Protein 5M1E (pdb70)

Structure (mmCIF, N/CA/C/O backbone):
data_5M1E
#
_entry.id   5M1E
#
_cell.length_a   194.520
_cell.length_b   194.520
_cell.length_c   107.410
_cell.angle_alpha   90.00
_cell.angle_beta   90.00
_cell.angle_gamma   90.00
#
_symmetry.space_group_name_H-M   'P 43 21 2'
#
loop_
_entity.id
_entity.type
_entity.pdbx_description
1 polymer '3-octaprenyl-4-hydroxybenzoate carboxy-lyase'
2 non-polymer 'MANGANESE (II) ION'
3 non-polymer '(16~{R})-11,12,14,14-tetramethyl-3,5-bis(oxidanylidene)-8-[(2~{S},3~{S},4~{R})-2,3,4-tris(oxidanyl)-5-phosphonooxy-pentyl]-1,4,6,8-tetrazatetracyclo[7.7.1.0^{2,7}.0^{13,17}]heptadeca-2(7),9(17),10,12-tetraene-16-sulfonic acid'
4 non-polymer 'SODIUM ION'
5 water water
#
loop_
_atom_site.group_PDB
_atom_site.id
_atom_site.type_symbol
_atom_site.label_atom_id
_atom_site.label_alt_id
_atom_site.label_comp_id
_atom_site.label_asym_id
_atom_site.label_entity_id
_atom_site.label_seq_id
_atom_site.pdbx_PDB_ins_code
_atom_site.Cartn_x
_atom_site.Cartn_y
_atom_site.Cartn_z
_atom_site.occupancy
_atom_site.B_iso_or_equiv
_atom_site.auth_seq_id
_atom_site.auth_comp_id
_atom_site.auth_asym_id
_atom_site.auth_atom_id
_atom_site.pdbx_PDB_model_num
ATOM 1 N N . TYR A 1 26 ? 78.579 -7.749 11.525 1.00 96.87 6 TYR A N 1
ATOM 2 C CA . TYR A 1 26 ? 78.298 -7.816 10.044 1.00 106.08 6 TYR A CA 1
ATOM 3 C C . TYR A 1 26 ? 79.238 -8.801 9.287 1.00 100.78 6 TYR A C 1
ATOM 4 O O . TYR A 1 26 ? 80.426 -8.514 9.043 1.00 91.11 6 TYR A O 1
ATOM 13 N N . ASN A 1 27 ? 78.654 -9.929 8.873 1.00 94.27 7 ASN A N 1
ATOM 14 C CA . ASN A 1 27 ? 79.401 -11.040 8.309 1.00 84.66 7 ASN A CA 1
ATOM 15 C C . ASN A 1 27 ? 79.574 -10.849 6.830 1.00 80.36 7 ASN A C 1
ATOM 16 O O . ASN A 1 27 ? 78.596 -10.822 6.082 1.00 87.37 7 ASN A O 1
ATOM 21 N N . ASP A 1 28 ? 80.826 -10.694 6.421 1.00 78.73 8 ASP A N 1
ATOM 22 C CA . ASP A 1 28 ? 81.201 -10.784 5.003 1.00 73.80 8 ASP A CA 1
ATOM 23 C C . ASP A 1 28 ? 81.352 -12.243 4.583 1.00 67.36 8 ASP A C 1
ATOM 24 O O . ASP A 1 28 ? 81.052 -13.169 5.375 1.00 66.04 8 ASP A O 1
ATOM 29 N N . LEU A 1 29 ? 81.783 -12.467 3.344 1.00 61.23 9 LEU A N 1
ATOM 30 C CA . LEU A 1 29 ? 81.916 -13.841 2.822 1.00 59.07 9 LEU A CA 1
ATOM 31 C C . LEU A 1 29 ? 82.964 -14.672 3.582 1.00 65.65 9 LEU A C 1
ATOM 32 O O . LEU A 1 29 ? 82.752 -15.857 3.878 1.00 59.54 9 LEU A O 1
ATOM 37 N N . ARG A 1 30 ? 84.095 -14.043 3.911 1.00 70.60 10 ARG A N 1
ATOM 38 C CA . ARG A 1 30 ? 85.159 -14.759 4.627 1.00 69.71 10 ARG A CA 1
ATOM 39 C C . ARG A 1 30 ? 84.652 -15.272 5.967 1.00 68.61 10 ARG A C 1
ATOM 40 O O . ARG A 1 30 ? 85.000 -16.371 6.364 1.00 65.51 10 ARG A O 1
ATOM 48 N N . ASP A 1 31 ? 83.824 -14.484 6.656 1.00 66.98 11 ASP A N 1
ATOM 49 C CA . ASP A 1 31 ? 83.276 -14.921 7.949 1.00 71.02 11 ASP A CA 1
ATOM 50 C C . ASP A 1 31 ? 82.413 -16.153 7.753 1.00 70.04 11 ASP A C 1
ATOM 51 O O . ASP A 1 31 ? 82.404 -17.044 8.581 1.00 68.13 11 ASP A O 1
ATOM 56 N N . PHE A 1 32 ? 81.702 -16.194 6.638 1.00 68.17 12 PHE A N 1
ATOM 57 C CA . PHE A 1 32 ? 80.879 -17.336 6.302 1.00 65.73 12 PHE A CA 1
ATOM 58 C C . PHE A 1 32 ? 81.755 -18.566 6.030 1.00 70.08 12 PHE A C 1
ATOM 59 O O . PHE A 1 32 ? 81.450 -19.669 6.504 1.00 68.64 12 PHE A O 1
ATOM 67 N N . LEU A 1 33 ? 82.836 -18.393 5.269 1.00 67.71 13 LEU A N 1
ATOM 68 C CA . LEU A 1 33 ? 83.719 -19.521 4.977 1.00 64.10 13 LEU A CA 1
ATOM 69 C C . LEU A 1 33 ? 84.333 -20.092 6.261 1.00 65.76 13 LEU A C 1
ATOM 70 O O . LEU A 1 33 ? 84.475 -21.312 6.393 1.00 67.92 13 LEU A O 1
ATOM 75 N N . THR A 1 34 ? 84.662 -19.220 7.212 1.00 63.96 14 THR A N 1
ATOM 76 C CA . THR A 1 34 ? 85.156 -19.646 8.522 1.00 66.58 14 THR A CA 1
ATOM 77 C C . THR A 1 34 ? 84.105 -20.431 9.305 1.00 64.97 14 THR A C 1
ATOM 78 O O . THR A 1 34 ? 84.408 -21.469 9.885 1.00 65.76 14 THR A O 1
ATOM 82 N N . LEU A 1 35 ? 82.866 -19.958 9.295 1.00 66.44 15 LEU A N 1
ATOM 83 C CA . LEU A 1 35 ? 81.756 -20.692 9.917 1.00 70.48 15 LEU A CA 1
ATOM 84 C C . LEU A 1 35 ? 81.602 -22.085 9.298 1.00 70.36 15 LEU A C 1
ATOM 85 O O . LEU A 1 35 ? 81.494 -23.085 10.005 1.00 74.47 15 LEU A O 1
ATOM 90 N N . LEU A 1 36 ? 81.608 -22.147 7.979 1.00 66.25 16 LEU A N 1
ATOM 91 C CA . LEU A 1 36 ? 81.508 -23.418 7.308 1.00 68.05 16 LEU A CA 1
ATOM 92 C C . LEU A 1 36 ? 82.661 -24.333 7.668 1.00 72.47 16 LEU A C 1
ATOM 93 O O . LEU A 1 36 ? 82.457 -25.517 7.908 1.00 73.60 16 LEU A O 1
ATOM 98 N N . GLU A 1 37 ? 83.878 -23.806 7.702 1.00 77.93 17 GLU A N 1
ATOM 99 C CA . GLU A 1 37 ? 85.007 -24.663 7.985 1.00 77.91 17 GLU A CA 1
ATOM 100 C C . GLU A 1 37 ? 84.901 -25.266 9.389 1.00 83.87 17 GLU A C 1
ATOM 101 O O . GLU A 1 37 ? 85.135 -26.464 9.575 1.00 86.44 17 GLU A O 1
ATOM 107 N N . GLN A 1 38 ? 84.506 -24.446 10.363 1.00 85.19 18 GLN A N 1
ATOM 108 C CA . GLN A 1 38 ? 84.262 -24.923 11.731 1.00 89.49 18 GLN A CA 1
ATOM 109 C C . GLN A 1 38 ? 83.263 -26.086 11.768 1.00 85.60 18 GLN A C 1
ATOM 110 O O . GLN A 1 38 ? 83.392 -26.964 12.597 1.00 86.13 18 GLN A O 1
ATOM 116 N N . GLN A 1 39 ? 82.260 -26.068 10.889 1.00 81.87 19 GLN A N 1
ATOM 117 C CA . GLN A 1 39 ? 81.200 -27.068 10.896 1.00 80.23 19 GLN A CA 1
ATOM 118 C C . GLN A 1 39 ? 81.439 -28.235 9.919 1.00 75.35 19 GLN A C 1
ATOM 119 O O . GLN A 1 39 ? 80.531 -29.026 9.688 1.00 67.95 19 GLN A O 1
ATOM 125 N N . GLY A 1 40 ? 82.655 -28.383 9.381 1.00 79.07 20 GLY A N 1
ATOM 126 C CA . GLY A 1 40 ? 82.978 -29.487 8.455 1.00 76.80 20 GLY A CA 1
ATOM 127 C C . GLY A 1 40 ? 82.243 -29.379 7.141 1.00 74.18 20 GLY A C 1
ATOM 128 O O . GLY A 1 40 ? 81.999 -30.378 6.483 1.00 72.45 20 GLY A O 1
ATOM 129 N N . GLU A 1 41 ? 81.923 -28.152 6.750 1.00 73.11 21 GLU A N 1
ATOM 130 C CA . GLU A 1 41 ? 81.194 -27.867 5.509 1.00 73.26 21 GLU A CA 1
ATOM 131 C C . GLU A 1 41 ? 82.048 -27.177 4.422 1.00 70.00 21 GLU A C 1
ATOM 132 O O . GLU A 1 41 ? 81.530 -26.670 3.424 1.00 71.94 21 GLU A O 1
ATOM 138 N N . LEU A 1 42 ? 83.349 -27.118 4.633 1.00 67.94 22 LEU A N 1
ATOM 139 C CA . LEU A 1 42 ? 84.231 -26.481 3.694 1.00 69.13 22 LEU A CA 1
ATOM 140 C C . LEU A 1 42 ? 85.540 -27.225 3.707 1.00 78.31 22 LEU A C 1
ATOM 141 O O . LEU A 1 42 ? 86.165 -27.377 4.766 1.00 82.93 22 LEU A O 1
ATOM 146 N N . LYS A 1 43 ? 85.953 -27.658 2.523 1.00 74.24 23 LYS A N 1
ATOM 147 C CA . LYS A 1 43 ? 87.199 -28.344 2.345 1.00 72.00 23 LYS A CA 1
ATOM 148 C C . LYS A 1 43 ? 88.148 -27.467 1.542 1.00 68.01 23 LYS A C 1
ATOM 149 O O . LYS A 1 43 ? 87.790 -26.990 0.486 1.00 60.58 23 LYS A O 1
ATOM 155 N N . ARG A 1 44 ? 89.370 -27.282 2.058 1.00 73.38 24 ARG A N 1
ATOM 156 C CA . ARG A 1 44 ? 90.443 -26.625 1.329 1.00 70.50 24 ARG A CA 1
ATOM 157 C C . ARG A 1 44 ? 91.232 -27.641 0.545 1.00 73.09 24 ARG A C 1
ATOM 158 O O . ARG A 1 44 ? 91.753 -28.585 1.123 1.00 74.64 24 ARG A O 1
ATOM 166 N N . ILE A 1 45 ? 91.304 -27.476 -0.774 1.00 70.33 25 ILE A N 1
ATOM 167 C CA . ILE A 1 45 ? 92.097 -28.370 -1.627 1.00 66.81 25 ILE A CA 1
ATOM 168 C C . ILE A 1 45 ? 93.437 -27.739 -1.930 1.00 65.90 25 ILE A C 1
ATOM 169 O O . ILE A 1 45 ? 93.500 -26.677 -2.564 1.00 61.94 25 ILE A O 1
ATOM 174 N N . THR A 1 46 ? 94.511 -28.408 -1.496 1.00 64.99 26 THR A N 1
ATOM 175 C CA . THR A 1 46 ? 95.858 -27.918 -1.752 1.00 67.27 26 THR A CA 1
ATOM 176 C C . THR A 1 46 ? 96.507 -28.477 -3.010 1.00 66.50 26 THR A C 1
ATOM 177 O O . THR A 1 46 ? 97.457 -27.885 -3.533 1.00 70.67 26 THR A O 1
ATOM 181 N N . LEU A 1 47 ? 95.996 -29.582 -3.532 1.00 69.32 27 LEU A N 1
ATOM 182 C CA . LEU A 1 47 ? 96.505 -30.109 -4.801 1.00 71.69 27 LEU A CA 1
ATOM 183 C C . LEU A 1 47 ? 96.299 -29.125 -5.964 1.00 72.36 27 LEU A C 1
ATOM 184 O O . LEU A 1 47 ? 95.352 -28.328 -5.962 1.00 66.77 27 LEU A O 1
ATOM 189 N N . PRO A 1 48 ? 97.200 -29.150 -6.954 1.00 74.58 28 PRO A N 1
ATOM 190 C CA . PRO A 1 48 ? 96.988 -28.282 -8.120 1.00 70.92 28 PRO A CA 1
ATOM 191 C C . PRO A 1 48 ? 95.804 -28.736 -8.947 1.00 65.86 28 PRO A C 1
ATOM 192 O O . PRO A 1 48 ? 95.706 -29.907 -9.276 1.00 69.69 28 PRO A O 1
ATOM 196 N N . VAL A 1 49 ? 94.910 -27.822 -9.296 1.00 67.91 29 VAL A N 1
ATOM 197 C CA . VAL A 1 49 ? 93.739 -28.174 -10.097 1.00 67.00 29 VAL A CA 1
ATOM 198 C C . VAL A 1 49 ? 93.486 -27.112 -11.127 1.00 67.87 29 VAL A C 1
ATOM 199 O O . VAL A 1 49 ? 93.455 -25.921 -10.790 1.00 61.92 29 VAL A O 1
ATOM 203 N N . ASP A 1 50 ? 93.239 -27.547 -12.371 1.00 67.79 30 ASP A N 1
ATOM 204 C CA . ASP A 1 50 ? 93.026 -26.609 -13.465 1.00 64.55 30 ASP A CA 1
ATOM 205 C C . ASP A 1 50 ? 91.608 -26.002 -13.395 1.00 58.17 30 ASP A C 1
ATOM 206 O O . ASP A 1 50 ? 90.643 -26.719 -13.308 1.00 59.64 30 ASP A O 1
ATOM 211 N N . PRO A 1 51 ? 91.479 -24.681 -13.489 1.00 55.35 31 PRO A N 1
ATOM 212 C CA . PRO A 1 51 ? 90.139 -24.100 -13.723 1.00 56.24 31 PRO A CA 1
ATOM 213 C C . PRO A 1 51 ? 89.505 -24.467 -15.065 1.00 53.51 31 PRO A C 1
ATOM 214 O O . PRO A 1 51 ? 88.290 -24.365 -15.222 1.00 48.41 31 PRO A O 1
ATOM 218 N N . HIS A 1 52 ? 90.339 -24.856 -16.026 1.00 55.17 32 HIS A N 1
ATOM 219 C CA . HIS A 1 52 ? 89.868 -25.394 -17.275 1.00 55.87 32 HIS A CA 1
ATOM 220 C C . HIS A 1 52 ? 89.420 -26.837 -17.008 1.00 52.84 32 HIS A C 1
ATOM 221 O O . HIS A 1 52 ? 90.243 -27.755 -16.936 1.00 57.63 32 HIS A O 1
ATOM 228 N N . LEU A 1 53 ? 88.109 -27.026 -16.900 1.00 49.34 33 LEU A N 1
ATOM 229 C CA . LEU A 1 53 ? 87.452 -28.374 -16.774 1.00 52.02 33 LEU A CA 1
ATOM 230 C C . LEU A 1 53 ? 87.603 -29.162 -15.472 1.00 51.76 33 LEU A C 1
ATOM 231 O O . LEU A 1 53 ? 86.668 -29.842 -15.109 1.00 60.14 33 LEU A O 1
ATOM 236 N N . GLU A 1 54 ? 88.728 -29.056 -14.765 1.00 54.04 34 GLU A N 1
ATOM 237 C CA . GLU A 1 54 ? 89.003 -29.978 -13.687 1.00 53.48 34 GLU A CA 1
ATOM 238 C C . GLU A 1 54 ? 88.216 -29.634 -12.469 1.00 51.37 34 GLU A C 1
ATOM 239 O O . GLU A 1 54 ? 87.651 -30.527 -11.821 1.00 53.44 34 GLU A O 1
ATOM 245 N N . ILE A 1 55 ? 88.125 -28.349 -12.167 1.00 51.12 35 ILE A N 1
ATOM 246 C CA . ILE A 1 55 ? 87.365 -27.903 -10.994 1.00 53.79 35 ILE A CA 1
ATOM 247 C C . ILE A 1 55 ? 85.902 -28.331 -11.095 1.00 56.14 35 ILE A C 1
ATOM 248 O O . ILE A 1 55 ? 85.353 -28.886 -10.146 1.00 55.11 35 ILE A O 1
ATOM 253 N N . THR A 1 56 ? 85.310 -28.135 -12.271 1.00 54.25 36 THR A N 1
ATOM 254 C CA . THR A 1 56 ? 83.972 -28.540 -12.498 1.00 51.11 36 THR A CA 1
ATOM 255 C C . THR A 1 56 ? 83.776 -30.020 -12.235 1.00 49.44 36 THR A C 1
ATOM 256 O O . THR A 1 56 ? 82.791 -30.408 -11.600 1.00 46.42 36 THR A O 1
ATOM 260 N N . GLU A 1 57 ? 84.675 -30.854 -12.725 1.00 49.36 37 GLU A N 1
ATOM 261 C CA . GLU A 1 57 ? 84.531 -32.295 -12.468 1.00 54.51 37 GLU A CA 1
ATOM 262 C C . GLU A 1 57 ? 84.503 -32.619 -10.964 1.00 55.90 37 GLU A C 1
ATOM 263 O O . GLU A 1 57 ? 83.666 -33.402 -10.476 1.00 58.54 37 GLU A O 1
ATOM 269 N N . ILE A 1 58 ? 85.424 -32.018 -10.230 1.00 54.04 38 ILE A N 1
ATOM 270 C CA . ILE A 1 58 ? 85.509 -32.252 -8.802 1.00 55.20 38 ILE A CA 1
ATOM 271 C C . ILE A 1 58 ? 84.252 -31.749 -8.098 1.00 54.61 38 ILE A C 1
ATOM 272 O O . ILE A 1 58 ? 83.693 -32.441 -7.221 1.00 59.19 38 ILE A O 1
ATOM 277 N N . ALA A 1 59 ? 83.798 -30.561 -8.484 1.00 51.50 39 ALA A N 1
ATOM 278 C CA . ALA A 1 59 ? 82.626 -29.961 -7.837 1.00 50.35 39 ALA A CA 1
ATOM 279 C C . ALA A 1 59 ? 81.370 -30.793 -8.109 1.00 53.48 39 ALA A C 1
ATOM 280 O O . ALA A 1 59 ? 80.554 -30.986 -7.221 1.00 52.24 39 ALA A O 1
ATOM 282 N N . ASP A 1 60 ? 81.253 -31.279 -9.346 1.00 50.06 40 ASP A N 1
ATOM 283 C CA . ASP A 1 60 ? 80.172 -32.089 -9.736 1.00 50.30 40 ASP A CA 1
ATOM 284 C C . ASP A 1 60 ? 80.123 -33.373 -8.903 1.00 52.90 40 ASP A C 1
ATOM 285 O O . ASP A 1 60 ? 79.092 -33.708 -8.331 1.00 55.66 40 ASP A O 1
ATOM 290 N N . ARG A 1 61 ? 81.212 -34.089 -8.776 1.00 53.76 41 ARG A N 1
ATOM 291 C CA . ARG A 1 61 ? 81.144 -35.280 -7.934 1.00 55.15 41 ARG A CA 1
ATOM 292 C C . ARG A 1 61 ? 80.755 -34.940 -6.505 1.00 53.59 41 ARG A C 1
ATOM 293 O O . ARG A 1 61 ? 80.024 -35.689 -5.845 1.00 54.00 41 ARG A O 1
ATOM 301 N N . THR A 1 62 ? 81.267 -33.814 -6.031 1.00 54.09 42 THR A N 1
ATOM 302 C CA . THR A 1 62 ? 81.090 -33.428 -4.638 1.00 56.34 42 THR A CA 1
ATOM 303 C C . THR A 1 62 ? 79.649 -33.082 -4.376 1.00 54.34 42 THR A C 1
ATOM 304 O O . THR A 1 62 ? 79.062 -33.541 -3.388 1.00 54.02 42 THR A O 1
ATOM 308 N N . LEU A 1 63 ? 79.062 -32.316 -5.289 1.00 54.67 43 LEU A N 1
ATOM 309 C CA . LEU A 1 63 ? 77.671 -31.908 -5.141 1.00 54.97 43 LEU A CA 1
ATOM 310 C C . LEU A 1 63 ? 76.767 -33.130 -5.208 1.00 57.02 43 LEU A C 1
ATOM 311 O O . LEU A 1 63 ? 75.842 -33.249 -4.444 1.00 54.22 43 LEU A O 1
ATOM 316 N N . ARG A 1 64 ? 77.073 -34.054 -6.104 1.00 61.85 44 ARG A N 1
ATOM 317 C CA . ARG A 1 64 ? 76.250 -35.226 -6.299 1.00 62.21 44 ARG A CA 1
ATOM 318 C C . ARG A 1 64 ? 76.290 -36.165 -5.118 1.00 65.30 44 ARG A C 1
ATOM 319 O O . ARG A 1 64 ? 75.392 -36.997 -4.964 1.00 70.95 44 ARG A O 1
ATOM 327 N N . ALA A 1 65 ? 77.326 -36.046 -4.296 1.00 66.01 45 ALA A N 1
ATOM 328 C CA . ALA A 1 65 ? 77.435 -36.822 -3.061 1.00 63.78 45 ALA A CA 1
ATOM 329 C C . ALA A 1 65 ? 77.076 -35.998 -1.813 1.00 61.27 45 ALA A C 1
ATOM 330 O O . ALA A 1 65 ? 77.342 -36.425 -0.695 1.00 68.22 45 ALA A O 1
ATOM 332 N N . GLY A 1 66 ? 76.483 -34.824 -1.985 1.00 58.66 46 GLY A N 1
ATOM 333 C CA . GLY A 1 66 ? 76.099 -34.012 -0.849 1.00 60.61 46 GLY A CA 1
ATOM 334 C C . GLY A 1 66 ? 77.282 -33.550 0.013 1.00 61.05 46 GLY A C 1
ATOM 335 O O . GLY A 1 66 ? 77.135 -33.335 1.205 1.00 64.84 46 GLY A O 1
ATOM 336 N N . GLY A 1 67 ? 78.428 -33.309 -0.610 1.00 61.48 47 GLY A N 1
ATOM 337 C CA . GLY A 1 67 ? 79.637 -32.932 0.115 1.00 63.58 47 GLY A CA 1
ATOM 338 C C . GLY A 1 67 ? 79.757 -31.442 0.399 1.00 59.80 47 GLY A C 1
ATOM 339 O O . GLY A 1 67 ? 78.829 -30.706 0.206 1.00 54.12 47 GLY A O 1
ATOM 340 N N . PRO A 1 68 ? 80.908 -31.017 0.920 1.00 59.15 48 PRO A N 1
ATOM 341 C CA . PRO A 1 68 ? 81.087 -29.660 1.371 1.00 56.79 48 PRO A CA 1
ATOM 342 C C . PRO A 1 68 ? 81.288 -28.684 0.239 1.00 55.93 48 PRO A C 1
ATOM 343 O O . PRO A 1 68 ? 81.411 -29.086 -0.916 1.00 54.10 48 PRO A O 1
ATOM 347 N N . ALA A 1 69 ? 81.359 -27.406 0.591 1.00 52.97 49 ALA A N 1
ATOM 348 C CA . ALA A 1 69 ? 81.830 -26.393 -0.323 1.00 53.77 49 ALA A CA 1
ATOM 349 C C . ALA A 1 69 ? 83.353 -26.564 -0.499 1.00 61.08 49 ALA A C 1
ATOM 350 O O . ALA A 1 69 ? 84.038 -27.212 0.324 1.00 57.86 49 ALA A O 1
ATOM 352 N N . LEU A 1 70 ? 83.893 -25.962 -1.548 1.00 57.93 50 LEU A N 1
ATOM 353 C CA . LEU A 1 70 ? 85.256 -26.261 -1.937 1.00 57.72 50 LEU A CA 1
ATOM 354 C C . LEU A 1 70 ? 86.049 -24.990 -2.161 1.00 56.85 50 LEU A C 1
ATOM 355 O O . LEU A 1 70 ? 85.587 -24.110 -2.891 1.00 52.01 50 LEU A O 1
ATOM 360 N N . LEU A 1 71 ? 87.243 -24.915 -1.559 1.00 53.96 51 LEU A N 1
ATOM 361 C CA . LEU A 1 71 ? 88.156 -23.806 -1.773 1.00 55.07 51 LEU A CA 1
ATOM 362 C C . LEU A 1 71 ? 89.459 -24.360 -2.321 1.00 56.68 51 LEU A C 1
ATOM 363 O O . LEU A 1 71 ? 90.218 -25.043 -1.624 1.00 57.52 51 LEU A O 1
ATOM 368 N N . PHE A 1 72 ? 89.715 -24.055 -3.585 1.00 59.79 52 PHE A N 1
ATOM 369 C CA . PHE A 1 72 ? 90.893 -24.536 -4.288 1.00 58.08 52 PHE A CA 1
ATOM 370 C C . PHE A 1 72 ? 91.980 -23.501 -4.089 1.00 61.47 52 PHE A C 1
ATOM 371 O O . PHE A 1 72 ? 91.994 -22.461 -4.754 1.00 56.83 52 PHE A O 1
ATOM 379 N N . GLU A 1 73 ? 92.900 -23.802 -3.181 1.00 66.40 53 GLU A N 1
ATOM 380 C CA . GLU A 1 73 ? 93.981 -22.881 -2.845 1.00 65.29 53 GLU A CA 1
ATOM 381 C C . GLU A 1 73 ? 95.115 -22.877 -3.887 1.00 65.86 53 GLU A C 1
ATOM 382 O O . GLU A 1 73 ? 95.977 -22.018 -3.858 1.00 67.60 53 GLU A O 1
ATOM 388 N N . ASN A 1 74 ? 95.128 -23.836 -4.806 1.00 65.87 54 ASN A N 1
ATOM 389 C CA . ASN A 1 74 ? 96.242 -23.963 -5.723 1.00 69.51 54 ASN A CA 1
ATOM 390 C C . ASN A 1 74 ? 95.746 -24.209 -7.123 1.00 64.56 54 ASN A C 1
ATOM 391 O O . ASN A 1 74 ? 95.921 -25.271 -7.710 1.00 63.04 54 ASN A O 1
ATOM 396 N N . PRO A 1 75 ? 95.075 -23.220 -7.690 1.00 63.24 55 PRO A N 1
ATOM 397 C CA . PRO A 1 75 ? 94.628 -23.375 -9.085 1.00 64.75 55 PRO A CA 1
ATOM 398 C C . PRO A 1 75 ? 95.805 -23.304 -10.057 1.00 62.13 55 PRO A C 1
ATOM 399 O O . PRO A 1 75 ? 96.584 -22.378 -9.990 1.00 62.72 55 PRO A O 1
ATOM 403 N N . LYS A 1 76 ? 95.913 -24.250 -10.973 1.00 63.64 56 LYS A N 1
ATOM 404 C CA . LYS A 1 76 ? 97.059 -24.263 -11.892 1.00 67.52 56 LYS A CA 1
ATOM 405 C C . LYS A 1 76 ? 97.122 -23.019 -12.739 1.00 66.68 56 LYS A C 1
ATOM 406 O O . LYS A 1 76 ? 96.189 -22.735 -13.498 1.00 64.74 56 LYS A O 1
ATOM 412 N N . GLY A 1 77 ? 98.210 -22.262 -12.599 1.00 68.34 57 GLY A N 1
ATOM 413 C CA . GLY A 1 77 ? 98.418 -21.067 -13.419 1.00 71.02 57 GLY A CA 1
ATOM 414 C C . GLY A 1 77 ? 97.931 -19.741 -12.845 1.00 72.72 57 GLY A C 1
ATOM 415 O O . GLY A 1 77 ? 98.009 -18.713 -13.521 1.00 71.18 57 GLY A O 1
ATOM 416 N N . TYR A 1 78 ? 97.459 -19.749 -11.597 1.00 71.91 58 TYR A N 1
ATOM 417 C CA . TYR A 1 78 ? 96.926 -18.547 -10.963 1.00 71.36 58 TYR A CA 1
ATOM 418 C C . TYR A 1 78 ? 97.311 -18.544 -9.492 1.00 73.02 58 TYR A C 1
ATOM 419 O O . TYR A 1 78 ? 97.659 -19.573 -8.924 1.00 65.39 58 TYR A O 1
ATOM 428 N N . SER A 1 79 ? 97.196 -17.380 -8.868 1.00 78.06 59 SER A N 1
ATOM 429 C CA . SER A 1 79 ? 97.532 -17.236 -7.455 1.00 83.07 59 SER A CA 1
ATOM 430 C C . SER A 1 79 ? 96.285 -17.051 -6.575 1.00 80.27 59 SER A C 1
ATOM 431 O O . SER A 1 79 ? 96.334 -17.212 -5.355 1.00 83.14 59 SER A O 1
ATOM 434 N N . MET A 1 80 ? 95.168 -16.729 -7.211 1.00 73.63 60 MET A N 1
ATOM 435 C CA . MET A 1 80 ? 93.934 -16.397 -6.534 1.00 66.39 60 MET A CA 1
ATOM 436 C C . MET A 1 80 ? 93.125 -17.678 -6.335 1.00 62.01 60 MET A C 1
ATOM 437 O O . MET A 1 80 ? 92.707 -18.302 -7.301 1.00 61.77 60 MET A O 1
ATOM 442 N N . PRO A 1 81 ? 92.880 -18.087 -5.086 1.00 57.04 61 PRO A N 1
ATOM 443 C CA . PRO A 1 81 ? 92.048 -19.293 -4.825 1.00 54.79 61 PRO A CA 1
ATOM 444 C C . PRO A 1 81 ? 90.678 -19.234 -5.424 1.00 54.77 61 PRO A C 1
ATOM 445 O O . PRO A 1 81 ? 90.105 -18.141 -5.550 1.00 54.58 61 PRO A O 1
ATOM 449 N N . VAL A 1 82 ? 90.111 -20.407 -5.716 1.00 56.39 62 VAL A N 1
ATOM 450 C CA . VAL A 1 82 ? 88.811 -20.494 -6.372 1.00 48.85 62 VAL A CA 1
ATOM 451 C C . VAL A 1 82 ? 87.827 -21.175 -5.467 1.00 48.03 62 VAL A C 1
ATOM 452 O O . VAL A 1 82 ? 88.044 -22.294 -5.010 1.00 48.53 62 VAL A O 1
ATOM 456 N N . LEU A 1 83 ? 86.708 -20.518 -5.233 1.00 47.67 63 LEU A N 1
ATOM 457 C CA . LEU A 1 83 ? 85.696 -21.056 -4.337 1.00 48.61 63 LEU A CA 1
ATOM 458 C C . LEU A 1 83 ? 84.532 -21.503 -5.158 1.00 51.40 63 LEU A C 1
ATOM 459 O O . LEU A 1 83 ? 83.970 -20.706 -5.932 1.00 46.77 63 LEU A O 1
ATOM 464 N N . CYS A 1 84 ? 84.096 -22.746 -4.963 1.00 51.49 64 CYS A N 1
ATOM 465 C CA . CYS A 1 84 ? 82.836 -23.116 -5.560 1.00 53.45 64 CYS A CA 1
ATOM 466 C C . CYS A 1 84 ? 82.059 -24.119 -4.722 1.00 52.07 64 CYS A C 1
ATOM 467 O O . CYS A 1 84 ? 82.455 -24.469 -3.627 1.00 53.77 64 CYS A O 1
ATOM 470 N N . ASN A 1 85 ? 80.964 -24.595 -5.273 1.00 48.22 65 ASN A N 1
ATOM 471 C CA . ASN A 1 85 ? 80.016 -25.418 -4.572 1.00 51.37 65 ASN A CA 1
ATOM 472 C C . ASN A 1 85 ? 79.573 -24.761 -3.292 1.00 49.30 65 ASN A C 1
ATOM 473 O O . ASN A 1 85 ? 79.324 -25.423 -2.313 1.00 50.62 65 ASN A O 1
ATOM 478 N N . LEU A 1 86 ? 79.486 -23.443 -3.278 1.00 51.31 66 LEU A N 1
ATOM 479 C CA . LEU A 1 86 ? 79.220 -22.761 -1.998 1.00 56.41 66 LEU A CA 1
ATOM 480 C C . LEU A 1 86 ? 77.874 -23.195 -1.465 1.00 55.98 66 LEU A C 1
ATOM 481 O O . LEU A 1 86 ? 77.767 -23.537 -0.312 1.00 61.75 66 LEU A O 1
ATOM 486 N N . PHE A 1 87 ? 76.866 -23.152 -2.328 1.00 55.49 67 PHE A N 1
ATOM 487 C CA . PHE A 1 87 ? 75.498 -23.459 -1.983 1.00 60.12 67 PHE A CA 1
ATOM 488 C C . PHE A 1 87 ? 75.050 -24.807 -2.550 1.00 60.33 67 PHE A C 1
ATOM 489 O O . PHE A 1 87 ? 73.951 -24.947 -3.042 1.00 59.96 67 PHE A O 1
ATOM 497 N N . GLY A 1 88 ? 75.911 -25.809 -2.463 1.00 66.11 68 GLY A N 1
ATOM 498 C CA . GLY A 1 88 ? 75.631 -27.132 -3.047 1.00 63.91 68 GLY A CA 1
ATOM 499 C C . GLY A 1 88 ? 74.708 -27.993 -2.233 1.00 57.36 68 GLY A C 1
ATOM 500 O O . GLY A 1 88 ? 74.364 -29.072 -2.637 1.00 59.87 68 GLY A O 1
ATOM 501 N N . THR A 1 89 ? 74.303 -27.501 -1.081 1.00 57.64 69 THR A N 1
ATOM 502 C CA . THR A 1 89 ? 73.486 -28.255 -0.165 1.00 58.87 69 THR A CA 1
ATOM 503 C C . THR A 1 89 ? 72.424 -27.280 0.408 1.00 63.40 69 THR A C 1
ATOM 504 O O . THR A 1 89 ? 72.710 -26.108 0.593 1.00 59.56 69 THR A O 1
ATOM 508 N N . PRO A 1 90 ? 71.194 -27.756 0.642 1.00 62.72 70 PRO A N 1
ATOM 509 C CA . PRO A 1 90 ? 70.172 -26.923 1.275 1.00 63.07 70 PRO A CA 1
ATOM 510 C C . PRO A 1 90 ? 70.600 -26.273 2.606 1.00 64.24 70 PRO A C 1
ATOM 511 O O . PRO A 1 90 ? 70.276 -25.126 2.876 1.00 62.62 70 PRO A O 1
ATOM 515 N N . LYS A 1 91 ? 71.280 -27.051 3.432 1.00 68.22 71 LYS A N 1
ATOM 516 C CA . LYS A 1 91 ? 71.794 -26.608 4.716 1.00 67.55 71 LYS A CA 1
ATOM 517 C C . LYS A 1 91 ? 72.623 -25.338 4.592 1.00 64.59 71 LYS A C 1
ATOM 518 O O . LYS A 1 91 ? 72.402 -24.360 5.299 1.00 66.71 71 LYS A O 1
ATOM 524 N N . ARG A 1 92 ? 73.532 -25.344 3.635 1.00 62.51 72 ARG A N 1
ATOM 525 C CA . ARG A 1 92 ? 74.409 -24.213 3.411 1.00 61.63 72 ARG A CA 1
ATOM 526 C C . ARG A 1 92 ? 73.652 -23.021 2.848 1.00 57.53 72 ARG A C 1
ATOM 527 O O . ARG A 1 92 ? 74.035 -21.877 3.104 1.00 61.91 72 ARG A O 1
ATOM 535 N N . VAL A 1 93 ? 72.588 -23.261 2.092 1.00 54.54 73 VAL A N 1
ATOM 536 C CA . VAL A 1 93 ? 71.740 -22.155 1.715 1.00 58.49 73 VAL A CA 1
ATOM 537 C C . VAL A 1 93 ? 71.130 -21.513 2.971 1.00 60.07 73 VAL A C 1
ATOM 538 O O . VAL A 1 93 ? 71.115 -20.292 3.112 1.00 61.81 73 VAL A O 1
ATOM 542 N N . ALA A 1 94 ? 70.611 -22.338 3.854 1.00 60.53 74 ALA A N 1
ATOM 543 C CA . ALA A 1 94 ? 70.009 -21.858 5.090 1.00 71.11 74 ALA A CA 1
ATOM 544 C C . ALA A 1 94 ? 71.019 -21.132 5.962 1.00 72.83 74 ALA A C 1
ATOM 545 O O . ALA A 1 94 ? 70.781 -20.002 6.389 1.00 75.50 74 ALA A O 1
ATOM 547 N N . MET A 1 95 ? 72.147 -21.776 6.215 1.00 71.04 75 MET A N 1
ATOM 548 C CA . MET A 1 95 ? 73.229 -21.130 6.939 1.00 73.30 75 MET A CA 1
ATOM 549 C C . MET A 1 95 ? 73.575 -19.765 6.345 1.00 74.95 75 MET A C 1
ATOM 550 O O . MET A 1 95 ? 73.795 -18.827 7.075 1.00 74.54 75 MET A O 1
ATOM 555 N N . GLY A 1 96 ? 73.537 -19.648 5.020 1.00 73.54 76 GLY A N 1
ATOM 556 C CA . GLY A 1 96 ? 73.779 -18.386 4.346 1.00 71.26 76 GLY A CA 1
ATOM 557 C C . GLY A 1 96 ? 72.807 -17.260 4.664 1.00 75.71 76 GLY A C 1
ATOM 558 O O . GLY A 1 96 ? 73.080 -16.108 4.325 1.00 71.98 76 GLY A O 1
ATOM 559 N N . MET A 1 97 ? 71.656 -17.587 5.253 1.00 80.59 77 MET A N 1
ATOM 560 C CA . MET A 1 97 ? 70.695 -16.586 5.728 1.00 85.44 77 MET A CA 1
ATOM 561 C C . MET A 1 97 ? 70.598 -16.595 7.257 1.00 83.10 77 MET A C 1
ATOM 562 O O . MET A 1 97 ? 69.567 -16.251 7.817 1.00 85.52 77 MET A O 1
ATOM 567 N N . GLY A 1 98 ? 71.659 -17.020 7.927 1.00 83.23 78 GLY A N 1
ATOM 568 C CA . GLY A 1 98 ? 71.684 -17.079 9.405 1.00 86.23 78 GLY A CA 1
ATOM 569 C C . GLY A 1 98 ? 70.729 -18.065 10.104 1.00 89.24 78 GLY A C 1
ATOM 570 O O . GLY A 1 98 ? 70.502 -17.952 11.305 1.00 94.93 78 GLY A O 1
ATOM 571 N N . GLN A 1 99 ? 70.171 -19.020 9.358 1.00 93.11 79 GLN A N 1
ATOM 572 C CA . GLN A 1 99 ? 69.200 -20.002 9.894 1.00 96.93 79 GLN A CA 1
ATOM 573 C C . GLN A 1 99 ? 69.702 -21.442 9.997 1.00 101.38 79 GLN A C 1
ATOM 574 O O . GLN A 1 99 ? 70.718 -21.807 9.405 1.00 90.09 79 GLN A O 1
ATOM 580 N N . GLU A 1 100 ? 68.947 -22.248 10.745 1.00 115.02 80 GLU A N 1
ATOM 581 C CA . GLU A 1 100 ? 69.172 -23.707 10.868 1.00 122.37 80 GLU A CA 1
ATOM 582 C C . GLU A 1 100 ? 68.705 -24.440 9.592 1.00 119.47 80 GLU A C 1
ATOM 583 O O . GLU A 1 100 ? 69.442 -25.257 8.990 1.00 108.94 80 GLU A O 1
ATOM 589 N N . ASP A 1 101 ? 67.501 -24.060 9.161 1.00 117.30 81 ASP A N 1
ATOM 590 C CA . ASP A 1 101 ? 66.757 -24.705 8.079 1.00 116.79 81 ASP A CA 1
ATOM 591 C C . ASP A 1 101 ? 66.237 -23.634 7.086 1.00 118.02 81 ASP A C 1
ATOM 592 O O . ASP A 1 101 ? 66.505 -22.440 7.248 1.00 108.50 81 ASP A O 1
ATOM 597 N N . VAL A 1 102 ? 65.446 -24.076 6.110 1.00 128.19 82 VAL A N 1
ATOM 598 C CA . VAL A 1 102 ? 65.107 -23.317 4.888 1.00 127.54 82 VAL A CA 1
ATOM 599 C C . VAL A 1 102 ? 63.808 -22.450 4.942 1.00 122.26 82 VAL A C 1
ATOM 600 O O . VAL A 1 102 ? 63.575 -21.563 4.091 1.00 104.46 82 VAL A O 1
ATOM 604 N N . SER A 1 103 ? 62.999 -22.681 5.973 1.00 124.98 83 SER A N 1
ATOM 605 C CA . SER A 1 103 ? 61.606 -22.206 6.043 1.00 117.39 83 SER A CA 1
ATOM 606 C C . SER A 1 103 ? 61.423 -20.724 6.382 1.00 103.20 83 SER A C 1
ATOM 607 O O . SER A 1 103 ? 60.294 -20.233 6.443 1.00 111.39 83 SER A O 1
ATOM 610 N N . ALA A 1 104 ? 62.504 -19.994 6.611 1.00 99.13 84 ALA A N 1
ATOM 611 C CA . ALA A 1 104 ? 62.376 -18.530 6.672 1.00 100.48 84 ALA A CA 1
ATOM 612 C C . ALA A 1 104 ? 61.994 -17.970 5.289 1.00 94.35 84 ALA A C 1
ATOM 613 O O . ALA A 1 104 ? 61.429 -16.903 5.171 1.00 91.67 84 ALA A O 1
ATOM 615 N N . LEU A 1 105 ? 62.297 -18.715 4.236 1.00 99.20 85 LEU A N 1
ATOM 616 C CA . LEU A 1 105 ? 61.909 -18.320 2.886 1.00 90.26 85 LEU A CA 1
ATOM 617 C C . LEU A 1 105 ? 60.405 -18.337 2.697 1.00 87.57 85 LEU A C 1
ATOM 618 O O . LEU A 1 105 ? 59.871 -17.566 1.910 1.00 83.03 85 LEU A O 1
ATOM 623 N N . ARG A 1 106 ? 59.706 -19.176 3.456 1.00 88.72 86 ARG A N 1
ATOM 624 C CA . ARG A 1 106 ? 58.248 -19.146 3.441 1.00 89.13 86 ARG A CA 1
ATOM 625 C C . ARG A 1 106 ? 57.743 -17.748 3.833 1.00 90.22 86 ARG A C 1
ATOM 626 O O . ARG A 1 106 ? 56.890 -17.183 3.151 1.00 81.90 86 ARG A O 1
ATOM 634 N N . GLU A 1 107 ? 58.317 -17.169 4.887 1.00 93.87 87 GLU A N 1
ATOM 635 C CA . GLU A 1 107 ? 57.916 -15.842 5.337 1.00 100.41 87 GLU A CA 1
ATOM 636 C C . GLU A 1 107 ? 58.112 -14.766 4.239 1.00 94.22 87 GLU A C 1
ATOM 637 O O . GLU A 1 107 ? 57.298 -13.855 4.080 1.00 87.84 87 GLU A O 1
ATOM 643 N N . VAL A 1 108 ? 59.198 -14.867 3.487 1.00 85.42 88 VAL A N 1
ATOM 644 C CA . VAL A 1 108 ? 59.402 -13.989 2.339 1.00 86.80 88 VAL A CA 1
ATOM 645 C C . VAL A 1 108 ? 58.285 -14.129 1.315 1.00 91.90 88 VAL A C 1
ATOM 646 O O . VAL A 1 108 ? 57.872 -13.147 0.679 1.00 88.17 88 VAL A O 1
ATOM 650 N N . GLY A 1 109 ? 57.864 -15.375 1.100 1.00 94.48 89 GLY A N 1
ATOM 651 C CA . GLY A 1 109 ? 56.781 -15.664 0.192 1.00 87.21 89 GLY A CA 1
ATOM 652 C C . GLY A 1 109 ? 55.547 -14.940 0.614 1.00 85.49 89 GLY A C 1
ATOM 653 O O . GLY A 1 109 ? 54.883 -14.319 -0.219 1.00 81.53 89 GLY A O 1
ATOM 654 N N . LYS A 1 110 ? 55.234 -15.015 1.909 1.00 85.65 90 LYS A N 1
ATOM 655 C CA . LYS A 1 110 ? 54.053 -14.335 2.422 1.00 89.46 90 LYS A CA 1
ATOM 656 C C . LYS A 1 110 ? 54.147 -12.816 2.202 1.00 88.33 90 LYS A C 1
ATOM 657 O O . LYS A 1 110 ? 53.146 -12.153 1.865 1.00 83.09 90 LYS A O 1
ATOM 663 N N . LEU A 1 111 ? 55.359 -12.289 2.336 1.00 87.46 91 LEU A N 1
ATOM 664 C CA . LEU A 1 111 ? 55.606 -10.870 2.187 1.00 93.51 91 LEU A CA 1
ATOM 665 C C . LEU A 1 111 ? 55.351 -10.387 0.762 1.00 96.98 91 LEU A C 1
ATOM 666 O O . LEU A 1 111 ? 54.503 -9.492 0.536 1.00 103.02 91 LEU A O 1
ATOM 671 N N . LEU A 1 112 ? 56.077 -11.000 -0.177 1.00 89.57 92 LEU A N 1
ATOM 672 C CA . LEU A 1 112 ? 55.948 -10.713 -1.582 1.00 93.80 92 LEU A CA 1
ATOM 673 C C . LEU A 1 112 ? 54.509 -10.865 -2.122 1.00 101.33 92 LEU A C 1
ATOM 674 O O . LEU A 1 112 ? 54.125 -10.197 -3.101 1.00 98.74 92 LEU A O 1
ATOM 679 N N . ALA A 1 113 ? 53.722 -11.740 -1.480 1.00 110.67 93 ALA A N 1
ATOM 680 C CA . ALA A 1 113 ? 52.293 -11.896 -1.768 1.00 110.75 93 ALA A CA 1
ATOM 681 C C . ALA A 1 113 ? 51.501 -10.621 -1.468 1.00 114.26 93 ALA A C 1
ATOM 682 O O . ALA A 1 113 ? 50.815 -10.131 -2.361 1.00 108.11 93 ALA A O 1
ATOM 684 N N . PHE A 1 114 ? 51.630 -10.072 -0.247 1.00 119.39 94 PHE A N 1
ATOM 685 C CA . PHE A 1 114 ? 50.774 -8.949 0.227 1.00 129.84 94 PHE A CA 1
ATOM 686 C C . PHE A 1 114 ? 50.724 -7.749 -0.746 1.00 131.82 94 PHE A C 1
ATOM 687 O O . PHE A 1 114 ? 49.705 -7.027 -0.821 1.00 125.43 94 PHE A O 1
ATOM 689 N N . LEU A 1 115 ? 51.819 -7.556 -1.491 1.00 125.66 95 LEU A N 1
ATOM 690 C CA . LEU A 1 115 ? 51.982 -6.396 -2.387 1.00 123.74 95 LEU A CA 1
ATOM 691 C C . LEU A 1 115 ? 51.171 -6.326 -3.732 1.00 128.67 95 LEU A C 1
ATOM 692 O O . LEU A 1 115 ? 51.226 -5.305 -4.413 1.00 134.96 95 LEU A O 1
ATOM 697 N N . LYS A 1 116 ? 50.423 -7.375 -4.094 1.00 131.30 96 LYS A N 1
ATOM 698 C CA . LYS A 1 116 ? 49.702 -7.471 -5.393 1.00 125.87 96 LYS A CA 1
ATOM 699 C C . LYS A 1 116 ? 48.221 -7.877 -5.251 1.00 114.48 96 LYS A C 1
ATOM 700 O O . LYS A 1 116 ? 47.390 -7.124 -4.756 1.00 107.87 96 LYS A O 1
ATOM 706 N N . LYS A 1 135 ? 53.869 -2.126 4.755 1.00 103.65 115 LYS A N 1
ATOM 707 C CA . LYS A 1 135 ? 55.236 -2.567 5.046 1.00 108.95 115 LYS A CA 1
ATOM 708 C C . LYS A 1 135 ? 56.262 -1.580 4.408 1.00 117.41 115 LYS A C 1
ATOM 709 O O . LYS A 1 135 ? 57.190 -1.957 3.657 1.00 102.32 115 LYS A O 1
ATOM 711 N N . GLN A 1 136 ? 56.058 -0.303 4.767 1.00 134.61 116 GLN A N 1
ATOM 712 C CA . GLN A 1 136 ? 56.894 0.862 4.362 1.00 137.62 116 GLN A CA 1
ATOM 713 C C . GLN A 1 136 ? 58.422 0.760 4.649 1.00 139.27 116 GLN A C 1
ATOM 714 O O . GLN A 1 136 ? 59.224 1.400 3.954 1.00 135.38 116 GLN A O 1
ATOM 720 N N . VAL A 1 137 ? 58.811 -0.041 5.652 1.00 142.46 117 VAL A N 1
ATOM 721 C CA . VAL A 1 137 ? 60.229 -0.189 6.061 1.00 142.83 117 VAL A CA 1
ATOM 722 C C . VAL A 1 137 ? 60.900 -1.417 5.387 1.00 137.55 117 VAL A C 1
ATOM 723 O O . VAL A 1 137 ? 61.913 -1.934 5.877 1.00 119.48 117 VAL A O 1
ATOM 727 N N . LEU A 1 138 ? 60.290 -1.865 4.273 1.00 138.99 118 LEU A N 1
ATOM 728 C CA . LEU A 1 138 ? 60.927 -2.676 3.210 1.00 129.24 118 LEU A CA 1
ATOM 729 C C . LEU A 1 138 ? 61.524 -1.781 2.105 1.00 125.11 118 LEU A C 1
ATOM 730 O O . LEU A 1 138 ? 62.097 -2.295 1.157 1.00 108.08 118 LEU A O 1
ATOM 732 N N . ASN A 1 139 ? 61.359 -0.454 2.228 1.00 140.93 119 ASN A N 1
ATOM 733 C CA . ASN A 1 139 ? 62.168 0.551 1.512 1.00 139.98 119 ASN A CA 1
ATOM 734 C C . ASN A 1 139 ? 63.501 0.816 2.254 1.00 141.84 119 ASN A C 1
ATOM 735 O O . ASN A 1 139 ? 64.085 1.890 2.111 1.00 137.26 119 ASN A O 1
ATOM 737 N N . MET A 1 140 ? 63.921 -0.158 3.075 1.00 135.61 120 MET A N 1
ATOM 738 C CA . MET A 1 140 ? 65.222 -0.231 3.752 1.00 128.48 120 MET A CA 1
ATOM 739 C C . MET A 1 140 ? 66.434 -0.119 2.802 1.00 116.50 120 MET A C 1
ATOM 740 O O . MET A 1 140 ? 66.735 -1.067 2.047 1.00 103.27 120 MET A O 1
ATOM 745 N N . PRO A 1 141 ? 67.148 1.029 2.861 1.00 105.62 121 PRO A N 1
ATOM 746 C CA . PRO A 1 141 ? 68.208 1.301 1.892 1.00 97.90 121 PRO A CA 1
ATOM 747 C C . PRO A 1 141 ? 69.528 0.577 2.186 1.00 95.25 121 PRO A C 1
ATOM 748 O O . PRO A 1 141 ? 69.619 -0.263 3.094 1.00 94.37 121 PRO A O 1
ATOM 752 N N . THR A 1 142 ? 70.537 0.892 1.378 1.00 85.91 122 THR A N 1
ATOM 753 C CA . THR A 1 142 ? 71.894 0.432 1.620 1.00 79.23 122 THR A CA 1
ATOM 754 C C . THR A 1 142 ? 72.581 1.362 2.607 1.00 73.09 122 THR A C 1
ATOM 755 O O . THR A 1 142 ? 72.237 2.520 2.709 1.00 76.39 122 THR A O 1
ATOM 759 N N . LYS A 1 143 ? 73.555 0.837 3.322 1.00 71.98 123 LYS A N 1
ATOM 760 C CA . LYS A 1 143 ? 74.431 1.648 4.134 1.00 71.96 123 LYS A CA 1
ATOM 761 C C . LYS A 1 143 ? 75.752 1.803 3.409 1.00 66.45 123 LYS A C 1
ATOM 762 O O . LYS A 1 143 ? 76.520 0.852 3.276 1.00 61.18 123 LYS A O 1
ATOM 768 N N . ARG A 1 144 ? 76.022 3.021 2.973 1.00 64.57 124 ARG A N 1
ATOM 769 C CA . ARG A 1 144 ? 77.195 3.321 2.175 1.00 65.52 124 ARG A CA 1
ATOM 770 C C . ARG A 1 144 ? 78.444 3.741 2.990 1.00 66.06 124 ARG A C 1
ATOM 771 O O . ARG A 1 144 ? 78.457 4.802 3.657 1.00 69.11 124 ARG A O 1
ATOM 779 N N . LEU A 1 145 ? 79.490 2.933 2.899 1.00 64.26 125 LEU A N 1
ATOM 780 C CA . LEU A 1 145 ? 80.769 3.266 3.499 1.00 68.27 125 LEU A CA 1
ATOM 781 C C . LEU A 1 145 ? 81.546 4.136 2.492 1.00 68.82 125 LEU A C 1
ATOM 782 O O . LEU A 1 145 ? 81.311 4.051 1.281 1.00 64.02 125 LEU A O 1
ATOM 787 N N . ARG A 1 146 ? 82.437 5.002 2.969 1.00 68.46 126 ARG A N 1
ATOM 788 C CA . ARG A 1 146 ? 83.411 5.613 2.043 1.00 71.68 126 ARG A CA 1
ATOM 789 C C . ARG A 1 146 ? 84.769 4.917 2.234 1.00 71.80 126 ARG A C 1
ATOM 790 O O . ARG A 1 146 ? 85.463 5.103 3.240 1.00 67.54 126 ARG A O 1
ATOM 798 N N . GLY A 1 147 ? 85.117 4.081 1.259 1.00 75.76 127 GLY A N 1
ATOM 799 C CA . GLY A 1 147 ? 86.271 3.186 1.367 1.00 75.75 127 GLY A CA 1
ATOM 800 C C . GLY A 1 147 ? 85.895 1.836 1.943 1.00 74.75 127 GLY A C 1
ATOM 801 O O . GLY A 1 147 ? 85.110 1.713 2.889 1.00 81.19 127 GLY A O 1
ATOM 802 N N . ALA A 1 148 ? 86.438 0.807 1.321 1.00 73.02 128 ALA A N 1
ATOM 803 C CA . ALA A 1 148 ? 86.010 -0.570 1.555 1.00 73.22 128 ALA A CA 1
ATOM 804 C C . ALA A 1 148 ? 87.079 -1.575 1.153 1.00 72.56 128 ALA A C 1
ATOM 805 O O . ALA A 1 148 ? 87.853 -1.307 0.245 1.00 70.05 128 ALA A O 1
ATOM 807 N N . PRO A 1 149 ? 87.090 -2.767 1.787 1.00 73.43 129 PRO A N 1
ATOM 808 C CA . PRO A 1 149 ? 88.125 -3.760 1.436 1.00 72.60 129 PRO A CA 1
ATOM 809 C C . PRO A 1 149 ? 88.209 -4.110 -0.060 1.00 71.48 129 PRO A C 1
ATOM 810 O O . PRO A 1 149 ? 89.317 -4.335 -0.585 1.00 65.03 129 PRO A O 1
ATOM 814 N N . CYS A 1 150 ? 87.056 -4.116 -0.740 1.00 70.08 130 CYS A N 1
ATOM 815 C CA . CYS A 1 150 ? 87.007 -4.439 -2.168 1.00 71.35 130 CYS A CA 1
ATOM 816 C C . CYS A 1 150 ? 87.720 -3.419 -3.071 1.00 73.07 130 CYS A C 1
ATOM 817 O O . CYS A 1 150 ? 87.838 -3.678 -4.281 1.00 68.08 130 CYS A O 1
ATOM 820 N N . GLN A 1 151 ? 88.144 -2.266 -2.510 1.00 72.60 131 GLN A N 1
ATOM 821 C CA . GLN A 1 151 ? 88.938 -1.272 -3.249 1.00 70.50 131 GLN A CA 1
ATOM 822 C C . GLN A 1 151 ? 90.368 -1.135 -2.705 1.00 74.86 131 GLN A C 1
ATOM 823 O O . GLN A 1 151 ? 91.035 -0.131 -2.970 1.00 71.22 131 GLN A O 1
ATOM 829 N N . GLN A 1 152 ? 90.854 -2.172 -2.013 1.00 73.90 132 GLN A N 1
ATOM 830 C CA . GLN A 1 152 ? 92.265 -2.221 -1.560 1.00 75.44 132 GLN A CA 1
ATOM 831 C C . GLN A 1 152 ? 93.277 -2.160 -2.724 1.00 77.66 132 GLN A C 1
ATOM 832 O O . GLN A 1 152 ? 94.306 -1.478 -2.608 1.00 77.20 132 GLN A O 1
ATOM 838 N N . LYS A 1 153 ? 92.999 -2.886 -3.814 1.00 74.36 133 LYS A N 1
ATOM 839 C CA . LYS A 1 153 ? 93.860 -2.942 -5.001 1.00 75.34 133 LYS A CA 1
ATOM 840 C C . LYS A 1 153 ? 93.034 -2.618 -6.227 1.00 74.03 133 LYS A C 1
ATOM 841 O O . LYS A 1 153 ? 91.979 -3.229 -6.459 1.00 84.57 133 LYS A O 1
ATOM 847 N N . ILE A 1 154 ? 93.549 -1.703 -7.037 1.00 70.12 134 ILE A N 1
ATOM 848 C CA . ILE A 1 154 ? 92.849 -1.139 -8.171 1.00 72.18 134 ILE A CA 1
ATOM 849 C C . ILE A 1 154 ? 93.732 -1.116 -9.394 1.00 72.29 134 ILE A C 1
ATOM 850 O O . ILE A 1 154 ? 94.898 -0.784 -9.330 1.00 78.98 134 ILE A O 1
ATOM 855 N N . VAL A 1 155 ? 93.165 -1.519 -10.511 1.00 74.13 135 VAL A N 1
ATOM 856 C CA . VAL A 1 155 ? 93.872 -1.567 -11.786 1.00 76.53 135 VAL A CA 1
ATOM 857 C C . VAL A 1 155 ? 92.909 -0.941 -12.771 1.00 73.01 135 VAL A C 1
ATOM 858 O O . VAL A 1 155 ? 91.712 -1.221 -12.666 1.00 81.88 135 VAL A O 1
ATOM 862 N N . SER A 1 156 ? 93.380 -0.126 -13.717 1.00 68.56 136 SER A N 1
ATOM 863 C CA . SER A 1 156 ? 92.456 0.476 -14.679 1.00 67.99 136 SER A CA 1
ATOM 864 C C . SER A 1 156 ? 93.050 0.704 -16.059 1.00 71.22 136 SER A C 1
ATOM 865 O O . SER A 1 156 ? 94.234 0.571 -16.238 1.00 74.24 136 SER A O 1
ATOM 868 N N . GLY A 1 157 ? 92.202 1.068 -17.025 1.00 78.48 137 GLY A N 1
ATOM 869 C CA . GLY A 1 157 ? 92.569 1.175 -18.441 1.00 77.59 137 GLY A CA 1
ATOM 870 C C . GLY A 1 157 ? 93.266 -0.012 -19.082 1.00 78.89 137 GLY A C 1
ATOM 871 O O . GLY A 1 157 ? 92.687 -1.071 -19.199 1.00 79.19 137 GLY A O 1
ATOM 872 N N . ASP A 1 158 ? 94.532 0.155 -19.431 1.00 80.05 138 ASP A N 1
ATOM 873 C CA . ASP A 1 158 ? 95.239 -0.841 -20.194 1.00 82.66 138 ASP A CA 1
ATOM 874 C C . ASP A 1 158 ? 95.803 -1.873 -19.273 1.00 79.98 138 ASP A C 1
ATOM 875 O O . ASP A 1 158 ? 96.177 -2.943 -19.730 1.00 82.23 138 ASP A O 1
ATOM 880 N N . ASP A 1 159 ? 95.883 -1.581 -17.980 1.00 77.51 139 ASP A N 1
ATOM 881 C CA . ASP A 1 159 ? 96.377 -2.605 -17.034 1.00 82.22 139 ASP A CA 1
ATOM 882 C C . ASP A 1 159 ? 95.327 -3.700 -16.709 1.00 78.91 139 ASP A C 1
ATOM 883 O O . ASP A 1 159 ? 95.683 -4.739 -16.147 1.00 70.63 139 ASP A O 1
ATOM 888 N N . VAL A 1 160 ? 94.059 -3.457 -17.075 1.00 75.58 140 VAL A N 1
ATOM 889 C CA . VAL A 1 160 ? 92.978 -4.399 -16.865 1.00 71.44 140 VAL A CA 1
ATOM 890 C C . VAL A 1 160 ? 93.286 -5.634 -17.686 1.00 74.48 140 VAL A C 1
ATOM 891 O O . VAL A 1 160 ? 93.448 -5.547 -18.908 1.00 80.22 140 VAL A O 1
ATOM 895 N N . ASP A 1 161 ? 93.371 -6.770 -17.008 1.00 70.35 141 ASP A N 1
ATOM 896 C CA . ASP A 1 161 ? 93.607 -8.043 -17.663 1.00 74.15 141 ASP A CA 1
ATOM 897 C C . ASP A 1 161 ? 92.846 -9.167 -16.943 1.00 70.06 141 ASP A C 1
ATOM 898 O O . ASP A 1 161 ? 93.334 -9.748 -15.965 1.00 63.77 141 ASP A O 1
ATOM 903 N N . LEU A 1 162 ? 91.657 -9.466 -17.456 1.00 59.80 142 LEU A N 1
ATOM 904 C CA . LEU A 1 162 ? 90.826 -10.519 -16.923 1.00 59.55 142 LEU A CA 1
ATOM 905 C C . LEU A 1 162 ? 91.483 -11.905 -16.954 1.00 60.27 142 LEU A C 1
ATOM 906 O O . LEU A 1 162 ? 91.168 -12.740 -16.132 1.00 58.11 142 LEU A O 1
ATOM 911 N N . ASN A 1 163 ? 92.437 -12.117 -17.861 1.00 60.97 143 ASN A N 1
ATOM 912 C CA . ASN A 1 163 ? 93.199 -13.361 -17.914 1.00 62.73 143 ASN A CA 1
ATOM 913 C C . ASN A 1 163 ? 94.003 -13.716 -16.652 1.00 64.72 143 ASN A C 1
ATOM 914 O O . ASN A 1 163 ? 94.446 -14.863 -16.486 1.00 68.50 143 ASN A O 1
ATOM 919 N N . ARG A 1 164 ? 94.222 -12.757 -15.778 1.00 69.63 144 ARG A N 1
ATOM 920 C CA . ARG A 1 164 ? 94.903 -13.013 -14.506 1.00 73.36 144 ARG A CA 1
ATOM 921 C C . ARG A 1 164 ? 93.944 -13.707 -13.515 1.00 68.40 144 ARG A C 1
ATOM 922 O O . ARG A 1 164 ? 94.367 -14.212 -12.503 1.00 68.28 144 ARG A O 1
ATOM 930 N N . ILE A 1 165 ? 92.642 -13.666 -13.778 1.00 66.73 145 ILE A N 1
ATOM 931 C CA . ILE A 1 165 ? 91.646 -14.243 -12.876 1.00 60.84 145 ILE A CA 1
ATOM 932 C C . ILE A 1 165 ? 91.345 -15.671 -13.315 1.00 58.37 145 ILE A C 1
ATOM 933 O O . ILE A 1 165 ? 91.235 -15.924 -14.533 1.00 54.54 145 ILE A O 1
ATOM 938 N N . PRO A 1 166 ? 91.215 -16.602 -12.337 1.00 53.81 146 PRO A N 1
ATOM 939 C CA . PRO A 1 166 ? 91.023 -18.027 -12.630 1.00 53.64 146 PRO A CA 1
ATOM 940 C C . PRO A 1 166 ? 89.617 -18.364 -13.060 1.00 52.71 146 PRO A C 1
ATOM 941 O O . PRO A 1 166 ? 88.985 -19.249 -12.466 1.00 55.08 146 PRO A O 1
ATOM 945 N N . ILE A 1 167 ? 89.143 -17.679 -14.095 1.00 51.92 147 ILE A N 1
ATOM 946 C CA . ILE A 1 167 ? 87.799 -17.892 -14.625 1.00 51.72 147 ILE A CA 1
ATOM 947 C C . ILE A 1 167 ? 87.715 -19.343 -15.115 1.00 52.49 147 ILE A C 1
ATOM 948 O O . ILE A 1 167 ? 88.651 -19.867 -15.713 1.00 48.30 147 ILE A O 1
ATOM 953 N N . MET A 1 168 ? 86.618 -20.013 -14.782 1.00 50.21 148 MET A N 1
ATOM 954 C CA . MET A 1 168 ? 86.495 -21.433 -15.076 1.00 49.76 148 MET A CA 1
ATOM 955 C C . MET A 1 168 ? 85.931 -21.660 -16.487 1.00 48.35 148 MET A C 1
ATOM 956 O O . MET A 1 168 ? 85.132 -20.862 -16.997 1.00 46.90 148 MET A O 1
ATOM 961 N N . THR A 1 169 ? 86.386 -22.735 -17.116 1.00 48.12 149 THR A N 1
ATOM 962 C CA . THR A 1 169 ? 85.764 -23.271 -18.295 1.00 48.83 149 THR A CA 1
ATOM 963 C C . THR A 1 169 ? 85.125 -24.547 -17.792 1.00 49.98 149 THR A C 1
ATOM 964 O O . THR A 1 169 ? 85.811 -25.417 -17.221 1.00 56.44 149 THR A O 1
ATOM 968 N N . CYS A 1 170 ? 83.827 -24.668 -18.011 1.00 52.23 150 CYS A N 1
ATOM 969 C CA . CYS A 1 170 ? 83.064 -25.699 -17.328 1.00 53.77 150 CYS A CA 1
ATOM 970 C C . CYS A 1 170 ? 82.982 -26.993 -18.136 1.00 55.68 150 CYS A C 1
ATOM 971 O O . CYS A 1 170 ? 83.209 -28.071 -17.578 1.00 53.07 150 CYS A O 1
ATOM 974 N N . TRP A 1 171 ? 82.702 -26.899 -19.438 1.00 52.74 151 TRP A N 1
ATOM 975 C CA . TRP A 1 171 ? 82.471 -28.087 -20.235 1.00 52.45 151 TRP A CA 1
ATOM 976 C C . TRP A 1 171 ? 83.289 -28.090 -21.511 1.00 54.49 151 TRP A C 1
ATOM 977 O O . TRP A 1 171 ? 83.604 -27.056 -22.059 1.00 56.63 151 TRP A O 1
ATOM 988 N N . PRO A 1 172 ? 83.647 -29.278 -21.999 1.00 56.84 152 PRO A N 1
ATOM 989 C CA . PRO A 1 172 ? 84.598 -29.354 -23.125 1.00 55.12 152 PRO A CA 1
ATOM 990 C C . PRO A 1 172 ? 84.281 -28.539 -24.387 1.00 56.63 152 PRO A C 1
ATOM 991 O O . PRO A 1 172 ? 85.198 -28.122 -25.070 1.00 53.48 152 PRO A O 1
ATOM 995 N N . GLU A 1 173 ? 83.014 -28.356 -24.741 1.00 59.35 153 GLU A N 1
ATOM 996 C CA . GLU A 1 173 ? 82.716 -27.584 -25.963 1.00 59.29 153 GLU A CA 1
ATOM 997 C C . GLU A 1 173 ? 82.211 -26.162 -25.665 1.00 54.31 153 GLU A C 1
ATOM 998 O O . GLU A 1 173 ? 81.657 -25.513 -26.538 1.00 59.20 153 GLU A O 1
ATOM 1004 N N . ASP A 1 174 ? 82.392 -25.704 -24.423 1.00 46.42 154 ASP A N 1
ATOM 1005 C CA . ASP A 1 174 ? 82.074 -24.356 -24.080 1.00 49.34 154 ASP A CA 1
ATOM 1006 C C . ASP A 1 174 ? 83.010 -23.442 -24.884 1.00 52.02 154 ASP A C 1
ATOM 1007 O O . ASP A 1 174 ? 84.162 -23.788 -25.142 1.00 52.30 154 ASP A O 1
ATOM 1012 N N . ALA A 1 175 ? 82.516 -22.284 -25.282 1.00 51.60 155 ALA A N 1
ATOM 1013 C CA . ALA A 1 175 ? 83.271 -21.442 -26.179 1.00 55.62 155 ALA A CA 1
ATOM 1014 C C . ALA A 1 175 ? 84.505 -20.781 -25.530 1.00 57.90 155 ALA A C 1
ATOM 1015 O O . ALA A 1 175 ? 85.501 -20.554 -26.200 1.00 62.74 155 ALA A O 1
ATOM 1017 N N . ALA A 1 176 ? 84.454 -20.512 -24.237 1.00 60.31 156 ALA A N 1
ATOM 1018 C CA . ALA A 1 176 ? 85.495 -19.731 -23.559 1.00 58.80 156 ALA A CA 1
ATOM 1019 C C . ALA A 1 176 ? 85.260 -19.732 -22.055 1.00 56.38 156 ALA A C 1
ATOM 1020 O O . ALA A 1 176 ? 84.200 -20.149 -21.595 1.00 53.78 156 ALA A O 1
ATOM 1022 N N . PRO A 1 177 ? 86.229 -19.248 -21.285 1.00 55.60 157 PRO A N 1
ATOM 1023 C CA . PRO A 1 177 ? 85.962 -19.186 -19.853 1.00 57.81 157 PRO A CA 1
ATOM 1024 C C . PRO A 1 177 ? 84.756 -18.301 -19.556 1.00 55.61 157 PRO A C 1
ATOM 1025 O O . PRO A 1 177 ? 84.470 -17.350 -20.299 1.00 52.79 157 PRO A O 1
ATOM 1029 N N . LEU A 1 178 ? 84.079 -18.614 -18.467 1.00 52.57 158 LEU A N 1
ATOM 1030 C CA . LEU A 1 178 ? 82.793 -18.017 -18.189 1.00 55.08 158 LEU A CA 1
ATOM 1031 C C . LEU A 1 178 ? 82.684 -17.594 -16.739 1.00 53.18 158 LEU A C 1
ATOM 1032 O O . LEU A 1 178 ? 82.947 -18.382 -15.832 1.00 50.27 158 LEU A O 1
ATOM 1037 N N . ILE A 1 179 ? 82.308 -16.339 -16.533 1.00 52.94 159 ILE A N 1
ATOM 1038 C CA . ILE A 1 179 ? 82.059 -15.839 -15.188 1.00 51.07 159 ILE A CA 1
ATOM 1039 C C . ILE A 1 179 ? 80.601 -16.125 -14.816 1.00 49.26 159 ILE A C 1
ATOM 1040 O O . ILE A 1 179 ? 79.700 -15.701 -15.495 1.00 48.26 159 ILE A O 1
ATOM 1045 N N . THR A 1 180 ? 80.406 -16.825 -13.713 1.00 48.98 160 THR A N 1
ATOM 1046 C CA . THR A 1 180 ? 79.135 -17.427 -13.366 1.00 45.43 160 THR A CA 1
ATOM 1047 C C . THR A 1 180 ? 78.551 -16.974 -12.055 1.00 48.46 160 THR A C 1
ATOM 1048 O O . THR A 1 180 ? 77.385 -17.282 -11.807 1.00 48.16 160 THR A O 1
ATOM 1052 N N . TRP A 1 181 ? 79.316 -16.295 -11.188 1.00 46.04 161 TRP A N 1
ATOM 1053 C CA . TRP A 1 181 ? 78.740 -15.822 -9.927 1.00 51.29 161 TRP A CA 1
ATOM 1054 C C . TRP A 1 181 ? 78.903 -14.321 -9.750 1.00 55.73 161 TRP A C 1
ATOM 1055 O O . TRP A 1 181 ? 78.966 -13.828 -8.624 1.00 60.52 161 TRP A O 1
ATOM 1066 N N . GLY A 1 182 ? 78.910 -13.590 -10.857 1.00 58.23 162 GLY A N 1
ATOM 1067 C CA . GLY A 1 182 ? 78.903 -12.134 -10.822 1.00 54.69 162 GLY A CA 1
ATOM 1068 C C . GLY A 1 182 ? 77.521 -11.585 -10.501 1.00 54.60 162 GLY A C 1
ATOM 1069 O O . GLY A 1 182 ? 76.530 -11.931 -11.177 1.00 52.14 162 GLY A O 1
ATOM 1070 N N . LEU A 1 183 ? 77.454 -10.751 -9.457 1.00 54.00 163 LEU A N 1
ATOM 1071 C CA . LEU A 1 183 ? 76.287 -9.896 -9.207 1.00 58.29 163 LEU A CA 1
ATOM 1072 C C . LEU A 1 183 ? 76.369 -8.670 -10.096 1.00 52.47 163 LEU A C 1
ATOM 1073 O O . LEU A 1 183 ? 77.116 -7.771 -9.795 1.00 60.90 163 LEU A O 1
ATOM 1078 N N . THR A 1 184 ? 75.591 -8.623 -11.163 1.00 50.24 164 THR A N 1
ATOM 1079 C CA . THR A 1 184 ? 75.562 -7.451 -12.017 1.00 52.90 164 THR A CA 1
ATOM 1080 C C . THR A 1 184 ? 74.663 -6.380 -11.427 1.00 55.65 164 THR A C 1
ATOM 1081 O O . THR A 1 184 ? 73.511 -6.636 -11.093 1.00 55.75 164 THR A O 1
ATOM 1085 N N . VAL A 1 185 ? 75.187 -5.170 -11.329 1.00 57.98 165 VAL A N 1
ATOM 1086 C CA . VAL A 1 185 ? 74.453 -4.059 -10.753 1.00 61.54 165 VAL A CA 1
ATOM 1087 C C . VAL A 1 185 ? 74.145 -3.030 -11.818 1.00 62.98 165 VAL A C 1
ATOM 1088 O O . VAL A 1 185 ? 75.042 -2.614 -12.529 1.00 59.72 165 VAL A O 1
ATOM 1092 N N . THR A 1 186 ? 72.872 -2.610 -11.902 1.00 68.06 166 THR A N 1
ATOM 1093 C CA . THR A 1 186 ? 72.429 -1.614 -12.889 1.00 63.21 166 THR A CA 1
ATOM 1094 C C . THR A 1 186 ? 71.385 -0.692 -12.328 1.00 67.06 166 THR A C 1
ATOM 1095 O O . THR A 1 186 ? 70.639 -1.055 -11.405 1.00 65.15 166 THR A O 1
ATOM 1099 N N . ARG A 1 187 ? 71.361 0.515 -12.894 1.00 73.19 167 ARG A N 1
ATOM 1100 C CA . ARG A 1 187 ? 70.273 1.480 -12.727 1.00 76.51 167 ARG A CA 1
ATOM 1101 C C . ARG A 1 187 ? 69.655 1.776 -14.085 1.00 79.60 167 ARG A C 1
ATOM 1102 O O . ARG A 1 187 ? 70.347 1.795 -15.092 1.00 87.17 167 ARG A O 1
ATOM 1110 N N . GLY A 1 188 ? 68.347 1.997 -14.099 1.00 86.36 168 GLY A N 1
ATOM 1111 C CA . GLY A 1 188 ? 67.663 2.476 -15.285 1.00 86.81 168 GLY A CA 1
ATOM 1112 C C . GLY A 1 188 ? 67.585 3.989 -15.224 1.00 88.77 168 GLY A C 1
ATOM 1113 O O . GLY A 1 188 ? 67.892 4.576 -14.191 1.00 87.18 168 GLY A O 1
ATOM 1114 N N . PRO A 1 189 ? 67.144 4.631 -16.319 1.00 93.38 169 PRO A N 1
ATOM 1115 C CA . PRO A 1 189 ? 67.039 6.096 -16.341 1.00 95.12 169 PRO A CA 1
ATOM 1116 C C . PRO A 1 189 ? 65.840 6.679 -15.552 1.00 95.10 169 PRO A C 1
ATOM 1117 O O . PRO A 1 189 ? 65.889 7.839 -15.144 1.00 92.31 169 PRO A O 1
ATOM 1121 N N . HIS A 1 190 ? 64.801 5.875 -15.312 1.00 97.28 170 HIS A N 1
ATOM 1122 C CA . HIS A 1 190 ? 63.535 6.391 -14.762 1.00 106.81 170 HIS A CA 1
ATOM 1123 C C . HIS A 1 190 ? 63.370 6.247 -13.244 1.00 107.70 170 HIS A C 1
ATOM 1124 O O . HIS A 1 190 ? 62.752 7.096 -12.623 1.00 116.40 170 HIS A O 1
ATOM 1131 N N . LYS A 1 191 ? 63.925 5.200 -12.647 1.00 107.49 171 LYS A N 1
ATOM 1132 C CA . LYS A 1 191 ? 63.896 5.077 -11.187 1.00 103.49 171 LYS A CA 1
ATOM 1133 C C . LYS A 1 191 ? 65.300 4.952 -10.630 1.00 93.57 171 LYS A C 1
ATOM 1134 O O . LYS A 1 191 ? 66.253 4.778 -11.373 1.00 98.13 171 LYS A O 1
ATOM 1140 N N . GLU A 1 192 ? 65.399 5.048 -9.313 1.00 92.59 172 GLU A N 1
ATOM 1141 C CA . GLU A 1 192 ? 66.670 5.060 -8.601 1.00 94.50 172 GLU A CA 1
ATOM 1142 C C . GLU A 1 192 ? 67.098 3.629 -8.221 1.00 86.75 172 GLU A C 1
ATOM 1143 O O . GLU A 1 192 ? 68.285 3.334 -8.116 1.00 89.39 172 GLU A O 1
ATOM 1149 N N . ARG A 1 193 ? 66.117 2.750 -8.039 1.00 80.89 173 ARG A N 1
ATOM 1150 C CA . ARG A 1 193 ? 66.313 1.340 -7.706 1.00 74.95 173 ARG A CA 1
ATOM 1151 C C . ARG A 1 193 ? 67.550 0.743 -8.416 1.00 75.02 173 ARG A C 1
ATOM 1152 O O . ARG A 1 193 ? 67.696 0.883 -9.651 1.00 75.11 173 ARG A O 1
ATOM 1160 N N . GLN A 1 194 ? 68.420 0.079 -7.636 1.00 68.01 174 GLN A N 1
ATOM 1161 C CA . GLN A 1 194 ? 69.517 -0.711 -8.193 1.00 66.32 174 GLN A CA 1
ATOM 1162 C C . GLN A 1 194 ? 69.152 -2.183 -8.282 1.00 66.78 174 GLN A C 1
ATOM 1163 O O . GLN A 1 194 ? 68.953 -2.794 -7.233 1.00 70.69 174 GLN A O 1
ATOM 1169 N N . ASN A 1 195 ? 69.137 -2.768 -9.497 1.00 65.11 175 ASN A N 1
ATOM 1170 C CA . ASN A 1 195 ? 68.876 -4.215 -9.665 1.00 66.43 175 ASN A CA 1
ATOM 1171 C C . ASN A 1 195 ? 70.188 -4.995 -9.536 1.00 64.84 175 ASN A C 1
ATOM 1172 O O . ASN A 1 195 ? 71.249 -4.534 -9.951 1.00 62.51 175 ASN A O 1
ATOM 1177 N N . LEU A 1 196 ? 70.086 -6.184 -8.949 1.00 64.42 176 LEU A N 1
ATOM 1178 C CA . LEU A 1 196 ? 71.150 -7.159 -8.945 1.00 63.64 176 LEU A CA 1
ATOM 1179 C C . LEU A 1 196 ? 70.633 -8.413 -9.629 1.00 60.18 176 LEU A C 1
ATOM 1180 O O . LEU A 1 196 ? 69.597 -8.970 -9.240 1.00 61.33 176 LEU A O 1
ATOM 1185 N N . GLY A 1 197 ? 71.392 -8.903 -10.597 1.00 58.84 177 GLY A N 1
ATOM 1186 C CA . GLY A 1 197 ? 71.089 -10.165 -11.229 1.00 54.57 177 GLY A CA 1
ATOM 1187 C C . GLY A 1 197 ? 72.372 -10.921 -11.508 1.00 54.41 177 GLY A C 1
ATOM 1188 O O . GLY A 1 197 ? 73.469 -10.353 -11.555 1.00 56.68 177 GLY A O 1
ATOM 1189 N N . ILE A 1 198 ? 72.235 -12.228 -11.668 1.00 51.72 178 ILE A N 1
ATOM 1190 C CA . ILE A 1 198 ? 73.339 -13.065 -12.046 1.00 51.01 178 ILE A CA 1
ATOM 1191 C C . ILE A 1 198 ? 73.139 -13.345 -13.528 1.00 54.11 178 ILE A C 1
ATOM 1192 O O . ILE A 1 198 ? 72.209 -14.050 -13.941 1.00 57.51 178 ILE A O 1
ATOM 1197 N N . TYR A 1 199 ? 74.034 -12.796 -14.330 1.00 56.10 179 TYR A N 1
ATOM 1198 C CA . TYR A 1 199 ? 74.036 -13.026 -15.757 1.00 55.79 179 TYR A CA 1
ATOM 1199 C C . TYR A 1 199 ? 75.425 -13.551 -16.127 1.00 52.35 179 TYR A C 1
ATOM 1200 O O . TYR A 1 199 ? 76.455 -12.969 -15.861 1.00 56.98 179 TYR A O 1
ATOM 1209 N N . ARG A 1 200 ? 75.418 -14.668 -16.776 1.00 52.53 180 ARG A N 1
ATOM 1210 C CA . ARG A 1 200 ? 76.602 -15.294 -17.257 1.00 54.57 180 ARG A CA 1
ATOM 1211 C C . ARG A 1 200 ? 77.394 -14.408 -18.212 1.00 55.98 180 ARG A C 1
ATOM 1212 O O . ARG A 1 200 ? 76.817 -13.697 -19.020 1.00 64.08 180 ARG A O 1
ATOM 1220 N N . GLN A 1 201 ? 78.722 -14.458 -18.113 1.00 56.43 181 GLN A N 1
ATOM 1221 C CA . GLN A 1 201 ? 79.603 -13.505 -18.780 1.00 53.95 181 GLN A CA 1
ATOM 1222 C C . GLN A 1 201 ? 80.822 -14.191 -19.400 1.00 52.58 181 GLN A C 1
ATOM 1223 O O . GLN A 1 201 ? 81.741 -14.661 -18.717 1.00 54.53 181 GLN A O 1
ATOM 1229 N N . GLN A 1 202 ? 80.812 -14.260 -20.717 1.00 49.98 182 GLN A N 1
ATOM 1230 C CA . GLN A 1 202 ? 81.854 -14.932 -21.481 1.00 50.17 182 GLN A CA 1
ATOM 1231 C C . GLN A 1 202 ? 83.061 -14.058 -21.643 1.00 49.52 182 GLN A C 1
ATOM 1232 O O . GLN A 1 202 ? 82.931 -12.888 -21.909 1.00 55.99 182 GLN A O 1
ATOM 1238 N N . LEU A 1 203 ? 84.240 -14.621 -21.507 1.00 48.63 183 LEU A N 1
ATOM 1239 C CA . LEU A 1 203 ? 85.457 -13.865 -21.728 1.00 49.68 183 LEU A CA 1
ATOM 1240 C C . LEU A 1 203 ? 85.758 -13.740 -23.212 1.00 53.86 183 LEU A C 1
ATOM 1241 O O . LEU A 1 203 ? 85.919 -14.752 -23.911 1.00 58.18 183 LEU A O 1
ATOM 1246 N N . ILE A 1 204 ? 85.910 -12.508 -23.701 1.00 55.73 184 ILE A N 1
ATOM 1247 C CA . ILE A 1 204 ? 86.284 -12.303 -25.095 1.00 56.98 184 ILE A CA 1
ATOM 1248 C C . ILE A 1 204 ? 87.491 -11.399 -25.310 1.00 59.85 184 ILE A C 1
ATOM 1249 O O . ILE A 1 204 ? 87.886 -11.195 -26.448 1.00 67.58 184 ILE A O 1
ATOM 1254 N N . GLY A 1 205 ? 88.100 -10.896 -24.240 1.00 61.24 185 GLY A N 1
ATOM 1255 C CA . GLY A 1 205 ? 89.301 -10.076 -24.357 1.00 59.49 185 GLY A CA 1
ATOM 1256 C C . GLY A 1 205 ? 89.877 -9.676 -23.008 1.00 63.44 185 GLY A C 1
ATOM 1257 O O . GLY A 1 205 ? 89.252 -9.900 -21.975 1.00 63.51 185 GLY A O 1
ATOM 1258 N N . LYS A 1 206 ? 91.094 -9.123 -23.009 1.00 66.88 186 LYS A N 1
ATOM 1259 C CA . LYS A 1 206 ? 91.717 -8.604 -21.786 1.00 68.16 186 LYS A CA 1
ATOM 1260 C C . LYS A 1 206 ? 90.722 -7.828 -20.920 1.00 64.54 186 LYS A C 1
ATOM 1261 O O . LYS A 1 206 ? 90.771 -7.870 -19.691 1.00 55.33 186 LYS A O 1
ATOM 1267 N N . ASN A 1 207 ? 89.847 -7.082 -21.580 1.00 62.47 187 ASN A N 1
ATOM 1268 C CA . ASN A 1 207 ? 88.941 -6.206 -20.872 1.00 61.29 187 ASN A CA 1
ATOM 1269 C C . ASN A 1 207 ? 87.507 -6.240 -21.359 1.00 58.89 187 ASN A C 1
ATOM 1270 O O . ASN A 1 207 ? 86.788 -5.257 -21.246 1.00 57.91 187 ASN A O 1
ATOM 1275 N N . LYS A 1 208 ? 87.095 -7.357 -21.939 1.00 57.27 188 LYS A N 1
ATOM 1276 C CA . LYS A 1 208 ? 85.775 -7.422 -22.547 1.00 59.89 188 LYS A CA 1
ATOM 1277 C C . LYS A 1 208 ? 85.076 -8.711 -22.147 1.00 56.97 188 LYS A C 1
ATOM 1278 O O . LYS A 1 208 ? 85.624 -9.790 -22.282 1.00 53.71 188 LYS A O 1
ATOM 1284 N N . LEU A 1 209 ? 83.843 -8.568 -21.677 1.00 55.67 189 LEU A N 1
ATOM 1285 C CA . LEU A 1 209 ? 82.985 -9.680 -21.376 1.00 51.90 189 LEU A CA 1
ATOM 1286 C C . LEU A 1 209 ? 81.717 -9.523 -22.200 1.00 54.50 189 LEU A C 1
ATOM 1287 O O . LEU A 1 209 ? 81.331 -8.422 -22.501 1.00 63.22 189 LEU A O 1
ATOM 1292 N N . ILE A 1 210 ? 81.023 -10.609 -22.506 1.00 58.86 190 ILE A N 1
ATOM 1293 C CA . ILE A 1 210 ? 79.666 -10.538 -23.047 1.00 53.82 190 ILE A CA 1
ATOM 1294 C C . ILE A 1 210 ? 78.704 -10.587 -21.871 1.00 53.15 190 ILE A C 1
ATOM 1295 O O . ILE A 1 210 ? 78.896 -11.358 -20.953 1.00 52.24 190 ILE A O 1
ATOM 1300 N N . MET A 1 211 ? 77.670 -9.764 -21.910 1.00 56.63 191 MET A N 1
ATOM 1301 C CA . MET A 1 211 ? 76.691 -9.682 -20.834 1.00 60.40 191 MET A CA 1
ATOM 1302 C C . MET A 1 211 ? 75.424 -10.424 -21.267 1.00 57.03 191 MET A C 1
ATOM 1303 O O . MET A 1 211 ? 74.579 -9.871 -21.982 1.00 59.76 191 MET A O 1
ATOM 1308 N N . ARG A 1 212 ? 75.265 -11.659 -20.816 1.00 58.98 192 ARG A N 1
ATOM 1309 C CA . ARG A 1 212 ? 74.103 -12.461 -21.250 1.00 58.51 192 ARG A CA 1
ATOM 1310 C C . ARG A 1 212 ? 72.903 -12.385 -20.308 1.00 57.38 192 ARG A C 1
ATOM 1311 O O . ARG A 1 212 ? 72.573 -13.334 -19.610 1.00 60.70 192 ARG A O 1
ATOM 1319 N N . TRP A 1 213 ? 72.278 -11.214 -20.264 1.00 58.84 193 TRP A N 1
ATOM 1320 C CA . TRP A 1 213 ? 70.992 -11.093 -19.619 1.00 61.01 193 TRP A CA 1
ATOM 1321 C C . TRP A 1 213 ? 69.869 -11.453 -20.629 1.00 67.39 193 TRP A C 1
ATOM 1322 O O . TRP A 1 213 ? 69.828 -10.957 -21.766 1.00 65.13 193 TRP A O 1
ATOM 1333 N N . LEU A 1 214 ? 68.968 -12.337 -20.221 1.00 67.29 194 LEU A N 1
ATOM 1334 C CA . LEU A 1 214 ? 67.790 -12.603 -21.035 1.00 75.16 194 LEU A CA 1
ATOM 1335 C C . LEU A 1 214 ? 66.873 -11.360 -20.936 1.00 77.10 194 LEU A C 1
ATOM 1336 O O . LEU A 1 214 ? 67.054 -10.528 -20.038 1.00 73.98 194 LEU A O 1
ATOM 1341 N N . SER A 1 215 ? 65.919 -11.222 -21.858 1.00 77.22 195 SER A N 1
ATOM 1342 C CA . SER A 1 215 ? 65.300 -9.901 -22.143 1.00 81.67 195 SER A CA 1
ATOM 1343 C C . SER A 1 215 ? 64.296 -9.379 -21.097 1.00 83.77 195 SER A C 1
ATOM 1344 O O . SER A 1 215 ? 63.924 -8.197 -21.122 1.00 84.84 195 SER A O 1
ATOM 1347 N N . HIS A 1 216 ? 63.892 -10.247 -20.168 1.00 82.58 196 HIS A N 1
ATOM 1348 C CA . HIS A 1 216 ? 62.926 -9.888 -19.121 1.00 84.59 196 HIS A CA 1
ATOM 1349 C C . HIS A 1 216 ? 63.621 -9.508 -17.794 1.00 74.63 196 HIS A C 1
ATOM 1350 O O . HIS A 1 216 ? 62.981 -9.046 -16.853 1.00 71.34 196 HIS A O 1
ATOM 1357 N N . ARG A 1 217 ? 64.947 -9.621 -17.774 1.00 71.29 197 ARG A N 1
ATOM 1358 C CA . ARG A 1 217 ? 65.756 -9.280 -16.614 1.00 68.98 197 ARG A CA 1
ATOM 1359 C C . ARG A 1 217 ? 65.843 -7.784 -16.345 1.00 66.40 197 ARG A C 1
ATOM 1360 O O . ARG A 1 217 ? 65.741 -6.969 -17.251 1.00 64.13 197 ARG A O 1
ATOM 1368 N N . GLY A 1 218 ? 66.057 -7.445 -15.078 1.00 65.42 198 GLY A N 1
ATOM 1369 C CA . GLY A 1 218 ? 66.199 -6.067 -14.655 1.00 64.07 198 GLY A CA 1
ATOM 1370 C C . GLY A 1 218 ? 67.300 -5.381 -15.436 1.00 64.36 198 GLY A C 1
ATOM 1371 O O . GLY A 1 218 ? 67.086 -4.316 -15.994 1.00 68.05 198 GLY A O 1
ATOM 1372 N N . GLY A 1 219 ? 68.477 -5.996 -15.479 1.00 60.47 199 GLY A N 1
ATOM 1373 C CA . GLY A 1 219 ? 69.590 -5.406 -16.189 1.00 61.53 199 GLY A CA 1
ATOM 1374 C C . GLY A 1 219 ? 69.247 -5.098 -17.637 1.00 64.98 199 GLY A C 1
ATOM 1375 O O . GLY A 1 219 ? 69.535 -4.033 -18.141 1.00 62.58 199 GLY A O 1
ATOM 1376 N N . ALA A 1 220 ? 68.643 -6.064 -18.314 1.00 70.52 200 ALA A N 1
ATOM 1377 C CA . ALA A 1 220 ? 68.337 -5.922 -19.738 1.00 71.89 200 ALA A CA 1
ATOM 1378 C C . ALA A 1 220 ? 67.344 -4.791 -20.009 1.00 73.42 200 ALA A C 1
ATOM 1379 O O . ALA A 1 220 ? 67.460 -4.094 -21.025 1.00 70.82 200 ALA A O 1
ATOM 1381 N N . LEU A 1 221 ? 66.346 -4.669 -19.125 1.00 75.02 201 LEU A N 1
ATOM 1382 C CA . LEU A 1 221 ? 65.303 -3.664 -19.236 1.00 77.87 201 LEU A CA 1
ATOM 1383 C C . LEU A 1 221 ? 65.884 -2.296 -18.941 1.00 78.11 201 LEU A C 1
ATOM 1384 O O . LEU A 1 221 ? 65.546 -1.315 -19.605 1.00 75.49 201 LEU A O 1
ATOM 1389 N N . ASP A 1 222 ? 66.800 -2.234 -17.979 1.00 75.38 202 ASP A N 1
ATOM 1390 C CA . ASP A 1 222 ? 67.499 -0.983 -17.707 1.00 74.77 202 ASP A CA 1
ATOM 1391 C C . ASP A 1 222 ? 68.289 -0.526 -18.935 1.00 72.09 202 ASP A C 1
ATOM 1392 O O . ASP A 1 222 ? 68.196 0.623 -19.344 1.00 68.61 202 ASP A O 1
ATOM 1397 N N . TYR A 1 223 ? 69.068 -1.427 -19.522 1.00 71.12 203 TYR A N 1
ATOM 1398 C CA . TYR A 1 223 ? 69.860 -1.081 -20.708 1.00 74.67 203 TYR A CA 1
ATOM 1399 C C . TYR A 1 223 ? 68.977 -0.624 -21.851 1.00 76.16 203 TYR A C 1
ATOM 1400 O O . TYR A 1 223 ? 69.298 0.345 -22.531 1.00 76.50 203 TYR A O 1
ATOM 1409 N N . GLN A 1 224 ? 67.882 -1.346 -22.061 1.00 78.08 204 GLN A N 1
ATOM 1410 C CA . GLN A 1 224 ? 66.966 -1.059 -23.155 1.00 84.43 204 GLN A CA 1
ATOM 1411 C C . GLN A 1 224 ? 66.372 0.345 -23.019 1.00 83.10 204 GLN A C 1
ATOM 1412 O O . GLN A 1 224 ? 66.271 1.092 -24.008 1.00 78.32 204 GLN A O 1
ATOM 1418 N N . GLU A 1 225 ? 66.005 0.689 -21.785 1.00 79.83 205 GLU A N 1
ATOM 1419 C CA . GLU A 1 225 ? 65.480 2.005 -21.474 1.00 84.94 205 GLU A CA 1
ATOM 1420 C C . GLU A 1 225 ? 66.542 3.093 -21.573 1.00 83.08 205 GLU A C 1
ATOM 1421 O O . GLU A 1 225 ? 66.257 4.187 -22.054 1.00 86.82 205 GLU A O 1
ATOM 1427 N N . TRP A 1 226 ? 67.748 2.797 -21.114 1.00 76.28 206 TRP A N 1
ATOM 1428 C CA . TRP A 1 226 ? 68.849 3.726 -21.242 1.00 78.70 206 TRP A CA 1
ATOM 1429 C C . TRP A 1 226 ? 69.061 4.092 -22.704 1.00 82.97 206 TRP A C 1
ATOM 1430 O O . TRP A 1 226 ? 69.224 5.258 -23.031 1.00 82.81 206 TRP A O 1
ATOM 1441 N N . CYS A 1 227 ? 69.123 3.087 -23.566 1.00 84.26 207 CYS A N 1
ATOM 1442 C CA . CYS A 1 227 ? 69.248 3.303 -25.015 1.00 86.10 207 CYS A CA 1
ATOM 1443 C C . CYS A 1 227 ? 68.192 4.252 -25.591 1.00 90.59 207 CYS A C 1
ATOM 1444 O O . CYS A 1 227 ? 68.511 5.174 -26.358 1.00 101.36 207 CYS A O 1
ATOM 1447 N N . ALA A 1 228 ? 66.936 4.037 -25.244 1.00 90.90 208 ALA A N 1
ATOM 1448 C CA . ALA A 1 228 ? 65.855 4.901 -25.766 1.00 93.73 208 ALA A CA 1
ATOM 1449 C C . ALA A 1 228 ? 66.005 6.335 -25.254 1.00 95.99 208 ALA A C 1
ATOM 1450 O O . ALA A 1 228 ? 65.833 7.304 -26.003 1.00 98.26 208 ALA A O 1
ATOM 1452 N N . ALA A 1 229 ? 66.360 6.455 -23.979 1.00 92.04 209 ALA A N 1
ATOM 1453 C CA . ALA A 1 229 ? 66.382 7.743 -23.300 1.00 90.47 209 ALA A CA 1
ATOM 1454 C C . ALA A 1 229 ? 67.672 8.560 -23.518 1.00 93.98 209 ALA A C 1
ATOM 1455 O O . ALA A 1 229 ? 67.665 9.765 -23.307 1.00 99.01 209 ALA A O 1
ATOM 1457 N N . HIS A 1 230 ? 68.767 7.920 -23.928 1.00 101.11 210 HIS A N 1
ATOM 1458 C CA . HIS A 1 230 ? 70.070 8.599 -24.123 1.00 102.94 210 HIS A CA 1
ATOM 1459 C C . HIS A 1 230 ? 70.827 8.007 -25.318 1.00 101.18 210 HIS A C 1
ATOM 1460 O O . HIS A 1 230 ? 71.853 7.360 -25.125 1.00 91.25 210 HIS A O 1
ATOM 1467 N N . PRO A 1 231 ? 70.327 8.215 -26.554 1.00 105.73 211 PRO A N 1
ATOM 1468 C CA . PRO A 1 231 ? 70.960 7.535 -27.704 1.00 103.69 211 PRO A CA 1
ATOM 1469 C C . PRO A 1 231 ? 72.484 7.725 -27.755 1.00 101.51 211 PRO A C 1
ATOM 1470 O O . PRO A 1 231 ? 72.978 8.829 -27.537 1.00 95.53 211 PRO A O 1
ATOM 1474 N N . GLY A 1 232 ? 73.211 6.629 -27.965 1.00 101.34 212 GLY A N 1
ATOM 1475 C CA . GLY A 1 232 ? 74.667 6.673 -28.126 1.00 101.30 212 GLY A CA 1
ATOM 1476 C C . GLY A 1 232 ? 75.544 6.887 -26.891 1.00 95.68 212 GLY A C 1
ATOM 1477 O O . GLY A 1 232 ? 76.768 6.942 -27.017 1.00 92.88 212 GLY A O 1
ATOM 1478 N N . GLU A 1 233 ? 74.948 7.025 -25.713 1.00 94.60 213 GLU A N 1
ATOM 1479 C CA . GLU A 1 233 ? 75.732 7.202 -24.499 1.00 97.42 213 GLU A CA 1
ATOM 1480 C C . GLU A 1 233 ? 75.995 5.851 -23.868 1.00 93.48 213 GLU A C 1
ATOM 1481 O O . GLU A 1 233 ? 75.144 4.947 -23.870 1.00 87.94 213 GLU A O 1
ATOM 1487 N N . ARG A 1 234 ? 77.183 5.735 -23.303 1.00 83.95 214 ARG A N 1
ATOM 1488 C CA . ARG A 1 234 ? 77.599 4.529 -22.624 1.00 76.20 214 ARG A CA 1
ATOM 1489 C C . ARG A 1 234 ? 76.789 4.231 -21.383 1.00 76.81 214 ARG A C 1
ATOM 1490 O O . ARG A 1 234 ? 76.469 5.141 -20.609 1.00 77.55 214 ARG A O 1
ATOM 1498 N N . PHE A 1 235 ? 76.470 2.949 -21.201 1.00 73.65 215 PHE A N 1
ATOM 1499 C CA . PHE A 1 235 ? 75.646 2.492 -20.081 1.00 72.11 215 PHE A CA 1
ATOM 1500 C C . PHE A 1 235 ? 76.558 1.977 -18.973 1.00 69.69 215 PHE A C 1
ATOM 1501 O O . PHE A 1 235 ? 77.171 0.932 -19.133 1.00 65.72 215 PHE A O 1
ATOM 1509 N N . PRO A 1 236 ? 76.651 2.703 -17.845 1.00 72.94 216 PRO A N 1
ATOM 1510 C CA . PRO A 1 236 ? 77.539 2.195 -16.801 1.00 72.91 216 PRO A CA 1
ATOM 1511 C C . PRO A 1 236 ? 76.973 0.943 -16.175 1.00 66.42 216 PRO A C 1
ATOM 1512 O O . PRO A 1 236 ? 75.747 0.836 -15.990 1.00 58.47 216 PRO A O 1
ATOM 1516 N N . VAL A 1 237 ? 77.878 0.011 -15.861 1.00 61.61 217 VAL A N 1
ATOM 1517 C CA . VAL A 1 237 ? 77.505 -1.228 -15.199 1.00 60.39 217 VAL A CA 1
ATOM 1518 C C . VAL A 1 237 ? 78.673 -1.661 -14.298 1.00 58.21 217 VAL A C 1
ATOM 1519 O O . VAL A 1 237 ? 79.845 -1.340 -14.568 1.00 61.97 217 VAL A O 1
ATOM 1523 N N . SER A 1 238 ? 78.346 -2.403 -13.238 1.00 55.73 218 SER A N 1
ATOM 1524 C CA . SER A 1 238 ? 79.341 -2.983 -12.325 1.00 53.30 218 SER A CA 1
ATOM 1525 C C . SER A 1 238 ? 78.962 -4.409 -11.897 1.00 52.57 218 SER A C 1
ATOM 1526 O O . SER A 1 238 ? 77.795 -4.736 -11.773 1.00 53.23 218 SER A O 1
ATOM 1529 N N . VAL A 1 239 ? 79.977 -5.239 -11.692 1.00 55.71 219 VAL A N 1
ATOM 1530 C CA . VAL A 1 239 ? 79.800 -6.613 -11.338 1.00 52.09 219 VAL A CA 1
ATOM 1531 C C . VAL A 1 239 ? 80.632 -6.972 -10.124 1.00 55.35 219 VAL A C 1
ATOM 1532 O O . VAL A 1 239 ? 81.857 -6.788 -10.114 1.00 54.99 219 VAL A O 1
ATOM 1536 N N . ALA A 1 240 ? 79.960 -7.460 -9.084 1.00 54.68 220 ALA A N 1
ATOM 1537 C CA . ALA A 1 240 ? 80.639 -7.824 -7.851 1.00 57.37 220 ALA A CA 1
ATOM 1538 C C . ALA A 1 240 ? 80.764 -9.332 -7.724 1.00 59.66 220 ALA A C 1
ATOM 1539 O O . ALA A 1 240 ? 79.761 -10.057 -7.850 1.00 57.99 220 ALA A O 1
ATOM 1541 N N . LEU A 1 241 ? 81.978 -9.788 -7.436 1.00 61.78 221 LEU A N 1
ATOM 1542 C CA . LEU A 1 241 ? 82.234 -11.195 -7.179 1.00 64.74 221 LEU A CA 1
ATOM 1543 C C . LEU A 1 241 ? 82.591 -11.456 -5.704 1.00 67.03 221 LEU A C 1
ATOM 1544 O O . LEU A 1 241 ? 83.489 -10.821 -5.149 1.00 63.40 221 LEU A O 1
ATOM 1549 N N . GLY A 1 242 ? 81.892 -12.411 -5.090 1.00 64.41 222 GLY A N 1
ATOM 1550 C CA . GLY A 1 242 ? 82.174 -12.807 -3.721 1.00 62.69 222 GLY A CA 1
ATOM 1551 C C . GLY A 1 242 ? 81.656 -11.844 -2.677 1.00 62.36 222 GLY A C 1
ATOM 1552 O O . GLY A 1 242 ? 82.332 -11.561 -1.669 1.00 61.63 222 GLY A O 1
ATOM 1553 N N . ALA A 1 243 ? 80.442 -11.354 -2.880 1.00 59.39 223 ALA A N 1
ATOM 1554 C CA . ALA A 1 243 ? 79.779 -10.583 -1.833 1.00 59.59 223 ALA A CA 1
ATOM 1555 C C . ALA A 1 243 ? 79.355 -11.502 -0.665 1.00 64.92 223 ALA A C 1
ATOM 1556 O O . ALA A 1 243 ? 79.531 -12.728 -0.721 1.00 66.99 223 ALA A O 1
ATOM 1558 N N . ASP A 1 244 ? 78.799 -10.921 0.389 1.00 70.94 224 ASP A N 1
ATOM 1559 C CA . ASP A 1 244 ? 78.257 -11.714 1.507 1.00 74.36 224 ASP A CA 1
ATOM 1560 C C . ASP A 1 244 ? 77.062 -12.576 1.062 1.00 75.31 224 ASP A C 1
ATOM 1561 O O . ASP A 1 244 ? 76.298 -12.183 0.176 1.00 79.53 224 ASP A O 1
ATOM 1566 N N . PRO A 1 245 ? 76.878 -13.746 1.691 1.00 77.99 225 PRO A N 1
ATOM 1567 C CA . PRO A 1 245 ? 75.831 -14.662 1.236 1.00 74.17 225 PRO A CA 1
ATOM 1568 C C . PRO A 1 245 ? 74.410 -14.052 1.137 1.00 67.92 225 PRO A C 1
ATOM 1569 O O . PRO A 1 245 ? 73.680 -14.366 0.200 1.00 63.38 225 PRO A O 1
ATOM 1573 N N . ALA A 1 246 ? 74.001 -13.200 2.080 1.00 67.56 226 ALA A N 1
ATOM 1574 C CA . ALA A 1 246 ? 72.638 -12.611 2.008 1.00 60.11 226 ALA A CA 1
ATOM 1575 C C . ALA A 1 246 ? 72.443 -11.788 0.738 1.00 58.58 226 ALA A C 1
ATOM 1576 O O . ALA A 1 246 ? 71.425 -11.887 0.078 1.00 58.67 226 ALA A O 1
ATOM 1578 N N . THR A 1 247 ? 73.455 -11.037 0.342 1.00 57.39 227 THR A N 1
ATOM 1579 C CA . THR A 1 247 ? 73.384 -10.283 -0.907 1.00 59.72 227 THR A CA 1
ATOM 1580 C C . THR A 1 247 ? 73.271 -11.205 -2.111 1.00 56.01 227 THR A C 1
ATOM 1581 O O . THR A 1 247 ? 72.482 -10.991 -3.011 1.00 57.99 227 THR A O 1
ATOM 1585 N N . ILE A 1 248 ? 74.073 -12.246 -2.119 1.00 60.95 228 ILE A N 1
ATOM 1586 C CA . ILE A 1 248 ? 74.026 -13.207 -3.209 1.00 60.68 228 ILE A CA 1
ATOM 1587 C C . ILE A 1 248 ? 72.644 -13.836 -3.314 1.00 61.21 228 ILE A C 1
ATOM 1588 O O . ILE A 1 248 ? 72.095 -13.923 -4.386 1.00 63.55 228 ILE A O 1
ATOM 1593 N N . LEU A 1 249 ? 72.100 -14.262 -2.188 1.00 62.90 229 LEU A N 1
ATOM 1594 C CA . LEU A 1 249 ? 70.818 -14.919 -2.149 1.00 64.66 229 LEU A CA 1
ATOM 1595 C C . LEU A 1 249 ? 69.730 -13.935 -2.479 1.00 71.47 229 LEU A C 1
ATOM 1596 O O . LEU A 1 249 ? 68.833 -14.236 -3.262 1.00 78.00 229 LEU A O 1
ATOM 1601 N N . GLY A 1 250 ? 69.841 -12.730 -1.946 1.00 68.69 230 GLY A N 1
ATOM 1602 C CA . GLY A 1 250 ? 68.937 -11.660 -2.352 1.00 62.70 230 GLY A CA 1
ATOM 1603 C C . GLY A 1 250 ? 68.913 -11.339 -3.843 1.00 61.71 230 GLY A C 1
ATOM 1604 O O . GLY A 1 250 ? 67.855 -11.041 -4.415 1.00 65.69 230 GLY A O 1
ATOM 1605 N N . ALA A 1 251 ? 70.067 -11.443 -4.499 1.00 61.78 231 ALA A N 1
ATOM 1606 C CA . ALA A 1 251 ? 70.120 -11.191 -5.935 1.00 63.81 231 ALA A CA 1
ATOM 1607 C C . ALA A 1 251 ? 69.255 -12.165 -6.722 1.00 66.74 231 ALA A C 1
ATOM 1608 O O . ALA A 1 251 ? 68.685 -11.820 -7.747 1.00 67.86 231 ALA A O 1
ATOM 1610 N N . VAL A 1 252 ? 69.190 -13.404 -6.259 1.00 68.51 232 VAL A N 1
ATOM 1611 C CA . VAL A 1 252 ? 68.505 -14.427 -6.996 1.00 66.69 232 VAL A CA 1
ATOM 1612 C C . VAL A 1 252 ? 67.072 -14.629 -6.456 1.00 70.01 232 VAL A C 1
ATOM 1613 O O . VAL A 1 252 ? 66.304 -15.366 -7.063 1.00 65.49 232 VAL A O 1
ATOM 1617 N N . THR A 1 253 ? 66.685 -13.961 -5.360 1.00 67.35 233 THR A N 1
ATOM 1618 C CA . THR A 1 253 ? 65.271 -13.959 -4.995 1.00 75.34 233 THR A CA 1
ATOM 1619 C C . THR A 1 253 ? 64.477 -13.196 -6.051 1.00 78.68 233 THR A C 1
ATOM 1620 O O . THR A 1 253 ? 64.879 -12.106 -6.430 1.00 76.46 233 THR A O 1
ATOM 1624 N N . PRO A 1 254 ? 63.327 -13.734 -6.492 1.00 85.83 234 PRO A N 1
ATOM 1625 C CA . PRO A 1 254 ? 62.533 -13.033 -7.510 1.00 90.86 234 PRO A CA 1
ATOM 1626 C C . PRO A 1 254 ? 61.665 -11.941 -6.925 1.00 84.22 234 PRO A C 1
ATOM 1627 O O . PRO A 1 254 ? 60.482 -12.123 -6.687 1.00 81.00 234 PRO A O 1
ATOM 1631 N N . VAL A 1 255 ? 62.285 -10.803 -6.680 1.00 86.54 235 VAL A N 1
ATOM 1632 C CA . VAL A 1 255 ? 61.573 -9.667 -6.149 1.00 84.07 235 VAL A CA 1
ATOM 1633 C C . VAL A 1 255 ? 61.071 -8.849 -7.339 1.00 81.89 235 VAL A C 1
ATOM 1634 O O . VAL A 1 255 ? 61.609 -8.945 -8.419 1.00 82.46 235 VAL A O 1
ATOM 1638 N N . PRO A 1 256 ? 60.040 -8.028 -7.142 1.00 86.28 236 PRO A N 1
ATOM 1639 C CA . PRO A 1 256 ? 59.592 -7.267 -8.306 1.00 85.69 236 PRO A CA 1
ATOM 1640 C C . PRO A 1 256 ? 60.645 -6.249 -8.806 1.00 88.50 236 PRO A C 1
ATOM 1641 O O . PRO A 1 256 ? 61.422 -5.717 -7.993 1.00 84.52 236 PRO A O 1
ATOM 1645 N N . ASP A 1 257 ? 60.656 -5.979 -10.124 1.00 86.72 237 ASP A N 1
ATOM 1646 C CA . ASP A 1 257 ? 61.535 -4.954 -10.744 1.00 80.97 237 ASP A CA 1
ATOM 1647 C C . ASP A 1 257 ? 61.561 -3.600 -9.997 1.00 85.66 237 ASP A C 1
ATOM 1648 O O . ASP A 1 257 ? 62.571 -2.901 -10.025 1.00 85.53 237 ASP A O 1
ATOM 1653 N N . THR A 1 258 ? 60.439 -3.244 -9.358 1.00 87.20 238 THR A N 1
ATOM 1654 C CA . THR A 1 258 ? 60.274 -1.992 -8.583 1.00 88.33 238 THR A CA 1
ATOM 1655 C C . THR A 1 258 ? 61.234 -1.909 -7.342 1.00 85.97 238 THR A C 1
ATOM 1656 O O . THR A 1 258 ? 61.570 -0.817 -6.870 1.00 80.90 238 THR A O 1
ATOM 1660 N N . LEU A 1 259 ? 61.726 -3.051 -6.857 1.00 89.08 239 LEU A N 1
ATOM 1661 C CA . LEU A 1 259 ? 62.519 -3.095 -5.614 1.00 86.74 239 LEU A CA 1
ATOM 1662 C C . LEU A 1 259 ? 63.950 -3.518 -5.842 1.00 80.17 239 LEU A C 1
ATOM 1663 O O . LEU A 1 259 ? 64.230 -4.451 -6.611 1.00 73.25 239 LEU A O 1
ATOM 1668 N N . SER A 1 260 ? 64.853 -2.846 -5.132 1.00 76.86 240 SER A N 1
ATOM 1669 C CA . SER A 1 260 ? 66.257 -3.259 -5.101 1.00 72.91 240 SER A CA 1
ATOM 1670 C C . SER A 1 260 ? 66.442 -4.553 -4.335 1.00 66.27 240 SER A C 1
ATOM 1671 O O . SER A 1 260 ? 65.971 -4.724 -3.227 1.00 66.86 240 SER A O 1
ATOM 1674 N N . GLU A 1 261 ? 67.166 -5.449 -4.963 1.00 66.39 241 GLU A N 1
ATOM 1675 C CA . GLU A 1 261 ? 67.512 -6.713 -4.366 1.00 66.48 241 GLU A CA 1
ATOM 1676 C C . GLU A 1 261 ? 68.365 -6.452 -3.060 1.00 65.72 241 GLU A C 1
ATOM 1677 O O . GLU A 1 261 ? 68.458 -7.302 -2.161 1.00 64.59 241 GLU A O 1
ATOM 1683 N N . TYR A 1 262 ? 68.978 -5.270 -2.949 1.00 61.96 242 TYR A N 1
ATOM 1684 C CA . TYR A 1 262 ? 69.751 -4.916 -1.746 1.00 64.66 242 TYR A CA 1
ATOM 1685 C C . TYR A 1 262 ? 68.844 -4.811 -0.519 1.00 69.92 242 TYR A C 1
ATOM 1686 O O . TYR A 1 262 ? 69.283 -5.039 0.604 1.00 69.05 242 TYR A O 1
ATOM 1695 N N . ALA A 1 263 ? 67.599 -4.393 -0.748 1.00 70.71 243 ALA A N 1
ATOM 1696 C CA . ALA A 1 263 ? 66.634 -4.232 0.315 1.00 74.42 243 ALA A CA 1
ATOM 1697 C C . ALA A 1 263 ? 66.230 -5.611 0.856 1.00 74.43 243 ALA A C 1
ATOM 1698 O O . ALA A 1 263 ? 66.110 -5.810 2.074 1.00 75.12 243 ALA A O 1
ATOM 1700 N N . PHE A 1 264 ? 66.047 -6.555 -0.056 1.00 70.99 244 PHE A N 1
ATOM 1701 C CA . PHE A 1 264 ? 65.715 -7.937 0.314 1.00 75.52 244 PHE A CA 1
ATOM 1702 C C . PHE A 1 264 ? 66.822 -8.662 1.075 1.00 74.30 244 PHE A C 1
ATOM 1703 O O . PHE A 1 264 ? 66.557 -9.366 2.064 1.00 75.36 244 PHE A O 1
ATOM 1711 N N . ALA A 1 265 ? 68.061 -8.440 0.657 1.00 72.15 245 ALA A N 1
ATOM 1712 C CA . ALA A 1 265 ? 69.208 -8.983 1.377 1.00 68.53 245 ALA A CA 1
ATOM 1713 C C . ALA A 1 265 ? 69.226 -8.446 2.804 1.00 67.19 245 ALA A C 1
ATOM 1714 O O . ALA A 1 265 ? 69.547 -9.165 3.743 1.00 67.73 245 ALA A O 1
ATOM 1716 N N . GLY A 1 266 ? 68.858 -7.181 2.964 1.00 69.37 246 GLY A N 1
ATOM 1717 C CA . GLY A 1 266 ? 68.742 -6.580 4.279 1.00 72.46 246 GLY A CA 1
ATOM 1718 C C . GLY A 1 266 ? 67.774 -7.315 5.201 1.00 76.66 246 GLY A C 1
ATOM 1719 O O . GLY A 1 266 ? 68.048 -7.451 6.391 1.00 76.71 246 GLY A O 1
ATOM 1720 N N . LEU A 1 267 ? 66.645 -7.773 4.657 1.00 81.36 247 LEU A N 1
ATOM 1721 C CA . LEU A 1 267 ? 65.632 -8.477 5.450 1.00 84.94 247 LEU A CA 1
ATOM 1722 C C . LEU A 1 267 ? 66.117 -9.847 5.861 1.00 81.72 247 LEU A C 1
ATOM 1723 O O . LEU A 1 267 ? 65.957 -10.243 7.005 1.00 79.55 247 LEU A O 1
ATOM 1728 N N . LEU A 1 268 ? 66.759 -10.542 4.942 1.00 78.94 248 LEU A N 1
ATOM 1729 C CA . LEU A 1 268 ? 67.387 -11.807 5.272 1.00 82.37 248 LEU A CA 1
ATOM 1730 C C . LEU A 1 268 ? 68.480 -11.673 6.330 1.00 84.97 248 LEU A C 1
ATOM 1731 O O . LEU A 1 268 ? 68.616 -12.526 7.203 1.00 91.33 248 LEU A O 1
ATOM 1736 N N . ARG A 1 269 ? 69.268 -10.609 6.246 1.00 83.20 249 ARG A N 1
ATOM 1737 C CA . ARG A 1 269 ? 70.401 -10.444 7.139 1.00 79.08 249 ARG A CA 1
ATOM 1738 C C . ARG A 1 269 ? 69.962 -9.990 8.528 1.00 74.91 249 ARG A C 1
ATOM 1739 O O . ARG A 1 269 ? 70.533 -10.429 9.515 1.00 75.37 249 ARG A O 1
ATOM 1747 N N . GLY A 1 270 ? 68.959 -9.117 8.591 1.00 73.88 250 GLY A N 1
ATOM 1748 C CA . GLY A 1 270 ? 68.563 -8.435 9.833 1.00 71.74 250 GLY A CA 1
ATOM 1749 C C . GLY A 1 270 ? 69.132 -7.023 9.915 1.00 71.16 250 GLY A C 1
ATOM 1750 O O . GLY A 1 270 ? 68.820 -6.281 10.832 1.00 79.37 250 GLY A O 1
ATOM 1751 N N . THR A 1 271 ? 69.954 -6.641 8.943 1.00 71.32 251 THR A N 1
ATOM 1752 C CA . THR A 1 271 ? 70.623 -5.340 8.908 1.00 75.08 251 THR A CA 1
ATOM 1753 C C . THR A 1 271 ? 70.840 -4.862 7.481 1.00 74.80 251 THR A C 1
ATOM 1754 O O . THR A 1 271 ? 70.982 -5.664 6.572 1.00 74.56 251 THR A O 1
ATOM 1758 N N . LYS A 1 272 ? 70.917 -3.546 7.314 1.00 77.04 252 LYS A N 1
ATOM 1759 C CA . LYS A 1 272 ? 71.193 -2.930 6.027 1.00 76.03 252 LYS A CA 1
ATOM 1760 C C . LYS A 1 272 ? 72.434 -3.492 5.369 1.00 72.40 252 LYS A C 1
ATOM 1761 O O . LYS A 1 272 ? 73.469 -3.753 6.018 1.00 72.65 252 LYS A O 1
ATOM 1767 N N . THR A 1 273 ? 72.349 -3.593 4.055 1.00 70.48 253 THR A N 1
ATOM 1768 C CA . THR A 1 273 ? 73.461 -4.073 3.262 1.00 66.88 253 THR A CA 1
ATOM 1769 C C . THR A 1 273 ? 74.575 -3.037 3.126 1.00 65.62 253 THR A C 1
ATOM 1770 O O . THR A 1 273 ? 74.329 -1.881 2.731 1.00 68.17 253 THR A O 1
ATOM 1774 N N . GLU A 1 274 ? 75.791 -3.443 3.463 1.00 62.71 254 GLU A N 1
ATOM 1775 C CA . GLU A 1 274 ? 76.938 -2.543 3.426 1.00 66.94 254 GLU A CA 1
ATOM 1776 C C . GLU A 1 274 ? 77.484 -2.477 2.008 1.00 62.73 254 GLU A C 1
ATOM 1777 O O . GLU A 1 274 ? 77.857 -3.479 1.449 1.00 69.18 254 GLU A O 1
ATOM 1783 N N . VAL A 1 275 ? 77.560 -1.266 1.473 1.00 64.69 255 VAL A N 1
ATOM 1784 C CA . VAL A 1 275 ? 78.008 -1.039 0.115 1.00 60.47 255 VAL A CA 1
ATOM 1785 C C . VAL A 1 275 ? 79.025 0.071 0.035 1.00 60.97 255 VAL A C 1
ATOM 1786 O O . VAL A 1 275 ? 79.280 0.767 1.022 1.00 64.43 255 VAL A O 1
ATOM 1790 N N . VAL A 1 276 ? 79.566 0.265 -1.164 1.00 59.80 256 VAL A N 1
ATOM 1791 C CA . VAL A 1 276 ? 80.526 1.335 -1.439 1.00 60.22 256 VAL A CA 1
ATOM 1792 C C . VAL A 1 276 ? 80.237 1.871 -2.840 1.00 57.82 256 VAL A C 1
ATOM 1793 O O . VAL A 1 276 ? 79.844 1.137 -3.700 1.00 55.31 256 VAL A O 1
ATOM 1797 N N . LYS A 1 277 ? 80.427 3.158 -3.071 1.00 64.51 257 LYS A N 1
ATOM 1798 C CA . LYS A 1 277 ? 80.286 3.705 -4.406 1.00 66.32 257 LYS A CA 1
ATOM 1799 C C . LYS A 1 277 ? 81.410 3.182 -5.273 1.00 68.81 257 LYS A C 1
ATOM 1800 O O . LYS A 1 277 ? 82.524 3.028 -4.814 1.00 67.48 257 LYS A O 1
ATOM 1806 N N . CYS A 1 278 ? 81.103 2.869 -6.526 1.00 75.72 258 CYS A N 1
ATOM 1807 C CA . CYS A 1 278 ? 82.141 2.458 -7.476 1.00 75.04 258 CYS A CA 1
ATOM 1808 C C . CYS A 1 278 ? 83.010 3.662 -7.808 1.00 75.37 258 CYS A C 1
ATOM 1809 O O . CYS A 1 278 ? 82.589 4.811 -7.659 1.00 72.74 258 CYS A O 1
ATOM 1812 N N . ILE A 1 279 ? 84.209 3.382 -8.284 1.00 72.35 259 ILE A N 1
ATOM 1813 C CA . ILE A 1 279 ? 85.152 4.414 -8.621 1.00 76.33 259 ILE A CA 1
ATOM 1814 C C . ILE A 1 279 ? 84.762 5.207 -9.870 1.00 70.65 259 ILE A C 1
ATOM 1815 O O . ILE A 1 279 ? 84.917 6.393 -9.892 1.00 68.47 259 ILE A O 1
ATOM 1820 N N . SER A 1 280 ? 84.235 4.548 -10.892 1.00 73.01 260 SER A N 1
ATOM 1821 C CA . SER A 1 280 ? 84.006 5.181 -12.195 1.00 72.35 260 SER A CA 1
ATOM 1822 C C . SER A 1 280 ? 82.539 5.394 -12.498 1.00 73.76 260 SER A C 1
ATOM 1823 O O . SER A 1 280 ? 82.197 5.742 -13.623 1.00 80.93 260 SER A O 1
ATOM 1826 N N . ASN A 1 281 ? 81.660 5.146 -11.540 1.00 70.79 261 ASN A N 1
ATOM 1827 C CA . ASN A 1 281 ? 80.246 5.436 -11.758 1.00 68.95 261 ASN A CA 1
ATOM 1828 C C . ASN A 1 281 ? 79.525 5.599 -10.425 1.00 68.58 261 ASN A C 1
ATOM 1829 O O . ASN A 1 281 ? 80.152 5.490 -9.351 1.00 68.50 261 ASN A O 1
ATOM 1834 N N . ASP A 1 282 ? 78.219 5.839 -10.488 1.00 67.81 262 ASP A N 1
ATOM 1835 C CA . ASP A 1 282 ? 77.423 6.088 -9.278 1.00 74.94 262 ASP A CA 1
ATOM 1836 C C . ASP A 1 282 ? 76.706 4.853 -8.714 1.00 72.79 262 ASP A C 1
ATOM 1837 O O . ASP A 1 282 ? 75.899 4.974 -7.777 1.00 76.59 262 ASP A O 1
ATOM 1842 N N . LEU A 1 283 ? 77.019 3.673 -9.256 1.00 64.40 263 LEU A N 1
ATOM 1843 C CA . LEU A 1 283 ? 76.474 2.426 -8.723 1.00 64.43 263 LEU A CA 1
ATOM 1844 C C . LEU A 1 283 ? 77.166 2.019 -7.433 1.00 63.37 263 LEU A C 1
ATOM 1845 O O . LEU A 1 283 ? 78.337 2.366 -7.214 1.00 62.81 263 LEU A O 1
ATOM 1850 N N . GLU A 1 284 ? 76.449 1.310 -6.566 1.00 62.91 264 GLU A N 1
ATOM 1851 C CA . GLU A 1 284 ? 77.038 0.819 -5.320 1.00 67.68 264 GLU A CA 1
ATOM 1852 C C . GLU A 1 284 ? 77.187 -0.698 -5.382 1.00 63.62 264 GLU A C 1
ATOM 1853 O O . GLU A 1 284 ? 76.307 -1.400 -5.830 1.00 63.02 264 GLU A O 1
ATOM 1859 N N . VAL A 1 285 ? 78.333 -1.169 -4.942 1.00 59.70 265 VAL A N 1
ATOM 1860 C CA . VAL A 1 285 ? 78.587 -2.569 -4.836 1.00 58.85 265 VAL A CA 1
ATOM 1861 C C . VAL A 1 285 ? 78.842 -2.933 -3.366 1.00 59.56 265 VAL A C 1
ATOM 1862 O O . VAL A 1 285 ? 79.241 -2.067 -2.565 1.00 63.54 265 VAL A O 1
ATOM 1866 N N . PRO A 1 286 ? 78.676 -4.212 -3.004 1.00 59.47 266 PRO A N 1
ATOM 1867 C CA . PRO A 1 286 ? 78.922 -4.639 -1.622 1.00 65.08 266 PRO A CA 1
ATOM 1868 C C . PRO A 1 286 ? 80.348 -4.388 -1.169 1.00 69.69 266 PRO A C 1
ATOM 1869 O O . PRO A 1 286 ? 81.281 -4.625 -1.934 1.00 67.07 266 PRO A O 1
ATOM 1873 N N . ALA A 1 287 ? 80.501 -3.886 0.055 1.00 72.30 267 ALA A N 1
ATOM 1874 C CA . ALA A 1 287 ? 81.789 -3.397 0.536 1.00 76.42 267 ALA A CA 1
ATOM 1875 C C . ALA A 1 287 ? 82.781 -4.529 0.735 1.00 76.03 267 ALA A C 1
ATOM 1876 O O . ALA A 1 287 ? 83.992 -4.370 0.551 1.00 75.00 267 ALA A O 1
ATOM 1878 N N . SER A 1 288 ? 82.250 -5.668 1.151 1.00 80.87 268 SER A N 1
ATOM 1879 C CA . SER A 1 288 ? 83.063 -6.839 1.440 1.00 81.92 268 SER A CA 1
ATOM 1880 C C . SER A 1 288 ? 83.403 -7.689 0.186 1.00 76.84 268 SER A C 1
ATOM 1881 O O . SER A 1 288 ? 84.096 -8.697 0.324 1.00 83.09 268 SER A O 1
ATOM 1884 N N . ALA A 1 289 ? 82.901 -7.314 -0.999 1.00 65.64 269 ALA A N 1
ATOM 1885 C CA . ALA A 1 289 ? 83.176 -8.062 -2.228 1.00 61.18 269 ALA A CA 1
ATOM 1886 C C . ALA A 1 289 ? 84.673 -8.346 -2.402 1.00 61.90 269 ALA A C 1
ATOM 1887 O O . ALA A 1 289 ? 85.523 -7.558 -2.012 1.00 58.07 269 ALA A O 1
ATOM 1889 N N . GLU A 1 290 ? 84.983 -9.496 -2.975 1.00 59.88 270 GLU A N 1
ATOM 1890 C CA . GLU A 1 290 ? 86.366 -9.886 -3.166 1.00 59.81 270 GLU A CA 1
ATOM 1891 C C . GLU A 1 290 ? 86.922 -9.189 -4.400 1.00 58.65 270 GLU A C 1
ATOM 1892 O O . GLU A 1 290 ? 88.046 -8.723 -4.404 1.00 57.04 270 GLU A O 1
ATOM 1898 N N . ILE A 1 291 ? 86.120 -9.133 -5.452 1.00 55.99 271 ILE A N 1
ATOM 1899 C CA . ILE A 1 291 ? 86.543 -8.505 -6.689 1.00 55.03 271 ILE A CA 1
ATOM 1900 C C . ILE A 1 291 ? 85.346 -7.722 -7.248 1.00 57.85 271 ILE A C 1
ATOM 1901 O O . ILE A 1 291 ? 84.198 -8.183 -7.164 1.00 56.57 271 ILE A O 1
ATOM 1906 N N . VAL A 1 292 ? 85.625 -6.547 -7.813 1.00 55.43 272 VAL A N 1
ATOM 1907 C CA . VAL A 1 292 ? 84.624 -5.792 -8.518 1.00 55.89 272 VAL A CA 1
ATOM 1908 C C . VAL A 1 292 ? 85.127 -5.414 -9.891 1.00 57.83 272 VAL A C 1
ATOM 1909 O O . VAL A 1 292 ? 86.224 -4.939 -10.030 1.00 56.32 272 VAL A O 1
ATOM 1913 N N . LEU A 1 293 ? 84.300 -5.657 -10.904 1.00 59.86 273 LEU A N 1
ATOM 1914 C CA . LEU A 1 293 ? 84.556 -5.196 -12.255 1.00 56.51 273 LEU A CA 1
ATOM 1915 C C . LEU A 1 293 ? 83.650 -3.994 -12.528 1.00 58.02 273 LEU A C 1
ATOM 1916 O O . LEU A 1 293 ? 82.455 -4.108 -12.328 1.00 61.13 273 LEU A O 1
ATOM 1921 N N . GLU A 1 294 ? 84.225 -2.860 -12.947 1.00 53.51 274 GLU A N 1
ATOM 1922 C CA . GLU A 1 294 ? 83.482 -1.677 -13.332 1.00 57.06 274 GLU A CA 1
ATOM 1923 C C . GLU A 1 294 ? 83.723 -1.367 -14.803 1.00 62.86 274 GLU A C 1
ATOM 1924 O O . GLU A 1 294 ? 84.817 -1.631 -15.351 1.00 63.31 274 GLU A O 1
ATOM 1930 N N . GLY A 1 295 ? 82.714 -0.775 -15.441 1.00 61.04 275 GLY A N 1
ATOM 1931 C CA . GLY A 1 295 ? 82.813 -0.473 -16.848 1.00 60.30 275 GLY A CA 1
ATOM 1932 C C . GLY A 1 295 ? 81.484 -0.036 -17.413 1.00 58.37 275 GLY A C 1
ATOM 1933 O O . GLY A 1 295 ? 80.677 0.583 -16.750 1.00 65.72 275 GLY A O 1
ATOM 1934 N N . TYR A 1 296 ? 81.265 -0.368 -18.668 1.00 58.36 276 TYR A N 1
ATOM 1935 C CA . TYR A 1 296 ? 80.132 0.152 -19.388 1.00 59.91 276 TYR A CA 1
ATOM 1936 C C . TYR A 1 296 ? 79.849 -0.728 -20.594 1.00 58.07 276 TYR A C 1
ATOM 1937 O O . TYR A 1 296 ? 80.694 -1.513 -21.008 1.00 60.06 276 TYR A O 1
ATOM 1946 N N . ILE A 1 297 ? 78.663 -0.540 -21.156 1.00 59.78 277 ILE A N 1
ATOM 1947 C CA . ILE A 1 297 ? 78.278 -1.113 -22.424 1.00 59.14 277 ILE A CA 1
ATOM 1948 C C . ILE A 1 297 ? 78.228 -0.022 -23.483 1.00 65.90 277 ILE A C 1
ATOM 1949 O O . ILE A 1 297 ? 77.497 0.978 -23.339 1.00 62.35 277 ILE A O 1
ATOM 1954 N N . GLU A 1 298 ? 79.053 -0.190 -24.519 1.00 71.21 278 GLU A N 1
ATOM 1955 C CA . GLU A 1 298 ? 79.010 0.680 -25.684 1.00 72.77 278 GLU A CA 1
ATOM 1956 C C . GLU A 1 298 ? 77.752 0.320 -26.463 1.00 75.81 278 GLU A C 1
ATOM 1957 O O . GLU A 1 298 ? 77.514 -0.854 -26.759 1.00 77.00 278 GLU A O 1
ATOM 1963 N N . GLN A 1 299 ? 76.908 1.302 -26.756 1.00 78.52 279 GLN A N 1
ATOM 1964 C CA . GLN A 1 299 ? 75.662 1.010 -27.479 1.00 80.16 279 GLN A CA 1
ATOM 1965 C C . GLN A 1 299 ? 75.946 0.439 -28.861 1.00 77.88 279 GLN A C 1
ATOM 1966 O O . GLN A 1 299 ? 76.810 0.946 -29.592 1.00 73.51 279 GLN A O 1
ATOM 1972 N N . GLY A 1 300 ? 75.192 -0.601 -29.213 1.00 74.86 280 GLY A N 1
ATOM 1973 C CA . GLY A 1 300 ? 75.365 -1.285 -30.484 1.00 76.56 280 GLY A CA 1
ATOM 1974 C C . GLY A 1 300 ? 76.496 -2.305 -30.526 1.00 77.81 280 GLY A C 1
ATOM 1975 O O . GLY A 1 300 ? 76.525 -3.111 -31.456 1.00 82.84 280 GLY A O 1
ATOM 1976 N N . GLU A 1 301 ? 77.416 -2.304 -29.549 1.00 72.08 281 GLU A N 1
ATOM 1977 C CA . GLU A 1 301 ? 78.462 -3.331 -29.505 1.00 73.71 281 GLU A CA 1
ATOM 1978 C C . GLU A 1 301 ? 77.888 -4.650 -28.959 1.00 73.81 281 GLU A C 1
ATOM 1979 O O . GLU A 1 301 ? 77.330 -4.713 -27.855 1.00 65.81 281 GLU A O 1
ATOM 1985 N N . THR A 1 302 ? 77.983 -5.683 -29.792 1.00 74.50 282 THR A N 1
ATOM 1986 C CA . THR A 1 302 ? 77.481 -7.010 -29.474 1.00 73.27 282 THR A CA 1
ATOM 1987 C C . THR A 1 302 ? 78.481 -8.047 -29.916 1.00 68.09 282 THR A C 1
ATOM 1988 O O . THR A 1 302 ? 79.343 -7.787 -30.763 1.00 65.39 282 THR A O 1
ATOM 1992 N N . ALA A 1 303 ? 78.369 -9.234 -29.344 1.00 67.53 283 ALA A N 1
ATOM 1993 C CA . ALA A 1 303 ? 79.226 -10.346 -29.777 1.00 66.88 283 ALA A CA 1
ATOM 1994 C C . ALA A 1 303 ? 78.477 -11.669 -29.748 1.00 60.35 283 ALA A C 1
ATOM 1995 O O . ALA A 1 303 ? 77.522 -11.817 -28.983 1.00 62.71 283 ALA A O 1
ATOM 1997 N N . PRO A 1 304 ? 78.888 -12.620 -30.608 1.00 63.41 284 PRO A N 1
ATOM 1998 C CA . PRO A 1 304 ? 78.357 -13.987 -30.536 1.00 63.00 284 PRO A CA 1
ATOM 1999 C C . PRO A 1 304 ? 78.711 -14.620 -29.202 1.00 59.94 284 PRO A C 1
ATOM 2000 O O . PRO A 1 304 ? 79.874 -14.673 -28.847 1.00 65.76 284 PRO A O 1
ATOM 2004 N N . GLU A 1 305 ? 77.700 -15.082 -28.476 1.00 61.81 285 GLU A N 1
ATOM 2005 C CA . GLU A 1 305 ? 77.873 -15.676 -27.156 1.00 59.01 285 GLU A CA 1
ATOM 2006 C C . GLU A 1 305 ? 77.651 -17.180 -27.212 1.00 60.09 285 GLU A C 1
ATOM 2007 O O . GLU A 1 305 ? 76.675 -17.645 -27.790 1.00 56.63 285 GLU A O 1
ATOM 2013 N N . GLY A 1 306 ? 78.572 -17.938 -26.632 1.00 63.68 286 GLY A N 1
ATOM 2014 C CA . GLY A 1 306 ? 78.441 -19.392 -26.603 1.00 60.78 286 GLY A CA 1
ATOM 2015 C C . GLY A 1 306 ? 78.995 -20.074 -27.832 1.00 61.81 286 GLY A C 1
ATOM 2016 O O . GLY A 1 306 ? 79.770 -19.499 -28.601 1.00 64.32 286 GLY A O 1
ATOM 2017 N N . PRO A 1 307 ? 78.632 -21.338 -28.015 1.00 63.64 287 PRO A N 1
ATOM 2018 C CA . PRO A 1 307 ? 77.732 -22.095 -27.175 1.00 60.01 287 PRO A CA 1
ATOM 2019 C C . PRO A 1 307 ? 78.258 -22.361 -25.736 1.00 58.27 287 PRO A C 1
ATOM 2020 O O . PRO A 1 307 ? 79.472 -22.366 -25.474 1.00 60.58 287 PRO A O 1
ATOM 2024 N N . TYR A 1 308 ? 77.320 -22.629 -24.829 1.00 53.77 288 TYR A N 1
ATOM 2025 C CA . TYR A 1 308 ? 77.634 -22.987 -23.447 1.00 52.54 288 TYR A CA 1
ATOM 2026 C C . TYR A 1 308 ? 76.661 -24.049 -23.015 1.00 50.54 288 TYR A C 1
ATOM 2027 O O . TYR A 1 308 ? 75.494 -24.021 -23.417 1.00 57.56 288 TYR A O 1
ATOM 2036 N N . GLY A 1 309 ? 77.147 -24.979 -22.216 1.00 45.84 289 GLY A N 1
ATOM 2037 C CA . GLY A 1 309 ? 76.302 -25.940 -21.532 1.00 47.77 289 GLY A CA 1
ATOM 2038 C C . GLY A 1 309 ? 75.496 -25.198 -20.508 1.00 49.94 289 GLY A C 1
ATOM 2039 O O . GLY A 1 309 ? 76.025 -24.309 -19.868 1.00 57.41 289 GLY A O 1
ATOM 2040 N N . ASP A 1 310 ? 74.203 -25.531 -20.393 1.00 53.93 290 ASP A N 1
ATOM 2041 C CA . ASP A 1 310 ? 73.247 -24.854 -19.450 1.00 52.38 290 ASP A CA 1
ATOM 2042 C C . ASP A 1 310 ? 72.610 -25.849 -18.448 1.00 53.01 290 ASP A C 1
ATOM 2043 O O . ASP A 1 310 ? 72.913 -27.048 -18.443 1.00 44.18 290 ASP A O 1
ATOM 2048 N N . HIS A 1 311 ? 71.700 -25.340 -17.623 1.00 60.84 291 HIS A N 1
ATOM 2049 C CA . HIS A 1 311 ? 71.081 -26.126 -16.550 1.00 57.47 291 HIS A CA 1
ATOM 2050 C C . HIS A 1 311 ? 70.226 -27.281 -17.094 1.00 49.68 291 HIS A C 1
ATOM 2051 O O . HIS A 1 311 ? 69.930 -28.185 -16.345 1.00 53.01 291 HIS A O 1
ATOM 2058 N N . THR A 1 312 ? 69.865 -27.263 -18.381 1.00 42.72 292 THR A N 1
ATOM 2059 C CA . THR A 1 312 ? 69.136 -28.350 -18.985 1.00 42.83 292 THR A CA 1
ATOM 2060 C C . THR A 1 312 ? 70.012 -29.516 -19.337 1.00 43.56 292 THR A C 1
ATOM 2061 O O . THR A 1 312 ? 69.479 -30.548 -19.765 1.00 37.19 292 THR A O 1
ATOM 2065 N N . GLY A 1 313 ? 71.342 -29.355 -19.240 1.00 41.53 293 GLY A N 1
ATOM 2066 C CA . GLY A 1 313 ? 72.257 -30.428 -19.695 1.00 45.28 293 GLY A CA 1
ATOM 2067 C C . GLY A 1 313 ? 72.592 -30.466 -21.184 1.00 43.04 293 GLY A C 1
ATOM 2068 O O . GLY A 1 313 ? 73.204 -31.397 -21.659 1.00 45.31 293 GLY A O 1
ATOM 2069 N N . TYR A 1 314 ? 72.207 -29.440 -21.918 1.00 42.93 294 TYR A N 1
ATOM 2070 C CA . TYR A 1 314 ? 72.525 -29.383 -23.338 1.00 44.06 294 TYR A CA 1
ATOM 2071 C C . TYR A 1 314 ? 73.285 -28.138 -23.604 1.00 45.87 294 TYR A C 1
ATOM 2072 O O . TYR A 1 314 ? 73.287 -27.241 -22.749 1.00 44.01 294 TYR A O 1
ATOM 2081 N N . TYR A 1 315 ? 73.947 -28.081 -24.770 1.00 46.03 295 TYR A N 1
ATOM 2082 C CA . TYR A 1 315 ? 74.622 -26.857 -25.179 1.00 47.18 295 TYR A CA 1
ATOM 2083 C C . TYR A 1 315 ? 73.586 -25.934 -25.806 1.00 48.04 295 TYR A C 1
ATOM 2084 O O . TYR A 1 315 ? 72.807 -26.353 -26.622 1.00 47.35 295 TYR A O 1
ATOM 2093 N N . ASN A 1 316 ? 73.521 -24.674 -25.426 1.00 60.54 296 ASN A N 1
ATOM 2094 C CA . ASN A 1 316 ? 72.673 -23.849 -26.289 1.00 70.84 296 ASN A CA 1
ATOM 2095 C C . ASN A 1 316 ? 73.478 -23.141 -27.350 1.00 75.29 296 ASN A C 1
ATOM 2096 O O . ASN A 1 316 ? 74.665 -22.853 -27.182 1.00 82.01 296 ASN A O 1
ATOM 2101 N N . GLU A 1 317 ? 72.806 -22.882 -28.463 1.00 82.70 297 GLU A N 1
ATOM 2102 C CA . GLU A 1 317 ? 73.471 -22.408 -29.664 1.00 86.41 297 GLU A CA 1
ATOM 2103 C C . GLU A 1 317 ? 73.853 -20.914 -29.566 1.00 87.21 297 GLU A C 1
ATOM 2104 O O . GLU A 1 317 ? 73.321 -20.155 -28.725 1.00 82.19 297 GLU A O 1
ATOM 2110 N N . VAL A 1 318 ? 74.805 -20.529 -30.413 1.00 77.82 298 VAL A N 1
ATOM 2111 C CA . VAL A 1 318 ? 75.340 -19.190 -30.434 1.00 75.86 298 VAL A CA 1
ATOM 2112 C C . VAL A 1 318 ? 74.242 -18.155 -30.646 1.00 75.40 298 VAL A C 1
ATOM 2113 O O . VAL A 1 318 ? 73.280 -18.391 -31.366 1.00 71.38 298 VAL A O 1
ATOM 2117 N N . ASP A 1 319 ? 74.410 -17.003 -30.011 1.00 76.32 299 ASP A N 1
ATOM 2118 C CA . ASP A 1 319 ? 73.449 -15.930 -30.096 1.00 79.73 299 ASP A CA 1
ATOM 2119 C C . ASP A 1 319 ? 74.154 -14.645 -29.691 1.00 78.25 299 ASP A C 1
ATOM 2120 O O . ASP A 1 319 ? 75.157 -14.694 -28.979 1.00 71.31 299 ASP A O 1
ATOM 2125 N N . SER A 1 320 ? 73.619 -13.503 -30.120 1.00 75.84 300 SER A N 1
ATOM 2126 C CA . SER A 1 320 ? 74.253 -12.189 -29.852 1.00 75.17 300 SER A CA 1
ATOM 2127 C C . SER A 1 320 ? 73.798 -11.479 -28.567 1.00 67.21 300 SER A C 1
ATOM 2128 O O . SER A 1 320 ? 72.609 -11.380 -28.273 1.00 62.90 300 SER A O 1
ATOM 2131 N N . PHE A 1 321 ? 74.768 -10.997 -27.800 1.00 64.01 301 PHE A N 1
ATOM 2132 C CA . PHE A 1 321 ? 74.485 -10.211 -26.602 1.00 60.43 301 PHE A CA 1
ATOM 2133 C C . PHE A 1 321 ? 75.447 -9.032 -26.483 1.00 59.14 301 PHE A C 1
ATOM 2134 O O . PHE A 1 321 ? 76.506 -9.007 -27.107 1.00 66.15 301 PHE A O 1
ATOM 2142 N N . PRO A 1 322 ? 75.062 -8.029 -25.712 1.00 57.66 302 PRO A N 1
ATOM 2143 C CA . PRO A 1 322 ? 75.921 -6.865 -25.549 1.00 59.14 302 PRO A CA 1
ATOM 2144 C C . PRO A 1 322 ? 77.319 -7.170 -24.963 1.00 58.24 302 PRO A C 1
ATOM 2145 O O . PRO A 1 322 ? 77.486 -8.110 -24.195 1.00 57.80 302 PRO A O 1
ATOM 2149 N N . VAL A 1 323 ? 78.290 -6.339 -25.317 1.00 60.40 303 VAL A N 1
ATOM 2150 C CA . VAL A 1 323 ? 79.625 -6.418 -24.791 1.00 57.16 303 VAL A CA 1
ATOM 2151 C C . VAL A 1 323 ? 79.816 -5.450 -23.647 1.00 58.73 303 VAL A C 1
ATOM 2152 O O . VAL A 1 323 ? 79.529 -4.271 -23.766 1.00 62.23 303 VAL A O 1
ATOM 2156 N N . PHE A 1 324 ? 80.310 -5.983 -22.541 1.00 58.98 304 PHE A N 1
ATOM 2157 C CA . PHE A 1 324 ? 80.620 -5.234 -21.345 1.00 61.19 304 PHE A CA 1
ATOM 2158 C C . PHE A 1 324 ? 82.101 -4.938 -21.406 1.00 61.05 304 PHE A C 1
ATOM 2159 O O . PHE A 1 324 ? 82.914 -5.872 -21.332 1.00 60.68 304 PHE A O 1
ATOM 2167 N N . THR A 1 325 ? 82.449 -3.653 -21.500 1.00 61.40 305 THR A N 1
ATOM 2168 C CA . THR A 1 325 ? 83.860 -3.209 -21.491 1.00 61.74 305 THR A CA 1
ATOM 2169 C C . THR A 1 325 ? 84.324 -2.858 -20.054 1.00 57.53 305 THR A C 1
ATOM 2170 O O . THR A 1 325 ? 83.738 -2.025 -19.404 1.00 60.29 305 THR A O 1
ATOM 2174 N N . VAL A 1 326 ? 85.363 -3.522 -19.577 1.00 57.76 306 VAL A N 1
ATOM 2175 C CA . VAL A 1 326 ? 85.836 -3.383 -18.196 1.00 55.89 306 VAL A CA 1
ATOM 2176 C C . VAL A 1 326 ? 86.962 -2.360 -18.077 1.00 58.46 306 VAL A C 1
ATOM 2177 O O . VAL A 1 326 ? 88.038 -2.542 -18.618 1.00 58.03 306 VAL A O 1
ATOM 2181 N N . THR A 1 327 ? 86.686 -1.258 -17.379 1.00 65.73 307 THR A N 1
ATOM 2182 C CA . THR A 1 327 ? 87.637 -0.150 -17.267 1.00 65.20 307 THR A CA 1
ATOM 2183 C C . THR A 1 327 ? 88.405 -0.230 -15.967 1.00 65.78 307 THR A C 1
ATOM 2184 O O . THR A 1 327 ? 89.511 0.317 -15.880 1.00 67.06 307 THR A O 1
ATOM 2188 N N . HIS A 1 328 ? 87.821 -0.891 -14.966 1.00 63.24 308 HIS A N 1
ATOM 2189 C CA . HIS A 1 328 ? 88.445 -1.036 -13.658 1.00 64.54 308 HIS A CA 1
ATOM 2190 C C . HIS A 1 328 ? 88.215 -2.413 -13.075 1.00 64.50 308 HIS A C 1
ATOM 2191 O O . HIS A 1 328 ? 87.159 -3.016 -13.278 1.00 67.19 308 HIS A O 1
ATOM 2198 N N . ILE A 1 329 ? 89.210 -2.899 -12.349 1.00 60.42 309 ILE A N 1
ATOM 2199 C CA . ILE A 1 329 ? 89.048 -4.096 -11.544 1.00 57.09 309 ILE A CA 1
ATOM 2200 C C . ILE A 1 329 ? 89.584 -3.709 -10.194 1.00 57.26 309 ILE A C 1
ATOM 2201 O O . ILE A 1 329 ? 90.748 -3.319 -10.073 1.00 66.19 309 ILE A O 1
ATOM 2206 N N . THR A 1 330 ? 88.765 -3.884 -9.175 1.00 56.80 310 THR A N 1
ATOM 2207 C CA . THR A 1 330 ? 89.161 -3.559 -7.810 1.00 60.67 310 THR A CA 1
ATOM 2208 C C . THR A 1 330 ? 89.062 -4.859 -7.054 1.00 58.80 310 THR A C 1
ATOM 2209 O O . THR A 1 330 ? 88.185 -5.665 -7.342 1.00 61.61 310 THR A O 1
ATOM 2213 N N . GLN A 1 331 ? 89.977 -5.092 -6.130 1.00 58.99 311 GLN A N 1
ATOM 2214 C CA . GLN A 1 331 ? 89.914 -6.293 -5.317 1.00 59.68 311 GLN A CA 1
ATOM 2215 C C . GLN A 1 331 ? 90.526 -6.160 -3.932 1.00 61.04 311 GLN A C 1
ATOM 2216 O O . GLN A 1 331 ? 91.305 -5.269 -3.651 1.00 57.41 311 GLN A O 1
ATOM 2222 N N . ARG A 1 332 ? 90.170 -7.102 -3.072 1.00 64.02 312 ARG A N 1
ATOM 2223 C CA . ARG A 1 332 ? 90.837 -7.254 -1.792 1.00 66.77 312 ARG A CA 1
ATOM 2224 C C . ARG A 1 332 ? 92.262 -7.770 -1.913 1.00 66.23 312 ARG A C 1
ATOM 2225 O O . ARG A 1 332 ? 92.645 -8.396 -2.902 1.00 65.23 312 ARG A O 1
ATOM 2233 N N . GLU A 1 333 ? 93.007 -7.546 -0.842 1.00 75.39 313 GLU A N 1
ATOM 2234 C CA . GLU A 1 333 ? 94.257 -8.232 -0.598 1.00 83.35 313 GLU A CA 1
ATOM 2235 C C . GLU A 1 333 ? 93.819 -9.680 -0.474 1.00 80.78 313 GLU A C 1
ATOM 2236 O O . GLU A 1 333 ? 92.839 -9.970 0.227 1.00 77.26 313 GLU A O 1
ATOM 2242 N N . ASP A 1 334 ? 94.525 -10.586 -1.148 1.00 78.90 314 ASP A N 1
ATOM 2243 C CA . ASP A 1 334 ? 94.363 -12.020 -0.902 1.00 73.46 314 ASP A CA 1
ATOM 2244 C C . ASP A 1 334 ? 92.986 -12.485 -1.392 1.00 69.65 314 ASP A C 1
ATOM 2245 O O . ASP A 1 334 ? 92.388 -13.422 -0.849 1.00 64.08 314 ASP A O 1
ATOM 2250 N N . ALA A 1 335 ? 92.487 -11.775 -2.408 1.00 66.00 315 ALA A N 1
ATOM 2251 C CA . ALA A 1 335 ? 91.196 -12.018 -3.011 1.00 62.84 315 ALA A CA 1
ATOM 2252 C C . ALA A 1 335 ? 90.961 -13.487 -3.380 1.00 62.52 315 ALA A C 1
ATOM 2253 O O . ALA A 1 335 ? 91.865 -14.208 -3.762 1.00 69.68 315 ALA A O 1
ATOM 2255 N N . ILE A 1 336 ? 89.708 -13.883 -3.274 1.00 61.52 316 ILE A N 1
ATOM 2256 C CA . ILE A 1 336 ? 89.222 -15.226 -3.524 1.00 67.78 316 ILE A CA 1
ATOM 2257 C C . ILE A 1 336 ? 88.249 -15.092 -4.697 1.00 62.88 316 ILE A C 1
ATOM 2258 O O . ILE A 1 336 ? 87.426 -14.187 -4.717 1.00 61.94 316 ILE A O 1
ATOM 2263 N N . TYR A 1 337 ? 88.291 -16.016 -5.646 1.00 60.39 317 TYR A N 1
ATOM 2264 C CA . TYR A 1 337 ? 87.379 -15.950 -6.782 1.00 54.83 317 TYR A CA 1
ATOM 2265 C C . TYR A 1 337 ? 86.239 -16.959 -6.627 1.00 55.33 317 TYR A C 1
ATOM 2266 O O . TYR A 1 337 ? 86.478 -18.133 -6.504 1.00 52.76 317 TYR A O 1
ATOM 2275 N N . HIS A 1 338 ? 85.006 -16.452 -6.644 1.00 57.28 318 HIS A N 1
ATOM 2276 C CA . HIS A 1 338 ? 83.812 -17.247 -6.460 1.00 55.29 318 HIS A CA 1
ATOM 2277 C C . HIS A 1 338 ? 83.220 -17.617 -7.807 1.00 53.20 318 HIS A C 1
ATOM 2278 O O . HIS A 1 338 ? 82.921 -16.752 -8.641 1.00 55.78 318 HIS A O 1
ATOM 2285 N N . SER A 1 339 ? 83.081 -18.922 -8.018 1.00 50.80 319 SER A N 1
ATOM 2286 C CA . SER A 1 339 ? 82.589 -19.446 -9.271 1.00 50.92 319 SER A CA 1
ATOM 2287 C C . SER A 1 339 ? 81.637 -20.592 -9.056 1.00 53.77 319 SER A C 1
ATOM 2288 O O . SER A 1 339 ? 81.485 -21.129 -7.951 1.00 53.80 319 SER A O 1
ATOM 2291 N N . THR A 1 340 ? 80.971 -20.933 -10.144 1.00 54.40 320 THR A N 1
ATOM 2292 C CA . THR A 1 340 ? 80.183 -22.123 -10.206 1.00 53.80 320 THR A CA 1
ATOM 2293 C C . THR A 1 340 ? 80.018 -22.591 -11.651 1.00 52.45 320 THR A C 1
ATOM 2294 O O . THR A 1 340 ? 80.753 -22.202 -12.546 1.00 56.31 320 THR A O 1
ATOM 2298 N N . TYR A 1 341 ? 79.135 -23.541 -11.843 1.00 52.25 321 TYR A N 1
ATOM 2299 C CA . TYR A 1 341 ? 78.955 -24.112 -13.141 1.00 52.58 321 TYR A CA 1
ATOM 2300 C C . TYR A 1 341 ? 77.519 -24.489 -13.138 1.00 54.55 321 TYR A C 1
ATOM 2301 O O . TYR A 1 341 ? 76.924 -24.688 -12.076 1.00 57.58 321 TYR A O 1
ATOM 2310 N N . THR A 1 342 ? 76.965 -24.557 -14.329 1.00 62.15 322 THR A N 1
ATOM 2311 C CA . THR A 1 342 ? 75.661 -25.102 -14.538 1.00 61.52 322 THR A CA 1
ATOM 2312 C C . THR A 1 342 ? 75.800 -26.227 -15.557 1.00 55.90 322 THR A C 1
ATOM 2313 O O . THR A 1 342 ? 76.621 -26.157 -16.440 1.00 47.65 322 THR A O 1
ATOM 2317 N N . GLY A 1 343 ? 74.973 -27.266 -15.445 1.00 57.72 323 GLY A N 1
ATOM 2318 C CA . GLY A 1 343 ? 75.012 -28.360 -16.405 1.00 51.59 323 GLY A CA 1
ATOM 2319 C C . GLY A 1 343 ? 73.879 -29.319 -16.197 1.00 49.03 323 GLY A C 1
ATOM 2320 O O . GLY A 1 343 ? 72.862 -28.969 -15.611 1.00 55.09 323 GLY A O 1
ATOM 2321 N N . ARG A 1 344 ? 74.089 -30.559 -16.617 1.00 46.05 324 ARG A N 1
ATOM 2322 C CA . ARG A 1 344 ? 73.172 -31.619 -16.290 1.00 48.18 324 ARG A CA 1
ATOM 2323 C C . ARG A 1 344 ? 72.856 -31.621 -14.808 1.00 48.97 324 ARG A C 1
ATOM 2324 O O . ARG A 1 344 ? 73.738 -31.574 -14.019 1.00 51.45 324 ARG A O 1
ATOM 2332 N N . PRO A 1 345 ? 71.581 -31.545 -14.434 1.00 56.34 325 PRO A N 1
ATOM 2333 C CA . PRO A 1 345 ? 71.311 -31.413 -13.012 1.00 58.99 325 PRO A CA 1
ATOM 2334 C C . PRO A 1 345 ? 71.451 -32.726 -12.286 1.00 53.08 325 PRO A C 1
ATOM 2335 O O . PRO A 1 345 ? 71.289 -33.774 -12.871 1.00 62.79 325 PRO A O 1
ATOM 2339 N N . PRO A 1 346 ? 71.647 -32.662 -10.981 1.00 56.72 326 PRO A N 1
ATOM 2340 C CA . PRO A 1 346 ? 71.613 -31.428 -10.172 1.00 57.56 326 PRO A CA 1
ATOM 2341 C C . PRO A 1 346 ? 72.940 -30.679 -10.232 1.00 51.49 326 PRO A C 1
ATOM 2342 O O . PRO A 1 346 ? 73.966 -31.298 -10.405 1.00 47.86 326 PRO A O 1
ATOM 2346 N N . ASP A 1 347 ? 72.866 -29.360 -10.120 1.00 54.58 327 ASP A N 1
ATOM 2347 C CA . ASP A 1 347 ? 74.020 -28.493 -9.942 1.00 52.77 327 ASP A CA 1
ATOM 2348 C C . ASP A 1 347 ? 73.689 -27.452 -8.877 1.00 54.71 327 ASP A C 1
ATOM 2349 O O . ASP A 1 347 ? 72.573 -27.413 -8.368 1.00 58.78 327 ASP A O 1
ATOM 2354 N N . GLU A 1 348 ? 74.646 -26.604 -8.528 1.00 61.06 328 GLU A N 1
ATOM 2355 C CA . GLU A 1 348 ? 74.436 -25.654 -7.445 1.00 59.47 328 GLU A CA 1
ATOM 2356 C C . GLU A 1 348 ? 73.239 -24.695 -7.690 1.00 62.80 328 GLU A C 1
ATOM 2357 O O . GLU A 1 348 ? 72.426 -24.476 -6.808 1.00 65.56 328 GLU A O 1
ATOM 2363 N N . PRO A 1 349 ? 73.122 -24.112 -8.873 1.00 61.55 329 PRO A N 1
ATOM 2364 C CA . PRO A 1 349 ? 71.916 -23.327 -9.158 1.00 59.45 329 PRO A CA 1
ATOM 2365 C C . PRO A 1 349 ? 70.597 -24.031 -8.926 1.00 55.16 329 PRO A C 1
ATOM 2366 O O . PRO A 1 349 ? 69.630 -23.427 -8.483 1.00 62.70 329 PRO A O 1
ATOM 2370 N N . ALA A 1 350 ? 70.553 -25.315 -9.216 1.00 54.53 330 ALA A N 1
ATOM 2371 C CA . ALA A 1 350 ? 69.350 -26.088 -9.030 1.00 51.92 330 ALA A CA 1
ATOM 2372 C C . ALA A 1 350 ? 69.092 -26.316 -7.518 1.00 52.25 330 ALA A C 1
ATOM 2373 O O . ALA A 1 350 ? 67.951 -26.332 -7.102 1.00 57.40 330 ALA A O 1
ATOM 2375 N N . VAL A 1 351 ? 70.140 -26.525 -6.716 1.00 54.69 331 VAL A N 1
ATOM 2376 C CA . VAL A 1 351 ? 69.939 -26.639 -5.288 1.00 58.08 331 VAL A CA 1
ATOM 2377 C C . VAL A 1 351 ? 69.452 -25.302 -4.694 1.00 61.09 331 VAL A C 1
ATOM 2378 O O . VAL A 1 351 ? 68.532 -25.268 -3.866 1.00 61.02 331 VAL A O 1
ATOM 2382 N N . LEU A 1 352 ? 70.064 -24.202 -5.126 1.00 61.83 332 LEU A N 1
ATOM 2383 C CA . LEU A 1 352 ? 69.541 -22.864 -4.840 1.00 59.74 332 LEU A CA 1
ATOM 2384 C C . LEU A 1 352 ? 68.093 -22.751 -5.225 1.00 56.49 332 LEU A C 1
ATOM 2385 O O . LEU A 1 352 ? 67.285 -22.379 -4.420 1.00 51.33 332 LEU A O 1
ATOM 2390 N N . GLY A 1 353 ? 67.762 -23.103 -6.464 1.00 55.03 333 GLY A N 1
ATOM 2391 C CA . GLY A 1 353 ? 66.379 -23.006 -6.924 1.00 58.06 333 GLY A CA 1
ATOM 2392 C C . GLY A 1 353 ? 65.381 -23.827 -6.128 1.00 57.71 333 GLY A C 1
ATOM 2393 O O . GLY A 1 353 ? 64.210 -23.513 -6.130 1.00 63.61 333 GLY A O 1
ATOM 2394 N N . VAL A 1 354 ? 65.819 -24.913 -5.492 1.00 55.08 334 VAL A N 1
ATOM 2395 C CA . VAL A 1 354 ? 64.920 -25.690 -4.723 1.00 52.08 334 VAL A CA 1
ATOM 2396 C C . VAL A 1 354 ? 64.631 -24.921 -3.443 1.00 51.32 334 VAL A C 1
ATOM 2397 O O . VAL A 1 354 ? 63.492 -24.813 -3.037 1.00 52.35 334 VAL A O 1
ATOM 2401 N N . ALA A 1 355 ? 65.669 -24.468 -2.773 1.00 49.27 335 ALA A N 1
ATOM 2402 C CA . ALA A 1 355 ? 65.494 -23.720 -1.555 1.00 52.45 335 ALA A CA 1
ATOM 2403 C C . ALA A 1 355 ? 64.610 -22.491 -1.805 1.00 57.51 335 ALA A C 1
ATOM 2404 O O . ALA A 1 355 ? 63.748 -22.217 -1.041 1.00 57.96 335 ALA A O 1
ATOM 2406 N N . LEU A 1 356 ? 64.785 -21.790 -2.912 1.00 64.35 336 LEU A N 1
ATOM 2407 C CA . LEU A 1 356 ? 63.956 -20.623 -3.203 1.00 65.17 336 LEU A CA 1
ATOM 2408 C C . LEU A 1 356 ? 62.557 -20.944 -3.644 1.00 66.46 336 LEU A C 1
ATOM 2409 O O . LEU A 1 356 ? 61.734 -20.071 -3.638 1.00 65.87 336 LEU A O 1
ATOM 2414 N N . ASN A 1 357 ? 62.248 -22.182 -4.024 1.00 69.02 337 ASN A N 1
ATOM 2415 C CA . ASN A 1 357 ? 60.853 -22.514 -4.287 1.00 68.40 337 ASN A CA 1
ATOM 2416 C C . ASN A 1 357 ? 60.026 -22.463 -3.012 1.00 66.97 337 ASN A C 1
ATOM 2417 O O . ASN A 1 357 ? 58.830 -22.252 -3.084 1.00 68.88 337 ASN A O 1
ATOM 2422 N N . GLU A 1 358 ? 60.647 -22.634 -1.854 1.00 62.65 338 GLU A N 1
ATOM 2423 C CA . GLU A 1 358 ? 59.912 -22.506 -0.595 1.00 69.39 338 GLU A CA 1
ATOM 2424 C C . GLU A 1 358 ? 59.118 -21.193 -0.520 1.00 68.65 338 GLU A C 1
ATOM 2425 O O . GLU A 1 358 ? 58.071 -21.135 0.060 1.00 73.20 338 GLU A O 1
ATOM 2431 N N . VAL A 1 359 ? 59.584 -20.178 -1.213 1.00 69.49 339 VAL A N 1
ATOM 2432 C CA . VAL A 1 359 ? 58.863 -18.923 -1.399 1.00 67.41 339 VAL A CA 1
ATOM 2433 C C . VAL A 1 359 ? 57.438 -19.044 -1.944 1.00 74.15 339 VAL A C 1
ATOM 2434 O O . VAL A 1 359 ? 56.600 -18.226 -1.633 1.00 73.55 339 VAL A O 1
ATOM 2438 N N . PHE A 1 360 ? 57.155 -20.065 -2.751 1.00 81.78 340 PHE A N 1
ATOM 2439 C CA . PHE A 1 360 ? 55.799 -20.307 -3.306 1.00 72.00 340 PHE A CA 1
ATOM 2440 C C . PHE A 1 360 ? 54.927 -21.387 -2.618 1.00 73.30 340 PHE A C 1
ATOM 2441 O O . PHE A 1 360 ? 53.698 -21.365 -2.740 1.00 78.93 340 PHE A O 1
ATOM 2449 N N . VAL A 1 361 ? 55.516 -22.341 -1.920 1.00 72.10 341 VAL A N 1
ATOM 2450 C CA . VAL A 1 361 ? 54.720 -23.348 -1.199 1.00 76.78 341 VAL A CA 1
ATOM 2451 C C . VAL A 1 361 ? 53.536 -22.751 -0.375 1.00 77.15 341 VAL A C 1
ATOM 2452 O O . VAL A 1 361 ? 52.431 -23.255 -0.465 1.00 85.74 341 VAL A O 1
ATOM 2456 N N . PRO A 1 362 ? 53.767 -21.706 0.457 1.00 73.35 342 PRO A N 1
ATOM 2457 C CA . PRO A 1 362 ? 52.676 -21.148 1.258 1.00 68.40 342 PRO A CA 1
ATOM 2458 C C . PRO A 1 362 ? 51.591 -20.555 0.422 1.00 65.22 342 PRO A C 1
ATOM 2459 O O . PRO A 1 362 ? 50.455 -20.563 0.858 1.00 65.58 342 PRO A O 1
ATOM 2463 N N . ILE A 1 363 ? 51.927 -20.032 -0.756 1.00 64.27 343 ILE A N 1
ATOM 2464 C CA . ILE A 1 363 ? 50.905 -19.465 -1.646 1.00 61.79 343 ILE A CA 1
ATOM 2465 C C . ILE A 1 363 ? 50.065 -20.576 -2.285 1.00 60.84 343 ILE A C 1
ATOM 2466 O O . ILE A 1 363 ? 48.866 -20.422 -2.445 1.00 66.35 343 ILE A O 1
ATOM 2471 N N . LEU A 1 364 ? 50.685 -21.708 -2.587 1.00 63.31 344 LEU A N 1
ATOM 2472 C CA . LEU A 1 364 ? 49.953 -22.890 -2.993 1.00 64.09 344 LEU A CA 1
ATOM 2473 C C . LEU A 1 364 ? 49.107 -23.446 -1.858 1.00 63.07 344 LEU A C 1
ATOM 2474 O O . LEU A 1 364 ? 47.969 -23.867 -2.079 1.00 67.77 344 LEU A O 1
ATOM 2479 N N . GLN A 1 365 ? 49.654 -23.475 -0.652 1.00 57.76 345 GLN A N 1
ATOM 2480 C CA . GLN A 1 365 ? 48.906 -24.017 0.487 1.00 60.83 345 GLN A CA 1
ATOM 2481 C C . GLN A 1 365 ? 47.744 -23.137 0.934 1.00 58.16 345 GLN A C 1
ATOM 2482 O O . GLN A 1 365 ? 46.765 -23.674 1.417 1.00 62.68 345 GLN A O 1
ATOM 2488 N N . LYS A 1 366 ? 47.818 -21.817 0.739 1.00 59.42 346 LYS A N 1
ATOM 2489 C CA . LYS A 1 366 ? 46.662 -20.934 1.026 1.00 56.50 346 LYS A CA 1
ATOM 2490 C C . LYS A 1 366 ? 45.536 -21.381 0.119 1.00 54.97 346 LYS A C 1
ATOM 2491 O O . LYS A 1 366 ? 44.411 -21.482 0.541 1.00 53.27 346 LYS A O 1
ATOM 2493 N N . GLN A 1 367 ? 45.862 -21.709 -1.124 1.00 49.64 347 GLN A N 1
ATOM 2494 C CA . GLN A 1 367 ? 44.828 -22.031 -2.080 1.00 48.51 347 GLN A CA 1
ATOM 2495 C C . GLN A 1 367 ? 44.404 -23.490 -1.992 1.00 49.58 347 GLN A C 1
ATOM 2496 O O . GLN A 1 367 ? 43.258 -23.797 -2.163 1.00 47.42 347 GLN A O 1
ATOM 2502 N N . PHE A 1 368 ? 45.365 -24.387 -1.792 1.00 51.70 348 PHE A N 1
ATOM 2503 C CA . PHE A 1 368 ? 45.091 -25.798 -1.665 1.00 50.58 348 PHE A CA 1
ATOM 2504 C C . PHE A 1 368 ? 45.630 -26.300 -0.308 1.00 50.69 348 PHE A C 1
ATOM 2505 O O . PHE A 1 368 ? 46.724 -26.830 -0.208 1.00 47.51 348 PHE A O 1
ATOM 2513 N N . PRO A 1 369 ? 44.852 -26.112 0.763 1.00 48.25 349 PRO A N 1
ATOM 2514 C CA . PRO A 1 369 ? 45.397 -26.475 2.062 1.00 46.21 349 PRO A CA 1
ATOM 2515 C C . PRO A 1 369 ? 45.593 -27.978 2.237 1.00 49.33 349 PRO A C 1
ATOM 2516 O O . PRO A 1 369 ? 46.159 -28.405 3.248 1.00 51.01 349 PRO A O 1
ATOM 2520 N N . GLU A 1 370 ? 45.112 -28.771 1.283 1.00 48.27 350 GLU A N 1
ATOM 2521 C CA . GLU A 1 370 ? 45.306 -30.207 1.298 1.00 45.99 350 GLU A CA 1
ATOM 2522 C C . GLU A 1 370 ? 46.736 -30.567 0.998 1.00 48.81 350 GLU A C 1
ATOM 2523 O O . GLU A 1 370 ? 47.111 -31.688 1.188 1.00 52.30 350 GLU A O 1
ATOM 2529 N N . ILE A 1 371 ? 47.521 -29.632 0.452 1.00 50.09 351 ILE A N 1
ATOM 2530 C CA . ILE A 1 371 ? 48.888 -29.892 0.008 1.00 44.50 351 ILE A CA 1
ATOM 2531 C C . ILE A 1 371 ? 49.834 -29.824 1.176 1.00 48.83 351 ILE A C 1
ATOM 2532 O O . ILE A 1 371 ? 50.051 -28.755 1.777 1.00 54.36 351 ILE A O 1
ATOM 2537 N N . VAL A 1 372 ? 50.455 -30.948 1.455 1.00 50.12 352 VAL A N 1
ATOM 2538 C CA . VAL A 1 372 ? 51.420 -31.041 2.518 1.00 49.21 352 VAL A CA 1
ATOM 2539 C C . VAL A 1 372 ? 52.809 -30.632 2.081 1.00 47.48 352 VAL A C 1
ATOM 2540 O O . VAL A 1 372 ? 53.509 -29.937 2.799 1.00 53.70 352 VAL A O 1
ATOM 2544 N N . ASP A 1 373 ? 53.231 -31.075 0.915 1.00 49.85 353 ASP A N 1
ATOM 2545 C CA . ASP A 1 373 ? 54.504 -30.656 0.335 1.00 46.67 353 ASP A CA 1
ATOM 2546 C C . ASP A 1 373 ? 54.416 -30.529 -1.179 1.00 47.03 353 ASP A C 1
ATOM 2547 O O . ASP A 1 373 ? 53.619 -31.192 -1.800 1.00 53.63 353 ASP A O 1
ATOM 2552 N N . PHE A 1 374 ? 55.301 -29.731 -1.766 1.00 48.11 354 PHE A N 1
ATOM 2553 C CA . PHE A 1 374 ? 55.340 -29.477 -3.196 1.00 44.61 354 PHE A CA 1
ATOM 2554 C C . PHE A 1 374 ? 56.810 -29.261 -3.585 1.00 46.73 354 PHE A C 1
ATOM 2555 O O . PHE A 1 374 ? 57.442 -28.324 -3.113 1.00 44.62 354 PHE A O 1
ATOM 2563 N N . TYR A 1 375 ? 57.364 -30.187 -4.369 1.00 45.34 355 TYR A N 1
ATOM 2564 C CA . TYR A 1 375 ? 58.779 -30.287 -4.609 1.00 45.26 355 TYR A CA 1
ATOM 2565 C C . TYR A 1 375 ? 59.042 -30.395 -6.094 1.00 45.31 355 TYR A C 1
ATOM 2566 O O . TYR A 1 375 ? 58.488 -31.254 -6.729 1.00 51.42 355 TYR A O 1
ATOM 2575 N N . LEU A 1 376 ? 59.913 -29.539 -6.609 1.00 46.19 356 LEU A N 1
ATOM 2576 C CA . LEU A 1 376 ? 60.476 -29.654 -7.937 1.00 44.88 356 LEU A CA 1
ATOM 2577 C C . LEU A 1 376 ? 61.965 -30.122 -7.932 1.00 47.40 356 LEU A C 1
ATOM 2578 O O . LEU A 1 376 ? 62.875 -29.353 -7.678 1.00 52.53 356 LEU A O 1
ATOM 2583 N N . PRO A 1 377 ? 62.197 -31.414 -8.151 1.00 48.34 357 PRO A N 1
ATOM 2584 C CA . PRO A 1 377 ? 63.508 -31.950 -8.117 1.00 50.61 357 PRO A CA 1
ATOM 2585 C C . PRO A 1 377 ? 64.455 -31.150 -9.014 1.00 51.02 357 PRO A C 1
ATOM 2586 O O . PRO A 1 377 ? 64.088 -30.851 -10.127 1.00 50.17 357 PRO A O 1
ATOM 2590 N N . PRO A 1 378 ? 65.674 -30.858 -8.548 1.00 49.11 358 PRO A N 1
ATOM 2591 C CA . PRO A 1 378 ? 66.691 -30.258 -9.389 1.00 51.45 358 PRO A CA 1
ATOM 2592 C C . PRO A 1 378 ? 66.921 -31.049 -10.662 1.00 51.83 358 PRO A C 1
ATOM 2593 O O . PRO A 1 378 ? 67.020 -30.464 -11.729 1.00 51.12 358 PRO A O 1
ATOM 2597 N N . GLU A 1 379 ? 66.975 -32.372 -10.536 1.00 50.04 359 GLU A N 1
ATOM 2598 C CA . GLU A 1 379 ? 67.208 -33.257 -11.651 1.00 46.38 359 GLU A CA 1
ATOM 2599 C C . GLU A 1 379 ? 66.102 -33.262 -12.628 1.00 46.67 359 GLU A C 1
ATOM 2600 O O . GLU A 1 379 ? 66.202 -34.020 -13.579 1.00 56.32 359 GLU A O 1
ATOM 2606 N N . GLY A 1 380 ? 65.013 -32.529 -12.406 1.00 48.37 360 GLY A N 1
ATOM 2607 C CA . GLY A 1 380 ? 63.995 -32.272 -13.471 1.00 49.75 360 GLY A CA 1
ATOM 2608 C C . GLY A 1 380 ? 64.143 -30.899 -14.120 1.00 53.76 360 GLY A C 1
ATOM 2609 O O . GLY A 1 380 ? 63.179 -30.285 -14.523 1.00 50.36 360 GLY A O 1
ATOM 2610 N N . CYS A 1 381 ? 65.376 -30.433 -14.272 1.00 65.46 361 CYS A N 1
ATOM 2611 C CA . CYS A 1 381 ? 65.683 -29.057 -14.749 1.00 65.71 361 CYS A CA 1
ATOM 2612 C C . CYS A 1 381 ? 64.953 -28.027 -13.973 1.00 61.91 361 CYS A C 1
ATOM 2613 O O . CYS A 1 381 ? 64.554 -26.992 -14.530 1.00 66.15 361 CYS A O 1
ATOM 2616 N N . SER A 1 382 ? 64.782 -28.313 -12.680 1.00 58.46 362 SER A N 1
ATOM 2617 C CA . SER A 1 382 ? 64.298 -27.347 -11.728 1.00 57.31 362 SER A CA 1
ATOM 2618 C C . SER A 1 382 ? 62.793 -27.022 -11.774 1.00 56.44 362 SER A C 1
ATOM 2619 O O . SER A 1 382 ? 62.270 -26.630 -10.766 1.00 56.41 362 SER A O 1
ATOM 2622 N N . TYR A 1 383 ? 62.121 -27.156 -12.924 1.00 55.87 363 TYR A N 1
ATOM 2623 C CA . TYR A 1 383 ? 60.717 -26.786 -13.063 1.00 54.76 363 TYR A CA 1
ATOM 2624 C C . TYR A 1 383 ? 59.860 -27.796 -13.846 1.00 50.44 363 TYR A C 1
ATOM 2625 O O . TYR A 1 383 ? 58.631 -27.644 -13.955 1.00 46.94 363 TYR A O 1
ATOM 2634 N N . ARG A 1 384 ? 60.465 -28.829 -14.397 1.00 43.46 364 ARG A N 1
ATOM 2635 C CA . ARG A 1 384 ? 59.734 -29.642 -15.359 1.00 41.12 364 ARG A CA 1
ATOM 2636 C C . ARG A 1 384 ? 58.996 -30.801 -14.736 1.00 41.95 364 ARG A C 1
ATOM 2637 O O . ARG A 1 384 ? 58.071 -31.357 -15.378 1.00 39.59 364 ARG A O 1
ATOM 2645 N N . LEU A 1 385 ? 59.341 -31.145 -13.491 1.00 40.38 365 LEU A N 1
ATOM 2646 C CA . LEU A 1 385 ? 58.659 -32.202 -12.811 1.00 41.44 365 LEU A CA 1
ATOM 2647 C C . LEU A 1 385 ? 58.320 -31.780 -11.426 1.00 42.08 365 LEU A C 1
ATOM 2648 O O . LEU A 1 385 ? 59.160 -31.259 -10.750 1.00 43.21 365 LEU A O 1
ATOM 2653 N N . ALA A 1 386 ? 57.090 -32.017 -10.975 1.00 44.92 366 ALA A N 1
ATOM 2654 C CA . ALA A 1 386 ? 56.687 -31.677 -9.585 1.00 43.53 366 ALA A CA 1
ATOM 2655 C C . A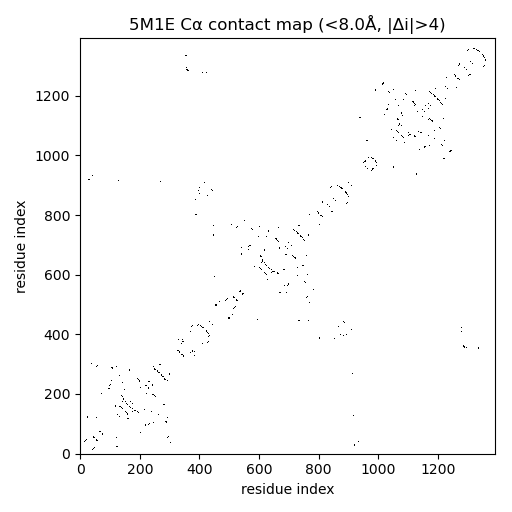LA A 1 386 ? 56.192 -32.901 -8.865 1.00 43.34 366 ALA A C 1
ATOM 2656 O O . ALA A 1 386 ? 55.455 -33.681 -9.456 1.00 44.05 366 ALA A O 1
ATOM 2658 N N . VAL A 1 387 ? 56.604 -33.075 -7.611 1.00 42.59 367 VAL A N 1
ATOM 2659 C CA . VAL A 1 387 ? 56.015 -34.077 -6.770 1.00 44.18 367 VAL A CA 1
ATOM 2660 C C . VAL A 1 387 ? 55.200 -33.378 -5.707 1.00 46.56 367 VAL A C 1
ATOM 2661 O O . VAL A 1 387 ? 55.720 -32.498 -5.020 1.00 46.06 367 VAL A O 1
ATOM 2665 N N . VAL A 1 388 ? 53.931 -33.750 -5.587 1.00 42.79 368 VAL A N 1
ATOM 2666 C CA . VAL A 1 388 ? 53.013 -33.067 -4.679 1.00 46.34 368 VAL A CA 1
ATOM 2667 C C . VAL A 1 388 ? 52.418 -34.105 -3.757 1.00 43.91 368 VAL A C 1
ATOM 2668 O O . VAL A 1 388 ? 51.897 -35.090 -4.246 1.00 45.89 368 VAL A O 1
ATOM 2672 N N . THR A 1 389 ? 52.421 -33.853 -2.448 1.00 43.81 369 THR A N 1
ATOM 2673 C CA . THR A 1 389 ? 51.805 -34.787 -1.514 1.00 43.42 369 THR A CA 1
ATOM 2674 C C . THR A 1 389 ? 50.624 -34.121 -0.875 1.00 42.63 369 THR A C 1
ATOM 2675 O O . THR A 1 389 ? 50.692 -32.969 -0.505 1.00 43.21 369 THR A O 1
ATOM 2679 N N . ILE A 1 390 ? 49.535 -34.858 -0.728 1.00 44.54 370 ILE A N 1
ATOM 2680 C CA . ILE A 1 390 ? 48.289 -34.295 -0.217 1.00 45.04 370 ILE A CA 1
ATOM 2681 C C . ILE A 1 390 ? 47.689 -35.151 0.881 1.00 45.30 370 ILE A C 1
ATOM 2682 O O . ILE A 1 390 ? 48.057 -36.304 0.999 1.00 43.13 370 ILE A O 1
ATOM 2687 N N . LYS A 1 391 ? 46.785 -34.563 1.663 1.00 47.77 371 LYS A N 1
ATOM 2688 C CA . LYS A 1 391 ? 45.854 -35.311 2.452 1.00 51.70 371 LYS A CA 1
ATOM 2689 C C . LYS A 1 391 ? 44.605 -35.417 1.611 1.00 50.98 371 LYS A C 1
ATOM 2690 O O . LYS A 1 391 ? 43.812 -34.485 1.540 1.00 51.80 371 LYS A O 1
ATOM 2696 N N . LYS A 1 392 ? 44.398 -36.580 1.030 1.00 48.90 372 LYS A N 1
ATOM 2697 C CA . LYS A 1 392 ? 43.298 -36.785 0.109 1.00 48.20 372 LYS A CA 1
ATOM 2698 C C . LYS A 1 392 ? 41.996 -36.841 0.919 1.00 50.42 372 LYS A C 1
ATOM 2699 O O . LYS A 1 392 ? 41.943 -37.518 1.930 1.00 51.13 372 LYS A O 1
ATOM 2705 N N . GLN A 1 393 ? 40.972 -36.161 0.419 1.00 53.04 373 GLN A N 1
ATOM 2706 C CA . GLN A 1 393 ? 39.681 -35.980 1.065 1.00 57.94 373 GLN A CA 1
ATOM 2707 C C . GLN A 1 393 ? 38.488 -36.518 0.270 1.00 53.95 373 GLN A C 1
ATOM 2708 O O . GLN A 1 393 ? 37.414 -36.639 0.820 1.00 55.33 373 GLN A O 1
ATOM 2714 N N . TYR A 1 394 ? 38.670 -36.861 -1.002 1.00 50.88 374 TYR A N 1
ATOM 2715 C CA . TYR A 1 394 ? 37.588 -37.434 -1.825 1.00 49.25 374 TYR A CA 1
ATOM 2716 C C . TYR A 1 394 ? 38.111 -38.064 -3.088 1.00 48.04 374 TYR A C 1
ATOM 2717 O O . TYR A 1 394 ? 39.212 -37.780 -3.540 1.00 52.78 374 TYR A O 1
ATOM 2726 N N . ALA A 1 395 ? 37.304 -38.944 -3.648 1.00 45.40 375 ALA A N 1
ATOM 2727 C CA . ALA A 1 395 ? 37.657 -39.588 -4.868 1.00 40.23 375 ALA A CA 1
ATOM 2728 C C . ALA A 1 395 ? 37.925 -38.553 -5.941 1.00 40.71 375 ALA A C 1
ATOM 2729 O O . ALA A 1 395 ? 37.196 -37.564 -6.076 1.00 41.54 375 ALA A O 1
ATOM 2731 N N . GLY A 1 396 ? 38.989 -38.782 -6.692 1.00 39.70 376 GLY A N 1
ATOM 2732 C CA . GLY A 1 396 ? 39.379 -37.912 -7.791 1.00 39.98 376 GLY A CA 1
ATOM 2733 C C . GLY A 1 396 ? 40.162 -36.690 -7.349 1.00 42.56 376 GLY A C 1
ATOM 2734 O O . GLY A 1 396 ? 40.496 -35.854 -8.171 1.00 40.17 376 GLY A O 1
ATOM 2735 N N . HIS A 1 397 ? 40.440 -36.559 -6.050 1.00 43.83 377 HIS A N 1
ATOM 2736 C CA . HIS A 1 397 ? 41.158 -35.378 -5.537 1.00 43.67 377 HIS A CA 1
ATOM 2737 C C . HIS A 1 397 ? 42.434 -35.100 -6.269 1.00 41.94 377 HIS A C 1
ATOM 2738 O O . HIS A 1 397 ? 42.754 -33.966 -6.564 1.00 42.60 377 HIS A O 1
ATOM 2745 N N . ALA A 1 398 ? 43.191 -36.131 -6.587 1.00 40.49 378 ALA A N 1
ATOM 2746 C CA . ALA A 1 398 ? 44.479 -35.905 -7.228 1.00 40.85 378 ALA A CA 1
ATOM 2747 C C . ALA A 1 398 ? 44.356 -35.133 -8.513 1.00 39.79 378 ALA A C 1
ATOM 2748 O O . ALA A 1 398 ? 45.212 -34.329 -8.814 1.00 41.34 378 ALA A O 1
ATOM 2750 N N . LYS A 1 399 ? 43.269 -35.312 -9.250 1.00 41.77 379 LYS A N 1
ATOM 2751 C CA . LYS A 1 399 ? 43.117 -34.603 -10.523 1.00 40.95 379 LYS A CA 1
ATOM 2752 C C . LYS A 1 399 ? 42.928 -33.103 -10.348 1.00 42.94 379 LYS A C 1
ATOM 2753 O O . LYS A 1 399 ? 43.438 -32.313 -11.142 1.00 43.57 379 LYS A O 1
ATOM 2759 N N . ARG A 1 400 ? 42.234 -32.703 -9.291 1.00 41.64 380 ARG A N 1
ATOM 2760 C CA . ARG A 1 400 ? 42.037 -31.302 -9.025 1.00 43.63 380 ARG A CA 1
ATOM 2761 C C . ARG A 1 400 ? 43.347 -30.645 -8.700 1.00 40.35 380 ARG A C 1
ATOM 2762 O O . ARG A 1 400 ? 43.654 -29.591 -9.201 1.00 37.84 380 ARG A O 1
ATOM 2770 N N . VAL A 1 401 ? 44.155 -31.318 -7.912 1.00 44.04 381 VAL A N 1
ATOM 2771 C CA . VAL A 1 401 ? 45.501 -30.828 -7.558 1.00 43.70 381 VAL A CA 1
ATOM 2772 C C . VAL A 1 401 ? 46.370 -30.695 -8.793 1.00 41.10 381 VAL A C 1
ATOM 2773 O O . VAL A 1 401 ? 47.069 -29.706 -8.930 1.00 38.06 381 VAL A O 1
ATOM 2777 N N . MET A 1 402 ? 46.345 -31.681 -9.698 1.00 40.54 382 MET A N 1
ATOM 2778 C CA . MET A 1 402 ? 47.177 -31.571 -10.921 1.00 39.95 382 MET A CA 1
ATOM 2779 C C . MET A 1 402 ? 46.789 -30.327 -11.673 1.00 40.31 382 MET A C 1
ATOM 2780 O O . MET A 1 402 ? 47.629 -29.571 -12.121 1.00 42.07 382 MET A O 1
ATOM 2785 N N . MET A 1 403 ? 45.499 -30.159 -11.862 1.00 43.54 383 MET A N 1
ATOM 2786 C CA . MET A 1 403 ? 44.995 -29.009 -12.589 1.00 46.43 383 MET A CA 1
ATOM 2787 C C . MET A 1 403 ? 45.308 -27.714 -11.893 1.00 48.45 383 MET A C 1
ATOM 2788 O O . MET A 1 403 ? 45.577 -26.719 -12.542 1.00 46.61 383 MET A O 1
ATOM 2793 N N . GLY A 1 404 ? 45.348 -27.766 -10.564 1.00 46.88 384 GLY A N 1
ATOM 2794 C CA . GLY A 1 404 ? 45.771 -26.637 -9.814 1.00 46.45 384 GLY A CA 1
ATOM 2795 C C . GLY A 1 404 ? 47.214 -26.280 -10.073 1.00 45.35 384 GLY A C 1
ATOM 2796 O O . GLY A 1 404 ? 47.526 -25.122 -10.186 1.00 46.10 384 GLY A O 1
ATOM 2797 N N . VAL A 1 405 ? 48.099 -27.259 -10.106 1.00 45.08 385 VAL A N 1
ATOM 2798 C CA . VAL A 1 405 ? 49.485 -26.985 -10.349 1.00 45.84 385 VAL A CA 1
ATOM 2799 C C . VAL A 1 405 ? 49.630 -26.387 -11.757 1.00 44.16 385 VAL A C 1
ATOM 2800 O O . VAL A 1 405 ? 50.321 -25.412 -11.984 1.00 45.48 385 VAL A O 1
ATOM 2804 N N . TRP A 1 406 ? 48.957 -26.973 -12.703 1.00 43.71 386 TRP A N 1
ATOM 2805 C CA . TRP A 1 406 ? 49.075 -26.493 -14.045 1.00 43.94 386 TRP A CA 1
ATOM 2806 C C . TRP A 1 406 ? 48.342 -25.204 -14.358 1.00 43.52 386 TRP A C 1
ATOM 2807 O O . TRP A 1 406 ? 48.422 -24.747 -15.494 1.00 46.61 386 TRP A O 1
ATOM 2818 N N . SER A 1 407 ? 47.619 -24.626 -13.412 1.00 41.50 387 SER A N 1
ATOM 2819 C CA . SER A 1 407 ? 46.875 -23.407 -13.707 1.00 41.61 387 SER A CA 1
ATOM 2820 C C . SER A 1 407 ? 47.043 -22.290 -12.727 1.00 44.69 387 SER A C 1
ATOM 2821 O O . SER A 1 407 ? 46.888 -21.172 -13.103 1.00 53.64 387 SER A O 1
ATOM 2824 N N . PHE A 1 408 ? 47.342 -22.557 -11.466 1.00 52.29 388 PHE A N 1
ATOM 2825 C CA . PHE A 1 408 ? 47.165 -21.547 -10.429 1.00 51.49 388 PHE A CA 1
ATOM 2826 C C . PHE A 1 408 ? 48.234 -20.478 -10.532 1.00 52.43 388 PHE A C 1
ATOM 2827 O O . PHE A 1 408 ? 47.900 -19.343 -10.753 1.00 58.12 388 PHE A O 1
ATOM 2835 N N . LEU A 1 409 ? 49.514 -20.840 -10.476 1.00 53.02 389 LEU A N 1
ATOM 2836 C CA . LEU A 1 409 ? 50.588 -19.880 -10.679 1.00 51.53 389 LEU A CA 1
ATOM 2837 C C . LEU A 1 409 ? 51.336 -20.037 -11.993 1.00 54.32 389 LEU A C 1
ATOM 2838 O O . LEU A 1 409 ? 51.618 -21.147 -12.442 1.00 57.41 389 LEU A O 1
ATOM 2843 N N . ARG A 1 410 ? 51.734 -18.906 -12.572 1.00 62.94 390 ARG A N 1
ATOM 2844 C CA . ARG A 1 410 ? 52.611 -18.895 -13.738 1.00 62.02 390 ARG A CA 1
ATOM 2845 C C . ARG A 1 410 ? 53.924 -19.609 -13.500 1.00 59.22 390 ARG A C 1
ATOM 2846 O O . ARG A 1 410 ? 54.484 -20.138 -14.429 1.00 60.09 390 ARG A O 1
ATOM 2854 N N . GLN A 1 411 ? 54.416 -19.681 -12.270 1.00 57.95 391 GLN A N 1
ATOM 2855 C CA . GLN A 1 411 ? 55.688 -20.414 -12.036 1.00 63.58 391 GLN A CA 1
ATOM 2856 C C . GLN A 1 411 ? 55.623 -21.877 -12.390 1.00 59.08 391 GLN A C 1
ATOM 2857 O O . GLN A 1 411 ? 56.627 -22.455 -12.719 1.00 55.82 391 GLN A O 1
ATOM 2863 N N . PHE A 1 412 ? 54.443 -22.477 -12.306 1.00 56.59 392 PHE A N 1
ATOM 2864 C CA . PHE A 1 412 ? 54.286 -23.908 -12.625 1.00 56.98 392 PHE A CA 1
ATOM 2865 C C . PHE A 1 412 ? 53.436 -24.291 -13.811 1.00 59.14 392 PHE A C 1
ATOM 2866 O O . PHE A 1 412 ? 53.243 -25.461 -14.095 1.00 55.52 392 PHE A O 1
ATOM 2874 N N . MET A 1 413 ? 53.027 -23.316 -14.587 1.00 62.97 393 MET A N 1
ATOM 2875 C CA . MET A 1 413 ? 52.256 -23.610 -15.737 1.00 66.94 393 MET A CA 1
ATOM 2876 C C . MET A 1 413 ? 52.938 -24.509 -16.791 1.00 53.49 393 MET A C 1
ATOM 2877 O O . MET A 1 413 ? 52.250 -25.105 -17.604 1.00 60.69 393 MET A O 1
ATOM 2882 N N . TYR A 1 414 ? 54.261 -24.547 -16.832 1.00 51.47 394 TYR A N 1
ATOM 2883 C CA . TYR A 1 414 ? 55.025 -25.263 -17.879 1.00 56.16 394 TYR A CA 1
ATOM 2884 C C . TYR A 1 414 ? 55.596 -26.606 -17.363 1.00 51.38 394 TYR A C 1
ATOM 2885 O O . TYR A 1 414 ? 56.389 -27.275 -18.044 1.00 56.95 394 TYR A O 1
ATOM 2894 N N . THR A 1 415 ? 55.184 -26.981 -16.156 1.00 46.26 395 THR A N 1
ATOM 2895 C CA . THR A 1 415 ? 55.579 -28.211 -15.535 1.00 43.85 395 THR A CA 1
ATOM 2896 C C . THR A 1 415 ? 54.954 -29.368 -16.300 1.00 43.46 395 THR A C 1
ATOM 2897 O O . THR A 1 415 ? 53.753 -29.492 -16.366 1.00 47.87 395 THR A O 1
ATOM 2901 N N . LYS A 1 416 ? 55.765 -30.203 -16.948 1.00 45.17 396 LYS A N 1
ATOM 2902 C CA . LYS A 1 416 ? 55.221 -31.253 -17.809 1.00 44.67 396 LYS A CA 1
ATOM 2903 C C . LYS A 1 416 ? 54.745 -32.482 -17.059 1.00 42.88 396 LYS A C 1
ATOM 2904 O O . LYS A 1 416 ? 53.899 -33.186 -17.556 1.00 43.14 396 LYS A O 1
ATOM 2910 N N . PHE A 1 417 ? 55.417 -32.836 -15.980 1.00 39.83 397 PHE A N 1
ATOM 2911 C CA . PHE A 1 417 ? 55.039 -33.993 -15.238 1.00 40.42 397 PHE A CA 1
ATOM 2912 C C . PHE A 1 417 ? 54.674 -33.566 -13.837 1.00 40.82 397 PHE A C 1
ATOM 2913 O O . PHE A 1 417 ? 55.422 -32.829 -13.207 1.00 36.74 397 PHE A O 1
ATOM 2921 N N . VAL A 1 418 ? 53.580 -34.136 -13.328 1.00 39.04 398 VAL A N 1
ATOM 2922 C CA . VAL A 1 418 ? 53.174 -33.914 -11.964 1.00 38.92 398 VAL A CA 1
ATOM 2923 C C . VAL A 1 418 ? 52.813 -35.267 -11.359 1.00 42.45 398 VAL A C 1
ATOM 2924 O O . VAL A 1 418 ? 51.953 -35.939 -11.884 1.00 39.55 398 VAL A O 1
ATOM 2928 N N . ILE A 1 419 ? 53.482 -35.650 -10.269 1.00 42.68 399 ILE A N 1
ATOM 2929 C CA . ILE A 1 419 ? 53.178 -36.883 -9.538 1.00 40.53 399 ILE A CA 1
ATOM 2930 C C . ILE A 1 419 ? 52.475 -36.489 -8.246 1.00 40.67 399 ILE A C 1
ATOM 2931 O O . ILE A 1 419 ? 52.987 -35.698 -7.474 1.00 43.49 399 ILE A O 1
ATOM 2936 N N . VAL A 1 420 ? 51.291 -37.009 -8.024 1.00 40.82 400 VAL A N 1
ATOM 2937 C CA . VAL A 1 420 ? 50.552 -36.745 -6.777 1.00 39.54 400 VAL A CA 1
ATOM 2938 C C . VAL A 1 420 ? 50.515 -37.982 -5.899 1.00 39.01 400 VAL A C 1
ATOM 2939 O O . VAL A 1 420 ? 50.131 -39.058 -6.355 1.00 43.37 400 VAL A O 1
ATOM 2943 N N . CYS A 1 421 ? 50.867 -37.811 -4.645 1.00 38.93 401 CYS A N 1
ATOM 2944 C CA . CYS A 1 421 ? 50.918 -38.880 -3.661 1.00 41.19 401 CYS A CA 1
ATOM 2945 C C . CYS A 1 421 ? 50.244 -38.476 -2.359 1.00 40.56 401 CYS A C 1
ATOM 2946 O O . CYS A 1 421 ? 49.944 -37.299 -2.142 1.00 40.71 401 CYS A O 1
ATOM 2949 N N . ASP A 1 422 ? 50.058 -39.452 -1.476 1.00 42.02 402 ASP A N 1
ATOM 2950 C CA . ASP A 1 422 ? 49.524 -39.223 -0.157 1.00 45.10 402 ASP A CA 1
ATOM 2951 C C . ASP A 1 422 ? 50.627 -38.683 0.776 1.00 48.74 402 ASP A C 1
ATOM 2952 O O . ASP A 1 422 ? 51.811 -38.647 0.416 1.00 48.86 402 ASP A O 1
ATOM 2957 N N . ASP A 1 423 ? 50.227 -38.226 1.963 1.00 54.13 403 ASP A N 1
ATOM 2958 C CA . ASP A 1 423 ? 51.150 -37.588 2.925 1.00 53.20 403 ASP A CA 1
ATOM 2959 C C . ASP A 1 423 ? 52.040 -38.577 3.671 1.00 50.77 403 ASP A C 1
ATOM 2960 O O . ASP A 1 423 ? 52.962 -38.161 4.359 1.00 55.64 403 ASP A O 1
ATOM 2965 N N . ASP A 1 424 ? 51.835 -39.877 3.527 1.00 51.13 404 ASP A N 1
ATOM 2966 C CA . ASP A 1 424 ? 52.825 -40.840 4.077 1.00 51.10 404 ASP A CA 1
ATOM 2967 C C . ASP A 1 424 ? 54.078 -40.976 3.209 1.00 51.32 404 ASP A C 1
ATOM 2968 O O . ASP A 1 424 ? 54.902 -41.823 3.470 1.00 55.50 404 ASP A O 1
ATOM 2973 N N . VAL A 1 425 ? 54.189 -40.165 2.161 1.00 52.20 405 VAL A N 1
ATOM 2974 C CA . VAL A 1 425 ? 55.318 -40.164 1.242 1.00 49.09 405 VAL A CA 1
ATOM 2975 C C . VAL A 1 425 ? 56.129 -38.897 1.439 1.00 48.35 405 VAL A C 1
ATOM 2976 O O . VAL A 1 425 ? 55.594 -37.782 1.556 1.00 47.28 405 VAL A O 1
ATOM 2980 N N . ASN A 1 426 ? 57.439 -39.066 1.468 1.00 48.57 406 ASN A N 1
ATOM 2981 C CA . ASN A 1 426 ? 58.329 -37.938 1.455 1.00 48.02 406 ASN A CA 1
ATOM 2982 C C . ASN A 1 426 ? 58.612 -37.592 0.017 1.00 47.98 406 ASN A C 1
ATOM 2983 O O . ASN A 1 426 ? 59.298 -38.329 -0.678 1.00 47.98 406 ASN A O 1
ATOM 2988 N N . ALA A 1 427 ? 58.088 -36.458 -0.434 1.00 50.00 407 ALA A N 1
ATOM 2989 C CA . ALA A 1 427 ? 58.211 -36.071 -1.851 1.00 48.44 407 ALA A CA 1
ATOM 2990 C C . ALA A 1 427 ? 59.631 -35.932 -2.302 1.00 48.66 407 ALA A C 1
ATOM 2991 O O . ALA A 1 427 ? 59.851 -35.852 -3.484 1.00 52.22 407 ALA A O 1
ATOM 2993 N N . ARG A 1 428 ? 60.577 -35.833 -1.358 1.00 49.45 408 ARG A N 1
ATOM 2994 C CA . ARG A 1 428 ? 61.980 -35.543 -1.671 1.00 50.85 408 ARG A CA 1
ATOM 2995 C C . ARG A 1 428 ? 62.888 -36.773 -1.699 1.00 50.27 408 ARG A C 1
ATOM 2996 O O . ARG A 1 428 ? 64.098 -36.661 -1.799 1.00 48.18 408 ARG A O 1
ATOM 3004 N N . ASP A 1 429 ? 62.280 -37.946 -1.646 1.00 49.75 409 ASP A N 1
ATOM 3005 C CA . ASP A 1 429 ? 62.982 -39.210 -1.590 1.00 46.73 409 ASP A CA 1
ATOM 3006 C C . ASP A 1 429 ? 62.395 -40.104 -2.663 1.00 45.44 409 ASP A C 1
ATOM 3007 O O . ASP A 1 429 ? 61.242 -40.568 -2.562 1.00 42.03 409 ASP A O 1
ATOM 3012 N N . TRP A 1 430 ? 63.178 -40.360 -3.704 1.00 46.41 410 TRP A N 1
ATOM 3013 C CA . TRP A 1 430 ? 62.674 -41.193 -4.763 1.00 45.47 410 TRP A CA 1
ATOM 3014 C C . TRP A 1 430 ? 62.324 -42.596 -4.285 1.00 47.76 410 TRP A C 1
ATOM 3015 O O . TRP A 1 430 ? 61.476 -43.237 -4.888 1.00 53.72 410 TRP A O 1
ATOM 3026 N N . ASN A 1 431 ? 62.913 -43.072 -3.200 1.00 45.59 411 ASN A N 1
ATOM 3027 C CA . ASN A 1 431 ? 62.474 -44.354 -2.642 1.00 49.56 411 ASN A CA 1
ATOM 3028 C C . ASN A 1 431 ? 61.025 -44.382 -2.217 1.00 51.02 411 ASN A C 1
ATOM 3029 O O . ASN A 1 431 ? 60.376 -45.382 -2.402 1.00 53.21 411 ASN A O 1
ATOM 3034 N N . ASP A 1 432 ? 60.485 -43.276 -1.728 1.00 51.02 412 ASP A N 1
ATOM 3035 C CA . ASP A 1 432 ? 59.082 -43.270 -1.357 1.00 49.39 412 ASP A CA 1
ATOM 3036 C C . ASP A 1 432 ? 58.208 -43.074 -2.586 1.00 45.36 412 ASP A C 1
ATOM 3037 O O . ASP A 1 432 ? 57.136 -43.658 -2.732 1.00 43.85 412 ASP A O 1
ATOM 3042 N N . VAL A 1 433 ? 58.635 -42.180 -3.449 1.00 43.29 413 VAL A N 1
ATOM 3043 C CA . VAL A 1 433 ? 57.812 -41.775 -4.573 1.00 41.43 413 VAL A CA 1
ATOM 3044 C C . VAL A 1 433 ? 57.691 -42.924 -5.563 1.00 40.63 413 VAL A C 1
ATOM 3045 O O . VAL A 1 433 ? 56.607 -43.223 -6.037 1.00 37.85 413 VAL A O 1
ATOM 3049 N N . ILE A 1 434 ? 58.788 -43.619 -5.830 1.00 43.77 414 ILE A N 1
ATOM 3050 C CA . ILE A 1 434 ? 58.717 -44.774 -6.728 1.00 42.81 414 ILE A CA 1
ATOM 3051 C C . ILE A 1 434 ? 57.888 -45.862 -6.085 1.00 42.61 414 ILE A C 1
ATOM 3052 O O . ILE A 1 434 ? 57.114 -46.548 -6.765 1.00 44.34 414 ILE A O 1
ATOM 3057 N N . TRP A 1 435 ? 58.007 -46.010 -4.777 1.00 43.46 415 TRP A N 1
ATOM 3058 C CA . TRP A 1 435 ? 57.240 -47.048 -4.071 1.00 41.65 415 TRP A CA 1
ATOM 3059 C C . TRP A 1 435 ? 55.746 -46.783 -4.266 1.00 43.72 415 TRP A C 1
ATOM 3060 O O . TRP A 1 435 ? 54.963 -47.689 -4.551 1.00 39.83 415 TRP A O 1
ATOM 3071 N N . ALA A 1 436 ? 55.376 -45.507 -4.165 1.00 42.97 416 ALA A N 1
ATOM 3072 C CA . ALA A 1 436 ? 53.996 -45.123 -4.299 1.00 39.92 416 ALA A CA 1
ATOM 3073 C C . ALA A 1 436 ? 53.522 -45.348 -5.719 1.00 39.69 416 ALA A C 1
ATOM 3074 O O . ALA A 1 436 ? 52.439 -45.855 -5.949 1.00 37.60 416 ALA A O 1
ATOM 3076 N N . ILE A 1 437 ? 54.299 -44.873 -6.680 1.00 40.85 417 ILE A N 1
ATOM 3077 C CA . ILE A 1 437 ? 53.951 -45.051 -8.082 1.00 39.33 417 ILE A CA 1
ATOM 3078 C C . ILE A 1 437 ? 53.753 -46.517 -8.374 1.00 41.44 417 ILE A C 1
ATOM 3079 O O . ILE A 1 437 ? 52.766 -46.881 -9.019 1.00 44.04 417 ILE A O 1
ATOM 3084 N N . THR A 1 438 ? 54.672 -47.376 -7.922 1.00 42.20 418 THR A N 1
ATOM 3085 C CA . THR A 1 438 ? 54.628 -48.788 -8.324 1.00 40.53 418 THR A CA 1
ATOM 3086 C C . THR A 1 438 ? 53.729 -49.624 -7.485 1.00 42.86 418 THR A C 1
ATOM 3087 O O . THR A 1 438 ? 53.507 -50.764 -7.867 1.00 46.69 418 THR A O 1
ATOM 3091 N N . THR A 1 439 ? 53.194 -49.111 -6.362 1.00 42.48 419 THR A N 1
ATOM 3092 C CA . THR A 1 439 ? 52.207 -49.880 -5.595 1.00 41.11 419 THR A CA 1
ATOM 3093 C C . THR A 1 439 ? 50.804 -49.296 -5.581 1.00 39.31 419 THR A C 1
ATOM 3094 O O . THR A 1 439 ? 49.875 -49.968 -5.200 1.00 37.92 419 THR A O 1
ATOM 3098 N N . ARG A 1 440 ? 50.634 -48.051 -5.985 1.00 41.97 420 ARG A N 1
ATOM 3099 C CA . ARG A 1 440 ? 49.303 -47.417 -5.956 1.00 41.27 420 ARG A CA 1
ATOM 3100 C C . ARG A 1 440 ? 48.733 -47.007 -7.307 1.00 42.87 420 ARG A C 1
ATOM 3101 O O . ARG A 1 440 ? 47.633 -46.449 -7.333 1.00 43.43 420 ARG A O 1
ATOM 3109 N N . MET A 1 441 ? 49.442 -47.276 -8.408 1.00 43.50 421 MET A N 1
ATOM 3110 C CA . MET A 1 441 ? 48.929 -46.959 -9.738 1.00 47.26 421 MET A CA 1
ATOM 3111 C C . MET A 1 441 ? 48.659 -48.176 -10.604 1.00 50.88 421 MET A C 1
ATOM 3112 O O . MET A 1 441 ? 49.458 -49.104 -10.636 1.00 47.03 421 MET A O 1
ATOM 3117 N N . ASP A 1 442 ? 47.556 -48.107 -11.355 1.00 52.59 422 ASP A N 1
ATOM 3118 C CA . ASP A 1 442 ? 47.427 -48.776 -12.665 1.00 47.73 422 ASP A CA 1
ATOM 3119 C C . ASP A 1 442 ? 47.677 -47.742 -13.711 1.00 42.63 422 ASP A C 1
ATOM 3120 O O . ASP A 1 442 ? 46.932 -46.788 -13.855 1.00 43.96 422 ASP A O 1
ATOM 3125 N N . PRO A 1 443 ? 48.702 -47.938 -14.493 1.00 43.88 423 PRO A N 1
ATOM 3126 C CA . PRO A 1 443 ? 49.150 -46.881 -15.409 1.00 41.06 423 PRO A CA 1
ATOM 3127 C C . PRO A 1 443 ? 48.064 -46.318 -16.284 1.00 38.83 423 PRO A C 1
ATOM 3128 O O . PRO A 1 443 ? 47.923 -45.118 -16.346 1.00 42.95 423 PRO A O 1
ATOM 3132 N N . ALA A 1 444 ? 47.289 -47.130 -16.957 1.00 38.71 424 ALA A N 1
ATOM 3133 C CA . ALA A 1 444 ? 46.264 -46.541 -17.879 1.00 40.13 424 ALA A CA 1
ATOM 3134 C C . ALA A 1 444 ? 45.151 -45.854 -17.150 1.00 41.53 424 ALA A C 1
ATOM 3135 O O . ALA A 1 444 ? 44.702 -44.839 -17.584 1.00 50.48 424 ALA A O 1
ATOM 3137 N N . ARG A 1 445 ? 44.683 -46.416 -16.049 1.00 40.46 425 ARG A N 1
ATOM 3138 C CA . ARG A 1 445 ? 43.674 -45.760 -15.265 1.00 41.61 425 ARG A CA 1
ATOM 3139 C C . ARG A 1 445 ? 44.108 -44.422 -14.646 1.00 41.05 425 ARG A C 1
ATOM 3140 O O . ARG A 1 445 ? 43.289 -43.562 -14.481 1.00 43.59 425 ARG A O 1
ATOM 3148 N N . ASP A 1 446 ? 45.354 -44.303 -14.216 1.00 41.65 426 ASP A N 1
ATOM 3149 C CA . ASP A 1 446 ? 45.761 -43.296 -13.231 1.00 42.15 426 ASP A CA 1
ATOM 3150 C C . ASP A 1 446 ? 46.722 -42.239 -13.769 1.00 43.11 426 ASP A C 1
ATOM 3151 O O . ASP A 1 446 ? 47.234 -41.420 -13.021 1.00 45.15 426 ASP A O 1
ATOM 3156 N N . THR A 1 447 ? 46.957 -42.297 -15.056 1.00 40.67 427 THR A N 1
ATOM 3157 C CA . THR A 1 447 ? 47.781 -41.371 -15.763 1.00 42.34 427 THR A CA 1
ATOM 3158 C C . THR A 1 447 ? 46.835 -40.441 -16.541 1.00 42.39 427 THR A C 1
ATOM 3159 O O . THR A 1 447 ? 45.968 -40.882 -17.291 1.00 44.06 427 THR A O 1
ATOM 3163 N N . VAL A 1 448 ? 47.021 -39.150 -16.369 1.00 40.80 428 VAL A N 1
ATOM 3164 C CA . VAL A 1 448 ? 46.278 -38.168 -17.117 1.00 40.59 428 VAL A CA 1
ATOM 3165 C C . VAL A 1 448 ? 47.194 -37.508 -18.134 1.00 41.43 428 VAL A C 1
ATOM 3166 O O . VAL A 1 448 ? 48.272 -37.040 -17.776 1.00 38.56 428 VAL A O 1
ATOM 3170 N N . LEU A 1 449 ? 46.728 -37.423 -19.379 1.00 42.77 429 LEU A N 1
ATOM 3171 C CA . LEU A 1 449 ? 47.449 -36.724 -20.444 1.00 42.61 429 LEU A CA 1
ATOM 3172 C C . LEU A 1 449 ? 46.636 -35.548 -20.966 1.00 44.11 429 LEU A C 1
ATOM 3173 O O . LEU A 1 449 ? 45.483 -35.709 -21.253 1.00 44.10 429 LEU A O 1
ATOM 3178 N N . VAL A 1 450 ? 47.224 -34.369 -21.066 1.00 44.15 430 VAL A N 1
ATOM 3179 C CA . VAL A 1 450 ? 46.563 -33.292 -21.741 1.00 46.16 430 VAL A CA 1
ATOM 3180 C C . VAL A 1 450 ? 47.434 -32.822 -22.887 1.00 42.41 430 VAL A C 1
ATOM 3181 O O . VAL A 1 450 ? 48.621 -32.586 -22.698 1.00 45.81 430 VAL A O 1
ATOM 3185 N N . GLU A 1 451 ? 46.854 -32.732 -24.076 1.00 38.95 431 GLU A N 1
ATOM 3186 C CA . GLU A 1 451 ? 47.570 -32.308 -25.281 1.00 42.32 431 GLU A CA 1
ATOM 3187 C C . GLU A 1 451 ? 47.421 -30.816 -25.567 1.00 42.10 431 GLU A C 1
ATOM 3188 O O . GLU A 1 451 ? 46.506 -30.198 -25.084 1.00 40.83 431 GLU A O 1
ATOM 3194 N N . ASN A 1 452 ? 48.341 -30.265 -26.340 1.00 40.57 432 ASN A N 1
ATOM 3195 C CA . ASN A 1 452 ? 48.244 -28.896 -26.818 1.00 43.96 432 ASN A CA 1
ATOM 3196 C C . ASN A 1 452 ? 48.204 -27.821 -25.722 1.00 44.96 432 ASN A C 1
ATOM 3197 O O . ASN A 1 452 ? 47.294 -27.007 -25.681 1.00 49.72 432 ASN A O 1
ATOM 3202 N N . THR A 1 453 ? 49.177 -27.874 -24.821 1.00 43.41 433 THR A N 1
ATOM 3203 C CA . THR A 1 453 ? 49.260 -26.967 -23.701 1.00 41.02 433 THR A CA 1
ATOM 3204 C C . THR A 1 453 ? 50.510 -26.178 -23.819 1.00 39.13 433 THR A C 1
ATOM 3205 O O . THR A 1 453 ? 51.421 -26.555 -24.546 1.00 38.92 433 THR A O 1
ATOM 3209 N N . PRO A 1 454 ? 50.612 -25.078 -23.080 1.00 40.03 434 PRO A N 1
ATOM 3210 C CA . PRO A 1 454 ? 51.763 -24.185 -23.228 1.00 38.97 434 PRO A CA 1
ATOM 3211 C C . PRO A 1 454 ? 53.009 -24.842 -22.720 1.00 39.27 434 PRO A C 1
ATOM 3212 O O . PRO A 1 454 ? 52.964 -25.538 -21.721 1.00 39.26 434 PRO A O 1
ATOM 3216 N N . ILE A 1 455 ? 54.091 -24.727 -23.479 1.00 42.04 435 ILE A N 1
ATOM 3217 C CA . ILE A 1 455 ? 55.381 -25.332 -23.128 1.00 45.92 435 ILE A CA 1
ATOM 3218 C C . ILE A 1 455 ? 56.433 -24.311 -23.473 1.00 45.57 435 ILE A C 1
ATOM 3219 O O . ILE A 1 455 ? 56.233 -23.464 -24.360 1.00 48.05 435 ILE A O 1
ATOM 3224 N N . ASP A 1 456 ? 57.518 -24.372 -22.719 1.00 44.60 436 ASP A N 1
ATOM 3225 C CA . ASP A 1 456 ? 58.641 -23.526 -22.881 1.00 49.31 436 ASP A CA 1
ATOM 3226 C C . ASP A 1 456 ? 59.091 -23.614 -24.362 1.00 50.03 436 ASP A C 1
ATOM 3227 O O . ASP A 1 456 ? 59.288 -24.691 -24.871 1.00 47.67 436 ASP A O 1
ATOM 3232 N N . TYR A 1 457 ? 59.284 -22.482 -25.030 1.00 54.15 437 TYR A N 1
ATOM 3233 C CA . TYR A 1 457 ? 59.709 -22.475 -26.437 1.00 59.90 437 TYR A CA 1
ATOM 3234 C C . TYR A 1 457 ? 61.048 -23.160 -26.617 1.00 57.34 437 TYR A C 1
ATOM 3235 O O . TYR A 1 457 ? 61.300 -23.665 -27.657 1.00 54.01 437 TYR A O 1
ATOM 3244 N N . LEU A 1 458 ? 61.909 -23.149 -25.602 1.00 62.67 438 LEU A N 1
ATOM 3245 C CA . LEU A 1 458 ? 63.260 -23.753 -25.670 1.00 66.98 438 LEU A CA 1
ATOM 3246 C C . LEU A 1 458 ? 63.298 -25.246 -25.427 1.00 64.72 438 LEU A C 1
ATOM 3247 O O . LEU A 1 458 ? 64.340 -25.877 -25.571 1.00 64.81 438 LEU A O 1
ATOM 3252 N N . ASP A 1 459 ? 62.173 -25.810 -25.018 1.00 59.53 439 ASP A N 1
ATOM 3253 C CA . ASP A 1 459 ? 62.105 -27.214 -24.821 1.00 51.68 439 ASP A CA 1
ATOM 3254 C C . ASP A 1 459 ? 61.874 -27.907 -26.170 1.00 46.82 439 ASP A C 1
ATOM 3255 O O . ASP A 1 459 ? 60.769 -27.994 -26.673 1.00 51.45 439 ASP A O 1
ATOM 3260 N N . PHE A 1 460 ? 62.933 -28.492 -26.686 1.00 46.05 440 PHE A N 1
ATOM 3261 C CA . PHE A 1 460 ? 62.971 -29.126 -28.027 1.00 45.08 440 PHE A CA 1
ATOM 3262 C C . PHE A 1 460 ? 62.313 -30.495 -28.067 1.00 42.99 440 PHE A C 1
ATOM 3263 O O . PHE A 1 460 ? 62.211 -31.106 -29.102 1.00 43.88 440 PHE A O 1
ATOM 3271 N N . ALA A 1 461 ? 61.885 -30.980 -26.929 1.00 42.34 441 ALA A N 1
ATOM 3272 C CA . ALA A 1 461 ? 61.251 -32.290 -26.891 1.00 41.29 441 ALA A CA 1
ATOM 3273 C C . ALA A 1 461 ? 59.759 -32.226 -27.197 1.00 41.31 441 ALA A C 1
ATOM 3274 O O . ALA A 1 461 ? 59.148 -33.240 -27.466 1.00 44.20 441 ALA A O 1
ATOM 3276 N N . SER A 1 462 ? 59.168 -31.052 -27.170 1.00 42.02 442 SER A N 1
ATOM 3277 C CA . SER A 1 462 ? 57.757 -30.925 -27.562 1.00 43.22 442 SER A CA 1
ATOM 3278 C C . SER A 1 462 ? 57.687 -30.945 -29.064 1.00 43.10 442 SER A C 1
ATOM 3279 O O . SER A 1 462 ? 58.672 -30.627 -29.713 1.00 45.76 442 SER A O 1
ATOM 3282 N N . PRO A 1 463 ? 56.534 -31.288 -29.631 1.00 43.22 443 PRO A N 1
ATOM 3283 C CA . PRO A 1 463 ? 56.466 -31.488 -31.096 1.00 42.94 443 PRO A CA 1
ATOM 3284 C C . PRO A 1 463 ? 56.539 -30.188 -31.836 1.00 44.67 443 PRO A C 1
ATOM 3285 O O . PRO A 1 463 ? 56.990 -30.151 -32.953 1.00 45.66 443 PRO A O 1
ATOM 3289 N N . VAL A 1 464 ? 56.061 -29.118 -31.216 1.00 47.85 444 VAL A N 1
ATOM 3290 C CA . VAL A 1 464 ? 56.061 -27.814 -31.846 1.00 49.34 444 VAL A CA 1
ATOM 3291 C C . VAL A 1 464 ? 56.510 -26.802 -30.831 1.00 49.72 444 VAL A C 1
ATOM 3292 O O . VAL A 1 464 ? 56.176 -26.909 -29.673 1.00 50.76 444 VAL A O 1
ATOM 3296 N N . SER A 1 465 ? 57.284 -25.827 -31.270 1.00 52.13 445 SER A N 1
ATOM 3297 C CA . SER A 1 465 ? 57.755 -24.812 -30.381 1.00 53.61 445 SER A CA 1
ATOM 3298 C C . SER A 1 465 ? 56.583 -24.124 -29.645 1.00 54.59 445 SER A C 1
ATOM 3299 O O . SER A 1 465 ? 55.621 -23.661 -30.248 1.00 52.23 445 SER A O 1
ATOM 3302 N N . GLY A 1 466 ? 56.677 -24.106 -28.330 1.00 51.12 446 GLY A N 1
ATOM 3303 C CA . GLY A 1 466 ? 55.680 -23.492 -27.510 1.00 52.24 446 GLY A CA 1
ATOM 3304 C C . GLY A 1 466 ? 54.440 -24.302 -27.179 1.00 49.08 446 GLY A C 1
ATOM 3305 O O . GLY A 1 466 ? 53.565 -23.810 -26.480 1.00 46.60 446 GLY A O 1
ATOM 3306 N N . LEU A 1 467 ? 54.321 -25.497 -27.722 1.00 46.00 447 LEU A N 1
ATOM 3307 C CA . LEU A 1 467 ? 53.101 -26.279 -27.550 1.00 44.38 447 LEU A CA 1
ATOM 3308 C C . LEU A 1 467 ? 53.444 -27.763 -27.331 1.00 41.99 447 LEU A C 1
ATOM 3309 O O . LEU A 1 467 ? 54.243 -28.325 -28.055 1.00 45.54 447 LEU A O 1
ATOM 3314 N N . GLY A 1 468 ? 52.870 -28.394 -26.328 1.00 39.63 448 GLY A N 1
ATOM 3315 C CA . GLY A 1 468 ? 53.160 -29.814 -26.086 1.00 39.62 448 GLY A CA 1
ATOM 3316 C C . GLY A 1 468 ? 52.221 -30.425 -25.085 1.00 39.10 448 GLY A C 1
ATOM 3317 O O . GLY A 1 468 ? 51.280 -29.774 -24.640 1.00 43.25 448 GLY A O 1
ATOM 3318 N N . SER A 1 469 ? 52.495 -31.634 -24.656 1.00 36.34 449 SER A N 1
ATOM 3319 C CA . SER A 1 469 ? 51.597 -32.250 -23.718 1.00 38.95 449 SER A CA 1
ATOM 3320 C C . SER A 1 469 ? 52.146 -32.268 -22.314 1.00 37.24 449 SER A C 1
ATOM 3321 O O . SER A 1 469 ? 53.304 -32.017 -22.108 1.00 37.60 449 SER A O 1
ATOM 3324 N N . LYS A 1 470 ? 51.290 -32.681 -21.400 1.00 36.36 450 LYS A N 1
ATOM 3325 C CA . LYS A 1 470 ? 51.599 -32.816 -20.005 1.00 38.30 450 LYS A CA 1
ATOM 3326 C C . LYS A 1 470 ? 51.026 -34.116 -19.456 1.00 38.67 450 LYS A C 1
ATOM 3327 O O . LYS A 1 470 ? 49.997 -34.623 -19.942 1.00 38.38 450 LYS A O 1
ATOM 3333 N N . MET A 1 471 ? 51.651 -34.621 -18.410 1.00 37.55 451 MET A N 1
ATOM 3334 C CA . MET A 1 471 ? 51.254 -35.856 -17.819 1.00 39.08 451 MET A CA 1
ATOM 3335 C C . MET A 1 471 ? 51.141 -35.665 -16.347 1.00 39.07 451 MET A C 1
ATOM 3336 O O . MET A 1 471 ? 52.058 -35.187 -15.735 1.00 42.21 451 MET A O 1
ATOM 3341 N N . GLY A 1 472 ? 50.061 -36.143 -15.760 1.00 39.44 452 GLY A N 1
ATOM 3342 C CA . GLY A 1 472 ? 49.996 -36.315 -14.328 1.00 37.80 452 GLY A CA 1
ATOM 3343 C C . GLY A 1 472 ? 49.882 -37.767 -13.927 1.00 38.09 452 GLY A C 1
ATOM 3344 O O . GLY A 1 472 ? 49.101 -38.484 -14.514 1.00 40.95 452 GLY A O 1
ATOM 3345 N N . LEU A 1 473 ? 50.565 -38.170 -12.863 1.00 41.31 453 LEU A N 1
ATOM 3346 C CA . LEU A 1 473 ? 50.472 -39.507 -12.322 1.00 41.10 453 LEU A CA 1
ATOM 3347 C C . LEU A 1 473 ? 49.750 -39.480 -10.989 1.00 43.74 453 LEU A C 1
ATOM 3348 O O . LEU A 1 473 ? 50.201 -38.805 -10.035 1.00 42.42 453 LEU A O 1
ATOM 3353 N N . ASP A 1 474 ? 48.592 -40.143 -10.925 1.00 38.99 454 ASP A N 1
ATOM 3354 C CA . ASP A 1 474 ? 47.846 -40.158 -9.701 1.00 37.91 454 ASP A CA 1
ATOM 3355 C C . ASP A 1 474 ? 48.316 -41.356 -8.965 1.00 39.29 454 ASP A C 1
ATOM 3356 O O . ASP A 1 474 ? 47.836 -42.439 -9.208 1.00 38.12 454 ASP A O 1
ATOM 3361 N N . ALA A 1 475 ? 49.204 -41.150 -8.001 1.00 39.43 455 ALA A N 1
ATOM 3362 C CA . ALA A 1 475 ? 49.729 -42.246 -7.234 1.00 37.07 455 ALA A CA 1
ATOM 3363 C C . ALA A 1 475 ? 49.219 -42.216 -5.829 1.00 37.23 455 ALA A C 1
ATOM 3364 O O . ALA A 1 475 ? 49.911 -42.663 -4.912 1.00 39.34 455 ALA A O 1
ATOM 3366 N N . THR A 1 476 ? 48.017 -41.711 -5.636 1.00 36.36 456 THR A N 1
ATOM 3367 C CA . THR A 1 476 ? 47.416 -41.733 -4.314 1.00 35.94 456 THR A CA 1
ATOM 3368 C C . THR A 1 476 ? 46.727 -43.080 -4.050 1.00 39.40 456 THR A C 1
ATOM 3369 O O . THR A 1 476 ? 46.400 -43.793 -4.993 1.00 40.30 456 THR A O 1
ATOM 3373 N N . ASN A 1 477 ? 46.440 -43.395 -2.781 1.00 38.92 457 ASN A N 1
ATOM 3374 C CA . ASN A 1 477 ? 45.594 -44.535 -2.482 1.00 40.26 457 ASN A CA 1
ATOM 3375 C C . ASN A 1 477 ? 44.227 -44.330 -3.107 1.00 42.96 457 ASN A C 1
ATOM 3376 O O . ASN A 1 477 ? 43.644 -43.249 -3.015 1.00 42.98 457 ASN A O 1
ATOM 3381 N N . LYS A 1 478 ? 43.711 -45.386 -3.725 1.00 44.14 458 LYS A N 1
ATOM 3382 C CA . LYS A 1 478 ? 42.456 -45.300 -4.424 1.00 42.26 458 LYS A CA 1
ATOM 3383 C C . LYS A 1 478 ? 41.322 -45.668 -3.514 1.00 41.52 458 LYS A C 1
ATOM 3384 O O . LYS A 1 478 ? 41.376 -46.659 -2.784 1.00 46.04 458 LYS A O 1
ATOM 3390 N N . TRP A 1 479 ? 40.261 -44.879 -3.596 1.00 43.01 459 TRP A N 1
ATOM 3391 C CA . TRP A 1 479 ? 39.138 -45.006 -2.698 1.00 46.71 459 TRP A CA 1
ATOM 3392 C C . TRP A 1 479 ? 38.040 -45.786 -3.375 1.00 46.06 459 TRP A C 1
ATOM 3393 O O . TRP A 1 479 ? 38.121 -46.021 -4.540 1.00 44.45 459 TRP A O 1
ATOM 3404 N N . PRO A 1 480 ? 37.004 -46.198 -2.628 1.00 51.50 460 PRO A N 1
ATOM 3405 C CA . PRO A 1 480 ? 35.872 -46.854 -3.293 1.00 50.94 460 PRO A CA 1
ATOM 3406 C C . PRO A 1 480 ? 35.302 -45.955 -4.379 1.00 50.65 460 PRO A C 1
ATOM 3407 O O . PRO A 1 480 ? 35.211 -44.751 -4.195 1.00 53.36 460 PRO A O 1
ATOM 3411 N N . GLY A 1 481 ? 34.971 -46.538 -5.515 1.00 51.73 461 GLY A N 1
ATOM 3412 C CA . GLY A 1 481 ? 34.629 -45.758 -6.676 1.00 50.58 461 GLY A CA 1
ATOM 3413 C C . GLY A 1 481 ? 35.779 -45.714 -7.665 1.00 54.63 461 GLY A C 1
ATOM 3414 O O . GLY A 1 481 ? 35.571 -45.856 -8.873 1.00 56.30 461 GLY A O 1
ATOM 3415 N N . GLU A 1 482 ? 36.999 -45.512 -7.164 1.00 50.66 462 GLU A N 1
ATOM 3416 C CA . GLU A 1 482 ? 38.181 -45.475 -8.025 1.00 44.86 462 GLU A CA 1
ATOM 3417 C C . GLU A 1 482 ? 38.660 -46.887 -8.278 1.00 44.73 462 GLU A C 1
ATOM 3418 O O . GLU A 1 482 ? 39.302 -47.168 -9.287 1.00 54.72 462 GLU A O 1
ATOM 3424 N N . THR A 1 483 ? 38.365 -47.787 -7.348 1.00 44.78 463 THR A N 1
ATOM 3425 C CA . THR A 1 483 ? 38.720 -49.178 -7.451 1.00 43.40 463 THR A CA 1
ATOM 3426 C C . THR A 1 483 ? 37.655 -49.958 -6.778 1.00 48.04 463 THR A C 1
ATOM 3427 O O . THR A 1 483 ? 37.045 -49.467 -5.858 1.00 54.53 463 THR A O 1
ATOM 3431 N N . GLN A 1 484 ? 37.470 -51.194 -7.216 1.00 56.18 464 GLN A N 1
ATOM 3432 C CA . GLN A 1 484 ? 36.596 -52.187 -6.576 1.00 58.57 464 GLN A CA 1
ATOM 3433 C C . GLN A 1 484 ? 37.420 -53.208 -5.774 1.00 58.12 464 GLN A C 1
ATOM 3434 O O . GLN A 1 484 ? 36.852 -54.077 -5.152 1.00 65.82 464 GLN A O 1
ATOM 3440 N N . ARG A 1 485 ? 38.741 -53.112 -5.762 1.00 49.93 465 ARG A N 1
ATOM 3441 C CA . ARG A 1 485 ? 39.544 -54.050 -5.013 1.00 49.90 465 ARG A CA 1
ATOM 3442 C C . ARG A 1 485 ? 39.706 -53.675 -3.532 1.00 52.45 465 ARG A C 1
ATOM 3443 O O . ARG A 1 485 ? 39.433 -52.565 -3.111 1.00 51.73 465 ARG A O 1
ATOM 3451 N N . GLU A 1 486 ? 40.206 -54.623 -2.764 1.00 55.62 466 GLU A N 1
ATOM 3452 C CA . GLU A 1 486 ? 40.470 -54.386 -1.362 1.00 61.43 466 GLU A CA 1
ATOM 3453 C C . GLU A 1 486 ? 41.910 -53.837 -1.362 1.00 56.96 466 GLU A C 1
ATOM 3454 O O . GLU A 1 486 ? 42.864 -54.494 -1.754 1.00 55.15 466 GLU A O 1
ATOM 3460 N N . TRP A 1 487 ? 42.020 -52.569 -1.003 1.00 52.21 467 TRP A N 1
ATOM 3461 C CA . TRP A 1 487 ? 43.252 -51.832 -1.078 1.00 48.18 467 TRP A CA 1
ATOM 3462 C C . TRP A 1 487 ? 44.191 -52.294 0.014 1.00 44.62 467 TRP A C 1
ATOM 3463 O O . TRP A 1 487 ? 43.744 -52.711 1.026 1.00 44.23 467 TRP A O 1
ATOM 3474 N N . GLY A 1 488 ? 45.498 -52.221 -0.206 1.00 44.82 468 GLY A N 1
ATOM 3475 C CA . GLY A 1 488 ? 46.434 -52.730 0.744 1.00 46.86 468 GLY A CA 1
ATOM 3476 C C . GLY A 1 488 ? 46.537 -51.840 1.974 1.00 48.25 468 GLY A C 1
ATOM 3477 O O . GLY A 1 488 ? 46.475 -50.619 1.872 1.00 50.50 468 GLY A O 1
ATOM 3478 N N . ARG A 1 489 ? 46.689 -52.485 3.122 1.00 48.87 469 ARG A N 1
ATOM 3479 C CA . ARG A 1 489 ? 47.030 -51.855 4.389 1.00 48.82 469 ARG A CA 1
ATOM 3480 C C . ARG A 1 489 ? 48.567 -51.810 4.494 1.00 49.03 469 ARG A C 1
ATOM 3481 O O . ARG A 1 489 ? 49.270 -52.836 4.498 1.00 46.07 469 ARG A O 1
ATOM 3489 N N . PRO A 1 490 ? 49.115 -50.613 4.612 1.00 49.25 470 PRO A N 1
ATOM 3490 C CA . PRO A 1 490 ? 50.577 -50.523 4.699 1.00 49.78 470 PRO A CA 1
ATOM 3491 C C . PRO A 1 490 ? 51.098 -51.035 6.022 1.00 49.70 470 PRO A C 1
ATOM 3492 O O . PRO A 1 490 ? 50.376 -51.007 7.007 1.00 50.87 470 PRO A O 1
ATOM 3496 N N . ILE A 1 491 ? 52.338 -51.488 6.027 1.00 46.36 471 ILE A N 1
ATOM 3497 C CA . ILE A 1 491 ? 52.957 -52.029 7.212 1.00 46.96 471 ILE A CA 1
ATOM 3498 C C . ILE A 1 491 ? 53.407 -50.906 8.115 1.00 47.86 471 ILE A C 1
ATOM 3499 O O . ILE A 1 491 ? 54.268 -50.179 7.739 1.00 40.41 471 ILE A O 1
ATOM 3504 N N . LYS A 1 492 ? 52.832 -50.798 9.317 1.00 59.77 472 LYS A N 1
ATOM 3505 C CA . LYS A 1 492 ? 53.273 -49.817 10.330 1.00 60.85 472 LYS A CA 1
ATOM 3506 C C . LYS A 1 492 ? 54.071 -50.526 11.411 1.00 59.88 472 LYS A C 1
ATOM 3507 O O . LYS A 1 492 ? 53.660 -51.584 11.888 1.00 58.01 472 LYS A O 1
ATOM 3513 N N . LYS A 1 493 ? 55.206 -49.938 11.790 1.00 55.99 473 LYS A N 1
ATOM 3514 C CA . LYS A 1 493 ? 55.986 -50.398 12.948 1.00 54.18 473 LYS A CA 1
ATOM 3515 C C . LYS A 1 493 ? 55.323 -50.193 14.310 1.00 55.49 473 LYS A C 1
ATOM 3516 O O . LYS A 1 493 ? 54.504 -49.270 14.457 1.00 56.81 473 LYS A O 1
ATOM 3522 N N . ASP A 1 494 ? 55.649 -51.080 15.275 1.00 57.40 474 ASP A N 1
ATOM 3523 C CA . ASP A 1 494 ? 55.220 -50.935 16.691 1.00 61.27 474 ASP A CA 1
ATOM 3524 C C . ASP A 1 494 ? 56.102 -49.849 17.348 1.00 62.04 474 ASP A C 1
ATOM 3525 O O . ASP A 1 494 ? 57.306 -50.063 17.505 1.00 58.64 474 ASP A O 1
ATOM 3530 N N . PRO A 1 495 ? 55.514 -48.709 17.740 1.00 60.96 475 PRO A N 1
ATOM 3531 C CA . PRO A 1 495 ? 56.333 -47.665 18.369 1.00 66.53 475 PRO A CA 1
ATOM 3532 C C . PRO A 1 495 ? 57.062 -48.101 19.658 1.00 68.98 475 PRO A C 1
ATOM 3533 O O . PRO A 1 495 ? 58.125 -47.544 19.965 1.00 72.08 475 PRO A O 1
ATOM 3537 N N . ASP A 1 496 ? 56.507 -49.061 20.404 1.00 62.42 476 ASP A N 1
ATOM 3538 C CA . ASP A 1 496 ? 57.183 -49.563 21.598 1.00 60.27 476 ASP A CA 1
ATOM 3539 C C . ASP A 1 496 ? 58.483 -50.295 21.291 1.00 56.32 476 ASP A C 1
ATOM 3540 O O . ASP A 1 496 ? 59.481 -50.151 22.008 1.00 55.45 476 ASP A O 1
ATOM 3545 N N . VAL A 1 497 ? 58.467 -51.084 20.231 1.00 52.89 477 VAL A N 1
ATOM 3546 C CA . VAL A 1 497 ? 59.649 -51.793 19.752 1.00 48.81 477 VAL A CA 1
ATOM 3547 C C . VAL A 1 497 ? 60.670 -50.805 19.194 1.00 49.18 477 VAL A C 1
ATOM 3548 O O . VAL A 1 497 ? 61.862 -50.932 19.439 1.00 55.87 477 VAL A O 1
ATOM 3552 N N . VAL A 1 498 ? 60.204 -49.798 18.474 1.00 48.25 478 VAL A N 1
ATOM 3553 C CA . VAL A 1 498 ? 61.088 -48.789 17.933 1.00 50.63 478 VAL A CA 1
ATOM 3554 C C . VAL A 1 498 ? 61.797 -48.072 19.069 1.00 55.75 478 VAL A C 1
ATOM 3555 O O . VAL A 1 498 ? 63.026 -47.927 19.047 1.00 61.62 478 VAL A O 1
ATOM 3559 N N . ALA A 1 499 ? 61.043 -47.663 20.086 1.00 57.60 479 ALA A N 1
ATOM 3560 C CA . ALA A 1 499 ? 61.622 -46.967 21.244 1.00 58.18 479 ALA A CA 1
ATOM 3561 C C . ALA A 1 499 ? 62.560 -47.853 22.042 1.00 57.31 479 ALA A C 1
ATOM 3562 O O . ALA A 1 499 ? 63.603 -47.401 22.501 1.00 66.48 479 ALA A O 1
ATOM 3564 N N . HIS A 1 500 ? 62.211 -49.103 22.210 1.00 55.20 480 HIS A N 1
ATOM 3565 C CA . HIS A 1 500 ? 63.092 -50.002 22.936 1.00 59.86 480 HIS A CA 1
ATOM 3566 C C . HIS A 1 500 ? 64.434 -50.173 22.195 1.00 59.39 480 HIS A C 1
ATOM 3567 O O . HIS A 1 500 ? 65.521 -50.205 22.815 1.00 59.00 480 HIS A O 1
ATOM 3574 N N . ILE A 1 501 ? 64.363 -50.285 20.885 1.00 54.17 481 ILE A N 1
ATOM 3575 C CA . ILE A 1 501 ? 65.569 -50.458 20.121 1.00 56.85 481 ILE A CA 1
ATOM 3576 C C . ILE A 1 501 ? 66.363 -49.163 20.090 1.00 58.67 481 ILE A C 1
ATOM 3577 O O . ILE A 1 501 ? 67.586 -49.206 20.118 1.00 62.48 481 ILE A O 1
ATOM 3582 N N . ASP A 1 502 ? 65.698 -48.011 20.052 1.00 63.36 482 ASP A N 1
ATOM 3583 C CA . ASP A 1 502 ? 66.419 -46.730 20.239 1.00 68.33 482 ASP A CA 1
ATOM 3584 C C . ASP A 1 502 ? 67.220 -46.763 21.535 1.00 67.30 482 ASP A C 1
ATOM 3585 O O . ASP A 1 502 ? 68.355 -46.348 21.577 1.00 69.39 482 ASP A O 1
ATOM 3590 N N . ALA A 1 503 ? 66.626 -47.305 22.595 1.00 67.55 483 ALA A N 1
ATOM 3591 C CA . ALA A 1 503 ? 67.249 -47.291 23.929 1.00 63.38 483 ALA A CA 1
ATOM 3592 C C . ALA A 1 503 ? 68.498 -48.162 24.016 1.00 64.31 483 ALA A C 1
ATOM 3593 O O . ALA A 1 503 ? 69.450 -47.779 24.677 1.00 63.94 483 ALA A O 1
ATOM 3595 N N . ILE A 1 504 ? 68.506 -49.314 23.331 1.00 61.02 484 ILE A N 1
ATOM 3596 C CA . ILE A 1 504 ? 69.678 -50.183 23.372 1.00 60.49 484 ILE A CA 1
ATOM 3597 C C . ILE A 1 504 ? 70.590 -50.072 22.163 1.00 59.04 484 ILE A C 1
ATOM 3598 O O . ILE A 1 504 ? 71.582 -50.806 22.077 1.00 58.23 484 ILE A O 1
ATOM 3603 N N . TRP A 1 505 ? 70.269 -49.168 21.240 1.00 60.01 485 TRP A N 1
ATOM 3604 C CA . TRP A 1 505 ? 71.019 -49.082 19.987 1.00 63.01 485 TRP A CA 1
ATOM 3605 C C . TRP A 1 505 ? 72.543 -48.927 20.167 1.00 66.60 485 TRP A C 1
ATOM 3606 O O . TRP A 1 505 ? 73.308 -49.704 19.606 1.00 67.50 485 TRP A O 1
ATOM 3617 N N . ASP A 1 506 ? 72.960 -47.952 20.970 1.00 71.12 486 ASP A N 1
ATOM 3618 C CA . ASP A 1 506 ? 74.384 -47.700 21.234 1.00 76.21 486 ASP A CA 1
ATOM 3619 C C . ASP A 1 506 ? 75.061 -48.919 21.887 1.00 78.03 486 ASP A C 1
ATOM 3620 O O . ASP A 1 506 ? 76.159 -49.324 21.473 1.00 76.73 486 ASP A O 1
ATOM 3625 N N . GLU A 1 507 ? 74.394 -49.517 22.877 1.00 76.31 487 GLU A N 1
ATOM 3626 C CA . GLU A 1 507 ? 74.924 -50.691 23.541 1.00 78.96 487 GLU A CA 1
ATOM 3627 C C . GLU A 1 507 ? 75.050 -51.897 22.578 1.00 76.86 487 GLU A C 1
ATOM 3628 O O . GLU A 1 507 ? 76.007 -52.645 22.672 1.00 76.62 487 GLU A O 1
ATOM 3634 N N . LEU A 1 508 ? 74.073 -52.101 21.689 1.00 72.52 488 LEU A N 1
ATOM 3635 C CA . LEU A 1 508 ? 74.171 -53.146 20.652 1.00 72.67 488 LEU A CA 1
ATOM 3636 C C . LEU A 1 508 ? 75.480 -53.026 19.867 1.00 75.08 488 LEU A C 1
ATOM 3637 O O . LEU A 1 508 ? 76.074 -54.039 19.499 1.00 73.96 488 LEU A O 1
ATOM 3642 N N . ALA A 1 509 ? 75.877 -51.793 19.558 1.00 74.99 489 ALA A N 1
ATOM 3643 C CA . ALA A 1 509 ? 77.195 -51.521 18.999 1.00 75.54 489 ALA A CA 1
ATOM 3644 C C . ALA A 1 509 ? 77.414 -52.232 17.687 1.00 73.48 489 ALA A C 1
ATOM 3645 O O . ALA A 1 509 ? 78.455 -52.876 17.502 1.00 77.00 489 ALA A O 1
ATOM 3647 N N . ILE A 1 510 ? 76.468 -52.085 16.761 1.00 73.15 490 ILE A N 1
ATOM 3648 C CA . ILE A 1 510 ? 76.554 -52.793 15.470 1.00 73.28 490 ILE A CA 1
ATOM 3649 C C . ILE A 1 510 ? 77.699 -52.219 14.596 1.00 80.76 490 ILE A C 1
ATOM 3650 O O . ILE A 1 510 ? 78.273 -52.944 13.769 1.00 84.52 490 ILE A O 1
ATOM 3655 N N . PHE A 1 511 ? 78.051 -50.946 14.793 1.00 87.46 491 PHE A N 1
ATOM 3656 C CA . PHE A 1 511 ? 79.077 -50.291 13.967 1.00 96.02 491 PHE A CA 1
ATOM 3657 C C . PHE A 1 511 ? 80.441 -49.939 14.677 1.00 105.10 491 PHE A C 1
ATOM 3658 O O . PHE A 1 511 ? 81.355 -49.475 14.000 1.00 113.49 491 PHE A O 1
ATOM 3666 N N . ASN A 1 512 ? 80.608 -50.173 15.991 1.00 106.84 492 ASN A N 1
ATOM 3667 C CA . ASN A 1 512 ? 81.881 -49.837 16.692 1.00 102.52 492 ASN A CA 1
ATOM 3668 N N . TYR B 1 26 ? 85.427 -77.879 0.982 1.00 103.11 6 TYR B N 1
ATOM 3669 C CA . TYR B 1 26 ? 83.922 -77.711 0.842 1.00 108.51 6 TYR B CA 1
ATOM 3670 C C . TYR B 1 26 ? 83.298 -76.870 2.000 1.00 104.81 6 TYR B C 1
ATOM 3671 O O . TYR B 1 26 ? 83.164 -77.349 3.156 1.00 91.49 6 TYR B O 1
ATOM 3680 N N . ASN B 1 27 ? 82.932 -75.624 1.659 1.00 95.46 7 ASN B N 1
ATOM 3681 C CA . ASN B 1 27 ? 82.530 -74.622 2.633 1.00 89.15 7 ASN B CA 1
ATOM 3682 C C . ASN B 1 27 ? 81.059 -74.771 2.923 1.00 82.62 7 ASN B C 1
ATOM 3683 O O . ASN B 1 27 ? 80.231 -74.612 2.023 1.00 75.11 7 ASN B O 1
ATOM 3688 N N . ASP B 1 28 ? 80.760 -75.127 4.174 1.00 73.21 8 ASP B N 1
ATOM 3689 C CA . ASP B 1 28 ? 79.397 -75.059 4.691 1.00 64.72 8 ASP B CA 1
ATOM 3690 C C . ASP B 1 28 ? 79.072 -73.618 5.132 1.00 57.46 8 ASP B C 1
ATOM 3691 O O . ASP B 1 28 ? 79.885 -72.720 4.956 1.00 54.87 8 ASP B O 1
ATOM 3696 N N . LEU B 1 29 ? 77.893 -73.420 5.719 1.00 52.90 9 LEU B N 1
ATOM 3697 C CA . LEU B 1 29 ? 77.488 -72.104 6.189 1.00 50.95 9 LEU B CA 1
ATOM 3698 C C . LEU B 1 29 ? 78.384 -71.539 7.300 1.00 55.39 9 LEU B C 1
ATOM 3699 O O . LEU B 1 29 ? 78.733 -70.347 7.292 1.00 52.43 9 LEU B O 1
ATOM 3704 N N . ARG B 1 30 ? 78.777 -72.393 8.243 1.00 58.14 10 ARG B N 1
ATOM 3705 C CA . ARG B 1 30 ? 79.642 -71.954 9.340 1.00 55.59 10 ARG B CA 1
ATOM 3706 C C . ARG B 1 30 ? 80.942 -71.408 8.804 1.00 56.60 10 ARG B C 1
ATOM 3707 O O . ARG B 1 30 ? 81.443 -70.403 9.313 1.00 57.77 10 ARG B O 1
ATOM 3715 N N . ASP B 1 31 ? 81.486 -72.023 7.767 1.00 57.26 11 ASP B N 1
ATOM 3716 C CA . ASP B 1 31 ? 82.754 -71.529 7.196 1.00 59.40 11 ASP B CA 1
ATOM 3717 C C . ASP B 1 31 ? 82.550 -70.164 6.597 1.00 56.14 11 ASP B C 1
ATOM 3718 O O . ASP B 1 31 ? 83.410 -69.303 6.690 1.00 59.35 11 ASP B O 1
ATOM 3723 N N . PHE B 1 32 ? 81.395 -69.953 5.997 1.00 55.21 12 PHE B N 1
ATOM 3724 C CA . PHE B 1 32 ? 81.060 -68.637 5.468 1.00 56.62 12 PHE B CA 1
ATOM 3725 C C . PHE B 1 32 ? 80.940 -67.579 6.601 1.00 57.69 12 PHE B C 1
ATOM 3726 O O . PHE B 1 32 ? 81.448 -66.469 6.478 1.00 56.52 12 PHE B O 1
ATOM 3734 N N . LEU B 1 33 ? 80.285 -67.925 7.711 1.00 56.86 13 LEU B N 1
ATOM 3735 C CA . LEU B 1 33 ? 80.159 -67.003 8.825 1.00 55.61 13 LEU B CA 1
ATOM 3736 C C . LEU B 1 33 ? 81.516 -66.615 9.396 1.00 55.89 13 LEU B C 1
ATOM 3737 O O . LEU B 1 33 ? 81.726 -65.465 9.802 1.00 58.69 13 LEU B O 1
ATOM 3742 N N . THR B 1 34 ? 82.428 -67.574 9.439 1.00 55.11 14 THR B N 1
ATOM 3743 C CA . THR B 1 34 ? 83.789 -67.318 9.898 1.00 59.38 14 THR B CA 1
ATOM 3744 C C . THR B 1 34 ? 84.516 -66.347 8.953 1.00 60.84 14 THR B C 1
ATOM 3745 O O . THR B 1 34 ? 85.192 -65.451 9.420 1.00 63.67 14 THR B O 1
ATOM 3749 N N . LEU B 1 35 ? 84.381 -66.562 7.641 1.00 58.96 15 LEU B N 1
ATOM 3750 C CA . LEU B 1 35 ? 84.959 -65.672 6.646 1.00 62.24 15 LEU B CA 1
ATOM 3751 C C . LEU B 1 35 ? 84.424 -64.252 6.821 1.00 61.34 15 LEU B C 1
ATOM 3752 O O . LEU B 1 35 ? 85.179 -63.298 6.887 1.00 66.83 15 LEU B O 1
ATOM 3757 N N . LEU B 1 36 ? 83.127 -64.129 6.983 1.00 59.19 16 LEU B N 1
ATOM 3758 C CA . LEU B 1 36 ? 82.525 -62.838 7.228 1.00 58.82 16 LEU B CA 1
ATOM 3759 C C . LEU B 1 36 ? 83.037 -62.218 8.506 1.00 61.11 16 LEU B C 1
ATOM 3760 O O . LEU B 1 36 ? 83.324 -61.035 8.542 1.00 61.96 16 LEU B O 1
ATOM 3765 N N . GLU B 1 37 ? 83.159 -62.992 9.568 1.00 66.09 17 GLU B N 1
ATOM 3766 C CA . GLU B 1 37 ? 83.593 -62.389 10.826 1.00 72.97 17 GLU B CA 1
ATOM 3767 C C . GLU B 1 37 ? 85.009 -61.823 10.705 1.00 76.13 17 GLU B C 1
ATOM 3768 O O . GLU B 1 37 ? 85.279 -60.725 11.178 1.00 73.75 17 GLU B O 1
ATOM 3774 N N . GLN B 1 38 ? 85.893 -62.587 10.066 1.00 79.39 18 GLN B N 1
ATOM 3775 C CA . GLN B 1 38 ? 87.263 -62.153 9.803 1.00 87.08 18 GLN B CA 1
ATOM 3776 C C . GLN B 1 38 ? 87.298 -60.809 9.065 1.00 85.44 18 GLN B C 1
ATOM 3777 O O . GLN B 1 38 ? 88.174 -60.021 9.306 1.00 88.92 18 GLN B O 1
ATOM 3783 N N . GLN B 1 39 ? 86.324 -60.544 8.202 1.00 83.32 19 GLN B N 1
ATOM 3784 C CA . GLN B 1 39 ? 86.289 -59.306 7.420 1.00 84.15 19 GLN B CA 1
ATOM 3785 C C . GLN B 1 39 ? 85.417 -58.176 7.952 1.00 79.49 19 GLN B C 1
ATOM 3786 O O . GLN B 1 39 ? 85.131 -57.243 7.218 1.00 73.90 19 GLN B O 1
ATOM 3792 N N . GLY B 1 40 ? 85.009 -58.261 9.217 1.00 76.26 20 GLY B N 1
ATOM 3793 C CA . GLY B 1 40 ? 84.168 -57.241 9.830 1.00 72.16 20 GLY B CA 1
ATOM 3794 C C . GLY B 1 40 ? 82.785 -57.172 9.205 1.00 70.95 20 GLY B C 1
ATOM 3795 O O . GLY B 1 40 ? 82.164 -56.119 9.233 1.00 67.30 20 GLY B O 1
ATOM 3796 N N . GLU B 1 41 ? 82.311 -58.293 8.643 1.00 65.79 21 GLU B N 1
ATOM 3797 C CA . GLU B 1 41 ? 81.016 -58.397 7.973 1.00 66.18 21 GLU B CA 1
ATOM 3798 C C . GLU B 1 41 ? 79.969 -59.224 8.784 1.00 63.59 21 GLU B C 1
ATOM 3799 O O . GLU B 1 41 ? 78.869 -59.534 8.283 1.00 61.34 21 GLU B O 1
ATOM 3805 N N . LEU B 1 42 ? 80.290 -59.536 10.034 1.00 59.83 22 LEU B N 1
ATOM 3806 C CA . LEU B 1 42 ? 79.385 -60.244 10.877 1.00 61.49 22 LEU B CA 1
ATOM 3807 C C . LEU B 1 42 ? 79.542 -59.767 12.288 1.00 60.29 22 LEU B C 1
ATOM 3808 O O . LEU B 1 42 ? 80.640 -59.806 12.824 1.00 66.95 22 LEU B O 1
ATOM 3813 N N . LYS B 1 43 ? 78.427 -59.365 12.886 1.00 59.68 23 LYS B N 1
ATOM 3814 C CA . LYS B 1 43 ? 78.356 -58.946 14.271 1.00 63.16 23 LYS B CA 1
ATOM 3815 C C . LYS B 1 43 ? 77.550 -59.934 15.125 1.00 58.64 23 LYS B C 1
ATOM 3816 O O . LYS B 1 43 ? 76.448 -60.278 14.784 1.00 57.85 23 LYS B O 1
ATOM 3822 N N . ARG B 1 44 ? 78.135 -60.384 16.227 1.00 59.48 24 ARG B N 1
ATOM 3823 C CA . ARG B 1 44 ? 77.466 -61.177 17.239 1.00 57.81 24 ARG B CA 1
ATOM 3824 C C . ARG B 1 44 ? 76.827 -60.283 18.286 1.00 57.39 24 ARG B C 1
ATOM 3825 O O . ARG B 1 44 ? 77.511 -59.506 18.916 1.00 63.53 24 ARG B O 1
ATOM 3833 N N . ILE B 1 45 ? 75.516 -60.380 18.448 1.00 55.15 25 ILE B N 1
ATOM 3834 C CA . ILE B 1 45 ? 74.789 -59.630 19.459 1.00 54.83 25 ILE B CA 1
ATOM 3835 C C . ILE B 1 45 ? 74.536 -60.485 20.675 1.00 55.51 25 ILE B C 1
ATOM 3836 O O . ILE B 1 45 ? 73.859 -61.505 20.594 1.00 62.75 25 ILE B O 1
ATOM 3841 N N . THR B 1 46 ? 75.055 -60.059 21.812 1.00 60.60 26 THR B N 1
ATOM 3842 C CA . THR B 1 46 ? 74.873 -60.797 23.069 1.00 56.56 26 THR B CA 1
ATOM 3843 C C . THR B 1 46 ? 73.708 -60.299 23.931 1.00 54.63 26 THR B C 1
ATOM 3844 O O . THR B 1 46 ? 73.275 -60.969 24.831 1.00 52.12 26 THR B O 1
ATOM 3848 N N . LEU B 1 47 ? 73.210 -59.103 23.677 1.00 57.81 27 LEU B N 1
ATOM 3849 C CA . LEU B 1 47 ? 72.042 -58.623 24.408 1.00 59.34 27 LEU B CA 1
ATOM 3850 C C . LEU B 1 47 ? 70.807 -59.491 24.129 1.00 60.71 27 LEU B C 1
ATOM 3851 O O . LEU B 1 47 ? 70.692 -60.095 23.061 1.00 57.92 27 LEU B O 1
ATOM 3856 N N . PRO B 1 48 ? 69.853 -59.523 25.075 1.00 63.71 28 PRO B N 1
ATOM 3857 C CA . PRO B 1 48 ? 68.643 -60.304 24.835 1.00 59.87 28 PRO B CA 1
ATOM 3858 C C . PRO B 1 48 ? 67.729 -59.611 23.833 1.00 57.33 28 PRO B C 1
ATOM 3859 O O . PRO B 1 48 ? 67.467 -58.445 23.969 1.00 54.19 28 PRO B O 1
ATOM 3863 N N . VAL B 1 49 ? 67.276 -60.341 22.821 1.00 55.56 29 VAL B N 1
ATOM 3864 C CA . VAL B 1 49 ? 66.435 -59.769 21.805 1.00 53.30 29 VAL B CA 1
ATOM 3865 C C . VAL B 1 49 ? 65.331 -60.727 21.449 1.00 54.17 29 VAL B C 1
ATOM 3866 O O . VAL B 1 49 ? 65.585 -61.902 21.173 1.00 55.70 29 VAL B O 1
ATOM 3870 N N . ASP B 1 50 ? 64.106 -60.221 21.415 1.00 51.61 30 ASP B N 1
ATOM 3871 C CA . ASP B 1 50 ? 62.959 -61.072 21.153 1.00 49.03 30 ASP B CA 1
ATOM 3872 C C . ASP B 1 50 ? 62.858 -61.376 19.663 1.00 46.29 30 ASP B C 1
ATOM 3873 O O . ASP B 1 50 ? 62.928 -60.479 18.837 1.00 45.78 30 ASP B O 1
ATOM 3878 N N . PRO B 1 51 ? 62.644 -62.634 19.306 1.00 45.84 31 PRO B N 1
ATOM 3879 C CA . PRO B 1 51 ? 62.321 -62.921 17.921 1.00 46.64 31 PRO B CA 1
ATOM 3880 C C . PRO B 1 51 ? 60.956 -62.362 17.500 1.00 45.42 31 PRO B C 1
ATOM 3881 O O . PRO B 1 51 ? 60.700 -62.230 16.290 1.00 42.99 31 PRO B O 1
ATOM 3885 N N . HIS B 1 52 ? 60.098 -62.074 18.484 1.00 43.30 32 HIS B N 1
ATOM 3886 C CA . HIS B 1 52 ? 58.844 -61.354 18.272 1.00 44.37 32 HIS B CA 1
ATOM 3887 C C . HIS B 1 52 ? 59.115 -59.886 18.094 1.00 44.98 32 HIS B C 1
ATOM 3888 O O . HIS B 1 52 ? 59.361 -59.181 19.055 1.00 50.26 32 HIS B O 1
ATOM 3895 N N . LEU B 1 53 ? 59.155 -59.463 16.832 1.00 47.00 33 LEU B N 1
ATOM 3896 C CA . LEU B 1 53 ? 59.338 -58.041 16.399 1.00 46.28 33 LEU B CA 1
ATOM 3897 C C . LEU B 1 53 ? 60.702 -57.391 16.539 1.00 45.03 33 LEU B C 1
ATOM 3898 O O . LEU B 1 53 ? 61.034 -56.516 15.716 1.00 44.48 33 LEU B O 1
ATOM 3903 N N . GLU B 1 54 ? 61.482 -57.758 17.552 1.00 46.03 34 GLU B N 1
ATOM 3904 C CA . GLU B 1 54 ? 62.639 -56.918 17.881 1.00 49.71 34 GLU B CA 1
ATOM 3905 C C . GLU B 1 54 ? 63.785 -57.132 16.922 1.00 45.66 34 GLU B C 1
ATOM 3906 O O . GLU B 1 54 ? 64.414 -56.169 16.488 1.00 48.58 34 GLU B O 1
ATOM 3912 N N . ILE B 1 55 ? 64.031 -58.386 16.575 1.00 42.75 35 ILE B N 1
ATOM 3913 C CA . ILE B 1 55 ? 65.081 -58.738 15.644 1.00 44.93 35 ILE B CA 1
ATOM 3914 C C . ILE B 1 55 ? 64.872 -58.040 14.307 1.00 46.83 35 ILE B C 1
ATOM 3915 O O . ILE B 1 55 ? 65.795 -57.441 13.770 1.00 48.60 35 ILE B O 1
ATOM 3920 N N . THR B 1 56 ? 63.642 -58.048 13.809 1.00 43.71 36 THR B N 1
ATOM 3921 C CA . THR B 1 56 ? 63.339 -57.366 12.568 1.00 42.65 36 THR B CA 1
ATOM 3922 C C . THR B 1 56 ? 63.687 -55.892 12.637 1.00 45.00 36 THR B C 1
ATOM 3923 O O . THR B 1 56 ? 64.274 -55.356 11.692 1.00 43.83 36 THR B O 1
ATOM 3927 N N . GLU B 1 57 ? 63.306 -55.211 13.718 1.00 42.75 37 GLU B N 1
ATOM 3928 C CA . GLU B 1 57 ? 63.645 -53.785 13.828 1.00 44.78 37 GLU B CA 1
ATOM 3929 C C . GLU B 1 57 ? 65.169 -53.533 13.755 1.00 46.49 37 GLU B C 1
ATOM 3930 O O . GLU B 1 57 ? 65.638 -52.667 13.016 1.00 50.75 37 GLU B O 1
ATOM 3936 N N . ILE B 1 58 ? 65.932 -54.332 14.486 1.00 47.76 38 ILE B N 1
ATOM 3937 C CA . ILE B 1 58 ? 67.361 -54.218 14.455 1.00 50.17 38 ILE B CA 1
ATOM 3938 C C . ILE B 1 58 ? 67.940 -54.503 13.049 1.00 49.94 38 ILE B C 1
ATOM 3939 O O . ILE B 1 58 ? 68.808 -53.760 12.558 1.00 53.73 38 ILE B O 1
ATOM 3944 N N . ALA B 1 59 ? 67.471 -55.574 12.415 1.00 45.38 39 ALA B N 1
ATOM 3945 C CA . ALA B 1 59 ? 67.963 -55.953 11.108 1.00 44.72 39 ALA B CA 1
ATOM 3946 C C . ALA B 1 59 ? 67.622 -54.909 10.064 1.00 46.79 39 ALA B C 1
ATOM 3947 O O . ALA B 1 59 ? 68.442 -54.600 9.207 1.00 46.37 39 ALA B O 1
ATOM 3949 N N . ASP B 1 60 ? 66.414 -54.354 10.159 1.00 47.89 40 ASP B N 1
ATOM 3950 C CA . ASP B 1 60 ? 66.002 -53.300 9.266 1.00 50.57 40 ASP B CA 1
ATOM 3951 C C . ASP B 1 60 ? 66.897 -52.061 9.373 1.00 51.80 40 ASP B C 1
ATOM 3952 O O . ASP B 1 60 ? 67.415 -51.576 8.379 1.00 52.22 40 ASP B O 1
ATOM 3957 N N . ARG B 1 61 ? 67.158 -51.575 10.566 1.00 51.79 41 ARG B N 1
ATOM 3958 C CA . ARG B 1 61 ? 68.083 -50.439 10.663 1.00 53.30 41 ARG B CA 1
ATOM 3959 C C . ARG B 1 61 ? 69.480 -50.743 10.127 1.00 54.04 41 ARG B C 1
ATOM 3960 O O . ARG B 1 61 ? 70.121 -49.902 9.469 1.00 57.46 41 ARG B O 1
ATOM 3968 N N . THR B 1 62 ? 69.910 -51.979 10.352 1.00 53.16 42 THR B N 1
ATOM 3969 C CA . THR B 1 62 ? 71.220 -52.401 9.948 1.00 51.68 42 THR B CA 1
ATOM 3970 C C . THR B 1 62 ? 71.318 -52.446 8.430 1.00 52.36 42 THR B C 1
ATOM 3971 O O . THR B 1 62 ? 72.318 -51.976 7.844 1.00 54.43 42 THR B O 1
ATOM 3975 N N . LEU B 1 63 ? 70.317 -53.044 7.807 1.00 49.76 43 LEU B N 1
ATOM 3976 C CA . LEU B 1 63 ? 70.341 -53.252 6.373 1.00 55.01 43 LEU B CA 1
ATOM 3977 C C . LEU B 1 63 ? 70.279 -51.913 5.708 1.00 57.27 43 LEU B C 1
ATOM 3978 O O . LEU B 1 63 ? 71.003 -51.670 4.744 1.00 56.69 43 LEU B O 1
ATOM 3983 N N . ARG B 1 64 ? 69.466 -51.018 6.265 1.00 58.01 44 ARG B N 1
ATOM 3984 C CA . ARG B 1 64 ? 69.295 -49.681 5.689 1.00 60.41 44 ARG B CA 1
ATOM 3985 C C . ARG B 1 64 ? 70.559 -48.844 5.746 1.00 63.35 44 ARG B C 1
ATOM 3986 O O . ARG B 1 64 ? 70.687 -47.887 4.977 1.00 68.09 44 ARG B O 1
ATOM 3994 N N . ALA B 1 65 ? 71.478 -49.184 6.652 1.00 62.27 45 ALA B N 1
ATOM 3995 C CA . ALA B 1 65 ? 72.784 -48.492 6.745 1.00 63.24 45 ALA B CA 1
ATOM 3996 C C . ALA B 1 65 ? 73.951 -49.316 6.154 1.00 61.01 45 ALA B C 1
ATOM 3997 O O . ALA B 1 65 ? 75.094 -49.028 6.400 1.00 63.69 45 ALA B O 1
ATOM 3999 N N . GLY B 1 66 ? 73.651 -50.374 5.417 1.00 61.10 46 GLY B N 1
ATOM 4000 C CA . GLY B 1 66 ? 74.685 -51.174 4.786 1.00 61.73 46 GLY B CA 1
ATOM 4001 C C . GLY B 1 66 ? 75.568 -51.930 5.763 1.00 67.63 46 GLY B C 1
ATOM 4002 O O . GLY B 1 66 ? 76.719 -52.194 5.468 1.00 72.68 46 GLY B O 1
ATOM 4003 N N . GLY B 1 67 ? 75.030 -52.300 6.923 1.00 65.28 47 GLY B N 1
ATOM 4004 C CA . GLY B 1 67 ? 75.837 -52.882 7.982 1.00 60.43 47 GLY B CA 1
ATOM 4005 C C . GLY B 1 67 ? 76.056 -54.364 7.798 1.00 57.19 47 GLY B C 1
ATOM 4006 O O . GLY B 1 67 ? 75.721 -54.930 6.787 1.00 59.91 47 GLY B O 1
ATOM 4007 N N . PRO B 1 68 ? 76.605 -55.012 8.800 1.00 52.35 48 PRO B N 1
ATOM 4008 C CA . PRO B 1 68 ? 76.970 -56.408 8.666 1.00 55.45 48 PRO B CA 1
ATOM 4009 C C . PRO B 1 68 ? 75.803 -57.369 8.782 1.00 58.16 48 PRO B C 1
ATOM 4010 O O . PRO B 1 68 ? 74.692 -56.955 9.090 1.00 64.55 48 PRO B O 1
ATOM 4014 N N . ALA B 1 69 ? 76.087 -58.648 8.564 1.00 54.98 49 ALA B N 1
ATOM 4015 C CA . ALA B 1 69 ? 75.159 -59.684 8.931 1.00 54.00 49 ALA B CA 1
ATOM 4016 C C . ALA B 1 69 ? 75.134 -59.814 10.466 1.00 53.25 49 ALA B C 1
ATOM 4017 O O . ALA B 1 69 ? 76.026 -59.342 11.152 1.00 48.85 49 ALA B O 1
ATOM 4019 N N . LEU B 1 70 ? 74.096 -60.453 10.993 1.00 47.75 50 LEU B N 1
ATOM 4020 C CA . LEU B 1 70 ? 73.812 -60.370 12.418 1.00 46.98 50 LEU B CA 1
ATOM 4021 C C . LEU B 1 70 ? 73.555 -61.754 12.975 1.00 45.49 50 LEU B C 1
ATOM 4022 O O . LEU B 1 70 ? 72.778 -62.502 12.405 1.00 39.26 50 LEU B O 1
ATOM 4027 N N . LEU B 1 71 ? 74.249 -62.093 14.068 1.00 47.33 51 LEU B N 1
ATOM 4028 C CA . LEU B 1 71 ? 74.045 -63.358 14.749 1.00 48.25 51 LEU B CA 1
ATOM 4029 C C . LEU B 1 71 ? 73.628 -63.046 16.176 1.00 49.38 51 LEU B C 1
ATOM 4030 O O . LEU B 1 71 ? 74.421 -62.543 16.975 1.00 54.74 51 LEU B O 1
ATOM 4035 N N . PHE B 1 72 ? 72.370 -63.321 16.471 1.00 46.87 52 PHE B N 1
ATOM 4036 C CA . PHE B 1 72 ? 71.797 -63.012 17.768 1.00 47.22 52 PHE B CA 1
ATOM 4037 C C . PHE B 1 72 ? 72.023 -64.209 18.648 1.00 49.95 52 PHE B C 1
ATOM 4038 O O . PHE B 1 72 ? 71.328 -65.244 18.498 1.00 45.68 52 PHE B O 1
ATOM 4046 N N . GLU B 1 73 ? 73.017 -64.114 19.531 1.00 49.82 53 GLU B N 1
ATOM 4047 C CA . GLU B 1 73 ? 73.382 -65.257 20.358 1.00 51.53 53 GLU B CA 1
ATOM 4048 C C . GLU B 1 73 ? 72.441 -65.433 21.547 1.00 52.52 53 GLU B C 1
ATOM 4049 O O . GLU B 1 73 ? 72.488 -66.462 22.238 1.00 51.07 53 GLU B O 1
ATOM 4055 N N . ASN B 1 74 ? 71.601 -64.441 21.813 1.00 50.95 54 ASN B N 1
ATOM 4056 C CA . ASN B 1 74 ? 70.763 -64.487 22.989 1.00 54.14 54 ASN B CA 1
ATOM 4057 C C . ASN B 1 74 ? 69.307 -64.116 22.677 1.00 52.20 54 ASN B C 1
ATOM 4058 O O . ASN B 1 74 ? 68.789 -63.116 23.169 1.00 49.87 54 ASN B O 1
ATOM 4063 N N . PRO B 1 75 ? 68.664 -64.913 21.838 1.00 49.69 55 PRO B N 1
ATOM 4064 C CA . PRO B 1 75 ? 67.270 -64.682 21.597 1.00 48.29 55 PRO B CA 1
ATOM 4065 C C . PRO B 1 75 ? 66.427 -64.968 22.829 1.00 46.99 55 PRO B C 1
ATOM 4066 O O . PRO B 1 75 ? 66.540 -66.025 23.432 1.00 49.67 55 PRO B O 1
ATOM 4070 N N . LYS B 1 76 ? 65.580 -64.042 23.214 1.00 47.84 56 LYS B N 1
ATOM 4071 C CA . LYS B 1 76 ? 64.837 -64.219 24.455 1.00 50.14 56 LYS B CA 1
ATOM 4072 C C . LYS B 1 76 ? 63.972 -65.444 24.391 1.00 51.02 56 LYS B C 1
ATOM 4073 O O . LYS B 1 76 ? 63.066 -65.517 23.543 1.00 57.95 56 LYS B O 1
ATOM 4079 N N . GLY B 1 77 ? 64.199 -66.378 25.304 1.00 52.74 57 GLY B N 1
ATOM 4080 C CA . GLY B 1 77 ? 63.379 -67.592 25.391 1.00 51.89 57 GLY B CA 1
ATOM 4081 C C . GLY B 1 77 ? 63.847 -68.827 24.608 1.00 48.55 57 GLY B C 1
ATOM 4082 O O . GLY B 1 77 ? 63.174 -69.837 24.594 1.00 48.41 57 GLY B O 1
ATOM 4083 N N . TYR B 1 78 ? 64.996 -68.761 23.975 1.00 47.69 58 TYR B N 1
ATOM 4084 C CA . TYR B 1 78 ? 65.481 -69.864 23.146 1.00 46.76 58 TYR B CA 1
ATOM 4085 C C . TYR B 1 78 ? 66.993 -70.003 23.303 1.00 48.71 58 TYR B C 1
ATOM 4086 O O . TYR B 1 78 ? 67.661 -69.079 23.778 1.00 58.98 58 TYR B O 1
ATOM 4095 N N . SER B 1 79 ? 67.525 -71.144 22.915 1.00 47.52 59 SER B N 1
ATOM 4096 C CA . SER B 1 79 ? 68.953 -71.422 23.072 1.00 57.10 59 SER B CA 1
ATOM 4097 C C . SER B 1 79 ? 69.685 -71.390 21.750 1.00 53.63 59 SER B C 1
ATOM 4098 O O . SER B 1 79 ? 70.896 -71.240 21.707 1.00 60.45 59 SER B O 1
ATOM 4101 N N . MET B 1 80 ? 68.927 -71.444 20.684 1.00 50.15 60 MET B N 1
ATOM 4102 C CA . MET B 1 80 ? 69.451 -71.533 19.342 1.00 50.84 60 MET B CA 1
ATOM 4103 C C . MET B 1 80 ? 69.627 -70.114 18.758 1.00 49.78 60 MET B C 1
ATOM 4104 O O . MET B 1 80 ? 68.677 -69.373 18.630 1.00 51.00 60 MET B O 1
ATOM 4109 N N . PRO B 1 81 ? 70.848 -69.720 18.426 1.00 49.00 61 PRO B N 1
ATOM 4110 C CA . PRO B 1 81 ? 71.102 -68.374 17.898 1.00 47.66 61 PRO B CA 1
ATOM 4111 C C . PRO B 1 81 ? 70.386 -68.128 16.617 1.00 46.68 61 PRO B C 1
ATOM 4112 O O . PRO B 1 81 ? 70.149 -69.087 15.873 1.00 47.63 61 PRO B O 1
ATOM 4116 N N . VAL B 1 82 ? 70.109 -66.855 16.328 1.00 42.89 62 VAL B N 1
ATOM 4117 C CA . VAL B 1 82 ? 69.341 -66.483 15.161 1.00 41.31 62 VAL B CA 1
ATOM 4118 C C . VAL B 1 82 ? 70.185 -65.658 14.228 1.00 42.15 62 VAL B C 1
ATOM 4119 O O . VAL B 1 82 ? 70.738 -64.650 14.618 1.00 41.63 62 VAL B O 1
ATOM 4123 N N . LEU B 1 83 ? 70.317 -66.115 13.000 1.00 42.24 63 LEU B N 1
ATOM 4124 C CA . LEU B 1 83 ? 71.170 -65.437 12.026 1.00 44.93 63 LEU B CA 1
ATOM 4125 C C . LEU B 1 83 ? 70.298 -64.744 11.029 1.00 44.10 63 LEU B C 1
ATOM 4126 O O . LEU B 1 83 ? 69.390 -65.356 10.447 1.00 48.24 63 LEU B O 1
ATOM 4131 N N . CYS B 1 84 ? 70.503 -63.460 10.855 1.00 43.85 64 CYS B N 1
ATOM 4132 C CA . CYS B 1 84 ? 69.795 -62.796 9.798 1.00 49.58 64 CYS B CA 1
ATOM 4133 C C . CYS B 1 84 ? 70.629 -61.678 9.165 1.00 44.78 64 CYS B C 1
ATOM 4134 O O . CYS B 1 84 ? 71.777 -61.513 9.477 1.00 47.39 64 CYS B O 1
ATOM 4137 N N . ASN B 1 85 ? 70.026 -60.986 8.218 1.00 42.92 65 ASN B N 1
ATOM 4138 C CA . ASN B 1 85 ? 70.701 -60.074 7.361 1.00 43.80 65 ASN B CA 1
ATOM 4139 C C . ASN B 1 85 ? 71.928 -60.725 6.700 1.00 45.66 65 ASN B C 1
ATOM 4140 O O . ASN B 1 85 ? 72.895 -60.084 6.475 1.00 45.77 65 ASN B O 1
ATOM 4145 N N . LEU B 1 86 ? 71.865 -61.998 6.373 1.00 48.85 66 LEU B N 1
ATOM 4146 C CA . LEU B 1 86 ? 73.033 -62.658 5.842 1.00 48.99 66 LEU B CA 1
ATOM 4147 C C . LEU B 1 86 ? 73.452 -62.030 4.538 1.00 49.02 66 LEU B C 1
ATOM 4148 O O . LEU B 1 86 ? 74.613 -61.715 4.354 1.00 48.96 66 LEU B O 1
ATOM 4153 N N . PHE B 1 87 ? 72.489 -61.827 3.649 1.00 51.76 67 PHE B N 1
ATOM 4154 C CA . PHE B 1 87 ? 72.728 -61.250 2.332 1.00 53.76 67 PHE B CA 1
ATOM 4155 C C . PHE B 1 87 ? 72.212 -59.830 2.222 1.00 53.62 67 PHE B C 1
ATOM 4156 O O . PHE B 1 87 ? 71.623 -59.450 1.222 1.00 57.39 67 PHE B O 1
ATOM 4164 N N . GLY B 1 88 ? 72.447 -59.034 3.246 1.00 56.87 68 GLY B N 1
ATOM 4165 C CA . GLY B 1 88 ? 71.953 -57.663 3.272 1.00 59.52 68 GLY B CA 1
ATOM 4166 C C . GLY B 1 88 ? 72.768 -56.676 2.471 1.00 56.55 68 GLY B C 1
ATOM 4167 O O . GLY B 1 88 ? 72.385 -55.520 2.374 1.00 58.51 68 GLY B O 1
ATOM 4168 N N . THR B 1 89 ? 73.884 -57.115 1.901 1.00 55.36 69 THR B N 1
ATOM 4169 C CA . THR B 1 89 ? 74.686 -56.239 1.019 1.00 59.37 69 THR B CA 1
ATOM 4170 C C . THR B 1 89 ? 75.006 -57.025 -0.228 1.00 64.23 69 THR B C 1
ATOM 4171 O O . THR B 1 89 ? 75.178 -58.239 -0.159 1.00 66.77 69 THR B O 1
ATOM 4175 N N . PRO B 1 90 ? 75.142 -56.339 -1.361 1.00 66.56 70 PRO B N 1
ATOM 4176 C CA . PRO B 1 90 ? 75.624 -56.973 -2.583 1.00 66.19 70 PRO B CA 1
ATOM 4177 C C . PRO B 1 90 ? 76.940 -57.733 -2.443 1.00 64.09 70 PRO B C 1
ATOM 4178 O O . PRO B 1 90 ? 77.099 -58.814 -3.007 1.00 66.07 70 PRO B O 1
ATOM 4182 N N . LYS B 1 91 ? 77.882 -57.145 -1.717 1.00 65.31 71 LYS B N 1
ATOM 4183 C CA . LYS B 1 91 ? 79.176 -57.770 -1.458 1.00 67.79 71 LYS B CA 1
ATOM 4184 C C . LYS B 1 91 ? 79.022 -59.179 -0.907 1.00 65.31 71 LYS B C 1
ATOM 4185 O O . LYS B 1 91 ? 79.651 -60.119 -1.391 1.00 66.98 71 LYS B O 1
ATOM 4191 N N . ARG B 1 92 ? 78.177 -59.312 0.109 1.00 60.66 72 ARG B N 1
ATOM 4192 C CA . ARG B 1 92 ? 77.993 -60.569 0.793 1.00 57.92 72 ARG B CA 1
ATOM 4193 C C . ARG B 1 92 ? 77.272 -61.561 -0.090 1.00 60.26 72 ARG B C 1
ATOM 4194 O O . ARG B 1 92 ? 77.489 -62.754 0.016 1.00 57.60 72 ARG B O 1
ATOM 4202 N N . VAL B 1 93 ? 76.441 -61.082 -1.000 1.00 62.70 73 VAL B N 1
ATOM 4203 C CA . VAL B 1 93 ? 75.899 -61.990 -2.002 1.00 64.99 73 VAL B CA 1
ATOM 4204 C C . VAL B 1 93 ? 76.990 -62.542 -2.928 1.00 68.61 73 VAL B C 1
ATOM 4205 O O . VAL B 1 93 ? 77.077 -63.757 -3.143 1.00 68.96 73 VAL B O 1
ATOM 4209 N N . ALA B 1 94 ? 77.857 -61.663 -3.421 1.00 69.65 74 ALA B N 1
ATOM 4210 C CA . ALA B 1 94 ? 79.021 -62.089 -4.230 1.00 68.38 74 ALA B CA 1
ATOM 4211 C C . ALA B 1 94 ? 79.931 -63.061 -3.440 1.00 71.86 74 ALA B C 1
ATOM 4212 O O . ALA B 1 94 ? 80.222 -64.159 -3.910 1.00 70.90 74 ALA B O 1
ATOM 4214 N N . MET B 1 95 ? 80.364 -62.652 -2.241 1.00 69.06 75 MET B N 1
ATOM 4215 C CA . MET B 1 95 ? 81.146 -63.520 -1.389 1.00 69.28 75 MET B CA 1
ATOM 4216 C C . MET B 1 95 ? 80.489 -64.893 -1.278 1.00 69.10 75 MET B C 1
ATOM 4217 O O . MET B 1 95 ? 81.162 -65.895 -1.268 1.00 75.84 75 MET B O 1
ATOM 4222 N N . GLY B 1 96 ? 79.170 -64.932 -1.199 1.00 71.41 76 GLY B N 1
ATOM 4223 C CA . GLY B 1 96 ? 78.433 -66.191 -1.063 1.00 71.66 76 GLY B CA 1
ATOM 4224 C C . GLY B 1 96 ? 78.486 -67.112 -2.260 1.00 73.52 76 GLY B C 1
ATOM 4225 O O . GLY B 1 96 ? 78.152 -68.280 -2.147 1.00 75.06 76 GLY B O 1
ATOM 4226 N N . MET B 1 97 ? 78.969 -66.609 -3.390 1.00 84.22 77 MET B N 1
ATOM 4227 C CA . MET B 1 97 ? 79.282 -67.451 -4.563 1.00 87.33 77 MET B CA 1
ATOM 4228 C C . MET B 1 97 ? 80.784 -67.538 -4.821 1.00 89.49 77 MET B C 1
ATOM 4229 O O . MET B 1 97 ? 81.216 -67.707 -5.960 1.00 96.60 77 MET B O 1
ATOM 4234 N N . GLY B 1 98 ? 81.588 -67.381 -3.773 1.00 98.25 78 GLY B N 1
ATOM 4235 C CA . GLY B 1 98 ? 83.041 -67.495 -3.904 1.00 106.26 78 GLY B CA 1
ATOM 4236 C C . GLY B 1 98 ? 83.679 -66.449 -4.819 1.00 116.51 78 GLY B C 1
ATOM 4237 O O . GLY B 1 98 ? 84.807 -66.662 -5.281 1.00 127.69 78 GLY B O 1
ATOM 4238 N N . GLN B 1 99 ? 82.988 -65.320 -5.063 1.00 109.76 79 GLN B N 1
ATOM 4239 C CA . GLN B 1 99 ? 83.522 -64.207 -5.861 1.00 105.50 79 GLN B CA 1
ATOM 4240 C C . GLN B 1 99 ? 83.877 -62.981 -5.034 1.00 102.42 79 GLN B C 1
ATOM 4241 O O . GLN B 1 99 ? 83.374 -62.776 -3.935 1.00 96.54 79 GLN B O 1
ATOM 4247 N N . GLU B 1 100 ? 84.742 -62.144 -5.597 1.00 111.15 80 GLU B N 1
ATOM 4248 C CA . GLU B 1 100 ? 85.294 -61.009 -4.856 1.00 117.81 80 GLU B CA 1
ATOM 4249 C C . GLU B 1 100 ? 84.191 -59.957 -4.686 1.00 114.24 80 GLU B C 1
ATOM 4250 O O . GLU B 1 100 ? 83.915 -59.482 -3.571 1.00 118.85 80 GLU B O 1
ATOM 4256 N N . ASP B 1 101 ? 83.513 -59.654 -5.789 1.00 111.08 81 ASP B N 1
ATOM 4257 C CA . ASP B 1 101 ? 82.568 -58.542 -5.846 1.00 107.08 81 ASP B CA 1
ATOM 4258 C C . ASP B 1 101 ? 81.456 -58.764 -6.880 1.00 99.29 81 ASP B C 1
ATOM 4259 O O . ASP B 1 101 ? 81.342 -59.826 -7.510 1.00 89.18 81 ASP B O 1
ATOM 4264 N N . VAL B 1 102 ? 80.674 -57.724 -7.097 1.00 102.32 82 VAL B N 1
ATOM 4265 C CA . VAL B 1 102 ? 79.343 -57.892 -7.657 1.00 110.44 82 VAL B CA 1
ATOM 4266 C C . VAL B 1 102 ? 79.337 -58.094 -9.193 1.00 108.57 82 VAL B C 1
ATOM 4267 O O . VAL B 1 102 ? 78.445 -58.740 -9.738 1.00 99.83 82 VAL B O 1
ATOM 4271 N N . SER B 1 103 ? 80.344 -57.557 -9.879 1.00 109.49 83 SER B N 1
ATOM 4272 C CA . SER B 1 103 ? 80.456 -57.700 -11.335 1.00 113.70 83 SER B CA 1
ATOM 4273 C C . SER B 1 103 ? 80.946 -59.090 -11.833 1.00 108.09 83 SER B C 1
ATOM 4274 O O . SER B 1 103 ? 80.958 -59.343 -13.018 1.00 114.32 83 SER B O 1
ATOM 4277 N N . ALA B 1 104 ? 81.336 -59.988 -10.943 1.00 97.03 84 ALA B N 1
ATOM 4278 C CA . ALA B 1 104 ? 81.487 -61.411 -11.297 1.00 96.05 84 ALA B CA 1
ATOM 4279 C C . ALA B 1 104 ? 80.128 -62.118 -11.556 1.00 86.44 84 ALA B C 1
ATOM 4280 O O . ALA B 1 104 ? 80.072 -63.198 -12.165 1.00 78.62 84 ALA B O 1
ATOM 4282 N N . LEU B 1 105 ? 79.031 -61.525 -11.098 1.00 79.68 85 LEU B N 1
ATOM 4283 C CA . LEU B 1 105 ? 77.729 -62.124 -11.345 1.00 78.15 85 LEU B CA 1
ATOM 4284 C C . LEU B 1 105 ? 77.364 -62.157 -12.821 1.00 78.12 85 LEU B C 1
ATOM 4285 O O . LEU B 1 105 ? 76.610 -63.033 -13.277 1.00 69.41 85 LEU B O 1
ATOM 4290 N N . ARG B 1 106 ? 77.916 -61.225 -13.583 1.00 82.98 86 ARG B N 1
ATOM 4291 C CA . ARG B 1 106 ? 77.705 -61.265 -15.013 1.00 92.42 86 ARG B CA 1
ATOM 4292 C C . ARG B 1 106 ? 78.214 -62.578 -15.605 1.00 89.75 86 ARG B C 1
ATOM 4293 O O . ARG B 1 106 ? 77.530 -63.200 -16.416 1.00 85.47 86 ARG B O 1
ATOM 4301 N N . GLU B 1 107 ? 79.386 -63.011 -15.169 1.00 86.90 87 GLU B N 1
ATOM 4302 C CA . GLU B 1 107 ? 79.948 -64.267 -15.651 1.00 88.69 87 GLU B CA 1
ATOM 4303 C C . GLU B 1 107 ? 79.017 -65.465 -15.333 1.00 83.08 87 GLU B C 1
ATOM 4304 O O . GLU B 1 107 ? 78.846 -66.384 -16.142 1.00 79.01 87 GLU B O 1
ATOM 4310 N N . VAL B 1 108 ? 78.409 -65.450 -14.158 1.00 80.24 88 VAL B N 1
ATOM 4311 C CA . VAL B 1 108 ? 77.410 -66.482 -13.807 1.00 82.87 88 VAL B CA 1
ATOM 4312 C C . VAL B 1 108 ? 76.155 -66.403 -14.722 1.00 83.05 88 VAL B C 1
ATOM 4313 O O . VAL B 1 108 ? 75.610 -67.429 -15.127 1.00 89.92 88 VAL B O 1
ATOM 4317 N N . GLY B 1 109 ? 75.799 -65.207 -15.173 1.00 82.40 89 GLY B N 1
ATOM 4318 C CA . GLY B 1 109 ? 74.771 -65.045 -16.208 1.00 80.73 89 GLY B CA 1
ATOM 4319 C C . GLY B 1 109 ? 75.129 -65.698 -17.524 1.00 82.13 89 GLY B C 1
ATOM 4320 O O . GLY B 1 109 ? 74.303 -66.379 -18.130 1.00 82.04 89 GLY B O 1
ATOM 4321 N N . LYS B 1 110 ? 76.363 -65.497 -17.972 1.00 86.14 90 LYS B N 1
ATOM 4322 C CA . LYS B 1 110 ? 76.827 -66.118 -19.218 1.00 94.69 90 LYS B CA 1
ATOM 4323 C C . LYS B 1 110 ? 76.723 -67.648 -19.087 1.00 98.05 90 LYS B C 1
ATOM 4324 O O . LYS B 1 110 ? 76.455 -68.365 -20.048 1.00 104.24 90 LYS B O 1
ATOM 4330 N N . LEU B 1 111 ? 76.926 -68.144 -17.878 1.00 96.45 91 LEU B N 1
ATOM 4331 C CA . LEU B 1 111 ? 76.821 -69.564 -17.620 1.00 96.65 91 LEU B CA 1
ATOM 4332 C C . LEU B 1 111 ? 75.358 -70.015 -17.686 1.00 95.49 91 LEU B C 1
ATOM 4333 O O . LEU B 1 111 ? 75.009 -70.919 -18.443 1.00 93.69 91 LEU B O 1
ATOM 4338 N N . LEU B 1 112 ? 74.503 -69.337 -16.932 1.00 94.98 92 LEU B N 1
ATOM 4339 C CA . LEU B 1 112 ? 73.052 -69.602 -16.946 1.00 96.60 92 LEU B CA 1
ATOM 4340 C C . LEU B 1 112 ? 72.418 -69.572 -18.330 1.00 95.57 92 LEU B C 1
ATOM 4341 O O . LEU B 1 112 ? 71.342 -70.126 -18.517 1.00 90.03 92 LEU B O 1
ATOM 4346 N N . ALA B 1 113 ? 73.061 -68.887 -19.273 1.00 100.06 93 ALA B N 1
ATOM 4347 C CA . ALA B 1 113 ? 72.657 -68.932 -20.670 1.00 105.11 93 ALA B CA 1
ATOM 4348 C C . ALA B 1 113 ? 72.746 -70.357 -21.267 1.00 110.10 93 ALA B C 1
ATOM 4349 O O . ALA B 1 113 ? 71.750 -70.812 -21.819 1.00 120.19 93 ALA B O 1
ATOM 4351 N N . PHE B 1 114 ? 73.896 -71.048 -21.133 1.00 112.23 94 PHE B N 1
ATOM 4352 C CA . PHE B 1 114 ? 74.146 -72.403 -21.725 1.00 117.19 94 PHE B CA 1
ATOM 4353 C C . PHE B 1 114 ? 73.088 -73.455 -21.336 1.00 121.26 94 PHE B C 1
ATOM 4354 O O . PHE B 1 114 ? 72.753 -74.336 -22.128 1.00 126.30 94 PHE B O 1
ATOM 4356 N N . LEU B 1 115 ? 72.540 -73.325 -20.131 1.00 122.85 95 LEU B N 1
ATOM 4357 C CA . LEU B 1 115 ? 71.514 -74.231 -19.605 1.00 122.06 95 LEU B CA 1
ATOM 4358 C C . LEU B 1 115 ? 70.121 -73.877 -20.147 1.00 127.57 95 LEU B C 1
ATOM 4359 O O . LEU B 1 115 ? 69.126 -74.435 -19.694 1.00 106.78 95 LEU B O 1
ATOM 4364 N N . LYS B 1 116 ? 70.075 -72.926 -21.093 1.00 143.34 96 LYS B N 1
ATOM 4365 C CA . LYS B 1 116 ? 68.956 -72.721 -22.023 1.00 147.11 96 LYS B CA 1
ATOM 4366 C C . LYS B 1 116 ? 69.399 -72.700 -23.514 1.00 140.64 96 LYS B C 1
ATOM 4367 O O . LYS B 1 116 ? 69.880 -73.686 -24.089 1.00 123.49 96 LYS B O 1
ATOM 4373 N N . LEU B 1 138 ? 76.422 -82.440 -19.636 1.00 129.23 118 LEU B N 1
ATOM 4374 C CA . LEU B 1 138 ? 76.182 -83.236 -18.424 1.00 133.49 118 LEU B CA 1
ATOM 4375 C C . LEU B 1 138 ? 76.014 -82.400 -17.147 1.00 134.61 118 LEU B C 1
ATOM 4376 O O . LEU B 1 138 ? 76.963 -82.214 -16.387 1.00 133.50 118 LEU B O 1
ATOM 4378 N N . ASN B 1 139 ? 74.791 -81.926 -16.901 1.00 137.59 119 ASN B N 1
ATOM 4379 C CA . ASN B 1 139 ? 74.481 -81.119 -15.692 1.00 130.58 119 ASN B CA 1
ATOM 4380 C C . ASN B 1 139 ? 74.639 -81.875 -14.333 1.00 128.68 119 ASN B C 1
ATOM 4381 O O . ASN B 1 139 ? 73.797 -82.685 -13.911 1.00 109.46 119 ASN B O 1
ATOM 4386 N N . MET B 1 140 ? 75.725 -81.535 -13.642 1.00 134.40 120 MET B N 1
ATOM 4387 C CA . MET B 1 140 ? 76.263 -82.303 -12.495 1.00 127.84 120 MET B CA 1
ATOM 4388 C C . MET B 1 140 ? 75.240 -82.647 -11.365 1.00 114.66 120 MET B C 1
ATOM 4389 O O . MET B 1 140 ? 74.499 -81.779 -10.869 1.00 103.66 120 MET B O 1
ATOM 4394 N N . PRO B 1 141 ? 75.189 -83.935 -10.968 1.00 103.82 121 PRO B N 1
ATOM 4395 C CA . PRO B 1 141 ? 74.273 -84.363 -9.902 1.00 99.06 121 PRO B CA 1
ATOM 4396 C C . PRO B 1 141 ? 74.743 -83.951 -8.485 1.00 96.35 121 PRO B C 1
ATOM 4397 O O . PRO B 1 141 ? 75.747 -83.240 -8.325 1.00 98.47 121 PRO B O 1
ATOM 4401 N N . THR B 1 142 ? 74.018 -84.421 -7.475 1.00 82.36 122 THR B N 1
ATOM 4402 C CA . THR B 1 142 ? 74.440 -84.289 -6.090 1.00 73.32 122 THR B CA 1
ATOM 4403 C C . THR B 1 142 ? 75.376 -85.422 -5.709 1.00 72.62 122 THR B C 1
ATOM 4404 O O . THR B 1 142 ? 75.359 -86.494 -6.324 1.00 69.33 122 THR B O 1
ATOM 4408 N N . LYS B 1 143 ? 76.224 -85.161 -4.715 1.00 70.65 123 LYS B N 1
ATOM 4409 C CA . LYS B 1 143 ? 77.082 -86.181 -4.119 1.00 68.56 123 LYS B CA 1
ATOM 4410 C C . LYS B 1 143 ? 76.509 -86.562 -2.775 1.00 65.17 123 LYS B C 1
ATOM 4411 O O . LYS B 1 143 ? 76.506 -85.755 -1.840 1.00 67.73 123 LYS B O 1
ATOM 4417 N N . ARG B 1 144 ? 76.003 -87.781 -2.699 1.00 63.95 124 ARG B N 1
ATOM 4418 C CA . ARG B 1 144 ? 75.305 -88.245 -1.532 1.00 64.36 124 ARG B CA 1
ATOM 4419 C C . ARG B 1 144 ? 76.252 -88.877 -0.511 1.00 63.59 124 ARG B C 1
ATOM 4420 O O . ARG B 1 144 ? 76.865 -89.901 -0.794 1.00 64.62 124 ARG B O 1
ATOM 4428 N N . LEU B 1 145 ? 76.329 -88.297 0.689 1.00 62.79 125 LEU B N 1
ATOM 4429 C CA . LEU B 1 145 ? 77.113 -88.863 1.803 1.00 61.18 125 LEU B CA 1
ATOM 4430 C C . LEU B 1 145 ? 76.301 -89.848 2.567 1.00 61.86 125 LEU B C 1
ATOM 4431 O O . LEU B 1 145 ? 75.043 -89.857 2.534 1.00 58.74 125 LEU B O 1
ATOM 4436 N N . ARG B 1 146 ? 77.037 -90.654 3.306 1.00 68.83 126 ARG B N 1
ATOM 4437 C CA . ARG B 1 146 ? 76.445 -91.749 3.994 1.00 74.25 126 ARG B CA 1
ATOM 4438 C C . ARG B 1 146 ? 75.759 -91.229 5.250 1.00 70.88 126 ARG B C 1
ATOM 4439 O O . ARG B 1 146 ? 74.588 -91.551 5.488 1.00 72.09 126 ARG B O 1
ATOM 4447 N N . GLY B 1 147 ? 76.439 -90.381 6.019 1.00 67.38 127 GLY B N 1
ATOM 4448 C CA . GLY B 1 147 ? 75.800 -89.659 7.161 1.00 62.08 127 GLY B CA 1
ATOM 4449 C C . GLY B 1 147 ? 76.132 -88.170 7.165 1.00 62.50 127 GLY B C 1
ATOM 4450 O O . GLY B 1 147 ? 77.041 -87.768 6.443 1.00 66.23 127 GLY B O 1
ATOM 4451 N N . ALA B 1 148 ? 75.503 -87.341 8.006 1.00 59.78 128 ALA B N 1
ATOM 4452 C CA . ALA B 1 148 ? 75.738 -85.902 7.862 1.00 60.84 128 ALA B CA 1
ATOM 4453 C C . ALA B 1 148 ? 75.503 -85.093 9.115 1.00 56.95 128 ALA B C 1
ATOM 4454 O O . ALA B 1 148 ? 74.680 -85.467 9.932 1.00 53.72 128 ALA B O 1
ATOM 4456 N N . PRO B 1 149 ? 76.197 -83.943 9.249 1.00 52.95 129 PRO B N 1
ATOM 4457 C CA . PRO B 1 149 ? 76.030 -83.176 10.503 1.00 49.13 129 PRO B CA 1
ATOM 4458 C C . PRO B 1 149 ? 74.574 -82.782 10.793 1.00 45.61 129 PRO B C 1
ATOM 4459 O O . PRO B 1 149 ? 74.166 -82.723 11.961 1.00 46.62 129 PRO B O 1
ATOM 4463 N N . CYS B 1 150 ? 73.802 -82.523 9.746 1.00 42.74 130 CYS B N 1
ATOM 4464 C CA . CYS B 1 150 ? 72.417 -82.132 9.909 1.00 43.31 130 CYS B CA 1
ATOM 4465 C C . CYS B 1 150 ? 71.507 -83.218 10.492 1.00 45.85 130 CYS B C 1
ATOM 4466 O O . CYS B 1 150 ? 70.333 -82.915 10.795 1.00 46.07 130 CYS B O 1
ATOM 4469 N N . GLN B 1 151 ? 72.016 -84.458 10.643 1.00 46.45 131 GLN B N 1
ATOM 4470 C CA . GLN B 1 151 ? 71.274 -85.528 11.342 1.00 45.11 131 GLN B CA 1
ATOM 4471 C C . GLN B 1 151 ? 71.938 -85.946 12.659 1.00 47.28 131 GLN B C 1
ATOM 4472 O O . GLN B 1 151 ? 71.685 -87.013 13.155 1.00 42.71 131 GLN B O 1
ATOM 4478 N N . GLN B 1 152 ? 72.751 -85.057 13.246 1.00 51.64 132 GLN B N 1
ATOM 4479 C CA . GLN B 1 152 ? 73.309 -85.288 14.586 1.00 50.42 132 GLN B CA 1
ATOM 4480 C C . GLN B 1 152 ? 72.227 -85.454 15.671 1.00 51.48 132 GLN B C 1
ATOM 4481 O O . GLN B 1 152 ? 72.371 -86.300 16.539 1.00 58.03 132 GLN B O 1
ATOM 4487 N N . LYS B 1 153 ? 71.194 -84.617 15.668 1.00 51.26 133 LYS B N 1
ATOM 4488 C CA . LYS B 1 153 ? 70.098 -84.657 16.665 1.00 51.94 133 LYS B CA 1
ATOM 4489 C C . LYS B 1 153 ? 68.792 -84.759 15.920 1.00 49.33 133 LYS B C 1
ATOM 4490 O O . LYS B 1 153 ? 68.504 -83.978 15.012 1.00 45.90 133 LYS B O 1
ATOM 4496 N N . ILE B 1 154 ? 68.003 -85.734 16.323 1.00 48.31 134 ILE B N 1
ATOM 4497 C CA . ILE B 1 154 ? 66.791 -86.085 15.661 1.00 49.93 134 ILE B CA 1
ATOM 4498 C C . ILE B 1 154 ? 65.658 -86.196 16.661 1.00 47.00 134 ILE B C 1
ATOM 4499 O O . ILE B 1 154 ? 65.791 -86.786 17.687 1.00 50.75 134 ILE B O 1
ATOM 4504 N N . VAL B 1 155 ? 64.517 -85.679 16.285 1.00 50.40 135 VAL B N 1
ATOM 4505 C CA . VAL B 1 155 ? 63.306 -85.791 17.067 1.00 48.66 135 VAL B CA 1
ATOM 4506 C C . VAL B 1 155 ? 62.222 -86.195 16.070 1.00 47.33 135 VAL B C 1
ATOM 4507 O O . VAL B 1 155 ? 62.214 -85.686 14.945 1.00 47.68 135 VAL B O 1
ATOM 4511 N N . SER B 1 156 ? 61.309 -87.096 16.434 1.00 48.85 136 SER B N 1
ATOM 4512 C CA . SER B 1 156 ? 60.220 -87.464 15.499 1.00 50.06 136 SER B CA 1
ATOM 4513 C C . SER B 1 156 ? 58.900 -87.770 16.173 1.00 49.63 136 SER B C 1
ATOM 4514 O O . SER B 1 156 ? 58.849 -87.903 17.374 1.00 48.30 136 SER B O 1
ATOM 4517 N N . GLY B 1 157 ? 57.839 -87.902 15.381 1.00 52.59 137 GLY B N 1
ATOM 4518 C CA . GLY B 1 157 ? 56.499 -88.071 15.903 1.00 55.30 137 GLY B CA 1
ATOM 4519 C C . GLY B 1 157 ? 56.037 -87.030 16.903 1.00 58.16 137 GLY B C 1
ATOM 4520 O O . GLY B 1 157 ? 55.853 -85.872 16.554 1.00 59.49 137 GLY B O 1
ATOM 4521 N N . ASP B 1 158 ? 55.801 -87.445 18.140 1.00 64.05 138 ASP B N 1
ATOM 4522 C CA . ASP B 1 158 ? 55.101 -86.604 19.116 1.00 68.53 138 ASP B CA 1
ATOM 4523 C C . ASP B 1 158 ? 56.094 -85.689 19.737 1.00 64.62 138 ASP B C 1
ATOM 4524 O O . ASP B 1 158 ? 55.712 -84.695 20.349 1.00 67.85 138 ASP B O 1
ATOM 4529 N N . ASP B 1 159 ? 57.378 -86.011 19.597 1.00 60.19 139 ASP B N 1
ATOM 4530 C CA . ASP B 1 159 ? 58.411 -85.138 20.175 1.00 64.61 139 ASP B CA 1
ATOM 4531 C C . ASP B 1 159 ? 58.689 -83.879 19.354 1.00 58.21 139 ASP B C 1
ATOM 4532 O O . ASP B 1 159 ? 59.342 -82.950 19.852 1.00 60.32 139 ASP B O 1
ATOM 4537 N N . VAL B 1 160 ? 58.184 -83.846 18.115 1.00 56.28 140 VAL B N 1
ATOM 4538 C CA . VAL B 1 160 ? 58.334 -82.690 17.214 1.00 52.86 140 VAL B CA 1
ATOM 4539 C C . VAL B 1 160 ? 57.637 -81.498 17.819 1.00 55.19 140 VAL B C 1
ATOM 4540 O O . VAL B 1 160 ? 56.445 -81.580 18.118 1.00 65.14 140 VAL B O 1
ATOM 4544 N N . ASP B 1 161 ? 58.391 -80.432 18.040 1.00 57.45 141 ASP B N 1
ATOM 4545 C CA . ASP B 1 161 ? 57.868 -79.209 18.586 1.00 56.07 141 ASP B CA 1
ATOM 4546 C C . ASP B 1 161 ? 58.585 -77.998 17.983 1.00 47.44 141 ASP B C 1
ATOM 4547 O O . ASP B 1 161 ? 59.635 -77.590 18.426 1.00 48.69 141 ASP B O 1
ATOM 4552 N N . LEU B 1 162 ? 57.955 -77.402 16.997 1.00 45.30 142 LEU B N 1
ATOM 4553 C CA . LEU B 1 162 ? 58.485 -76.244 16.300 1.00 42.16 142 LEU B CA 1
ATOM 4554 C C . LEU B 1 162 ? 58.586 -75.046 17.206 1.00 42.67 142 LEU B C 1
ATOM 4555 O O . LEU B 1 162 ? 59.435 -74.198 16.997 1.00 47.32 142 LEU B O 1
ATOM 4560 N N . ASN B 1 163 ? 57.792 -74.998 18.265 1.00 45.87 143 ASN B N 1
ATOM 4561 C CA . ASN B 1 163 ? 57.938 -73.947 19.277 1.00 50.12 143 ASN B CA 1
ATOM 4562 C C . ASN B 1 163 ? 59.299 -73.803 19.976 1.00 48.33 143 ASN B C 1
ATOM 4563 O O . ASN B 1 163 ? 59.550 -72.786 20.623 1.00 52.22 143 ASN B O 1
ATOM 4568 N N . ARG B 1 164 ? 60.132 -74.824 19.895 1.00 50.96 144 ARG B N 1
ATOM 4569 C CA . ARG B 1 164 ? 61.485 -74.779 20.461 1.00 52.61 144 ARG B CA 1
ATOM 4570 C C . ARG B 1 164 ? 62.407 -73.963 19.590 1.00 46.17 144 ARG B C 1
ATOM 4571 O O . ARG B 1 164 ? 63.461 -73.586 20.008 1.00 51.66 144 ARG B O 1
ATOM 4579 N N . ILE B 1 165 ? 61.996 -73.685 18.357 1.00 47.13 145 ILE B N 1
ATOM 4580 C CA . ILE B 1 165 ? 62.817 -72.951 17.428 1.00 43.16 145 ILE B CA 1
ATOM 4581 C C . ILE B 1 165 ? 62.429 -71.479 17.501 1.00 42.51 145 ILE B C 1
ATOM 4582 O O . ILE B 1 165 ? 61.226 -71.167 17.560 1.00 42.07 145 ILE B O 1
ATOM 4587 N N . PRO B 1 166 ? 63.427 -70.566 17.444 1.00 41.58 146 PRO B N 1
ATOM 4588 C CA . PRO B 1 166 ? 63.197 -69.112 17.535 1.00 42.07 146 PRO B CA 1
ATOM 4589 C C . PRO B 1 166 ? 62.672 -68.493 16.257 1.00 41.42 146 PRO B C 1
ATOM 4590 O O . PRO B 1 166 ? 63.215 -67.487 15.767 1.00 37.33 146 PRO B O 1
ATOM 4594 N N . ILE B 1 167 ? 61.567 -69.049 15.773 1.00 40.28 147 ILE B N 1
ATOM 4595 C CA . ILE B 1 167 ? 60.919 -68.532 14.583 1.00 40.92 147 ILE B CA 1
ATOM 4596 C C . ILE B 1 167 ? 60.525 -67.055 14.817 1.00 41.53 147 ILE B C 1
ATOM 4597 O O . ILE B 1 167 ? 60.015 -66.700 15.868 1.00 41.08 147 ILE B O 1
ATOM 4602 N N . MET B 1 168 ? 60.772 -66.200 13.836 1.00 41.83 148 MET B N 1
ATOM 4603 C CA . MET B 1 168 ? 60.532 -64.788 13.988 1.00 41.20 148 MET B CA 1
ATOM 4604 C C . MET B 1 168 ? 59.104 -64.372 13.635 1.00 40.35 148 MET B C 1
ATOM 4605 O O . MET B 1 168 ? 58.461 -64.982 12.789 1.00 40.50 148 MET B O 1
ATOM 4610 N N . THR B 1 169 ? 58.596 -63.344 14.329 1.00 42.62 149 THR B N 1
ATOM 4611 C CA . THR B 1 169 ? 57.382 -62.628 13.950 1.00 38.81 149 THR B CA 1
ATOM 4612 C C . THR B 1 169 ? 57.859 -61.272 13.535 1.00 38.38 149 THR B C 1
ATOM 4613 O O . THR B 1 169 ? 58.583 -60.593 14.305 1.00 39.70 149 THR B O 1
ATOM 4617 N N . CYS B 1 170 ? 57.541 -60.888 12.307 1.00 38.08 150 CYS B N 1
ATOM 4618 C CA . CYS B 1 170 ? 58.252 -59.756 11.681 1.00 44.85 150 CYS B CA 1
ATOM 4619 C C . CYS B 1 170 ? 57.566 -58.454 11.910 1.00 44.77 150 CYS B C 1
ATOM 4620 O O . CYS B 1 170 ? 58.216 -57.468 12.263 1.00 48.56 150 CYS B O 1
ATOM 4623 N N . TRP B 1 171 ? 56.251 -58.425 11.725 1.00 44.98 151 TRP B N 1
ATOM 4624 C CA . TRP B 1 171 ? 55.532 -57.149 11.802 1.00 44.16 151 TRP B CA 1
ATOM 4625 C C . TRP B 1 171 ? 54.316 -57.227 12.729 1.00 42.40 151 TRP B C 1
ATOM 4626 O O . TRP B 1 171 ? 53.743 -58.270 12.912 1.00 45.08 151 TRP B O 1
ATOM 4637 N N . PRO B 1 172 ? 53.943 -56.113 13.334 1.00 41.77 152 PRO B N 1
ATOM 4638 C CA . PRO B 1 172 ? 52.938 -56.153 14.404 1.00 42.38 152 PRO B CA 1
ATOM 4639 C C . PRO B 1 172 ? 51.619 -56.815 14.069 1.00 42.75 152 PRO B C 1
ATOM 4640 O O . PRO B 1 172 ? 50.985 -57.317 14.960 1.00 47.11 152 PRO B O 1
ATOM 4644 N N . GLU B 1 173 ? 51.160 -56.765 12.830 1.00 45.93 153 GLU B N 1
ATOM 4645 C CA . GLU B 1 173 ? 49.880 -57.389 12.514 1.00 49.36 153 GLU B CA 1
ATOM 4646 C C . GLU B 1 173 ? 50.031 -58.675 11.715 1.00 47.83 153 GLU B C 1
ATOM 4647 O O . GLU B 1 173 ? 49.064 -59.210 11.193 1.00 49.90 153 GLU B O 1
ATOM 4653 N N . ASP B 1 174 ? 51.235 -59.217 11.675 1.00 44.73 154 ASP B N 1
ATOM 4654 C CA . ASP B 1 174 ? 51.431 -60.549 11.131 1.00 44.39 154 ASP B CA 1
ATOM 4655 C C . ASP B 1 174 ? 50.671 -61.565 11.999 1.00 46.31 154 ASP B C 1
ATOM 4656 O O . ASP B 1 174 ? 50.583 -61.438 13.217 1.00 46.39 154 ASP B O 1
ATOM 4661 N N . ALA B 1 175 ? 50.155 -62.605 11.387 1.00 48.93 155 ALA B N 1
ATOM 4662 C CA . ALA B 1 175 ? 49.288 -63.549 12.091 1.00 48.69 155 ALA B CA 1
ATOM 4663 C C . ALA B 1 175 ? 49.996 -64.433 13.112 1.00 48.43 155 ALA B C 1
ATOM 4664 O O . ALA B 1 175 ? 49.405 -64.827 14.104 1.00 52.96 155 ALA B O 1
ATOM 4666 N N . ALA B 1 176 ? 51.242 -64.809 12.850 1.00 47.22 156 ALA B N 1
ATOM 4667 C CA . ALA B 1 176 ? 51.927 -65.851 13.656 1.00 43.60 156 ALA B CA 1
ATOM 4668 C C . ALA B 1 176 ? 53.396 -65.876 13.252 1.00 41.47 156 ALA B C 1
ATOM 4669 O O . ALA B 1 176 ? 53.755 -65.271 12.230 1.00 40.55 156 ALA B O 1
ATOM 4671 N N . PRO B 1 177 ? 54.242 -66.586 14.022 1.00 36.60 157 PRO B N 1
ATOM 4672 C CA . PRO B 1 177 ? 55.622 -66.663 13.613 1.00 37.18 157 PRO B CA 1
ATOM 4673 C C . PRO B 1 177 ? 55.748 -67.328 12.249 1.00 41.38 157 PRO B C 1
ATOM 4674 O O . PRO B 1 177 ? 54.914 -68.118 11.851 1.00 42.39 157 PRO B O 1
ATOM 4678 N N . LEU B 1 178 ? 56.785 -66.946 11.526 1.00 45.15 158 LEU B N 1
ATOM 4679 C CA . LEU B 1 178 ? 56.908 -67.277 10.127 1.00 43.62 158 LEU B CA 1
ATOM 4680 C C . LEU B 1 178 ? 58.304 -67.729 9.766 1.00 40.79 158 LEU B C 1
ATOM 4681 O O . LEU B 1 178 ? 59.281 -67.048 10.081 1.00 40.84 158 LEU B O 1
ATOM 4686 N N . ILE B 1 179 ? 58.404 -68.882 9.130 1.00 38.28 159 ILE B N 1
ATOM 4687 C CA . ILE B 1 179 ? 59.694 -69.356 8.667 1.00 38.45 159 ILE B CA 1
ATOM 4688 C C . ILE B 1 179 ? 59.945 -68.768 7.322 1.00 37.76 159 ILE B C 1
ATOM 4689 O O . ILE B 1 179 ? 59.175 -69.008 6.399 1.00 44.85 159 ILE B O 1
ATOM 4694 N N . THR B 1 180 ? 61.069 -68.109 7.155 1.00 39.38 160 THR B N 1
ATOM 4695 C CA . THR B 1 180 ? 61.358 -67.320 5.950 1.00 40.68 160 THR B CA 1
ATOM 4696 C C . THR B 1 180 ? 62.573 -67.742 5.119 1.00 44.67 160 THR B C 1
ATOM 4697 O O . THR B 1 180 ? 62.752 -67.227 4.025 1.00 51.34 160 THR B O 1
ATOM 4701 N N . TRP B 1 181 ? 63.446 -68.604 5.625 1.00 44.06 161 TRP B N 1
ATOM 4702 C CA . TRP B 1 181 ? 64.621 -68.993 4.846 1.00 45.10 161 TRP B CA 1
ATOM 4703 C C . TRP B 1 181 ? 64.729 -70.496 4.631 1.00 46.77 161 TRP B C 1
ATOM 4704 O O . TRP B 1 181 ? 65.846 -71.030 4.511 1.00 43.28 161 TRP B O 1
ATOM 4715 N N . GLY B 1 182 ? 63.579 -71.158 4.585 1.00 42.06 162 GLY B N 1
ATOM 4716 C CA . GLY B 1 182 ? 63.554 -72.580 4.358 1.00 42.28 162 GLY B CA 1
ATOM 4717 C C . GLY B 1 182 ? 63.727 -72.894 2.891 1.00 44.29 162 GLY B C 1
ATOM 4718 O O . GLY B 1 182 ? 63.019 -72.313 2.069 1.00 46.70 162 GLY B O 1
ATOM 4719 N N . LEU B 1 183 ? 64.690 -73.778 2.568 1.00 46.21 163 LEU B N 1
ATOM 4720 C CA . LEU B 1 183 ? 64.789 -74.373 1.242 1.00 48.46 163 LEU B CA 1
ATOM 4721 C C . LEU B 1 183 ? 63.858 -75.556 1.148 1.00 48.59 163 LEU B C 1
ATOM 4722 O O . LEU B 1 183 ? 64.167 -76.607 1.684 1.00 46.32 163 LEU B O 1
ATOM 4727 N N . THR B 1 184 ? 62.713 -75.381 0.508 1.00 43.84 164 THR B N 1
ATOM 4728 C CA . THR B 1 184 ? 61.799 -76.463 0.363 1.00 46.47 164 THR B CA 1
ATOM 4729 C C . THR B 1 184 ? 62.233 -77.397 -0.784 1.00 48.23 164 THR B C 1
ATOM 4730 O O . THR B 1 184 ? 62.471 -76.938 -1.878 1.00 46.23 164 THR B O 1
ATOM 4734 N N . VAL B 1 185 ? 62.310 -78.705 -0.515 1.00 49.58 165 VAL B N 1
ATOM 4735 C CA . VAL B 1 185 ? 62.764 -79.678 -1.508 1.00 52.75 165 VAL B CA 1
ATOM 4736 C C . VAL B 1 185 ? 61.612 -80.574 -1.917 1.00 53.37 165 VAL B C 1
ATOM 4737 O O . VAL B 1 185 ? 60.927 -81.106 -1.055 1.00 59.37 165 VAL B O 1
ATOM 4741 N N . THR B 1 186 ? 61.377 -80.696 -3.216 1.00 52.94 166 THR B N 1
ATOM 4742 C CA . THR B 1 186 ? 60.290 -81.511 -3.734 1.00 56.35 166 THR B CA 1
ATOM 4743 C C . THR B 1 186 ? 60.700 -82.259 -4.993 1.00 57.60 166 THR B C 1
ATOM 4744 O O . THR B 1 186 ? 61.559 -81.804 -5.730 1.00 58.29 166 THR B O 1
ATOM 4748 N N . ARG B 1 187 ? 60.062 -83.411 -5.195 1.00 60.57 167 ARG B N 1
ATOM 4749 C CA . ARG B 1 187 ? 60.039 -84.118 -6.462 1.00 62.93 167 ARG B CA 1
ATOM 4750 C C . ARG B 1 187 ? 58.611 -84.203 -6.993 1.00 63.73 167 ARG B C 1
ATOM 4751 O O . ARG B 1 187 ? 57.663 -84.324 -6.228 1.00 59.88 167 ARG B O 1
ATOM 4759 N N . GLY B 1 188 ? 58.467 -84.118 -8.313 1.00 69.04 168 GLY B N 1
ATOM 4760 C CA . GLY B 1 188 ? 57.197 -84.390 -8.960 1.00 73.31 168 GLY B CA 1
ATOM 4761 C C . GLY B 1 188 ? 57.139 -85.851 -9.379 1.00 70.89 168 GLY B C 1
ATOM 4762 O O . GLY B 1 188 ? 58.143 -86.531 -9.320 1.00 72.81 168 GLY B O 1
ATOM 4763 N N . PRO B 1 189 ? 55.974 -86.322 -9.827 1.00 75.47 169 PRO B N 1
ATOM 4764 C CA . PRO B 1 189 ? 55.853 -87.716 -10.241 1.00 86.77 169 PRO B CA 1
ATOM 4765 C C . PRO B 1 189 ? 56.462 -88.062 -11.629 1.00 86.83 169 PRO B C 1
ATOM 4766 O O . PRO B 1 189 ? 56.793 -89.224 -11.871 1.00 82.53 169 PRO B O 1
ATOM 4770 N N . HIS B 1 190 ? 56.647 -87.067 -12.495 1.00 88.10 170 HIS B N 1
ATOM 4771 C CA . HIS B 1 190 ? 57.010 -87.330 -13.894 1.00 94.22 170 HIS B CA 1
ATOM 4772 C C . HIS B 1 190 ? 58.502 -87.243 -14.180 1.00 95.56 170 HIS B C 1
ATOM 4773 O O . HIS B 1 190 ? 58.994 -87.958 -15.056 1.00 100.95 170 HIS B O 1
ATOM 4780 N N . LYS B 1 191 ? 59.224 -86.370 -13.472 1.00 91.34 171 LYS B N 1
ATOM 4781 C CA . LYS B 1 191 ? 60.690 -86.308 -13.606 1.00 85.32 171 LYS B CA 1
ATOM 4782 C C . LYS B 1 191 ? 61.377 -86.487 -12.257 1.00 85.26 171 LYS B C 1
ATOM 4783 O O . LYS B 1 191 ? 60.734 -86.492 -11.218 1.00 81.96 171 LYS B O 1
ATOM 4789 N N . GLU B 1 192 ? 62.691 -86.675 -12.305 1.00 87.06 172 GLU B N 1
ATOM 4790 C CA . GLU B 1 192 ? 63.455 -87.013 -11.136 1.00 88.20 172 GLU B CA 1
ATOM 4791 C C . GLU B 1 192 ? 64.013 -85.752 -10.456 1.00 77.48 172 GLU B C 1
ATOM 4792 O O . GLU B 1 192 ? 64.267 -85.749 -9.253 1.00 64.58 172 GLU B O 1
ATOM 4798 N N . ARG B 1 193 ? 64.183 -84.696 -11.243 1.00 74.83 173 ARG B N 1
ATOM 4799 C CA . ARG B 1 193 ? 64.645 -83.373 -10.794 1.00 67.56 173 ARG B CA 1
ATOM 4800 C C . ARG B 1 193 ? 64.105 -83.014 -9.396 1.00 67.41 173 ARG B C 1
ATOM 4801 O O . ARG B 1 193 ? 62.885 -83.136 -9.154 1.00 61.87 173 ARG B O 1
ATOM 4809 N N . GLN B 1 194 ? 65.010 -82.621 -8.483 1.00 64.82 174 GLN B N 1
ATOM 4810 C CA . GLN B 1 194 ? 64.639 -82.084 -7.171 1.00 62.92 174 GLN B CA 1
ATOM 4811 C C . GLN B 1 194 ? 64.628 -80.577 -7.190 1.00 61.16 174 GLN B C 1
ATOM 4812 O O . GLN B 1 194 ? 65.678 -79.994 -7.416 1.00 57.27 174 GLN B O 1
ATOM 4818 N N . ASN B 1 195 ? 63.452 -79.956 -6.989 1.00 57.46 175 ASN B N 1
ATOM 4819 C CA . ASN B 1 195 ? 63.348 -78.490 -6.984 1.00 62.66 175 ASN B CA 1
ATOM 4820 C C . ASN B 1 195 ? 63.619 -77.952 -5.582 1.00 61.12 175 ASN B C 1
ATOM 4821 O O . ASN B 1 195 ? 63.281 -78.594 -4.597 1.00 57.43 175 ASN B O 1
ATOM 4826 N N . LEU B 1 196 ? 64.268 -76.794 -5.526 1.00 58.25 176 LEU B N 1
ATOM 4827 C CA . LEU B 1 196 ? 64.444 -76.064 -4.300 1.00 57.96 176 LEU B CA 1
ATOM 4828 C C . LEU B 1 196 ? 63.822 -74.674 -4.451 1.00 57.44 176 LEU B C 1
ATOM 4829 O O . LEU B 1 196 ? 64.116 -73.954 -5.396 1.00 58.95 176 LEU B O 1
ATOM 4834 N N . GLY B 1 197 ? 62.955 -74.300 -3.520 1.00 53.41 177 GLY B N 1
ATOM 4835 C CA . GLY B 1 197 ? 62.368 -72.974 -3.501 1.00 51.15 177 GLY B CA 1
ATOM 4836 C C . GLY B 1 197 ? 62.218 -72.450 -2.088 1.00 48.41 177 GLY B C 1
ATOM 4837 O O . GLY B 1 197 ? 62.228 -73.225 -1.125 1.00 42.92 177 GLY B O 1
ATOM 4838 N N . ILE B 1 198 ? 62.116 -71.121 -1.969 1.00 45.58 178 ILE B N 1
ATOM 4839 C CA . ILE B 1 198 ? 61.901 -70.489 -0.705 1.00 42.71 178 ILE B CA 1
ATOM 4840 C C . ILE B 1 198 ? 60.442 -70.078 -0.671 1.00 44.76 178 ILE B C 1
ATOM 4841 O O . ILE B 1 198 ? 59.998 -69.197 -1.419 1.00 42.68 178 ILE B O 1
ATOM 4846 N N . TYR B 1 199 ? 59.687 -70.762 0.186 1.00 43.27 179 TYR B N 1
ATOM 4847 C CA . TYR B 1 199 ? 58.287 -70.485 0.369 1.00 44.74 179 TYR B CA 1
ATOM 4848 C C . TYR B 1 199 ? 58.054 -70.214 1.866 1.00 43.86 179 TYR B C 1
ATOM 4849 O O . TYR B 1 199 ? 58.387 -71.011 2.729 1.00 51.40 179 TYR B O 1
ATOM 4858 N N . ARG B 1 200 ? 57.485 -69.077 2.148 1.00 42.10 180 ARG B N 1
ATOM 4859 C CA . ARG B 1 200 ? 57.173 -68.700 3.491 1.00 44.38 180 ARG B CA 1
ATOM 4860 C C . ARG B 1 200 ? 56.203 -69.692 4.176 1.00 46.53 180 ARG B C 1
ATOM 4861 O O . ARG B 1 200 ? 55.324 -70.255 3.547 1.00 46.77 180 ARG B O 1
ATOM 4869 N N . GLN B 1 201 ? 56.425 -69.930 5.459 1.00 44.91 181 GLN B N 1
ATOM 4870 C CA . GLN B 1 201 ? 55.790 -71.008 6.172 1.00 42.50 181 GLN B CA 1
ATOM 4871 C C . GLN B 1 201 ? 55.317 -70.550 7.567 1.00 43.58 181 GLN B C 1
ATOM 4872 O O . GLN B 1 201 ? 56.104 -70.318 8.496 1.00 47.56 181 GLN B O 1
ATOM 4878 N N . GLN B 1 202 ? 54.007 -70.422 7.704 1.00 44.37 182 GLN B N 1
ATOM 4879 C CA . GLN B 1 202 ? 53.383 -69.934 8.930 1.00 42.66 182 GLN B CA 1
ATOM 4880 C C . GLN B 1 202 ? 53.296 -71.037 9.953 1.00 42.62 182 GLN B C 1
ATOM 4881 O O . GLN B 1 202 ? 52.931 -72.144 9.626 1.00 43.06 182 GLN B O 1
ATOM 4887 N N . LEU B 1 203 ? 53.578 -70.731 11.211 1.00 45.47 183 LEU B N 1
ATOM 4888 C CA . LEU B 1 203 ? 53.411 -71.711 12.302 1.00 42.59 183 LEU B CA 1
ATOM 4889 C C . LEU B 1 203 ? 51.981 -71.817 12.757 1.00 42.57 183 LEU B C 1
ATOM 4890 O O . LEU B 1 203 ? 51.336 -70.816 13.145 1.00 45.50 183 LEU B O 1
ATOM 4895 N N . ILE B 1 204 ? 51.426 -73.015 12.676 1.00 49.47 184 ILE B N 1
ATOM 4896 C CA . ILE B 1 204 ? 50.039 -73.234 13.134 1.00 49.37 184 ILE B CA 1
ATOM 4897 C C . ILE B 1 204 ? 49.878 -74.347 14.162 1.00 51.22 184 ILE B C 1
ATOM 4898 O O . ILE B 1 204 ? 48.763 -74.613 14.597 1.00 58.87 184 ILE B O 1
ATOM 4903 N N . GLY B 1 205 ? 50.979 -74.973 14.577 1.00 47.31 185 GLY B N 1
ATOM 4904 C CA . GLY B 1 205 ? 50.944 -75.995 15.624 1.00 47.75 185 GLY B CA 1
ATOM 4905 C C . GLY B 1 205 ? 52.321 -76.580 15.956 1.00 50.33 185 GLY B C 1
ATOM 4906 O O . GLY B 1 205 ? 53.284 -76.329 15.233 1.00 49.47 185 GLY B O 1
ATOM 4907 N N . LYS B 1 206 ? 52.407 -77.390 17.016 1.00 50.17 186 LYS B N 1
ATOM 4908 C CA . LYS B 1 206 ? 53.636 -78.096 17.370 1.00 49.45 186 LYS B CA 1
ATOM 4909 C C . LYS B 1 206 ? 54.313 -78.714 16.142 1.00 47.45 186 LYS B C 1
ATOM 4910 O O . LYS B 1 206 ? 55.533 -78.746 16.045 1.00 45.21 186 LYS B O 1
ATOM 4916 N N . ASN B 1 207 ? 53.514 -79.234 15.214 1.00 45.81 187 ASN B N 1
ATOM 4917 C CA . ASN B 1 207 ? 54.062 -79.943 14.076 1.00 45.06 187 ASN B CA 1
ATOM 4918 C C . ASN B 1 207 ? 53.416 -79.606 12.737 1.00 45.16 187 ASN B C 1
ATOM 4919 O O . ASN B 1 207 ? 53.447 -80.414 11.822 1.00 48.00 187 ASN B O 1
ATOM 4924 N N . LYS B 1 208 ? 52.881 -78.404 12.601 1.00 44.78 188 LYS B N 1
ATOM 4925 C CA . LYS B 1 208 ? 52.187 -78.043 11.381 1.00 45.52 188 LYS B CA 1
ATOM 4926 C C . LYS B 1 208 ? 52.607 -76.661 10.908 1.00 45.18 188 LYS B C 1
ATOM 4927 O O . LYS B 1 208 ? 52.620 -75.693 11.691 1.00 44.47 188 LYS B O 1
ATOM 4933 N N . LEU B 1 209 ? 52.950 -76.573 9.630 1.00 41.06 189 LEU B N 1
ATOM 4934 C CA . LEU B 1 209 ? 53.265 -75.321 8.990 1.00 41.63 189 LEU B CA 1
ATOM 4935 C C . LEU B 1 209 ? 52.359 -75.181 7.762 1.00 41.97 189 LEU B C 1
ATOM 4936 O O . LEU B 1 209 ? 51.942 -76.154 7.234 1.00 47.16 189 LEU B O 1
ATOM 4941 N N . ILE B 1 210 ? 52.068 -73.967 7.333 1.00 43.27 190 ILE B N 1
ATOM 4942 C CA . ILE B 1 210 ? 51.390 -73.733 6.076 1.00 45.14 190 ILE B CA 1
ATOM 4943 C C . ILE B 1 210 ? 52.456 -73.525 5.040 1.00 45.08 190 ILE B C 1
ATOM 4944 O O . ILE B 1 210 ? 53.424 -72.860 5.296 1.00 45.69 190 ILE B O 1
ATOM 4949 N N . MET B 1 211 ? 52.290 -74.138 3.879 1.00 48.18 191 MET B N 1
ATOM 4950 C CA . MET B 1 211 ? 53.288 -74.068 2.809 1.00 47.84 191 MET B CA 1
ATOM 4951 C C . MET B 1 211 ? 52.803 -73.065 1.763 1.00 49.31 191 MET B C 1
ATOM 4952 O O . MET B 1 211 ? 51.983 -73.406 0.907 1.00 48.32 191 MET B O 1
ATOM 4957 N N . ARG B 1 212 ? 53.303 -71.841 1.821 1.00 46.84 192 ARG B N 1
ATOM 4958 C CA . ARG B 1 212 ? 52.829 -70.826 0.887 1.00 50.89 192 ARG B CA 1
ATOM 4959 C C . ARG B 1 212 ? 53.652 -70.711 -0.397 1.00 51.15 192 ARG B C 1
ATOM 4960 O O . ARG B 1 212 ? 54.382 -69.739 -0.610 1.00 49.48 192 ARG B O 1
ATOM 4968 N N . TRP B 1 213 ? 53.538 -71.727 -1.243 1.00 48.77 193 TRP B N 1
ATOM 4969 C CA . TRP B 1 213 ? 54.064 -71.615 -2.600 1.00 52.67 193 TRP B CA 1
ATOM 4970 C C . TRP B 1 213 ? 53.024 -71.014 -3.526 1.00 51.81 193 TRP B C 1
ATOM 4971 O O . TRP B 1 213 ? 51.861 -71.415 -3.509 1.00 54.03 193 TRP B O 1
ATOM 4982 N N . LEU B 1 214 ? 53.415 -69.992 -4.286 1.00 53.38 194 LEU B N 1
ATOM 4983 C CA . LEU B 1 214 ? 52.501 -69.442 -5.288 1.00 58.64 194 LEU B CA 1
ATOM 4984 C C . LEU B 1 214 ? 52.429 -70.451 -6.422 1.00 63.98 194 LEU B C 1
ATOM 4985 O O . LEU B 1 214 ? 53.290 -71.363 -6.502 1.00 65.73 194 LEU B O 1
ATOM 4990 N N . SER B 1 215 ? 51.433 -70.326 -7.286 1.00 62.27 195 SER B N 1
ATOM 4991 C CA . SER B 1 215 ? 51.019 -71.485 -8.124 1.00 71.78 195 SER B CA 1
ATOM 4992 C C . SER B 1 215 ? 51.947 -71.861 -9.306 1.00 69.89 195 SER B C 1
ATOM 4993 O O . SER B 1 215 ? 51.809 -72.938 -9.904 1.00 74.86 195 SER B O 1
ATOM 4996 N N . HIS B 1 216 ? 52.889 -70.996 -9.616 1.00 70.06 196 HIS B N 1
ATOM 4997 C CA . HIS B 1 216 ? 53.804 -71.217 -10.747 1.00 80.73 196 HIS B CA 1
ATOM 4998 C C . HIS B 1 216 ? 55.155 -71.812 -10.274 1.00 72.67 196 HIS B C 1
ATOM 4999 O O . HIS B 1 216 ? 56.022 -72.160 -11.075 1.00 66.26 196 HIS B O 1
ATOM 5006 N N . ARG B 1 217 ? 55.301 -71.957 -8.962 1.00 69.89 197 ARG B N 1
ATOM 5007 C CA . ARG B 1 217 ? 56.521 -72.498 -8.350 1.00 63.93 197 ARG B CA 1
ATOM 5008 C C . ARG B 1 217 ? 56.699 -73.984 -8.585 1.00 60.05 197 ARG B C 1
ATOM 5009 O O . ARG B 1 217 ? 55.729 -74.717 -8.755 1.00 59.96 197 ARG B O 1
ATOM 5017 N N . GLY B 1 218 ? 57.957 -74.419 -8.557 1.00 61.22 198 GLY B N 1
ATOM 5018 C CA . GLY B 1 218 ? 58.311 -75.819 -8.728 1.00 55.99 198 GLY B CA 1
ATOM 5019 C C . GLY B 1 218 ? 57.589 -76.669 -7.725 1.00 51.47 198 GLY B C 1
ATOM 5020 O O . GLY B 1 218 ? 56.916 -77.617 -8.094 1.00 51.88 198 GLY B O 1
ATOM 5021 N N . GLY B 1 219 ? 57.675 -76.296 -6.459 1.00 50.63 199 GLY B N 1
ATOM 5022 C CA . GLY B 1 219 ? 57.002 -77.058 -5.411 1.00 51.78 199 GLY B CA 1
ATOM 5023 C C . GLY B 1 219 ? 55.518 -77.196 -5.649 1.00 52.68 199 GLY B C 1
ATOM 5024 O O . GLY B 1 219 ? 54.965 -78.283 -5.546 1.00 56.51 199 GLY B O 1
ATOM 5025 N N . ALA B 1 220 ? 54.863 -76.100 -6.001 1.00 52.44 200 ALA B N 1
ATOM 5026 C CA . ALA B 1 220 ? 53.407 -76.115 -6.204 1.00 55.87 200 ALA B CA 1
ATOM 5027 C C . ALA B 1 220 ? 52.955 -76.989 -7.386 1.00 58.80 200 ALA B C 1
ATOM 5028 O O . ALA B 1 220 ? 51.919 -77.675 -7.300 1.00 59.72 200 ALA B O 1
ATOM 5030 N N . LEU B 1 221 ? 53.730 -76.943 -8.462 1.00 60.79 201 LEU B N 1
ATOM 5031 C CA . LEU B 1 221 ? 53.467 -77.740 -9.640 1.00 64.69 201 LEU B CA 1
ATOM 5032 C C . LEU B 1 221 ? 53.714 -79.198 -9.357 1.00 64.34 201 LEU B C 1
ATOM 5033 O O . LEU B 1 221 ? 52.962 -80.068 -9.826 1.00 66.71 201 LEU B O 1
ATOM 5038 N N . ASP B 1 222 ? 54.753 -79.489 -8.574 1.00 61.98 202 ASP B N 1
ATOM 5039 C CA . ASP B 1 222 ? 55.021 -80.875 -8.163 1.00 59.93 202 ASP B CA 1
ATOM 5040 C C . ASP B 1 222 ? 53.860 -81.455 -7.342 1.00 59.43 202 ASP B C 1
ATOM 5041 O O . ASP B 1 222 ? 53.346 -82.522 -7.662 1.00 57.99 202 ASP B O 1
ATOM 5046 N N . TYR B 1 223 ? 53.412 -80.723 -6.334 1.00 56.31 203 TYR B N 1
ATOM 5047 C CA . TYR B 1 223 ? 52.267 -81.150 -5.553 1.00 58.40 203 TYR B CA 1
ATOM 5048 C C . TYR B 1 223 ? 51.018 -81.364 -6.420 1.00 61.89 203 TYR B C 1
ATOM 5049 O O . TYR B 1 223 ? 50.295 -82.324 -6.239 1.00 64.57 203 TYR B O 1
ATOM 5058 N N . GLN B 1 224 ? 50.754 -80.427 -7.320 1.00 65.08 204 GLN B N 1
ATOM 5059 C CA . GLN B 1 224 ? 49.562 -80.470 -8.148 1.00 71.10 204 GLN B CA 1
ATOM 5060 C C . GLN B 1 224 ? 49.555 -81.716 -9.017 1.00 69.22 204 GLN B C 1
ATOM 5061 O O . GLN B 1 224 ? 48.512 -82.375 -9.166 1.00 68.85 204 GLN B O 1
ATOM 5067 N N . GLU B 1 225 ? 50.711 -82.018 -9.596 1.00 64.43 205 GLU B N 1
ATOM 5068 C CA . GLU B 1 225 ? 50.871 -83.212 -10.400 1.00 66.50 205 GLU B CA 1
ATOM 5069 C C . GLU B 1 225 ? 50.807 -84.480 -9.578 1.00 69.23 205 GLU B C 1
ATOM 5070 O O . GLU B 1 225 ? 50.240 -85.473 -10.008 1.00 76.15 205 GLU B O 1
ATOM 5076 N N . TRP B 1 226 ? 51.376 -84.454 -8.381 1.00 71.59 206 TRP B N 1
ATOM 5077 C CA . TRP B 1 226 ? 51.300 -85.594 -7.462 1.00 69.90 206 TRP B CA 1
ATOM 5078 C C . TRP B 1 226 ? 49.862 -85.935 -7.154 1.00 67.89 206 TRP B C 1
ATOM 5079 O O . TRP B 1 226 ? 49.482 -87.080 -7.224 1.00 73.43 206 TRP B O 1
ATOM 5090 N N . CYS B 1 227 ? 49.075 -84.932 -6.809 1.00 68.05 207 CYS B N 1
ATOM 5091 C CA . CYS B 1 227 ? 47.625 -85.093 -6.607 1.00 71.45 207 CYS B CA 1
ATOM 5092 C C . CYS B 1 227 ? 46.858 -85.755 -7.774 1.00 74.72 207 CYS B C 1
ATOM 5093 O O . CYS B 1 227 ? 46.082 -86.702 -7.582 1.00 82.00 207 CYS B O 1
ATOM 5096 N N . ALA B 1 228 ? 47.104 -85.299 -8.985 1.00 75.48 208 ALA B N 1
ATOM 5097 C CA . ALA B 1 228 ? 46.464 -85.912 -10.158 1.00 82.74 208 ALA B CA 1
ATOM 5098 C C . ALA B 1 228 ? 46.909 -87.384 -10.341 1.00 83.51 208 ALA B C 1
ATOM 5099 O O . ALA B 1 228 ? 46.095 -88.263 -10.639 1.00 88.16 208 ALA B O 1
ATOM 5101 N N . ALA B 1 229 ? 48.197 -87.631 -10.155 1.00 78.30 209 ALA B N 1
ATOM 5102 C CA . ALA B 1 229 ? 48.785 -88.927 -10.468 1.00 77.74 209 ALA B CA 1
ATOM 5103 C C . ALA B 1 229 ? 48.629 -89.970 -9.358 1.00 81.37 209 ALA B C 1
ATOM 5104 O O . ALA B 1 229 ? 48.769 -91.161 -9.630 1.00 83.33 209 ALA B O 1
ATOM 5106 N N . HIS B 1 230 ? 48.369 -89.541 -8.118 1.00 85.39 210 HIS B N 1
ATOM 5107 C CA . HIS B 1 230 ? 48.253 -90.453 -6.971 1.00 87.13 210 HIS B CA 1
ATOM 5108 C C . HIS B 1 230 ? 47.185 -89.944 -6.007 1.00 87.92 210 HIS B C 1
ATOM 5109 O O . HIS B 1 230 ? 47.496 -89.557 -4.890 1.00 89.99 210 HIS B O 1
ATOM 5116 N N . PRO B 1 231 ? 45.913 -89.973 -6.414 1.00 94.84 211 PRO B N 1
ATOM 5117 C CA . PRO B 1 231 ? 44.886 -89.423 -5.527 1.00 93.13 211 PRO B CA 1
ATOM 5118 C C . PRO B 1 231 ? 45.007 -89.912 -4.077 1.00 88.68 211 PRO B C 1
ATOM 5119 O O . PRO B 1 231 ? 45.156 -91.105 -3.839 1.00 83.48 211 PRO B O 1
ATOM 5123 N N . GLY B 1 232 ? 44.916 -88.986 -3.121 1.00 87.44 212 GLY B N 1
ATOM 5124 C CA . GLY B 1 232 ? 44.842 -89.326 -1.694 1.00 82.15 212 GLY B CA 1
ATOM 5125 C C . GLY B 1 232 ? 46.129 -89.788 -1.030 1.00 80.76 212 GLY B C 1
ATOM 5126 O O . GLY B 1 232 ? 46.120 -90.136 0.144 1.00 77.66 212 GLY B O 1
ATOM 5127 N N . GLU B 1 233 ? 47.223 -89.832 -1.776 1.00 80.65 213 GLU B N 1
ATOM 5128 C CA . GLU B 1 233 ? 48.497 -90.264 -1.257 1.00 81.81 213 GLU B CA 1
ATOM 5129 C C . GLU B 1 233 ? 49.266 -89.019 -0.757 1.00 75.18 213 GLU B C 1
ATOM 5130 O O . GLU B 1 233 ? 49.208 -87.941 -1.345 1.00 76.12 213 GLU B O 1
ATOM 5136 N N . ARG B 1 234 ? 49.918 -89.163 0.390 1.00 71.30 214 ARG B N 1
ATOM 5137 C CA . ARG B 1 234 ? 50.684 -88.082 1.005 1.00 65.36 214 ARG B CA 1
ATOM 5138 C C . ARG B 1 234 ? 51.849 -87.680 0.146 1.00 67.69 214 ARG B C 1
ATOM 5139 O O . ARG B 1 234 ? 52.533 -88.552 -0.419 1.00 70.68 214 ARG B O 1
ATOM 5147 N N . PHE B 1 235 ? 52.092 -86.364 0.093 1.00 63.34 215 PHE B N 1
ATOM 5148 C CA . PHE B 1 235 ? 53.167 -85.788 -0.709 1.00 59.40 215 PHE B CA 1
ATOM 5149 C C . PHE B 1 235 ? 54.387 -85.513 0.163 1.00 59.62 215 PHE B C 1
ATOM 5150 O O . PHE B 1 235 ? 54.336 -84.633 1.011 1.00 54.91 215 PHE B O 1
ATOM 5158 N N . PRO B 1 236 ? 55.469 -86.315 0.013 1.00 63.59 216 PRO B N 1
ATOM 5159 C CA . PRO B 1 236 ? 56.611 -86.078 0.887 1.00 64.27 216 PRO B CA 1
ATOM 5160 C C . PRO B 1 236 ? 57.297 -84.775 0.515 1.00 65.94 216 PRO B C 1
ATOM 5161 O O . PRO B 1 236 ? 57.340 -84.414 -0.665 1.00 68.40 216 PRO B O 1
ATOM 5165 N N . VAL B 1 237 ? 57.740 -84.057 1.541 1.00 63.46 217 VAL B N 1
ATOM 5166 C CA . VAL B 1 237 ? 58.411 -82.789 1.397 1.00 55.66 217 VAL B CA 1
ATOM 5167 C C . VAL B 1 237 ? 59.457 -82.664 2.506 1.00 52.46 217 VAL B C 1
ATOM 5168 O O . VAL B 1 237 ? 59.268 -83.188 3.614 1.00 47.70 217 VAL B O 1
ATOM 5172 N N . SER B 1 238 ? 60.525 -81.927 2.215 1.00 47.41 218 SER B N 1
ATOM 5173 C CA . SER B 1 238 ? 61.554 -81.604 3.192 1.00 45.68 218 SER B CA 1
ATOM 5174 C C . SER B 1 238 ? 62.047 -80.175 3.036 1.00 44.51 218 SER B C 1
ATOM 5175 O O . SER B 1 238 ? 62.052 -79.611 1.938 1.00 42.28 218 SER B O 1
ATOM 5178 N N . VAL B 1 239 ? 62.428 -79.582 4.162 1.00 44.77 219 VAL B N 1
ATOM 5179 C CA . VAL B 1 239 ? 62.848 -78.212 4.225 1.00 45.59 219 VAL B CA 1
ATOM 5180 C C . VAL B 1 239 ? 64.159 -78.115 4.965 1.00 46.08 219 VAL B C 1
ATOM 5181 O O . VAL B 1 239 ? 64.232 -78.464 6.141 1.00 47.50 219 VAL B O 1
ATOM 5185 N N . ALA B 1 240 ? 65.146 -77.533 4.300 1.00 46.30 220 ALA B N 1
ATOM 5186 C CA . ALA B 1 240 ? 66.447 -77.311 4.898 1.00 43.26 220 ALA B CA 1
ATOM 5187 C C . ALA B 1 240 ? 66.666 -75.845 5.285 1.00 42.49 220 ALA B C 1
ATOM 5188 O O . ALA B 1 240 ? 66.486 -74.943 4.470 1.00 42.67 220 ALA B O 1
ATOM 5190 N N . LEU B 1 241 ? 67.078 -75.621 6.533 1.00 42.29 221 LEU B N 1
ATOM 5191 C CA . LEU B 1 241 ? 67.443 -74.292 7.032 1.00 42.82 221 LEU B CA 1
ATOM 5192 C C . LEU B 1 241 ? 68.949 -74.172 7.287 1.00 47.84 221 LEU B C 1
ATOM 5193 O O . LEU B 1 241 ? 69.550 -75.005 7.978 1.00 50.96 221 LEU B O 1
ATOM 5198 N N . GLY B 1 242 ? 69.555 -73.129 6.737 1.00 51.11 222 GLY B N 1
ATOM 5199 C CA . GLY B 1 242 ? 70.973 -72.873 6.933 1.00 49.48 222 GLY B CA 1
ATOM 5200 C C . GLY B 1 242 ? 71.913 -73.771 6.131 1.00 51.79 222 GLY B C 1
ATOM 5201 O O . GLY B 1 242 ? 72.952 -74.227 6.622 1.00 58.40 222 GLY B O 1
ATOM 5202 N N . ALA B 1 243 ? 71.564 -74.051 4.897 1.00 51.49 223 ALA B N 1
ATOM 5203 C CA . ALA B 1 243 ? 72.492 -74.737 4.003 1.00 47.50 223 ALA B CA 1
ATOM 5204 C C . ALA B 1 243 ? 73.648 -73.804 3.627 1.00 48.42 223 ALA B C 1
ATOM 5205 O O . ALA B 1 243 ? 73.690 -72.651 4.043 1.00 51.09 223 ALA B O 1
ATOM 5207 N N . ASP B 1 244 ? 74.608 -74.311 2.870 1.00 51.37 224 ASP B N 1
ATOM 5208 C CA . ASP B 1 244 ? 75.714 -73.470 2.385 1.00 55.98 224 ASP B CA 1
ATOM 5209 C C . ASP B 1 244 ? 75.204 -72.377 1.432 1.00 55.14 224 ASP B C 1
ATOM 5210 O O . ASP B 1 244 ? 74.245 -72.600 0.687 1.00 55.96 224 ASP B O 1
ATOM 5215 N N . PRO B 1 245 ? 75.846 -71.204 1.442 1.00 56.41 225 PRO B N 1
ATOM 5216 C CA . PRO B 1 245 ? 75.388 -70.116 0.605 1.00 55.64 225 PRO B CA 1
ATOM 5217 C C . PRO B 1 245 ? 75.142 -70.453 -0.901 1.00 56.95 225 PRO B C 1
ATOM 5218 O O . PRO B 1 245 ? 74.160 -69.969 -1.461 1.00 54.52 225 PRO B O 1
ATOM 5222 N N . ALA B 1 246 ? 75.985 -71.259 -1.541 1.00 54.02 226 ALA B N 1
ATOM 5223 C CA . ALA B 1 246 ? 75.757 -71.585 -2.943 1.00 54.71 226 ALA B CA 1
ATOM 5224 C C . ALA B 1 246 ? 74.420 -72.289 -3.150 1.00 54.23 226 ALA B C 1
ATOM 5225 O O . ALA B 1 246 ? 73.712 -71.988 -4.091 1.00 60.36 226 ALA B O 1
ATOM 5227 N N . THR B 1 247 ? 74.062 -73.212 -2.264 1.00 54.00 227 THR B N 1
ATOM 5228 C CA . THR B 1 247 ? 72.788 -73.899 -2.360 1.00 50.74 227 THR B CA 1
ATOM 5229 C C . THR B 1 247 ? 71.649 -72.932 -2.136 1.00 52.02 227 THR B C 1
ATOM 5230 O O . THR B 1 247 ? 70.675 -72.912 -2.894 1.00 55.27 227 THR B O 1
ATOM 5234 N N . ILE B 1 248 ? 71.793 -72.053 -1.155 1.00 53.19 228 ILE B N 1
ATOM 5235 C CA . ILE B 1 248 ? 70.766 -71.032 -0.897 1.00 50.56 228 ILE B CA 1
ATOM 5236 C C . ILE B 1 248 ? 70.551 -70.111 -2.080 1.00 48.52 228 ILE B C 1
ATOM 5237 O O . ILE B 1 248 ? 69.431 -69.880 -2.492 1.00 45.82 228 ILE B O 1
ATOM 5242 N N . LEU B 1 249 ? 71.637 -69.630 -2.669 1.00 51.80 229 LEU B N 1
ATOM 5243 C CA . LEU B 1 249 ? 71.547 -68.720 -3.794 1.00 53.01 229 LEU B CA 1
ATOM 5244 C C . LEU B 1 249 ? 71.048 -69.485 -4.991 1.00 57.56 229 LEU B C 1
ATOM 5245 O O . LEU B 1 249 ? 70.175 -68.998 -5.708 1.00 64.24 229 LEU B O 1
ATOM 5250 N N . GLY B 1 250 ? 71.560 -70.698 -5.208 1.00 59.35 230 GLY B N 1
ATOM 5251 C CA . GLY B 1 250 ? 71.016 -71.551 -6.272 1.00 61.57 230 GLY B CA 1
ATOM 5252 C C . GLY B 1 250 ? 69.486 -71.721 -6.188 1.00 62.56 230 GLY B C 1
ATOM 5253 O O . GLY B 1 250 ? 68.793 -71.748 -7.212 1.00 57.77 230 GLY B O 1
ATOM 5254 N N . ALA B 1 251 ? 68.953 -71.826 -4.968 1.00 56.90 231 ALA B N 1
ATOM 5255 C CA . ALA B 1 251 ? 67.520 -72.025 -4.796 1.00 54.56 231 ALA B CA 1
ATOM 5256 C C . ALA B 1 251 ? 66.693 -70.835 -5.316 1.00 57.04 231 ALA B C 1
ATOM 5257 O O . ALA B 1 251 ? 65.619 -70.992 -5.849 1.00 56.63 231 ALA B O 1
ATOM 5259 N N . VAL B 1 252 ? 67.226 -69.650 -5.166 1.00 62.41 232 VAL B N 1
ATOM 5260 C CA . VAL B 1 252 ? 66.519 -68.440 -5.451 1.00 62.70 232 VAL B CA 1
ATOM 5261 C C . VAL B 1 252 ? 66.708 -68.000 -6.878 1.00 64.51 232 VAL B C 1
ATOM 5262 O O . VAL B 1 252 ? 65.932 -67.210 -7.390 1.00 75.46 232 VAL B O 1
ATOM 5266 N N . THR B 1 253 ? 67.754 -68.473 -7.522 1.00 66.62 233 THR B N 1
ATOM 5267 C CA . THR B 1 253 ? 67.990 -68.147 -8.919 1.00 69.47 233 THR B CA 1
ATOM 5268 C C . THR B 1 253 ? 66.942 -68.846 -9.817 1.00 73.59 233 THR B C 1
ATOM 5269 O O . THR B 1 253 ? 66.632 -70.016 -9.609 1.00 79.07 233 THR B O 1
ATOM 5273 N N . PRO B 1 254 ? 66.344 -68.114 -10.786 1.00 85.92 234 PRO B N 1
ATOM 5274 C CA . PRO B 1 254 ? 65.276 -68.749 -11.586 1.00 86.98 234 PRO B CA 1
ATOM 5275 C C . PRO B 1 254 ? 65.895 -69.578 -12.670 1.00 80.23 234 PRO B C 1
ATOM 5276 O O . PRO B 1 254 ? 66.130 -69.100 -13.751 1.00 84.60 234 PRO B O 1
ATOM 5280 N N . VAL B 1 255 ? 66.195 -70.813 -12.335 1.00 81.86 235 VAL B N 1
ATOM 5281 C CA . VAL B 1 255 ? 66.678 -71.760 -13.304 1.00 86.84 235 VAL B CA 1
ATOM 5282 C C . VAL B 1 255 ? 65.452 -72.442 -13.879 1.00 80.30 235 VAL B C 1
ATOM 5283 O O . VAL B 1 255 ? 64.391 -72.408 -13.279 1.00 85.78 235 VAL B O 1
ATOM 5287 N N . PRO B 1 256 ? 65.574 -73.054 -15.048 1.00 85.10 236 PRO B N 1
ATOM 5288 C CA . PRO B 1 256 ? 64.321 -73.618 -15.585 1.00 88.33 236 PRO B CA 1
ATOM 5289 C C . PRO B 1 256 ? 63.797 -74.798 -14.737 1.00 82.70 236 PRO B C 1
ATOM 5290 O O . PRO B 1 256 ? 64.608 -75.528 -14.161 1.00 86.37 236 PRO B O 1
ATOM 5294 N N . ASP B 1 257 ? 62.470 -74.965 -14.674 1.00 75.05 237 ASP B N 1
ATOM 5295 C CA . ASP B 1 257 ? 61.827 -76.088 -13.967 1.00 78.34 237 ASP B CA 1
ATOM 5296 C C . ASP B 1 257 ? 62.466 -77.458 -14.259 1.00 81.08 237 ASP B C 1
ATOM 5297 O O . ASP B 1 257 ? 62.435 -78.358 -13.430 1.00 83.70 237 ASP B O 1
ATOM 5302 N N . THR B 1 258 ? 63.011 -77.614 -15.456 1.00 88.59 238 THR B N 1
ATOM 5303 C CA . THR B 1 258 ? 63.658 -78.856 -15.894 1.00 87.05 238 THR B CA 1
ATOM 5304 C C . THR B 1 258 ? 64.921 -79.251 -15.111 1.00 85.05 238 THR B C 1
ATOM 5305 O O . THR B 1 258 ? 65.332 -80.418 -15.103 1.00 79.23 238 THR B O 1
ATOM 5309 N N . LEU B 1 259 ? 65.525 -78.265 -14.461 1.00 84.05 239 LEU B N 1
ATOM 5310 C CA . LEU B 1 259 ? 66.835 -78.407 -13.868 1.00 84.26 239 LEU B CA 1
ATOM 5311 C C . LEU B 1 259 ? 66.771 -78.293 -12.343 1.00 79.67 239 LEU B C 1
ATOM 5312 O O . LEU B 1 259 ? 66.094 -77.389 -11.806 1.00 78.77 239 LEU B O 1
ATOM 5317 N N . SER B 1 260 ? 67.435 -79.227 -11.648 1.00 70.21 240 SER B N 1
ATOM 5318 C CA . SER B 1 260 ? 67.577 -79.124 -10.200 1.00 70.44 240 SER B CA 1
ATOM 5319 C C . SER B 1 260 ? 68.441 -77.931 -9.824 1.00 70.96 240 SER B C 1
ATOM 5320 O O . SER B 1 260 ? 69.530 -77.718 -10.357 1.00 79.18 240 SER B O 1
ATOM 5323 N N . GLU B 1 261 ? 67.933 -77.167 -8.883 1.00 63.40 241 GLU B N 1
ATOM 5324 C CA . GLU B 1 261 ? 68.651 -76.055 -8.335 1.00 64.17 241 GLU B CA 1
ATOM 5325 C C . GLU B 1 261 ? 70.004 -76.550 -7.696 1.00 59.24 241 GLU B C 1
ATOM 5326 O O . GLU B 1 261 ? 70.959 -75.799 -7.532 1.00 59.84 241 GLU B O 1
ATOM 5332 N N . TYR B 1 262 ? 70.093 -77.831 -7.381 1.00 58.82 242 TYR B N 1
ATOM 5333 C CA . TYR B 1 262 ? 71.320 -78.407 -6.831 1.00 58.14 242 TYR B CA 1
ATOM 5334 C C . TYR B 1 262 ? 72.435 -78.375 -7.849 1.00 62.12 242 TYR B C 1
ATOM 5335 O O . TYR B 1 262 ? 73.617 -78.337 -7.488 1.00 63.52 242 TYR B O 1
ATOM 5344 N N . ALA B 1 263 ? 72.061 -78.515 -9.110 1.00 69.39 243 ALA B N 1
ATOM 5345 C CA . ALA B 1 263 ? 73.024 -78.580 -10.199 1.00 72.92 243 ALA B CA 1
ATOM 5346 C C . ALA B 1 263 ? 73.643 -77.217 -10.397 1.00 70.09 243 ALA B C 1
ATOM 5347 O O . ALA B 1 263 ? 74.850 -77.079 -10.554 1.00 73.09 243 ALA B O 1
ATOM 5349 N N . PHE B 1 264 ? 72.808 -76.201 -10.340 1.00 70.11 244 PHE B N 1
ATOM 5350 C CA . PHE B 1 264 ? 73.286 -74.820 -10.446 1.00 70.28 244 PHE B CA 1
ATOM 5351 C C . PHE B 1 264 ? 74.189 -74.405 -9.300 1.00 64.78 244 PHE B C 1
ATOM 5352 O O . PHE B 1 264 ? 75.166 -73.740 -9.513 1.00 67.20 244 PHE B O 1
ATOM 5360 N N . ALA B 1 265 ? 73.831 -74.796 -8.087 1.00 64.57 245 ALA B N 1
ATOM 5361 C CA . ALA B 1 265 ? 74.660 -74.528 -6.934 1.00 63.25 245 ALA B CA 1
ATOM 5362 C C . ALA B 1 265 ? 76.038 -75.148 -7.137 1.00 63.37 245 ALA B C 1
ATOM 5363 O O . ALA B 1 265 ? 77.044 -74.557 -6.792 1.00 63.88 245 ALA B O 1
ATOM 5365 N N . GLY B 1 266 ? 76.070 -76.326 -7.729 1.00 64.13 246 GLY B N 1
ATOM 5366 C CA . GLY B 1 266 ? 77.320 -76.992 -8.089 1.00 70.52 246 GLY B CA 1
ATOM 5367 C C . GLY B 1 266 ? 78.212 -76.171 -9.000 1.00 75.64 246 GLY B C 1
ATOM 5368 O O . GLY B 1 266 ? 79.426 -76.136 -8.821 1.00 79.26 246 GLY B O 1
ATOM 5369 N N . LEU B 1 267 ? 77.608 -75.478 -9.961 1.00 77.94 247 LEU B N 1
ATOM 5370 C CA . LEU B 1 267 ? 78.377 -74.653 -10.881 1.00 80.90 247 LEU B CA 1
ATOM 5371 C C . LEU B 1 267 ? 78.920 -73.426 -10.180 1.00 78.04 247 LEU B C 1
ATOM 5372 O O . LEU B 1 267 ? 80.051 -73.039 -10.404 1.00 77.46 247 LEU B O 1
ATOM 5377 N N . LEU B 1 268 ? 78.095 -72.795 -9.355 1.00 78.18 248 LEU B N 1
ATOM 5378 C CA . LEU B 1 268 ? 78.535 -71.660 -8.551 1.00 78.88 248 LEU B CA 1
ATOM 5379 C C . LEU B 1 268 ? 79.691 -72.064 -7.632 1.00 81.35 248 LEU B C 1
ATOM 5380 O O . LEU B 1 268 ? 80.605 -71.280 -7.404 1.00 79.41 248 LEU B O 1
ATOM 5385 N N . ARG B 1 269 ? 79.620 -73.269 -7.073 1.00 78.29 249 ARG B N 1
ATOM 5386 C CA . ARG B 1 269 ? 80.573 -73.686 -6.063 1.00 73.83 249 ARG B CA 1
ATOM 5387 C C . ARG B 1 269 ? 81.876 -74.131 -6.686 1.00 79.61 249 ARG B C 1
ATOM 5388 O O . ARG B 1 269 ? 82.935 -73.838 -6.141 1.00 80.01 249 ARG B O 1
ATOM 5396 N N . GLY B 1 270 ? 81.790 -74.795 -7.844 1.00 80.16 250 GLY B N 1
ATOM 5397 C CA . GLY B 1 270 ? 82.936 -75.437 -8.484 1.00 79.32 250 GLY B CA 1
ATOM 5398 C C . GLY B 1 270 ? 82.945 -76.936 -8.251 1.00 81.73 250 GLY B C 1
ATOM 5399 O O . GLY B 1 270 ? 83.767 -77.658 -8.811 1.00 88.51 250 GLY B O 1
ATOM 5400 N N . THR B 1 271 ? 82.040 -77.409 -7.413 1.00 79.60 251 THR B N 1
ATOM 5401 C CA . THR B 1 271 ? 82.052 -78.797 -6.988 1.00 81.69 251 THR B CA 1
ATOM 5402 C C . THR B 1 271 ? 80.613 -79.259 -6.673 1.00 76.00 251 THR B C 1
ATOM 5403 O O . THR B 1 271 ? 79.753 -78.441 -6.317 1.00 71.47 251 THR B O 1
ATOM 5407 N N . LYS B 1 272 ? 80.355 -80.560 -6.845 1.00 76.70 252 LYS B N 1
ATOM 5408 C CA . LYS B 1 272 ? 79.037 -81.154 -6.580 1.00 81.03 252 LYS B CA 1
ATOM 5409 C C . LYS B 1 272 ? 78.518 -80.829 -5.180 1.00 77.05 252 LYS B C 1
ATOM 5410 O O . LYS B 1 272 ? 79.286 -80.762 -4.212 1.00 74.04 252 LYS B O 1
ATOM 5416 N N . THR B 1 273 ? 77.204 -80.614 -5.106 1.00 70.92 253 THR B N 1
ATOM 5417 C CA . THR B 1 273 ? 76.545 -80.285 -3.865 1.00 63.81 253 THR B CA 1
ATOM 5418 C C . THR B 1 273 ? 76.465 -81.535 -2.978 1.00 63.07 253 THR B C 1
ATOM 5419 O O . THR B 1 273 ? 75.961 -82.573 -3.387 1.00 62.49 253 THR B O 1
ATOM 5423 N N . GLU B 1 274 ? 76.974 -81.413 -1.759 1.00 61.70 254 GLU B N 1
ATOM 5424 C CA . GLU B 1 274 ? 76.983 -82.531 -0.827 1.00 61.25 254 GLU B CA 1
ATOM 5425 C C . GLU B 1 274 ? 75.649 -82.612 -0.139 1.00 58.73 254 GLU B C 1
ATOM 5426 O O . GLU B 1 274 ? 75.168 -81.618 0.476 1.00 54.25 254 GLU B O 1
ATOM 5432 N N . VAL B 1 275 ? 75.024 -83.774 -0.260 1.00 55.75 255 VAL B N 1
ATOM 5433 C CA . VAL B 1 275 ? 73.688 -83.984 0.296 1.00 55.49 255 VAL B CA 1
ATOM 5434 C C . VAL B 1 275 ? 73.605 -85.288 1.104 1.00 55.23 255 VAL B C 1
ATOM 5435 O O . VAL B 1 275 ? 74.551 -86.057 1.128 1.00 58.69 255 VAL B O 1
ATOM 5439 N N . VAL B 1 276 ? 72.447 -85.517 1.716 1.00 49.85 256 VAL B N 1
ATOM 5440 C CA . VAL B 1 276 ? 72.170 -86.711 2.493 1.00 49.38 256 VAL B CA 1
ATOM 5441 C C . VAL B 1 276 ? 70.715 -87.096 2.278 1.00 49.58 256 VAL B C 1
ATOM 5442 O O . VAL B 1 276 ? 69.874 -86.241 2.093 1.00 51.79 256 VAL B O 1
ATOM 5446 N N . LYS B 1 277 ? 70.413 -88.380 2.249 1.00 53.96 257 LYS B N 1
ATOM 5447 C CA . LYS B 1 277 ? 69.041 -88.810 2.084 1.00 53.44 257 LYS B CA 1
ATOM 5448 C C . LYS B 1 277 ? 68.300 -88.482 3.336 1.00 53.91 257 LYS B C 1
ATOM 5449 O O . LYS B 1 277 ? 68.870 -88.560 4.429 1.00 49.26 257 LYS B O 1
ATOM 5455 N N . CYS B 1 278 ? 67.055 -88.034 3.193 1.00 52.20 258 CYS B N 1
ATOM 5456 C CA . CYS B 1 278 ? 66.228 -87.762 4.369 1.00 50.40 258 CYS B CA 1
ATOM 5457 C C . CYS B 1 278 ? 65.886 -89.082 5.028 1.00 52.93 258 CYS B C 1
ATOM 5458 O O . CYS B 1 278 ? 65.929 -90.148 4.397 1.00 55.23 258 CYS B O 1
ATOM 5461 N N . ILE B 1 279 ? 65.525 -89.005 6.297 1.00 54.27 259 ILE B N 1
ATOM 5462 C CA . ILE B 1 279 ? 65.225 -90.180 7.072 1.00 54.12 259 ILE B CA 1
ATOM 5463 C C . ILE B 1 279 ? 63.914 -90.827 6.649 1.00 55.10 259 ILE B C 1
ATOM 5464 O O . ILE B 1 279 ? 63.835 -92.023 6.593 1.00 63.97 259 ILE B O 1
ATOM 5469 N N . SER B 1 280 ? 62.890 -90.040 6.357 1.00 57.13 260 SER B N 1
ATOM 5470 C CA . SER B 1 280 ? 61.514 -90.550 6.142 1.00 56.77 260 SER B CA 1
ATOM 5471 C C . SER B 1 280 ? 61.069 -90.429 4.703 1.00 57.02 260 SER B C 1
ATOM 5472 O O . SER B 1 280 ? 59.919 -90.698 4.409 1.00 54.16 260 SER B O 1
ATOM 5475 N N . ASN B 1 281 ? 61.947 -89.999 3.798 1.00 57.03 261 ASN B N 1
ATOM 5476 C CA . ASN B 1 281 ? 61.595 -90.014 2.364 1.00 57.06 261 ASN B CA 1
ATOM 5477 C C . ASN B 1 281 ? 62.844 -90.122 1.489 1.00 60.63 261 ASN B C 1
ATOM 5478 O O . ASN B 1 281 ? 63.977 -90.222 2.017 1.00 59.40 261 ASN B O 1
ATOM 5483 N N . ASP B 1 282 ? 62.650 -90.108 0.167 1.00 63.99 262 ASP B N 1
ATOM 5484 C CA . ASP B 1 282 ? 63.769 -90.266 -0.772 1.00 65.56 262 ASP B CA 1
ATOM 5485 C C . ASP B 1 282 ? 64.347 -88.947 -1.265 1.00 61.20 262 ASP B C 1
ATOM 5486 O O . ASP B 1 282 ? 65.209 -88.945 -2.152 1.00 62.02 262 ASP B O 1
ATOM 5491 N N . LEU B 1 283 ? 63.928 -87.838 -0.662 1.00 54.94 263 LEU B N 1
ATOM 5492 C CA . LEU B 1 283 ? 64.510 -86.538 -0.993 1.00 54.35 263 LEU B CA 1
ATOM 5493 C C . LEU B 1 283 ? 65.900 -86.383 -0.370 1.00 54.18 263 LEU B C 1
ATOM 5494 O O . LEU B 1 283 ? 66.178 -86.935 0.675 1.00 55.88 263 LEU B O 1
ATOM 5499 N N . GLU B 1 284 ? 66.758 -85.604 -1.003 1.00 56.97 264 GLU B N 1
ATOM 5500 C CA . GLU B 1 284 ? 68.057 -85.324 -0.451 1.00 58.62 264 GLU B CA 1
ATOM 5501 C C . GLU B 1 284 ? 68.095 -83.855 -0.006 1.00 60.66 264 GLU B C 1
ATOM 5502 O O . GLU B 1 284 ? 67.618 -82.953 -0.705 1.00 60.98 264 GLU B O 1
ATOM 5508 N N . VAL B 1 285 ? 68.694 -83.626 1.156 1.00 54.49 265 VAL B N 1
ATOM 5509 C CA . VAL B 1 285 ? 68.923 -82.287 1.661 1.00 52.89 265 VAL B CA 1
ATOM 5510 C C . VAL B 1 285 ? 70.413 -82.060 1.842 1.00 52.43 265 VAL B C 1
ATOM 5511 O O . VAL B 1 285 ? 71.183 -83.019 1.967 1.00 54.17 265 VAL B O 1
ATOM 5515 N N . PRO B 1 286 ? 70.826 -80.795 1.873 1.00 50.09 266 PRO B N 1
ATOM 5516 C CA . PRO B 1 286 ? 72.252 -80.498 2.031 1.00 49.15 266 PRO B CA 1
ATOM 5517 C C . PRO B 1 286 ? 72.807 -81.049 3.304 1.00 49.85 266 PRO B C 1
ATOM 5518 O O . PRO B 1 286 ? 72.178 -80.912 4.343 1.00 52.89 266 PRO B O 1
ATOM 5522 N N . ALA B 1 287 ? 74.007 -81.615 3.239 1.00 55.53 267 ALA B N 1
ATOM 5523 C CA . ALA B 1 287 ? 74.594 -82.337 4.375 1.00 53.99 267 ALA B CA 1
ATOM 5524 C C . ALA B 1 287 ? 74.978 -81.418 5.513 1.00 54.20 267 ALA B C 1
ATOM 5525 O O . ALA B 1 287 ? 74.877 -81.787 6.683 1.00 61.22 267 ALA B O 1
ATOM 5527 N N . SER B 1 288 ? 75.410 -80.213 5.165 1.00 55.35 268 SER B N 1
ATOM 5528 C CA . SER B 1 288 ? 75.818 -79.199 6.130 1.00 54.20 268 SER B CA 1
ATOM 5529 C C . SER B 1 288 ? 74.655 -78.371 6.732 1.00 54.77 268 SER B C 1
ATOM 5530 O O . SER B 1 288 ? 74.894 -77.488 7.569 1.00 56.20 268 SER B O 1
ATOM 5533 N N . ALA B 1 289 ? 73.409 -78.622 6.321 1.00 50.26 269 ALA B N 1
ATOM 5534 C CA . ALA B 1 289 ? 72.259 -77.845 6.852 1.00 51.02 269 ALA B CA 1
ATOM 5535 C C . ALA B 1 289 ? 72.212 -77.807 8.366 1.00 50.58 269 ALA B C 1
ATOM 5536 O O . ALA B 1 289 ? 72.611 -78.776 9.024 1.00 47.06 269 ALA B O 1
ATOM 5538 N N . GLU B 1 290 ? 71.745 -76.687 8.922 1.00 48.08 270 GLU B N 1
ATOM 5539 C CA . GLU B 1 290 ? 71.690 -76.537 10.371 1.00 46.76 270 GLU B CA 1
ATOM 5540 C C . GLU B 1 290 ? 70.481 -77.252 10.939 1.00 45.29 270 GLU B C 1
ATOM 5541 O O . GLU B 1 290 ? 70.578 -77.964 11.953 1.00 39.86 270 GLU B O 1
ATOM 5547 N N . ILE B 1 291 ? 69.344 -77.093 10.263 1.00 43.41 271 ILE B N 1
ATOM 5548 C CA . ILE B 1 291 ? 68.102 -77.765 10.670 1.00 42.24 271 ILE B CA 1
ATOM 5549 C C . ILE B 1 291 ? 67.398 -78.279 9.433 1.00 43.20 271 ILE B C 1
ATOM 5550 O O . ILE B 1 291 ? 67.457 -77.652 8.373 1.00 45.27 271 ILE B O 1
ATOM 5555 N N . VAL B 1 292 ? 66.796 -79.456 9.538 1.00 41.47 272 VAL B N 1
ATOM 5556 C CA . VAL B 1 292 ? 65.981 -79.984 8.463 1.00 41.63 272 VAL B CA 1
ATOM 5557 C C . VAL B 1 292 ? 64.634 -80.405 9.030 1.00 43.32 272 VAL B C 1
ATOM 5558 O O . VAL B 1 292 ? 64.548 -81.100 10.038 1.00 44.76 272 VAL B O 1
ATOM 5562 N N . LEU B 1 293 ? 63.579 -79.985 8.367 1.00 46.14 273 LEU B N 1
ATOM 5563 C CA . LEU B 1 293 ? 62.236 -80.428 8.678 1.00 45.91 273 LEU B CA 1
ATOM 5564 C C . LEU B 1 293 ? 61.806 -81.422 7.607 1.00 45.70 273 LEU B C 1
ATOM 5565 O O . LEU B 1 293 ? 61.902 -81.098 6.439 1.00 44.20 273 LEU B O 1
ATOM 5570 N N . GLU B 1 294 ? 61.341 -82.611 8.008 1.00 45.26 274 GLU B N 1
ATOM 5571 C CA . GLU B 1 294 ? 60.802 -83.621 7.067 1.00 46.44 274 GLU B CA 1
ATOM 5572 C C . GLU B 1 294 ? 59.346 -83.905 7.411 1.00 47.94 274 GLU B C 1
ATOM 5573 O O . GLU B 1 294 ? 58.919 -83.825 8.578 1.00 48.20 274 GLU B O 1
ATOM 5579 N N . GLY B 1 295 ? 58.580 -84.245 6.392 1.00 45.60 275 GLY B N 1
ATOM 5580 C CA . GLY B 1 295 ? 57.187 -84.473 6.570 1.00 43.68 275 GLY B CA 1
ATOM 5581 C C . GLY B 1 295 ? 56.465 -84.667 5.271 1.00 48.52 275 GLY B C 1
ATOM 5582 O O . GLY B 1 295 ? 57.025 -85.156 4.273 1.00 48.06 275 GLY B O 1
ATOM 5583 N N . TYR B 1 296 ? 55.205 -84.244 5.260 1.00 52.33 276 TYR B N 1
ATOM 5584 C CA . TYR B 1 296 ? 54.383 -84.468 4.107 1.00 53.80 276 TYR B CA 1
ATOM 5585 C C . TYR B 1 296 ? 53.243 -83.502 4.109 1.00 52.40 276 TYR B C 1
ATOM 5586 O O . TYR B 1 296 ? 52.939 -82.873 5.125 1.00 54.29 276 TYR B O 1
ATOM 5595 N N . ILE B 1 297 ? 52.572 -83.439 2.964 1.00 52.57 277 ILE B N 1
ATOM 5596 C CA . ILE B 1 297 ? 51.308 -82.732 2.819 1.00 50.74 277 ILE B CA 1
ATOM 5597 C C . ILE B 1 297 ? 50.188 -83.737 2.658 1.00 52.27 277 ILE B C 1
ATOM 5598 O O . ILE B 1 297 ? 50.193 -84.548 1.733 1.00 55.18 277 ILE B O 1
ATOM 5603 N N . GLU B 1 298 ? 49.238 -83.691 3.581 1.00 55.96 278 GLU B N 1
ATOM 5604 C CA . GLU B 1 298 ? 48.018 -84.464 3.467 1.00 60.62 278 GLU B CA 1
ATOM 5605 C C . GLU B 1 298 ? 47.133 -83.814 2.374 1.00 63.69 278 GLU B C 1
ATOM 5606 O O . GLU B 1 298 ? 46.893 -82.609 2.413 1.00 66.05 278 GLU B O 1
ATOM 5612 N N . GLN B 1 299 ? 46.676 -84.594 1.396 1.00 65.27 279 GLN B N 1
ATOM 5613 C CA . GLN B 1 299 ? 45.874 -84.033 0.304 1.00 68.81 279 GLN B CA 1
ATOM 5614 C C . GLN B 1 299 ? 44.547 -83.487 0.787 1.00 68.25 279 GLN B C 1
ATOM 5615 O O . GLN B 1 299 ? 43.882 -84.100 1.626 1.00 65.07 279 GLN B O 1
ATOM 5621 N N . GLY B 1 300 ? 44.210 -82.294 0.296 1.00 67.15 280 GLY B N 1
ATOM 5622 C CA . GLY B 1 300 ? 43.043 -81.565 0.772 1.00 71.81 280 GLY B CA 1
ATOM 5623 C C . GLY B 1 300 ? 43.174 -80.761 2.080 1.00 71.02 280 GLY B C 1
ATOM 5624 O O . GLY B 1 300 ? 42.300 -79.938 2.358 1.00 72.45 280 GLY B O 1
ATOM 5625 N N . GLU B 1 301 ? 44.208 -81.006 2.904 1.00 66.33 281 GLU B N 1
ATOM 5626 C CA . GLU B 1 301 ? 44.400 -80.228 4.137 1.00 59.67 281 GLU B CA 1
ATOM 5627 C C . GLU B 1 301 ? 44.981 -78.855 3.775 1.00 58.08 281 GLU B C 1
ATOM 5628 O O . GLU B 1 301 ? 46.041 -78.748 3.125 1.00 52.67 281 GLU B O 1
ATOM 5634 N N . THR B 1 302 ? 44.228 -77.822 4.143 1.00 56.09 282 THR B N 1
ATOM 5635 C CA . THR B 1 302 ? 44.580 -76.443 3.893 1.00 55.55 282 THR B CA 1
ATOM 5636 C C . THR B 1 302 ? 44.267 -75.600 5.121 1.00 54.99 282 THR B C 1
ATOM 5637 O O . THR B 1 302 ? 43.516 -76.020 6.008 1.00 54.80 282 THR B O 1
ATOM 5641 N N . ALA B 1 303 ? 44.892 -74.427 5.193 1.00 52.77 283 ALA B N 1
ATOM 5642 C CA . ALA B 1 303 ? 44.625 -73.510 6.291 1.00 52.96 283 ALA B CA 1
ATOM 5643 C C . ALA B 1 303 ? 44.687 -72.071 5.816 1.00 54.30 283 ALA B C 1
ATOM 5644 O O . ALA B 1 303 ? 45.368 -71.768 4.833 1.00 53.07 283 ALA B O 1
ATOM 5646 N N . PRO B 1 304 ? 43.923 -71.186 6.484 1.00 55.95 284 PRO B N 1
ATOM 5647 C CA . PRO B 1 304 ? 44.012 -69.751 6.224 1.00 49.90 284 PRO B CA 1
ATOM 5648 C C . PRO B 1 304 ? 45.413 -69.243 6.594 1.00 52.16 284 PRO B C 1
ATOM 5649 O O . PRO B 1 304 ? 45.872 -69.475 7.713 1.00 50.07 284 PRO B O 1
ATOM 5653 N N . GLU B 1 305 ? 46.086 -68.595 5.635 1.00 50.05 285 GLU B N 1
ATOM 5654 C CA . GLU B 1 305 ? 47.432 -68.128 5.798 1.00 46.62 285 GLU B CA 1
ATOM 5655 C C . GLU B 1 305 ? 47.446 -66.632 5.892 1.00 44.51 285 GLU B C 1
ATOM 5656 O O . GLU B 1 305 ? 46.830 -65.971 5.090 1.00 45.04 285 GLU B O 1
ATOM 5662 N N . GLY B 1 306 ? 48.171 -66.101 6.865 1.00 43.29 286 GLY B N 1
ATOM 5663 C CA . GLY B 1 306 ? 48.300 -64.668 7.026 1.00 43.59 286 GLY B CA 1
ATOM 5664 C C . GLY B 1 306 ? 47.210 -64.018 7.873 1.00 47.44 286 GLY B C 1
ATOM 5665 O O . GLY B 1 306 ? 46.434 -64.689 8.550 1.00 45.16 286 GLY B O 1
ATOM 5666 N N . PRO B 1 307 ? 47.134 -62.681 7.832 1.00 49.12 287 PRO B N 1
ATOM 5667 C CA . PRO B 1 307 ? 47.898 -61.806 6.955 1.00 46.50 287 PRO B CA 1
ATOM 5668 C C . PRO B 1 307 ? 49.364 -61.746 7.331 1.00 45.07 287 PRO B C 1
ATOM 5669 O O . PRO B 1 307 ? 49.719 -62.025 8.462 1.00 46.74 287 PRO B O 1
ATOM 5673 N N . TYR B 1 308 ? 50.190 -61.356 6.364 1.00 45.49 288 TYR B N 1
ATOM 5674 C CA . TYR B 1 308 ? 51.612 -61.133 6.555 1.00 40.39 288 TYR B CA 1
ATOM 5675 C C . TYR B 1 308 ? 52.046 -59.952 5.725 1.00 41.15 288 TYR B C 1
ATOM 5676 O O . TYR B 1 308 ? 51.551 -59.744 4.621 1.00 45.44 288 TYR B O 1
ATOM 5685 N N . GLY B 1 309 ? 52.966 -59.182 6.264 1.00 41.94 289 GLY B N 1
ATOM 5686 C CA . GLY B 1 309 ? 53.585 -58.139 5.529 1.00 46.31 289 GLY B CA 1
ATOM 5687 C C . GLY B 1 309 ? 54.476 -58.774 4.482 1.00 47.23 289 GLY B C 1
ATOM 5688 O O . GLY B 1 309 ? 55.118 -59.754 4.755 1.00 52.23 289 GLY B O 1
ATOM 5689 N N . ASP B 1 310 ? 54.542 -58.118 3.336 1.00 47.04 290 ASP B N 1
ATOM 5690 C CA . ASP B 1 310 ? 55.170 -58.523 2.101 1.00 47.42 290 ASP B CA 1
ATOM 5691 C C . ASP B 1 310 ? 56.290 -57.578 1.711 1.00 42.63 290 ASP B C 1
ATOM 5692 O O . ASP B 1 310 ? 56.390 -56.455 2.178 1.00 38.66 290 ASP B O 1
ATOM 5697 N N . HIS B 1 311 ? 56.993 -57.994 0.672 1.00 43.84 291 HIS B N 1
ATOM 5698 C CA . HIS B 1 311 ? 58.041 -57.237 0.058 1.00 41.98 291 HIS B CA 1
ATOM 5699 C C . HIS B 1 311 ? 57.520 -55.946 -0.572 1.00 42.25 291 HIS B C 1
ATOM 5700 O O . HIS B 1 311 ? 58.290 -55.066 -0.875 1.00 45.86 291 HIS B O 1
ATOM 5707 N N . THR B 1 312 ? 56.218 -55.839 -0.800 1.00 45.64 292 THR B N 1
ATOM 5708 C CA . THR B 1 312 ? 55.629 -54.603 -1.345 1.00 43.52 292 THR B CA 1
ATOM 5709 C C . THR B 1 312 ? 55.444 -53.543 -0.295 1.00 43.60 292 THR B C 1
ATOM 5710 O O . THR B 1 312 ? 55.022 -52.455 -0.642 1.00 45.89 292 THR B O 1
ATOM 5714 N N . GLY B 1 313 ? 55.665 -53.868 0.993 1.00 40.46 293 GLY B N 1
ATOM 5715 C CA . GLY B 1 313 ? 55.367 -52.917 2.085 1.00 41.79 293 GLY B CA 1
ATOM 5716 C C . GLY B 1 313 ? 53.902 -52.874 2.573 1.00 43.05 293 GLY B C 1
ATOM 5717 O O . GLY B 1 313 ? 53.523 -52.037 3.370 1.00 45.44 293 GLY B O 1
ATOM 5718 N N . TYR B 1 314 ? 53.083 -53.814 2.126 1.00 42.77 294 TYR B N 1
ATOM 5719 C CA . TYR B 1 314 ? 51.722 -53.931 2.586 1.00 40.82 294 TYR B CA 1
ATOM 5720 C C . TYR B 1 314 ? 51.478 -55.308 3.137 1.00 39.99 294 TYR B C 1
ATOM 5721 O O . TYR B 1 314 ? 52.265 -56.222 2.923 1.00 37.30 294 TYR B O 1
ATOM 5730 N N . TYR B 1 315 ? 50.373 -55.459 3.854 1.00 41.54 295 TYR B N 1
ATOM 5731 C CA . TYR B 1 315 ? 49.957 -56.757 4.327 1.00 40.91 295 TYR B CA 1
ATOM 5732 C C . TYR B 1 315 ? 49.245 -57.494 3.195 1.00 41.52 295 TYR B C 1
ATOM 5733 O O . TYR B 1 315 ? 48.387 -56.904 2.562 1.00 45.97 295 TYR B O 1
ATOM 5742 N N . ASN B 1 316 ? 49.538 -58.783 2.976 1.00 42.54 296 ASN B N 1
ATOM 5743 C CA . ASN B 1 316 ? 48.688 -59.656 2.147 1.00 43.91 296 ASN B CA 1
ATOM 5744 C C . ASN B 1 316 ? 47.485 -60.057 2.940 1.00 49.32 296 ASN B C 1
ATOM 5745 O O . ASN B 1 316 ? 47.626 -60.401 4.110 1.00 51.07 296 ASN B O 1
ATOM 5750 N N . GLU B 1 317 ? 46.314 -60.092 2.324 1.00 51.96 297 GLU B N 1
ATOM 5751 C CA . GLU B 1 317 ? 45.129 -60.597 3.025 1.00 56.38 297 GLU B CA 1
ATOM 5752 C C . GLU B 1 317 ? 45.145 -62.125 3.110 1.00 56.91 297 GLU B C 1
ATOM 5753 O O . GLU B 1 317 ? 45.930 -62.802 2.414 1.00 57.93 297 GLU B O 1
ATOM 5759 N N . VAL B 1 318 ? 44.311 -62.648 4.009 1.00 57.62 298 VAL B N 1
ATOM 5760 C CA . VAL B 1 318 ? 44.231 -64.085 4.273 1.00 58.56 298 VAL B CA 1
ATOM 5761 C C . VAL B 1 318 ? 43.918 -64.837 3.006 1.00 57.27 298 VAL B C 1
ATOM 5762 O O . VAL B 1 318 ? 43.132 -64.392 2.195 1.00 58.05 298 VAL B O 1
ATOM 5766 N N . ASP B 1 319 ? 44.478 -66.021 2.894 1.00 56.31 299 ASP B N 1
ATOM 5767 C CA . ASP B 1 319 ? 44.224 -66.872 1.751 1.00 58.12 299 ASP B CA 1
ATOM 5768 C C . ASP B 1 319 ? 44.579 -68.290 2.159 1.00 53.90 299 ASP B C 1
ATOM 5769 O O . ASP B 1 319 ? 45.355 -68.484 3.097 1.00 51.04 299 ASP B O 1
ATOM 5774 N N . SER B 1 320 ? 44.063 -69.269 1.435 1.00 55.53 300 SER B N 1
ATOM 5775 C CA . SER B 1 320 ? 44.289 -70.681 1.764 1.00 57.41 300 SER B CA 1
ATOM 5776 C C . SER B 1 320 ? 45.487 -71.345 1.072 1.00 52.02 300 SER B C 1
ATOM 5777 O O . SER B 1 320 ? 45.623 -71.293 -0.150 1.00 58.26 300 SER B O 1
ATOM 5780 N N . PHE B 1 321 ? 46.306 -72.037 1.853 1.00 46.51 301 PHE B N 1
ATOM 5781 C CA . PHE B 1 321 ? 47.393 -72.827 1.305 1.00 46.49 301 PHE B CA 1
ATOM 5782 C C . PHE B 1 321 ? 47.513 -74.195 2.002 1.00 48.52 301 PHE B C 1
ATOM 5783 O O . PHE B 1 321 ? 46.963 -74.420 3.087 1.00 53.88 301 PHE B O 1
ATOM 5791 N N . PRO B 1 322 ? 48.234 -75.109 1.392 1.00 46.11 302 PRO B N 1
ATOM 5792 C CA . PRO B 1 322 ? 48.387 -76.426 1.980 1.00 49.73 302 PRO B CA 1
ATOM 5793 C C . PRO B 1 322 ? 49.102 -76.446 3.329 1.00 46.52 302 PRO B C 1
ATOM 5794 O O . PRO B 1 322 ? 49.913 -75.613 3.600 1.00 47.30 302 PRO B O 1
ATOM 5798 N N . VAL B 1 323 ? 48.780 -77.441 4.143 1.00 49.39 303 VAL B N 1
ATOM 5799 C CA . VAL B 1 323 ? 49.404 -77.665 5.411 1.00 46.06 303 VAL B CA 1
ATOM 5800 C C . VAL B 1 323 ? 50.475 -78.714 5.288 1.00 46.57 303 VAL B C 1
ATOM 5801 O O . VAL B 1 323 ? 50.241 -79.822 4.791 1.00 51.35 303 VAL B O 1
ATOM 5805 N N . PHE B 1 324 ? 51.642 -78.370 5.794 1.00 46.05 304 PHE B N 1
ATOM 5806 C CA . PHE B 1 324 ? 52.836 -79.222 5.828 1.00 48.38 304 PHE B CA 1
ATOM 5807 C C . PHE B 1 324 ? 52.924 -79.801 7.221 1.00 48.40 304 PHE B C 1
ATOM 5808 O O . PHE B 1 324 ? 53.088 -79.039 8.183 1.00 45.35 304 PHE B O 1
ATOM 5816 N N . THR B 1 325 ? 52.770 -81.132 7.325 1.00 48.93 305 THR B N 1
ATOM 5817 C CA . THR B 1 325 ? 52.833 -81.838 8.621 1.00 45.26 305 THR B CA 1
ATOM 5818 C C . THR B 1 325 ? 54.255 -82.326 8.853 1.00 45.82 305 THR B C 1
ATOM 5819 O O . THR B 1 325 ? 54.803 -83.027 8.014 1.00 44.13 305 THR B O 1
ATOM 5823 N N . VAL B 1 326 ? 54.879 -81.901 9.953 1.00 46.01 306 VAL B N 1
ATOM 5824 C CA . VAL B 1 326 ? 56.297 -82.190 10.210 1.00 46.14 306 VAL B CA 1
ATOM 5825 C C . VAL B 1 326 ? 56.459 -83.438 11.072 1.00 50.95 306 VAL B C 1
ATOM 5826 O O . VAL B 1 326 ? 56.029 -83.463 12.224 1.00 59.24 306 VAL B O 1
ATOM 5830 N N . THR B 1 327 ? 57.054 -84.482 10.514 1.00 50.97 307 THR B N 1
ATOM 5831 C CA . THR B 1 327 ? 57.193 -85.755 11.222 1.00 50.61 307 THR B CA 1
ATOM 5832 C C . THR B 1 327 ? 58.563 -85.895 11.842 1.00 48.93 307 THR B C 1
ATOM 5833 O O . THR B 1 327 ? 58.717 -86.659 12.805 1.00 47.21 307 THR B O 1
ATOM 5837 N N . HIS B 1 328 ? 59.541 -85.138 11.323 1.00 45.02 308 HIS B N 1
ATOM 5838 C CA . HIS B 1 328 ? 60.894 -85.175 11.837 1.00 46.26 308 HIS B CA 1
ATOM 5839 C C . HIS B 1 328 ? 61.507 -83.806 11.830 1.00 46.20 308 HIS B C 1
ATOM 5840 O O . HIS B 1 328 ? 61.268 -83.023 10.904 1.00 45.51 308 HIS B O 1
ATOM 5847 N N . ILE B 1 329 ? 62.368 -83.556 12.812 1.00 42.34 309 ILE B N 1
ATOM 5848 C CA . ILE B 1 329 ? 63.234 -82.389 12.809 1.00 43.11 309 ILE B CA 1
ATOM 5849 C C . ILE B 1 329 ? 64.635 -82.851 13.156 1.00 42.50 309 ILE B C 1
ATOM 5850 O O . ILE B 1 329 ? 64.852 -83.504 14.209 1.00 41.79 309 ILE B O 1
ATOM 5855 N N . THR B 1 330 ? 65.575 -82.543 12.279 1.00 40.52 310 THR B N 1
ATOM 5856 C CA . THR B 1 330 ? 66.938 -83.040 12.445 1.00 44.78 310 THR B CA 1
ATOM 5857 C C . THR B 1 330 ? 67.768 -81.789 12.496 1.00 42.67 310 THR B C 1
ATOM 5858 O O . THR B 1 330 ? 67.463 -80.847 11.799 1.00 46.02 310 THR B O 1
ATOM 5862 N N . GLN B 1 331 ? 68.777 -81.763 13.340 1.00 42.16 311 GLN B N 1
ATOM 5863 C CA . GLN B 1 331 ? 69.671 -80.632 13.401 1.00 44.71 311 GLN B CA 1
ATOM 5864 C C . GLN B 1 331 ? 71.101 -80.968 13.802 1.00 44.82 311 GLN B C 1
ATOM 5865 O O . GLN B 1 331 ? 71.381 -82.000 14.385 1.00 44.71 311 GLN B O 1
ATOM 5871 N N . ARG B 1 332 ? 71.987 -80.032 13.527 1.00 46.95 312 ARG B N 1
ATOM 5872 C CA . ARG B 1 332 ? 73.313 -80.062 14.076 1.00 47.45 312 ARG B CA 1
ATOM 5873 C C . ARG B 1 332 ? 73.379 -79.784 15.558 1.00 53.68 312 ARG B C 1
ATOM 5874 O O . ARG B 1 332 ? 72.457 -79.224 16.175 1.00 50.12 312 ARG B O 1
ATOM 5882 N N . GLU B 1 333 ? 74.504 -80.209 16.130 1.00 64.22 313 GLU B N 1
ATOM 5883 C CA . GLU B 1 333 ? 74.869 -79.846 17.461 1.00 69.33 313 GLU B CA 1
ATOM 5884 C C . GLU B 1 333 ? 75.056 -78.318 17.293 1.00 61.23 313 GLU B C 1
ATOM 5885 O O . GLU B 1 333 ? 75.685 -77.879 16.335 1.00 56.28 313 GLU B O 1
ATOM 5891 N N . ASP B 1 334 ? 74.486 -77.526 18.200 1.00 57.00 314 ASP B N 1
ATOM 5892 C CA . ASP B 1 334 ? 74.816 -76.111 18.289 1.00 54.95 314 ASP B CA 1
ATOM 5893 C C . ASP B 1 334 ? 74.255 -75.356 17.091 1.00 50.51 314 ASP B C 1
ATOM 5894 O O . ASP B 1 334 ? 74.802 -74.357 16.614 1.00 47.34 314 ASP B O 1
ATOM 5899 N N . ALA B 1 335 ? 73.161 -75.889 16.604 1.00 49.57 315 ALA B N 1
ATOM 5900 C CA . ALA B 1 335 ? 72.450 -75.365 15.473 1.00 50.49 315 ALA B CA 1
ATOM 5901 C C . ALA B 1 335 ? 72.159 -73.877 15.578 1.00 49.09 315 ALA B C 1
ATOM 5902 O O . ALA B 1 335 ? 71.903 -73.353 16.649 1.00 45.87 315 ALA B O 1
ATOM 5904 N N . ILE B 1 336 ? 72.160 -73.246 14.415 1.00 50.07 316 ILE B N 1
ATOM 5905 C CA . ILE B 1 336 ? 71.934 -71.831 14.212 1.00 49.74 316 ILE B CA 1
ATOM 5906 C C . ILE B 1 336 ? 70.682 -71.706 13.346 1.00 47.71 316 ILE B C 1
ATOM 5907 O O . ILE B 1 336 ? 70.504 -72.453 12.397 1.00 45.48 316 ILE B O 1
ATOM 5912 N N . TYR B 1 337 ? 69.792 -70.793 13.685 1.00 44.23 317 TYR B N 1
ATOM 5913 C CA . TYR B 1 337 ? 68.578 -70.661 12.936 1.00 39.45 317 TYR B CA 1
ATOM 5914 C C . TYR B 1 337 ? 68.684 -69.501 12.020 1.00 38.44 317 TYR B C 1
ATOM 5915 O O . TYR B 1 337 ? 68.863 -68.369 12.455 1.00 44.76 317 TYR B O 1
ATOM 5924 N N . HIS B 1 338 ? 68.530 -69.760 10.736 1.00 39.15 318 HIS B N 1
ATOM 5925 C CA . HIS B 1 338 ? 68.645 -68.723 9.714 1.00 39.54 318 HIS B CA 1
ATOM 5926 C C . HIS B 1 338 ? 67.277 -68.173 9.366 1.00 37.07 318 HIS B C 1
ATOM 5927 O O . HIS B 1 338 ? 66.384 -68.922 8.972 1.00 33.51 318 HIS B O 1
ATOM 5934 N N . SER B 1 339 ? 67.125 -66.853 9.520 1.00 38.02 319 SER B N 1
ATOM 5935 C CA . SER B 1 339 ? 65.860 -66.191 9.238 1.00 40.29 319 SER B CA 1
ATOM 5936 C C . SER B 1 339 ? 66.052 -64.869 8.517 1.00 41.13 319 SER B C 1
ATOM 5937 O O . SER B 1 339 ? 67.165 -64.377 8.335 1.00 41.36 319 SER B O 1
ATOM 5940 N N . THR B 1 340 ? 64.936 -64.339 8.045 1.00 43.04 320 THR B N 1
ATOM 5941 C CA . THR B 1 340 ? 64.876 -63.021 7.478 1.00 43.37 320 THR B CA 1
ATOM 5942 C C . THR B 1 340 ? 63.472 -62.435 7.557 1.00 42.38 320 THR B C 1
ATOM 5943 O O . THR B 1 340 ? 62.609 -62.932 8.273 1.00 45.81 320 THR B O 1
ATOM 5947 N N . TYR B 1 341 ? 63.282 -61.313 6.910 1.00 47.38 321 TYR B N 1
ATOM 5948 C CA . TYR B 1 341 ? 61.994 -60.652 6.915 1.00 49.97 321 TYR B CA 1
ATOM 5949 C C . TYR B 1 341 ? 61.879 -60.014 5.547 1.00 46.83 321 TYR B C 1
ATOM 5950 O O . TYR B 1 341 ? 62.893 -59.789 4.900 1.00 45.16 321 TYR B O 1
ATOM 5959 N N . THR B 1 342 ? 60.651 -59.802 5.110 1.00 46.59 322 THR B N 1
ATOM 5960 C CA . THR B 1 342 ? 60.335 -58.913 3.987 1.00 52.05 322 THR B CA 1
ATOM 5961 C C . THR B 1 342 ? 59.458 -57.796 4.457 1.00 49.22 322 THR B C 1
ATOM 5962 O O . THR B 1 342 ? 58.630 -57.991 5.306 1.00 55.12 322 THR B O 1
ATOM 5966 N N . GLY B 1 343 ? 59.590 -56.637 3.838 1.00 49.80 323 GLY B N 1
ATOM 5967 C CA . GLY B 1 343 ? 58.745 -55.508 4.147 1.00 43.00 323 GLY B CA 1
ATOM 5968 C C . GLY B 1 343 ? 58.940 -54.429 3.123 1.00 45.62 323 GLY B C 1
ATOM 5969 O O . GLY B 1 343 ? 59.351 -54.701 2.008 1.00 43.24 323 GLY B O 1
ATOM 5970 N N . ARG B 1 344 ? 58.648 -53.194 3.500 1.00 47.39 324 ARG B N 1
ATOM 5971 C CA . ARG B 1 344 ? 58.914 -52.098 2.624 1.00 49.63 324 ARG B CA 1
ATOM 5972 C C . ARG B 1 344 ? 60.346 -52.186 2.198 1.00 45.80 324 ARG B C 1
ATOM 5973 O O . ARG B 1 344 ? 61.212 -52.433 3.003 1.00 47.10 324 ARG B O 1
ATOM 5981 N N . PRO B 1 345 ? 60.616 -51.998 0.940 1.00 48.87 325 PRO B N 1
ATOM 5982 C CA . PRO B 1 345 ? 62.027 -52.107 0.531 1.00 53.95 325 PRO B CA 1
ATOM 5983 C C . PRO B 1 345 ? 62.839 -50.853 0.884 1.00 51.01 325 PRO B C 1
ATOM 5984 O O . PRO B 1 345 ? 62.273 -49.788 1.016 1.00 53.06 325 PRO B O 1
ATOM 5988 N N . PRO B 1 346 ? 64.144 -50.993 1.034 1.00 48.45 326 PRO B N 1
ATOM 5989 C CA . PRO B 1 346 ? 64.828 -52.227 0.763 1.00 50.29 326 PRO B CA 1
ATOM 5990 C C . PRO B 1 346 ? 64.814 -53.226 1.941 1.00 52.24 326 PRO B C 1
ATOM 5991 O O . PRO B 1 346 ? 64.808 -52.822 3.076 1.00 54.14 326 PRO B O 1
ATOM 5995 N N . ASP B 1 347 ? 64.820 -54.515 1.621 1.00 52.18 327 ASP B N 1
ATOM 5996 C CA . ASP B 1 347 ? 65.047 -55.575 2.562 1.00 51.54 327 ASP B CA 1
ATOM 5997 C C . ASP B 1 347 ? 65.994 -56.604 1.938 1.00 49.57 327 ASP B C 1
ATOM 5998 O O . ASP B 1 347 ? 66.407 -56.452 0.814 1.00 51.76 327 ASP B O 1
ATOM 6003 N N . GLU B 1 348 ? 66.341 -57.648 2.669 1.00 51.10 328 GLU B N 1
ATOM 6004 C CA . GLU B 1 348 ? 67.330 -58.596 2.208 1.00 52.41 328 GLU B CA 1
ATOM 6005 C C . GLU B 1 348 ? 66.906 -59.234 0.879 1.00 52.53 328 GLU B C 1
ATOM 6006 O O . GLU B 1 348 ? 67.710 -59.386 -0.025 1.00 56.57 328 GLU B O 1
ATOM 6012 N N . PRO B 1 349 ? 65.659 -59.608 0.739 1.00 52.11 329 PRO B N 1
ATOM 6013 C CA . PRO B 1 349 ? 65.265 -60.188 -0.558 1.00 53.32 329 PRO B CA 1
ATOM 6014 C C . PRO B 1 349 ? 65.490 -59.282 -1.736 1.00 52.51 329 PRO B C 1
ATOM 6015 O O . PRO B 1 349 ? 65.769 -59.724 -2.844 1.00 57.32 329 PRO B O 1
ATOM 6019 N N . ALA B 1 350 ? 65.338 -57.993 -1.500 1.00 50.85 330 ALA B N 1
ATOM 6020 C CA . ALA B 1 350 ? 65.472 -57.037 -2.541 1.00 44.35 330 ALA B CA 1
ATOM 6021 C C . ALA B 1 350 ? 66.932 -56.850 -2.872 1.00 46.44 330 ALA B C 1
ATOM 6022 O O . ALA B 1 350 ? 67.277 -56.624 -4.019 1.00 46.69 330 ALA B O 1
ATOM 6024 N N . VAL B 1 351 ? 67.798 -56.904 -1.880 1.00 47.83 331 VAL B N 1
ATOM 6025 C CA . VAL B 1 351 ? 69.206 -56.843 -2.183 1.00 50.90 331 VAL B CA 1
ATOM 6026 C C . VAL B 1 351 ? 69.641 -58.076 -2.984 1.00 53.73 331 VAL B C 1
ATOM 6027 O O . VAL B 1 351 ? 70.400 -57.985 -3.946 1.00 59.44 331 VAL B O 1
ATOM 6031 N N . LEU B 1 352 ? 69.174 -59.239 -2.572 1.00 56.15 332 LEU B N 1
ATOM 6032 C CA . LEU B 1 352 ? 69.332 -60.444 -3.363 1.00 57.28 332 LEU B CA 1
ATOM 6033 C C . LEU B 1 352 ? 68.873 -60.193 -4.772 1.00 53.94 332 LEU B C 1
ATOM 6034 O O . LEU B 1 352 ? 69.566 -60.472 -5.676 1.00 56.80 332 LEU B O 1
ATOM 6039 N N . GLY B 1 353 ? 67.664 -59.699 -4.944 1.00 54.19 333 GLY B N 1
ATOM 6040 C CA . GLY B 1 353 ? 67.119 -59.434 -6.275 1.00 53.08 333 GLY B CA 1
ATOM 6041 C C . GLY B 1 353 ? 67.882 -58.416 -7.135 1.00 54.99 333 GLY B C 1
ATOM 6042 O O . GLY B 1 353 ? 67.813 -58.512 -8.351 1.00 54.28 333 GLY B O 1
ATOM 6043 N N . VAL B 1 354 ? 68.619 -57.466 -6.536 1.00 53.66 334 VAL B N 1
ATOM 6044 C CA . VAL B 1 354 ? 69.427 -56.582 -7.364 1.00 57.05 334 VAL B CA 1
ATOM 6045 C C . VAL B 1 354 ? 70.651 -57.353 -7.844 1.00 56.34 334 VAL B C 1
ATOM 6046 O O . VAL B 1 354 ? 70.950 -57.286 -9.009 1.00 56.21 334 VAL B O 1
ATOM 6050 N N . ALA B 1 355 ? 71.319 -58.095 -6.962 1.00 53.18 335 ALA B N 1
ATOM 6051 C CA . ALA B 1 355 ? 72.438 -58.912 -7.383 1.00 53.44 335 ALA B CA 1
ATOM 6052 C C . ALA B 1 355 ? 72.045 -59.909 -8.456 1.00 52.09 335 ALA B C 1
ATOM 6053 O O . ALA B 1 355 ? 72.749 -60.075 -9.410 1.00 52.52 335 ALA B O 1
ATOM 6055 N N . LEU B 1 356 ? 70.891 -60.518 -8.360 1.00 59.19 336 LEU B N 1
ATOM 6056 C CA . LEU B 1 356 ? 70.481 -61.475 -9.380 1.00 72.58 336 LEU B CA 1
ATOM 6057 C C . LEU B 1 356 ? 70.036 -60.828 -10.673 1.00 72.00 336 LEU B C 1
ATOM 6058 O O . LEU B 1 356 ? 69.908 -61.517 -11.640 1.00 79.51 336 LEU B O 1
ATOM 6063 N N . ASN B 1 357 ? 69.790 -59.529 -10.699 1.00 78.38 337 ASN B N 1
ATOM 6064 C CA . ASN B 1 357 ? 69.552 -58.841 -11.949 1.00 80.70 337 ASN B CA 1
ATOM 6065 C C . ASN B 1 357 ? 70.855 -58.812 -12.747 1.00 81.73 337 ASN B C 1
ATOM 6066 O O . ASN B 1 357 ? 70.825 -58.956 -13.970 1.00 86.24 337 ASN B O 1
ATOM 6071 N N . GLU B 1 358 ? 72.007 -58.669 -12.078 1.00 75.14 338 GLU B N 1
ATOM 6072 C CA . GLU B 1 358 ? 73.281 -58.641 -12.795 1.00 70.60 338 GLU B CA 1
ATOM 6073 C C . GLU B 1 358 ? 73.478 -59.930 -13.550 1.00 65.27 338 GLU B C 1
ATOM 6074 O O . GLU B 1 358 ? 74.006 -59.953 -14.650 1.00 74.01 338 GLU B O 1
ATOM 6080 N N . VAL B 1 359 ? 73.012 -61.015 -12.987 1.00 61.33 339 VAL B N 1
ATOM 6081 C CA . VAL B 1 359 ? 72.977 -62.262 -13.701 1.00 63.30 339 VAL B CA 1
ATOM 6082 C C . VAL B 1 359 ? 72.184 -62.179 -14.987 1.00 63.44 339 VAL B C 1
ATOM 6083 O O . VAL B 1 359 ? 72.538 -62.846 -15.937 1.00 72.57 339 VAL B O 1
ATOM 6087 N N . PHE B 1 360 ? 71.095 -61.424 -15.030 1.00 69.39 340 PHE B N 1
ATOM 6088 C CA . PHE B 1 360 ? 70.246 -61.434 -16.248 1.00 77.03 340 PHE B CA 1
ATOM 6089 C C . PHE B 1 360 ? 70.763 -60.519 -17.347 1.00 68.96 340 PHE B C 1
ATOM 6090 O O . PHE B 1 360 ? 70.485 -60.772 -18.503 1.00 68.87 340 PHE B O 1
ATOM 6098 N N . VAL B 1 361 ? 71.483 -59.450 -16.990 1.00 63.62 341 VAL B N 1
ATOM 6099 C CA . VAL B 1 361 ? 71.957 -58.510 -17.982 1.00 60.56 341 VAL B CA 1
ATOM 6100 C C . VAL B 1 361 ? 72.585 -59.210 -19.214 1.00 60.58 341 VAL B C 1
ATOM 6101 O O . VAL B 1 361 ? 72.196 -58.923 -20.330 1.00 61.98 341 VAL B O 1
ATOM 6105 N N . PRO B 1 362 ? 73.527 -60.144 -19.021 1.00 58.82 342 PRO B N 1
ATOM 6106 C CA . PRO B 1 362 ? 74.114 -60.834 -20.166 1.00 60.38 342 PRO B CA 1
ATOM 6107 C C . PRO B 1 362 ? 73.133 -61.609 -20.989 1.00 58.73 342 PRO B C 1
ATOM 6108 O O . PRO B 1 362 ? 73.373 -61.780 -22.174 1.00 62.82 342 PRO B O 1
ATOM 6112 N N . ILE B 1 363 ? 72.097 -62.157 -20.365 1.00 61.85 343 ILE B N 1
ATOM 6113 C CA . ILE B 1 363 ? 71.129 -62.975 -21.109 1.00 61.17 343 ILE B CA 1
ATOM 6114 C C . ILE B 1 363 ? 70.262 -62.057 -21.949 1.00 57.49 343 ILE B C 1
ATOM 6115 O O . ILE B 1 363 ? 69.857 -62.426 -23.067 1.00 58.16 343 ILE B O 1
ATOM 6120 N N . LEU B 1 364 ? 69.988 -60.870 -21.418 1.00 50.52 344 LEU B N 1
ATOM 6121 C CA . LEU B 1 364 ? 69.297 -59.877 -22.187 1.00 55.70 344 LEU B CA 1
ATOM 6122 C C . LEU B 1 364 ? 70.165 -59.342 -23.315 1.00 55.83 344 LEU B C 1
ATOM 6123 O O . LEU B 1 364 ? 69.677 -59.124 -24.425 1.00 56.68 344 LEU B O 1
ATOM 6128 N N . GLN B 1 365 ? 71.436 -59.116 -23.035 1.00 53.98 345 GLN B N 1
ATOM 6129 C CA . GLN B 1 365 ? 72.346 -58.606 -24.055 1.00 57.99 345 GLN B CA 1
ATOM 6130 C C . GLN B 1 365 ? 72.636 -59.596 -25.176 1.00 57.85 345 GLN B C 1
ATOM 6131 O O . GLN B 1 365 ? 72.844 -59.173 -26.291 1.00 66.30 345 GLN B O 1
ATOM 6137 N N . LYS B 1 366 ? 72.604 -60.888 -24.902 1.00 63.45 346 LYS B N 1
ATOM 6138 C CA . LYS B 1 366 ? 72.699 -61.905 -25.964 1.00 71.35 346 LYS B CA 1
ATOM 6139 C C . LYS B 1 366 ? 71.581 -61.659 -26.962 1.00 65.48 346 LYS B C 1
ATOM 6140 O O . LYS B 1 366 ? 71.792 -61.644 -28.184 1.00 61.97 346 LYS B O 1
ATOM 6146 N N . GLN B 1 367 ? 70.394 -61.430 -26.431 1.00 55.54 347 GLN B N 1
ATOM 6147 C CA . GLN B 1 367 ? 69.224 -61.317 -27.277 1.00 57.15 347 GLN B CA 1
ATOM 6148 C C . GLN B 1 367 ? 69.061 -59.911 -27.848 1.00 56.79 347 GLN B C 1
ATOM 6149 O O . GLN B 1 367 ? 68.684 -59.758 -28.985 1.00 57.96 347 GLN B O 1
ATOM 6155 N N . PHE B 1 368 ? 69.378 -58.892 -27.059 1.00 52.58 348 PHE B N 1
ATOM 6156 C CA . PHE B 1 368 ? 69.321 -57.514 -27.510 1.00 52.10 348 PHE B CA 1
ATOM 6157 C C . PHE B 1 368 ? 70.673 -56.836 -27.309 1.00 52.47 348 PHE B C 1
ATOM 6158 O O . PHE B 1 368 ? 70.938 -56.182 -26.309 1.00 53.35 348 PHE B O 1
ATOM 6166 N N . PRO B 1 369 ? 71.548 -56.991 -28.276 1.00 52.58 349 PRO B N 1
ATOM 6167 C CA . PRO B 1 369 ? 72.906 -56.456 -28.042 1.00 52.51 349 PRO B CA 1
ATOM 6168 C C . PRO B 1 369 ? 72.973 -54.946 -27.999 1.00 47.91 349 PRO B C 1
ATOM 6169 O O . PRO B 1 369 ? 74.013 -54.397 -27.680 1.00 51.50 349 PRO B O 1
ATOM 6173 N N . GLU B 1 370 ? 71.880 -54.290 -28.320 1.00 46.72 350 GLU B N 1
ATOM 6174 C CA . GLU B 1 370 ? 71.778 -52.835 -28.187 1.00 47.27 350 GLU B CA 1
ATOM 6175 C C . GLU B 1 370 ? 71.657 -52.361 -26.732 1.00 47.15 350 GLU B C 1
ATOM 6176 O O . GLU B 1 370 ? 71.853 -51.186 -26.472 1.00 50.42 350 GLU B O 1
ATOM 6182 N N . ILE B 1 371 ? 71.378 -53.271 -25.805 1.00 44.45 351 ILE B N 1
ATOM 6183 C CA . ILE B 1 371 ? 71.166 -52.930 -24.416 1.00 43.44 351 ILE B CA 1
ATOM 6184 C C . ILE B 1 371 ? 72.487 -52.781 -23.690 1.00 47.20 351 ILE B C 1
ATOM 6185 O O . ILE B 1 371 ? 73.251 -53.718 -23.608 1.00 53.03 351 ILE B O 1
ATOM 6190 N N . VAL B 1 372 ? 72.755 -51.605 -23.166 1.00 46.98 352 VAL B N 1
ATOM 6191 C CA . VAL B 1 372 ? 73.982 -51.338 -22.419 1.00 45.75 352 VAL B CA 1
ATOM 6192 C C . VAL B 1 372 ? 73.824 -51.653 -20.946 1.00 47.45 352 VAL B C 1
ATOM 6193 O O . VAL B 1 372 ? 74.691 -52.232 -20.343 1.00 52.42 352 VAL B O 1
ATOM 6197 N N . ASP B 1 373 ? 72.690 -51.288 -20.378 1.00 49.06 353 ASP B N 1
ATOM 6198 C CA . ASP B 1 373 ? 72.364 -51.637 -18.994 1.00 47.51 353 ASP B CA 1
ATOM 6199 C C . ASP B 1 373 ? 70.863 -51.849 -18.767 1.00 42.82 353 ASP B C 1
ATOM 6200 O O . ASP B 1 373 ? 70.057 -51.345 -19.508 1.00 42.08 353 ASP B O 1
ATOM 6205 N N . PHE B 1 374 ? 70.527 -52.570 -17.720 1.00 41.38 354 PHE B N 1
ATOM 6206 C CA . PHE B 1 374 ? 69.195 -52.973 -17.432 1.00 44.26 354 PHE B CA 1
ATOM 6207 C C . PHE B 1 374 ? 69.079 -53.124 -15.908 1.00 46.25 354 PHE B C 1
ATOM 6208 O O . PHE B 1 374 ? 69.761 -53.945 -15.306 1.00 50.51 354 PHE B O 1
ATOM 6216 N N . TYR B 1 375 ? 68.191 -52.351 -15.296 1.00 46.96 355 TYR B N 1
ATOM 6217 C CA . TYR B 1 375 ? 68.156 -52.188 -13.857 1.00 47.53 355 TYR B CA 1
ATOM 6218 C C . TYR B 1 375 ? 66.750 -52.163 -13.340 1.00 46.57 355 TYR B C 1
ATOM 6219 O O . TYR B 1 375 ? 65.933 -51.474 -13.880 1.00 46.45 355 TYR B O 1
ATOM 6228 N N . LEU B 1 376 ? 66.484 -52.971 -12.316 1.00 52.18 356 LEU B N 1
ATOM 6229 C CA . LEU B 1 376 ? 65.232 -52.990 -11.602 1.00 52.96 356 LEU B CA 1
ATOM 6230 C C . LEU B 1 376 ? 65.461 -52.416 -10.178 1.00 52.41 356 LEU B C 1
ATOM 6231 O O . LEU B 1 376 ? 65.899 -53.114 -9.258 1.00 55.99 356 LEU B O 1
ATOM 6236 N N . PRO B 1 377 ? 65.136 -51.138 -9.982 1.00 50.97 357 PRO B N 1
ATOM 6237 C CA . PRO B 1 377 ? 65.304 -50.514 -8.682 1.00 48.44 357 PRO B CA 1
ATOM 6238 C C . PRO B 1 377 ? 64.627 -51.285 -7.563 1.00 49.13 357 PRO B C 1
ATOM 6239 O O . PRO B 1 377 ? 63.479 -51.661 -7.707 1.00 55.13 357 PRO B O 1
ATOM 6243 N N . PRO B 1 378 ? 65.312 -51.509 -6.451 1.00 51.91 358 PRO B N 1
ATOM 6244 C CA . PRO B 1 378 ? 64.688 -52.112 -5.274 1.00 54.77 358 PRO B CA 1
ATOM 6245 C C . PRO B 1 378 ? 63.435 -51.346 -4.820 1.00 57.42 358 PRO B C 1
ATOM 6246 O O . PRO B 1 378 ? 62.428 -51.978 -4.492 1.00 58.52 358 PRO B O 1
ATOM 6250 N N . GLU B 1 379 ? 63.470 -50.007 -4.883 1.00 55.89 359 GLU B N 1
ATOM 6251 C CA . GLU B 1 379 ? 62.278 -49.174 -4.563 1.00 55.77 359 GLU B CA 1
ATOM 6252 C C . GLU B 1 379 ? 61.017 -49.502 -5.329 1.00 58.07 359 GLU B C 1
ATOM 6253 O O . GLU B 1 379 ? 59.926 -49.139 -4.890 1.00 58.52 359 GLU B O 1
ATOM 6259 N N . GLY B 1 380 ? 61.162 -50.091 -6.521 1.00 57.17 360 GLY B N 1
ATOM 6260 C CA . GLY B 1 380 ? 59.993 -50.450 -7.321 1.00 55.31 360 GLY B CA 1
ATOM 6261 C C . GLY B 1 380 ? 59.459 -51.819 -6.953 1.00 57.45 360 GLY B C 1
ATOM 6262 O O . GLY B 1 380 ? 58.938 -52.529 -7.812 1.00 55.33 360 GLY B O 1
ATOM 6263 N N . CYS B 1 381 ? 59.657 -52.241 -5.694 1.00 58.53 361 CYS B N 1
ATOM 6264 C CA . CYS B 1 381 ? 59.342 -53.621 -5.265 1.00 58.48 361 CYS B CA 1
ATOM 6265 C C . CYS B 1 381 ? 60.048 -54.662 -6.094 1.00 60.02 361 CYS B C 1
ATOM 6266 O O . CYS B 1 381 ? 59.531 -55.747 -6.329 1.00 57.90 361 CYS B O 1
ATOM 6269 N N . SER B 1 382 ? 61.248 -54.308 -6.537 1.00 67.23 362 SER B N 1
ATOM 6270 C CA . SER B 1 382 ? 62.192 -55.245 -7.125 1.00 67.53 362 SER B CA 1
ATOM 6271 C C . SER B 1 382 ? 61.891 -55.707 -8.529 1.00 68.83 362 SER B C 1
ATOM 6272 O O . SER B 1 382 ? 62.836 -56.050 -9.230 1.00 78.37 362 SER B O 1
ATOM 6275 N N . TYR B 1 383 ? 60.620 -55.734 -8.948 1.00 60.86 363 TYR B N 1
ATOM 6276 C CA . TYR B 1 383 ? 60.264 -56.224 -10.285 1.00 54.70 363 TYR B CA 1
ATOM 6277 C C . TYR B 1 383 ? 59.272 -55.302 -11.057 1.00 50.94 363 TYR B C 1
ATOM 6278 O O . TYR B 1 383 ? 58.966 -55.559 -12.222 1.00 45.69 363 TYR B O 1
ATOM 6287 N N . ARG B 1 384 ? 58.795 -54.215 -10.450 1.00 44.23 364 ARG B N 1
ATOM 6288 C CA . ARG B 1 384 ? 57.689 -53.517 -11.060 1.00 42.39 364 ARG B CA 1
ATOM 6289 C C . ARG B 1 384 ? 58.110 -52.425 -11.986 1.00 41.52 364 ARG B C 1
ATOM 6290 O O . ARG B 1 384 ? 57.297 -51.937 -12.784 1.00 40.00 364 ARG B O 1
ATOM 6298 N N . LEU B 1 385 ? 59.374 -52.040 -11.904 1.00 40.87 365 LEU B N 1
ATOM 6299 C CA . LEU B 1 385 ? 59.865 -50.961 -12.732 1.00 39.68 365 LEU B CA 1
ATOM 6300 C C . LEU B 1 385 ? 61.245 -51.305 -13.250 1.00 41.08 365 LEU B C 1
ATOM 6301 O O . LEU B 1 385 ? 62.085 -51.720 -12.498 1.00 40.39 365 LEU B O 1
ATOM 6306 N N . ALA B 1 386 ? 61.484 -51.092 -14.526 1.00 42.29 366 ALA B N 1
ATOM 6307 C CA . ALA B 1 386 ? 62.789 -51.354 -15.095 1.00 41.50 366 ALA B CA 1
ATOM 6308 C C . ALA B 1 386 ? 63.275 -50.115 -15.804 1.00 39.59 366 ALA B C 1
ATOM 6309 O O . ALA B 1 386 ? 62.519 -49.482 -16.510 1.00 41.70 366 ALA B O 1
ATOM 6311 N N . VAL B 1 387 ? 64.564 -49.839 -15.707 1.00 41.22 367 VAL B N 1
ATOM 6312 C CA . VAL B 1 387 ? 65.200 -48.827 -16.518 1.00 39.71 367 VAL B CA 1
ATOM 6313 C C . VAL B 1 387 ? 66.168 -49.519 -17.432 1.00 42.90 367 VAL B C 1
ATOM 6314 O O . VAL B 1 387 ? 67.036 -50.278 -16.979 1.00 46.79 367 VAL B O 1
ATOM 6318 N N . VAL B 1 388 ? 66.058 -49.242 -18.714 1.00 43.75 368 VAL B N 1
ATOM 6319 C CA . VAL B 1 388 ? 66.898 -49.883 -19.738 1.00 43.17 368 VAL B CA 1
ATOM 6320 C C . VAL B 1 388 ? 67.601 -48.812 -20.546 1.00 43.99 368 VAL B C 1
ATOM 6321 O O . VAL B 1 388 ? 66.921 -47.901 -21.027 1.00 39.67 368 VAL B O 1
ATOM 6325 N N . THR B 1 389 ? 68.916 -48.939 -20.749 1.00 40.94 369 THR B N 1
ATOM 6326 C CA . THR B 1 389 ? 69.631 -47.992 -21.585 1.00 42.41 369 THR B CA 1
ATOM 6327 C C . THR B 1 389 ? 70.152 -48.660 -22.832 1.00 42.52 369 THR B C 1
ATOM 6328 O O . THR B 1 389 ? 70.658 -49.766 -22.760 1.00 47.36 369 THR B O 1
ATOM 6332 N N . ILE B 1 390 ? 70.097 -47.984 -23.965 1.00 42.12 370 ILE B N 1
ATOM 6333 C CA . ILE B 1 390 ? 70.442 -48.616 -25.247 1.00 42.93 370 ILE B CA 1
ATOM 6334 C C . ILE B 1 390 ? 71.341 -47.743 -26.074 1.00 46.51 370 ILE B C 1
ATOM 6335 O O . ILE B 1 390 ? 71.423 -46.546 -25.808 1.00 47.37 370 ILE B O 1
ATOM 6340 N N . LYS B 1 391 ? 72.001 -48.335 -27.074 1.00 50.30 371 LYS B N 1
ATOM 6341 C CA . LYS B 1 391 ? 72.576 -47.560 -28.186 1.00 55.39 371 LYS B CA 1
ATOM 6342 C C . LYS B 1 391 ? 71.554 -47.625 -29.275 1.00 50.38 371 LYS B C 1
ATOM 6343 O O . LYS B 1 391 ? 71.425 -48.637 -29.937 1.00 61.65 371 LYS B O 1
ATOM 6349 N N . LYS B 1 392 ? 70.840 -46.542 -29.460 1.00 47.76 372 LYS B N 1
ATOM 6350 C CA . LYS B 1 392 ? 69.711 -46.516 -30.365 1.00 48.34 372 LYS B CA 1
ATOM 6351 C C . LYS B 1 392 ? 70.260 -46.460 -31.762 1.00 49.69 372 LYS B C 1
ATOM 6352 O O . LYS B 1 392 ? 71.212 -45.738 -32.012 1.00 50.27 372 LYS B O 1
ATOM 6358 N N . GLN B 1 393 ? 69.678 -47.260 -32.642 1.00 51.31 373 GLN B N 1
ATOM 6359 C CA . GLN B 1 393 ? 70.165 -47.480 -34.000 1.00 58.91 373 GLN B CA 1
ATOM 6360 C C . GLN B 1 393 ? 69.154 -47.076 -35.079 1.00 57.16 373 GLN B C 1
ATOM 6361 O O . GLN B 1 393 ? 69.525 -46.994 -36.229 1.00 56.45 373 GLN B O 1
ATOM 6367 N N . TYR B 1 394 ? 67.886 -46.860 -34.721 1.00 52.82 374 TYR B N 1
ATOM 6368 C CA . TYR B 1 394 ? 66.864 -46.420 -35.681 1.00 48.06 374 TYR B CA 1
ATOM 6369 C C . TYR B 1 394 ? 65.652 -45.856 -34.992 1.00 47.46 374 TYR B C 1
ATOM 6370 O O . TYR B 1 394 ? 65.379 -46.120 -33.817 1.00 51.30 374 TYR B O 1
ATOM 6379 N N . ALA B 1 395 ? 64.903 -45.076 -35.742 1.00 46.41 375 ALA B N 1
ATOM 6380 C CA . ALA B 1 395 ? 63.680 -44.508 -35.251 1.00 42.20 375 ALA B CA 1
ATOM 6381 C C . ALA B 1 395 ? 62.758 -45.595 -34.760 1.00 41.81 375 ALA B C 1
ATOM 6382 O O . ALA B 1 395 ? 62.601 -46.631 -35.395 1.00 44.41 375 ALA B O 1
ATOM 6384 N N . GLY B 1 396 ? 62.181 -45.371 -33.589 1.00 43.89 376 GLY B N 1
ATOM 6385 C CA . GLY B 1 396 ? 61.249 -46.318 -32.950 1.00 44.67 376 GLY B CA 1
ATOM 6386 C C . GLY B 1 396 ? 61.902 -47.450 -32.189 1.00 44.00 376 GLY B C 1
ATOM 6387 O O . GLY B 1 396 ? 61.232 -48.296 -31.629 1.00 47.67 376 GLY B O 1
ATOM 6388 N N . HIS B 1 397 ? 63.218 -47.457 -32.129 1.00 46.63 377 HIS B N 1
ATOM 6389 C CA . HIS B 1 397 ? 63.940 -48.518 -31.417 1.00 44.40 377 HIS B CA 1
ATOM 6390 C C . HIS B 1 397 ? 63.451 -48.754 -29.983 1.00 42.60 377 HIS B C 1
ATOM 6391 O O . HIS B 1 397 ? 63.332 -49.894 -29.536 1.00 41.96 377 HIS B O 1
ATOM 6398 N N . ALA B 1 398 ? 63.189 -47.695 -29.246 1.00 40.57 378 ALA B N 1
ATOM 6399 C CA . ALA B 1 398 ? 62.810 -47.899 -27.860 1.00 41.88 378 ALA B CA 1
ATOM 6400 C C . ALA B 1 398 ? 61.602 -48.816 -27.735 1.00 42.90 378 ALA B C 1
ATOM 6401 O O . ALA B 1 398 ? 61.506 -49.570 -26.754 1.00 41.06 378 ALA B O 1
ATOM 6403 N N . LYS B 1 399 ? 60.675 -48.773 -28.692 1.00 41.49 379 LYS B N 1
ATOM 6404 C CA . LYS B 1 399 ? 59.455 -49.592 -28.553 1.00 41.71 379 LYS B CA 1
ATOM 6405 C C . LYS B 1 399 ? 59.730 -51.083 -28.694 1.00 45.05 379 LYS B C 1
ATOM 6406 O O . LYS B 1 399 ? 59.127 -51.906 -27.986 1.00 45.95 379 LYS B O 1
ATOM 6412 N N . ARG B 1 400 ? 60.704 -51.443 -29.536 1.00 46.48 380 ARG B N 1
ATOM 6413 C CA . ARG B 1 400 ? 61.104 -52.842 -29.647 1.00 47.65 380 ARG B CA 1
ATOM 6414 C C . ARG B 1 400 ? 61.689 -53.337 -28.330 1.00 46.40 380 ARG B C 1
ATOM 6415 O O . ARG B 1 400 ? 61.361 -54.440 -27.861 1.00 48.54 380 ARG B O 1
ATOM 6423 N N . VAL B 1 401 ? 62.518 -52.513 -27.710 1.00 43.83 381 VAL B N 1
ATOM 6424 C CA . VAL B 1 401 ? 63.138 -52.868 -26.429 1.00 44.90 381 VAL B CA 1
ATOM 6425 C C . VAL B 1 401 ? 62.099 -53.008 -25.293 1.00 43.61 381 VAL B C 1
ATOM 6426 O O . VAL B 1 401 ? 62.164 -53.989 -24.528 1.00 41.77 381 VAL B O 1
ATOM 6430 N N . MET B 1 402 ? 61.121 -52.102 -25.225 1.00 39.98 382 MET B N 1
ATOM 6431 C CA . MET B 1 402 ? 60.054 -52.253 -24.233 1.00 41.37 382 MET B CA 1
ATOM 6432 C C . MET B 1 402 ? 59.379 -53.580 -24.418 1.00 42.80 382 MET B C 1
ATOM 6433 O O . MET B 1 402 ? 59.153 -54.321 -23.444 1.00 48.29 382 MET B O 1
ATOM 6438 N N . MET B 1 403 ? 59.025 -53.900 -25.657 1.00 43.00 383 MET B N 1
ATOM 6439 C CA . MET B 1 403 ? 58.314 -55.163 -25.896 1.00 45.30 383 MET B CA 1
ATOM 6440 C C . MET B 1 403 ? 59.160 -56.374 -25.563 1.00 46.13 383 MET B C 1
ATOM 6441 O O . MET B 1 403 ? 58.662 -57.389 -25.101 1.00 41.59 383 MET B O 1
ATOM 6446 N N . GLY B 1 404 ? 60.460 -56.232 -25.768 1.00 44.46 384 GLY B N 1
ATOM 6447 C CA . GLY B 1 404 ? 61.363 -57.272 -25.392 1.00 42.87 384 GLY B CA 1
ATOM 6448 C C . GLY B 1 404 ? 61.434 -57.499 -23.914 1.00 43.54 384 GLY B C 1
ATOM 6449 O O . GLY B 1 404 ? 61.474 -58.622 -23.492 1.00 45.91 384 GLY B O 1
ATOM 6450 N N . VAL B 1 405 ? 61.453 -56.438 -23.112 1.00 43.62 385 VAL B N 1
ATOM 6451 C CA . VAL B 1 405 ? 61.455 -56.616 -21.673 1.00 44.49 385 VAL B CA 1
ATOM 6452 C C . VAL B 1 405 ? 60.135 -57.276 -21.226 1.00 46.62 385 VAL B C 1
ATOM 6453 O O . VAL B 1 405 ? 60.100 -58.230 -20.466 1.00 45.73 385 VAL B O 1
ATOM 6457 N N . TRP B 1 406 ? 59.025 -56.809 -21.766 1.00 46.91 386 TRP B N 1
ATOM 6458 C CA . TRP B 1 406 ? 57.755 -57.414 -21.411 1.00 47.42 386 TRP B CA 1
ATOM 6459 C C . TRP B 1 406 ? 57.521 -58.830 -21.945 1.00 48.68 386 TRP B C 1
ATOM 6460 O O . TRP B 1 406 ? 56.539 -59.446 -21.542 1.00 62.23 386 TRP B O 1
ATOM 6471 N N . SER B 1 407 ? 58.377 -59.359 -22.822 1.00 46.49 387 SER B N 1
ATOM 6472 C CA . SER B 1 407 ? 58.100 -60.680 -23.402 1.00 47.60 387 SER B CA 1
ATOM 6473 C C . SER B 1 407 ? 59.204 -61.688 -23.329 1.00 50.07 387 SER B C 1
ATOM 6474 O O . SER B 1 407 ? 58.929 -62.853 -23.365 1.00 54.21 387 SER B O 1
ATOM 6477 N N . PHE B 1 408 ? 60.449 -61.280 -23.182 1.00 53.18 388 PHE B N 1
ATOM 6478 C CA . PHE B 1 408 ? 61.538 -62.211 -23.429 1.00 57.87 388 PHE B CA 1
ATOM 6479 C C . PHE B 1 408 ? 61.692 -63.167 -22.262 1.00 59.53 388 PHE B C 1
ATOM 6480 O O . PHE B 1 408 ? 61.631 -64.351 -22.462 1.00 60.13 388 PHE B O 1
ATOM 6488 N N . LEU B 1 409 ? 61.899 -62.656 -21.051 1.00 59.31 389 LEU B N 1
ATOM 6489 C CA . LEU B 1 409 ? 61.993 -63.494 -19.855 1.00 60.68 389 LEU B CA 1
ATOM 6490 C C . LEU B 1 409 ? 60.769 -63.353 -18.954 1.00 60.18 389 LEU B C 1
ATOM 6491 O O . LEU B 1 409 ? 60.285 -62.263 -18.718 1.00 64.78 389 LEU B O 1
ATOM 6496 N N . ARG B 1 410 ? 60.311 -64.470 -18.425 1.00 65.28 390 ARG B N 1
ATOM 6497 C CA . ARG B 1 410 ? 59.150 -64.491 -17.572 1.00 65.74 390 ARG B CA 1
ATOM 6498 C C . ARG B 1 410 ? 59.302 -63.668 -16.332 1.00 65.45 390 ARG B C 1
ATOM 6499 O O . ARG B 1 410 ? 58.287 -63.147 -15.857 1.00 54.85 390 ARG B O 1
ATOM 6507 N N . GLN B 1 411 ? 60.522 -63.518 -15.790 1.00 63.12 391 GLN B N 1
ATOM 6508 C CA . GLN B 1 411 ? 60.618 -62.755 -14.537 1.00 67.01 391 GLN B CA 1
ATOM 6509 C C . GLN B 1 411 ? 60.209 -61.336 -14.778 1.00 57.72 391 GLN B C 1
ATOM 6510 O O . GLN B 1 411 ? 59.839 -60.715 -13.862 1.00 59.12 391 GLN B O 1
ATOM 6516 N N . PHE B 1 412 ? 60.260 -60.820 -16.005 1.00 60.97 392 PHE B N 1
ATOM 6517 C CA . PHE B 1 412 ? 59.825 -59.430 -16.288 1.00 54.23 392 PHE B CA 1
ATOM 6518 C C . PHE B 1 412 ? 58.445 -59.282 -16.904 1.00 51.46 392 PHE B C 1
ATOM 6519 O O . PHE B 1 412 ? 58.042 -58.196 -17.244 1.00 50.38 392 PHE B O 1
ATOM 6527 N N . MET B 1 413 ? 57.703 -60.368 -17.002 1.00 54.77 393 MET B N 1
ATOM 6528 C CA . MET B 1 413 ? 56.348 -60.330 -17.570 1.00 61.08 393 MET B CA 1
ATOM 6529 C C . MET B 1 413 ? 55.384 -59.402 -16.845 1.00 54.25 393 MET B C 1
ATOM 6530 O O . MET B 1 413 ? 54.421 -58.973 -17.451 1.00 61.66 393 MET B O 1
ATOM 6535 N N . TYR B 1 414 ? 55.582 -59.151 -15.551 1.00 56.69 394 TYR B N 1
ATOM 6536 C CA . TYR B 1 414 ? 54.647 -58.331 -14.740 1.00 56.77 394 TYR B CA 1
ATOM 6537 C C . TYR B 1 414 ? 55.179 -56.926 -14.470 1.00 50.87 394 TYR B C 1
ATOM 6538 O O . TYR B 1 414 ? 54.630 -56.200 -13.656 1.00 61.52 394 TYR B O 1
ATOM 6547 N N . THR B 1 415 ? 56.270 -56.557 -15.124 1.00 48.31 395 THR B N 1
ATOM 6548 C CA . THR B 1 415 ? 56.879 -55.254 -14.968 1.00 45.87 395 THR B CA 1
ATOM 6549 C C . THR B 1 415 ? 55.932 -54.183 -15.548 1.00 45.68 395 THR B C 1
ATOM 6550 O O . THR B 1 415 ? 55.717 -54.139 -16.737 1.00 50.28 395 THR B O 1
ATOM 6554 N N . LYS B 1 416 ? 55.391 -53.320 -14.711 1.00 42.92 396 LYS B N 1
ATOM 6555 C CA . LYS B 1 416 ? 54.411 -52.382 -15.155 1.00 44.91 396 LYS B CA 1
ATOM 6556 C C . LYS B 1 416 ? 54.986 -51.142 -15.793 1.00 42.77 396 LYS B C 1
ATOM 6557 O O . LYS B 1 416 ? 54.285 -50.505 -16.576 1.00 39.12 396 LYS B O 1
ATOM 6563 N N . PHE B 1 417 ? 56.166 -50.714 -15.361 1.00 40.08 397 PHE B N 1
ATOM 6564 C CA . PHE B 1 417 ? 56.772 -49.517 -15.935 1.00 42.96 397 PHE B CA 1
ATOM 6565 C C . PHE B 1 417 ? 58.122 -49.849 -16.506 1.00 40.35 397 PHE B C 1
ATOM 6566 O O . PHE B 1 417 ? 58.913 -50.537 -15.855 1.00 37.57 397 PHE B O 1
ATOM 6574 N N . VAL B 1 418 ? 58.373 -49.371 -17.726 1.00 41.11 398 VAL B N 1
ATOM 6575 C CA . VAL B 1 418 ? 59.684 -49.558 -18.377 1.00 38.33 398 VAL B CA 1
ATOM 6576 C C . VAL B 1 418 ? 60.104 -48.255 -18.928 1.00 38.66 398 VAL B C 1
ATOM 6577 O O . VAL B 1 418 ? 59.374 -47.676 -19.701 1.00 37.30 398 VAL B O 1
ATOM 6581 N N . ILE B 1 419 ? 61.258 -47.763 -18.474 1.00 39.06 399 ILE B N 1
ATOM 6582 C CA . ILE B 1 419 ? 61.801 -46.500 -18.950 1.00 39.20 399 ILE B CA 1
ATOM 6583 C C . ILE B 1 419 ? 62.978 -46.808 -19.834 1.00 39.15 399 ILE B C 1
ATOM 6584 O O . ILE B 1 419 ? 63.869 -47.522 -19.438 1.00 38.67 399 ILE B O 1
ATOM 6589 N N . VAL B 1 420 ? 62.976 -46.302 -21.058 1.00 42.18 400 VAL B N 1
ATOM 6590 C CA . VAL B 1 420 ? 64.085 -46.539 -21.992 1.00 38.96 400 VAL B CA 1
ATOM 6591 C C . VAL B 1 420 ? 64.827 -45.286 -22.274 1.00 39.84 400 VAL B C 1
ATOM 6592 O O . VAL B 1 420 ? 64.201 -44.296 -22.630 1.00 41.10 400 VAL B O 1
ATOM 6596 N N . CYS B 1 421 ? 66.156 -45.353 -22.159 1.00 41.35 401 CYS B N 1
ATOM 6597 C CA . CYS B 1 421 ? 67.028 -44.214 -22.313 1.00 45.20 401 CYS B CA 1
ATOM 6598 C C . CYS B 1 421 ? 68.247 -44.547 -23.175 1.00 47.78 401 CYS B C 1
ATOM 6599 O O . CYS B 1 421 ? 68.514 -45.703 -23.459 1.00 48.20 401 CYS B O 1
ATOM 6602 N N . ASP B 1 422 ? 68.981 -43.515 -23.560 1.00 44.01 402 ASP B N 1
ATOM 6603 C CA . ASP B 1 422 ? 70.206 -43.685 -24.292 1.00 48.65 402 ASP B CA 1
ATOM 6604 C C . ASP B 1 422 ? 71.337 -44.057 -23.373 1.00 50.65 402 ASP B C 1
ATOM 6605 O O . ASP B 1 422 ? 71.184 -44.010 -22.128 1.00 58.77 402 ASP B O 1
ATOM 6610 N N . ASP B 1 423 ? 72.480 -44.386 -23.961 1.00 47.95 403 ASP B N 1
ATOM 6611 C CA . ASP B 1 423 ? 73.668 -44.824 -23.159 1.00 53.76 403 ASP B CA 1
ATOM 6612 C C . ASP B 1 423 ? 74.437 -43.723 -22.426 1.00 50.39 403 ASP B C 1
ATOM 6613 O O . ASP B 1 423 ? 75.274 -44.018 -21.621 1.00 49.25 403 ASP B O 1
ATOM 6618 N N . ASP B 1 424 ? 74.121 -42.456 -22.656 1.00 52.94 404 ASP B N 1
ATOM 6619 C CA . ASP B 1 424 ? 74.711 -41.378 -21.841 1.00 52.28 404 ASP B CA 1
ATOM 6620 C C . ASP B 1 424 ? 74.010 -41.222 -20.500 1.00 52.62 404 ASP B C 1
ATOM 6621 O O . ASP B 1 424 ? 74.286 -40.280 -19.784 1.00 57.84 404 ASP B O 1
ATOM 6626 N N . VAL B 1 425 ? 73.107 -42.144 -20.164 1.00 50.10 405 VAL B N 1
ATOM 6627 C CA . VAL B 1 425 ? 72.391 -42.152 -18.891 1.00 46.29 405 VAL B CA 1
ATOM 6628 C C . VAL B 1 425 ? 72.829 -43.340 -18.057 1.00 48.40 405 VAL B C 1
ATOM 6629 O O . VAL B 1 425 ? 72.962 -44.483 -18.526 1.00 54.66 405 VAL B O 1
ATOM 6633 N N . ASN B 1 426 ? 73.022 -43.093 -16.794 1.00 47.96 406 ASN B N 1
ATOM 6634 C CA . ASN B 1 426 ? 73.271 -44.157 -15.871 1.00 48.02 406 ASN B CA 1
ATOM 6635 C C . ASN B 1 426 ? 71.933 -44.596 -15.319 1.00 47.95 406 ASN B C 1
ATOM 6636 O O . ASN B 1 426 ? 71.298 -43.901 -14.536 1.00 44.55 406 ASN B O 1
ATOM 6641 N N . ALA B 1 427 ? 71.542 -45.801 -15.646 1.00 51.11 407 ALA B N 1
ATOM 6642 C CA . ALA B 1 427 ? 70.219 -46.296 -15.254 1.00 50.65 407 ALA B CA 1
ATOM 6643 C C . ALA B 1 427 ? 70.024 -46.421 -13.785 1.00 50.12 407 ALA B C 1
ATOM 6644 O O . ALA B 1 427 ? 68.900 -46.595 -13.346 1.00 49.89 407 ALA B O 1
ATOM 6646 N N . ARG B 1 428 ? 71.110 -46.362 -13.026 1.00 50.09 408 ARG B N 1
ATOM 6647 C CA . ARG B 1 428 ? 71.050 -46.581 -11.589 1.00 51.63 408 ARG B CA 1
ATOM 6648 C C . ARG B 1 428 ? 70.989 -45.303 -10.744 1.00 51.75 408 ARG B C 1
ATOM 6649 O O . ARG B 1 428 ? 71.009 -45.366 -9.525 1.00 48.55 408 ARG B O 1
ATOM 6657 N N . ASP B 1 429 ? 70.878 -44.161 -11.417 1.00 49.87 409 ASP B N 1
ATOM 6658 C CA . ASP B 1 429 ? 70.921 -42.864 -10.811 1.00 51.04 409 ASP B CA 1
ATOM 6659 C C . ASP B 1 429 ? 69.691 -42.088 -11.240 1.00 49.43 409 ASP B C 1
ATOM 6660 O O . ASP B 1 429 ? 69.561 -41.696 -12.403 1.00 45.74 409 ASP B O 1
ATOM 6665 N N . TRP B 1 430 ? 68.783 -41.841 -10.300 1.00 49.22 410 TRP B N 1
ATOM 6666 C CA . TRP B 1 430 ? 67.568 -41.128 -10.629 1.00 48.14 410 TRP B CA 1
ATOM 6667 C C . TRP B 1 430 ? 67.831 -39.738 -11.170 1.00 51.58 410 TRP B C 1
ATOM 6668 O O . TRP B 1 430 ? 67.018 -39.229 -11.940 1.00 51.63 410 TRP B O 1
ATOM 6679 N N . ASN B 1 431 ? 68.959 -39.124 -10.800 1.00 50.11 411 ASN B N 1
ATOM 6680 C CA . ASN B 1 431 ? 69.292 -37.862 -11.388 1.00 47.51 411 ASN B CA 1
ATOM 6681 C C . ASN B 1 431 ? 69.412 -37.905 -12.917 1.00 46.42 411 ASN B C 1
ATOM 6682 O O . ASN B 1 431 ? 69.037 -36.958 -13.578 1.00 47.97 411 ASN B O 1
ATOM 6687 N N . ASP B 1 432 ? 69.953 -38.968 -13.470 1.00 44.87 412 ASP B N 1
ATOM 6688 C CA . ASP B 1 432 ? 70.116 -39.059 -14.912 1.00 46.24 412 ASP B CA 1
ATOM 6689 C C . ASP B 1 432 ? 68.783 -39.477 -15.532 1.00 45.23 412 ASP B C 1
ATOM 6690 O O . ASP B 1 432 ? 68.397 -38.985 -16.585 1.00 45.20 412 ASP B O 1
ATOM 6695 N N . VAL B 1 433 ? 68.068 -40.371 -14.872 1.00 41.70 413 VAL B N 1
ATOM 6696 C CA . VAL B 1 433 ? 66.871 -40.919 -15.461 1.00 42.06 413 VAL B CA 1
ATOM 6697 C C . VAL B 1 433 ? 65.787 -39.869 -15.505 1.00 42.68 413 VAL B C 1
ATOM 6698 O O . VAL B 1 433 ? 65.143 -39.694 -16.520 1.00 42.60 413 VAL B O 1
ATOM 6702 N N . ILE B 1 434 ? 65.613 -39.110 -14.429 1.00 44.05 414 ILE B N 1
ATOM 6703 C CA . ILE B 1 434 ? 64.612 -38.044 -14.438 1.00 41.76 414 ILE B CA 1
ATOM 6704 C C . ILE B 1 434 ? 65.040 -36.962 -15.427 1.00 43.30 414 ILE B C 1
ATOM 6705 O O . ILE B 1 434 ? 64.210 -36.374 -16.114 1.00 46.18 414 ILE B O 1
ATOM 6710 N N . TRP B 1 435 ? 66.328 -36.725 -15.538 1.00 40.60 415 TRP B N 1
ATOM 6711 C CA . TRP B 1 435 ? 66.784 -35.727 -16.468 1.00 40.17 415 TRP B CA 1
ATOM 6712 C C . TRP B 1 435 ? 66.379 -36.128 -17.864 1.00 40.71 415 TRP B C 1
ATOM 6713 O O . TRP B 1 435 ? 65.926 -35.286 -18.694 1.00 41.78 415 TRP B O 1
ATOM 6724 N N . ALA B 1 436 ? 66.524 -37.414 -18.143 1.00 38.83 416 ALA B N 1
ATOM 6725 C CA . ALA B 1 436 ? 66.247 -37.920 -19.492 1.00 38.98 416 ALA B CA 1
ATOM 6726 C C . ALA B 1 436 ? 64.768 -37.877 -19.795 1.00 37.21 416 ALA B C 1
ATOM 6727 O O . ALA B 1 436 ? 64.346 -37.413 -20.851 1.00 38.65 416 ALA B O 1
ATOM 6729 N N . ILE B 1 437 ? 63.990 -38.322 -18.839 1.00 37.66 417 ILE B N 1
ATOM 6730 C CA . ILE B 1 437 ? 62.558 -38.212 -18.947 1.00 39.08 417 ILE B CA 1
ATOM 6731 C C . ILE B 1 437 ? 62.105 -36.775 -19.222 1.00 41.28 417 ILE B C 1
ATOM 6732 O O . ILE B 1 437 ? 61.297 -36.553 -20.096 1.00 42.98 417 ILE B O 1
ATOM 6737 N N . THR B 1 438 ? 62.623 -35.808 -18.480 1.00 41.21 418 THR B N 1
ATOM 6738 C CA . THR B 1 438 ? 62.092 -34.456 -18.555 1.00 41.68 418 THR B CA 1
ATOM 6739 C C . THR B 1 438 ? 62.709 -33.661 -19.653 1.00 42.68 418 THR B C 1
ATOM 6740 O O . THR B 1 438 ? 62.261 -32.561 -19.863 1.00 44.77 418 THR B O 1
ATOM 6744 N N . THR B 1 439 ? 63.773 -34.143 -20.295 1.00 42.05 419 THR B N 1
ATOM 6745 C CA . THR B 1 439 ? 64.328 -33.376 -21.431 1.00 41.73 419 THR B CA 1
ATOM 6746 C C . THR B 1 439 ? 64.187 -34.083 -22.755 1.00 41.01 419 THR B C 1
ATOM 6747 O O . THR B 1 439 ? 64.351 -33.450 -23.783 1.00 43.47 419 THR B O 1
ATOM 6751 N N . ARG B 1 440 ? 63.857 -35.363 -22.765 1.00 39.31 420 ARG B N 1
ATOM 6752 C CA . ARG B 1 440 ? 63.752 -36.065 -24.036 1.00 41.54 420 ARG B CA 1
ATOM 6753 C C . ARG B 1 440 ? 62.389 -36.593 -24.350 1.00 43.04 420 ARG B C 1
ATOM 6754 O O . ARG B 1 440 ? 62.230 -37.238 -25.391 1.00 45.42 420 ARG B O 1
ATOM 6762 N N . MET B 1 441 ? 61.405 -36.350 -23.491 1.00 45.25 421 MET B N 1
ATOM 6763 C CA . MET B 1 441 ? 60.012 -36.818 -23.757 1.00 49.45 421 MET B CA 1
ATOM 6764 C C . MET B 1 441 ? 59.030 -35.684 -23.926 1.00 50.51 421 MET B C 1
ATOM 6765 O O . MET B 1 441 ? 59.065 -34.719 -23.146 1.00 51.72 421 MET B O 1
ATOM 6770 N N . ASP B 1 442 ? 58.147 -35.828 -24.920 1.00 48.32 422 ASP B N 1
ATOM 6771 C CA . ASP B 1 442 ? 56.775 -35.246 -24.858 1.00 45.84 422 ASP B CA 1
ATOM 6772 C C . ASP B 1 442 ? 55.849 -36.349 -24.375 1.00 43.06 422 ASP B C 1
ATOM 6773 O O . ASP B 1 442 ? 55.677 -37.376 -25.058 1.00 44.64 422 ASP B O 1
ATOM 6778 N N . PRO B 1 443 ? 55.286 -36.188 -23.193 1.00 41.93 423 PRO B N 1
ATOM 6779 C CA . PRO B 1 443 ? 54.523 -37.265 -22.553 1.00 41.74 423 PRO B CA 1
ATOM 6780 C C . PRO B 1 443 ? 53.512 -37.948 -23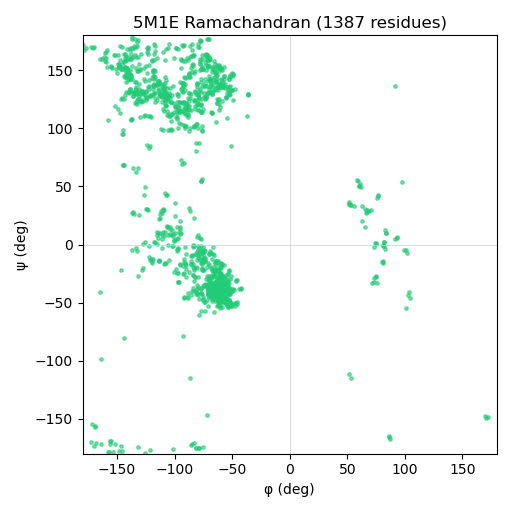.434 1.00 41.72 423 PRO B C 1
ATOM 6781 O O . PRO B 1 443 ? 53.549 -39.156 -23.547 1.00 45.75 423 PRO B O 1
ATOM 6785 N N . ALA B 1 444 ? 52.656 -37.227 -24.124 1.00 42.62 424 ALA B N 1
ATOM 6786 C CA . ALA B 1 444 ? 51.655 -37.930 -24.962 1.00 45.80 424 ALA B CA 1
ATOM 6787 C C . ALA B 1 444 ? 52.271 -38.628 -26.160 1.00 48.36 424 ALA B C 1
ATOM 6788 O O . ALA B 1 444 ? 51.844 -39.711 -26.497 1.00 55.46 424 ALA B O 1
ATOM 6790 N N . ARG B 1 445 ? 53.228 -38.002 -26.832 1.00 44.09 425 ARG B N 1
ATOM 6791 C CA . ARG B 1 445 ? 53.870 -38.667 -27.939 1.00 43.78 425 ARG B CA 1
ATOM 6792 C C . ARG B 1 445 ? 54.680 -39.946 -27.556 1.00 42.03 425 ARG B C 1
ATOM 6793 O O . ARG B 1 445 ? 54.731 -40.845 -28.338 1.00 40.49 425 ARG B O 1
ATOM 6801 N N . ASP B 1 446 ? 55.337 -39.982 -26.398 1.00 41.19 426 ASP B N 1
ATOM 6802 C CA . ASP B 1 446 ? 56.440 -40.933 -26.124 1.00 38.76 426 ASP B CA 1
ATOM 6803 C C . ASP B 1 446 ? 56.136 -41.933 -25.039 1.00 41.39 426 ASP B C 1
ATOM 6804 O O . ASP B 1 446 ? 57.022 -42.649 -24.564 1.00 44.45 426 ASP B O 1
ATOM 6809 N N . THR B 1 447 ? 54.885 -41.963 -24.618 1.00 39.62 427 THR B N 1
ATOM 6810 C CA . THR B 1 447 ? 54.427 -42.853 -23.610 1.00 41.76 427 THR B CA 1
ATOM 6811 C C . THR B 1 447 ? 53.578 -43.894 -24.309 1.00 42.39 427 THR B C 1
ATOM 6812 O O . THR B 1 447 ? 52.647 -43.555 -25.039 1.00 41.24 427 THR B O 1
ATOM 6816 N N . VAL B 1 448 ? 53.887 -45.158 -24.068 1.00 39.84 428 VAL B N 1
ATOM 6817 C CA . VAL B 1 448 ? 53.122 -46.232 -24.600 1.00 38.66 428 VAL B CA 1
ATOM 6818 C C . VAL B 1 448 ? 52.317 -46.847 -23.436 1.00 43.41 428 VAL B C 1
ATOM 6819 O O . VAL B 1 448 ? 52.888 -47.222 -22.391 1.00 41.36 428 VAL B O 1
ATOM 6823 N N . LEU B 1 449 ? 51.025 -47.023 -23.655 1.00 43.48 429 LEU B N 1
ATOM 6824 C CA . LEU B 1 449 ? 50.160 -47.694 -22.744 1.00 43.05 429 LEU B CA 1
ATOM 6825 C C . LEU B 1 449 ? 49.585 -48.946 -23.362 1.00 41.63 429 LEU B C 1
ATOM 6826 O O . LEU B 1 449 ? 49.096 -48.908 -24.435 1.00 41.17 429 LEU B O 1
ATOM 6831 N N . VAL B 1 450 ? 49.653 -50.073 -22.677 1.00 44.90 430 VAL B N 1
ATOM 6832 C CA . VAL B 1 450 ? 48.998 -51.277 -23.154 1.00 44.21 430 VAL B CA 1
ATOM 6833 C C . VAL B 1 450 ? 48.074 -51.784 -22.086 1.00 44.38 430 VAL B C 1
ATOM 6834 O O . VAL B 1 450 ? 48.484 -51.972 -20.957 1.00 47.44 430 VAL B O 1
ATOM 6838 N N . GLU B 1 451 ? 46.823 -51.992 -22.449 1.00 45.47 431 GLU B N 1
ATOM 6839 C CA . GLU B 1 451 ? 45.816 -52.454 -21.522 1.00 42.82 431 GLU B CA 1
ATOM 6840 C C . GLU B 1 451 ? 45.637 -53.941 -21.531 1.00 40.04 431 GLU B C 1
ATOM 6841 O O . GLU B 1 451 ? 45.993 -54.596 -22.471 1.00 39.29 431 GLU B O 1
ATOM 6847 N N . ASN B 1 452 ? 45.066 -54.459 -20.443 1.00 42.32 432 ASN B N 1
ATOM 6848 C CA . ASN B 1 452 ? 44.669 -55.825 -20.344 1.00 41.74 432 ASN B CA 1
ATOM 6849 C C . ASN B 1 452 ? 45.822 -56.789 -20.554 1.00 42.21 432 ASN B C 1
ATOM 6850 O O . ASN B 1 452 ? 45.729 -57.711 -21.360 1.00 42.91 432 ASN B O 1
ATOM 6855 N N . THR B 1 453 ? 46.865 -56.610 -19.747 1.00 40.59 433 THR B N 1
ATOM 6856 C CA . THR B 1 453 ? 48.040 -57.473 -19.747 1.00 40.92 433 THR B CA 1
ATOM 6857 C C . THR B 1 453 ? 48.199 -58.186 -18.397 1.00 39.63 433 THR B C 1
ATOM 6858 O O . THR B 1 453 ? 47.576 -57.814 -17.409 1.00 37.32 433 THR B O 1
ATOM 6862 N N . PRO B 1 454 ? 49.057 -59.198 -18.337 1.00 38.16 434 PRO B N 1
ATOM 6863 C CA . PRO B 1 454 ? 49.056 -60.050 -17.146 1.00 39.94 434 PRO B CA 1
ATOM 6864 C C . PRO B 1 454 ? 49.682 -59.267 -16.023 1.00 41.54 434 PRO B C 1
ATOM 6865 O O . PRO B 1 454 ? 50.635 -58.530 -16.283 1.00 39.94 434 PRO B O 1
ATOM 6869 N N . ILE B 1 455 ? 49.111 -59.376 -14.834 1.00 41.05 435 ILE B N 1
ATOM 6870 C CA . ILE B 1 455 ? 49.602 -58.712 -13.662 1.00 47.42 435 ILE B CA 1
ATOM 6871 C C . ILE B 1 455 ? 49.458 -59.705 -12.502 1.00 50.02 435 ILE B C 1
ATOM 6872 O O . ILE B 1 455 ? 48.576 -60.582 -12.469 1.00 46.37 435 ILE B O 1
ATOM 6877 N N . ASP B 1 456 ? 50.356 -59.549 -11.552 1.00 51.10 436 ASP B N 1
ATOM 6878 C CA . ASP B 1 456 ? 50.384 -60.328 -10.313 1.00 55.76 436 ASP B CA 1
ATOM 6879 C C . ASP B 1 456 ? 49.005 -60.214 -9.629 1.00 49.47 436 ASP B C 1
ATOM 6880 O O . ASP B 1 456 ? 48.459 -59.122 -9.488 1.00 48.92 436 ASP B O 1
ATOM 6885 N N . TYR B 1 457 ? 48.421 -61.310 -9.244 1.00 46.35 437 TYR B N 1
ATOM 6886 C CA . TYR B 1 457 ? 47.072 -61.254 -8.688 1.00 55.07 437 TYR B CA 1
ATOM 6887 C C . TYR B 1 457 ? 47.038 -60.534 -7.341 1.00 50.18 437 TYR B C 1
ATOM 6888 O O . TYR B 1 457 ? 46.030 -60.029 -6.992 1.00 51.52 437 TYR B O 1
ATOM 6897 N N . LEU B 1 458 ? 48.161 -60.456 -6.632 1.00 49.28 438 LEU B N 1
ATOM 6898 C CA . LEU B 1 458 ? 48.292 -59.704 -5.363 1.00 49.41 438 LEU B CA 1
ATOM 6899 C C . LEU B 1 458 ? 48.496 -58.213 -5.524 1.00 51.30 438 LEU B C 1
ATOM 6900 O O . LEU B 1 458 ? 48.591 -57.478 -4.532 1.00 50.22 438 LEU B O 1
ATOM 6905 N N . ASP B 1 459 ? 48.659 -57.748 -6.748 1.00 48.58 439 ASP B N 1
ATOM 6906 C CA . ASP B 1 459 ? 48.808 -56.340 -6.934 1.00 47.55 439 ASP B CA 1
ATOM 6907 C C . ASP B 1 459 ? 47.416 -55.708 -6.964 1.00 48.90 439 ASP B C 1
ATOM 6908 O O . ASP B 1 459 ? 46.720 -55.745 -7.969 1.00 53.77 439 ASP B O 1
ATOM 6913 N N . PHE B 1 460 ? 47.056 -55.108 -5.847 1.00 46.30 440 PHE B N 1
ATOM 6914 C CA . PHE B 1 460 ? 45.746 -54.568 -5.622 1.00 42.81 440 PHE B CA 1
ATOM 6915 C C . PHE B 1 460 ? 45.501 -53.265 -6.370 1.00 41.49 440 PHE B C 1
ATOM 6916 O O . PHE B 1 460 ? 44.409 -52.701 -6.330 1.00 42.11 440 PHE B O 1
ATOM 6924 N N . ALA B 1 461 ? 46.503 -52.763 -7.033 1.00 41.03 441 ALA B N 1
ATOM 6925 C CA . ALA B 1 461 ? 46.332 -51.498 -7.742 1.00 41.30 441 ALA B CA 1
ATOM 6926 C C . ALA B 1 461 ? 45.758 -51.676 -9.124 1.00 38.26 441 ALA B C 1
ATOM 6927 O O . ALA B 1 461 ? 45.306 -50.727 -9.729 1.00 36.76 441 ALA B O 1
ATOM 6929 N N . SER B 1 462 ? 45.802 -52.887 -9.652 1.00 43.91 442 SER B N 1
ATOM 6930 C CA . SER B 1 462 ? 45.210 -53.162 -10.988 1.00 43.04 442 SER B CA 1
ATOM 6931 C C . SER B 1 462 ? 43.722 -53.240 -10.808 1.00 42.07 442 SER B C 1
ATOM 6932 O O . SER B 1 462 ? 43.255 -53.555 -9.714 1.00 38.78 442 SER B O 1
ATOM 6935 N N . PRO B 1 463 ? 42.972 -52.897 -11.857 1.00 45.10 443 PRO B N 1
ATOM 6936 C CA . PRO B 1 463 ? 41.509 -52.790 -11.741 1.00 44.74 443 PRO B CA 1
ATOM 6937 C C . PRO B 1 463 ? 40.830 -54.114 -11.522 1.00 44.41 443 PRO B C 1
ATOM 6938 O O . PRO B 1 463 ? 39.836 -54.173 -10.874 1.00 49.60 443 PRO B O 1
ATOM 6942 N N . VAL B 1 464 ? 41.432 -55.187 -11.984 1.00 45.28 444 VAL B N 1
ATOM 6943 C CA . VAL B 1 464 ? 40.889 -56.486 -11.764 1.00 46.23 444 VAL B CA 1
ATOM 6944 C C . VAL B 1 464 ? 42.004 -57.418 -11.406 1.00 44.79 444 VAL B C 1
ATOM 6945 O O . VAL B 1 464 ? 43.100 -57.308 -11.926 1.00 46.87 444 VAL B O 1
ATOM 6949 N N . SER B 1 465 ? 41.725 -58.370 -10.540 1.00 47.26 445 SER B N 1
ATOM 6950 C CA . SER B 1 465 ? 42.723 -59.332 -10.154 1.00 48.57 445 SER B CA 1
ATOM 6951 C C . SER B 1 465 ? 43.325 -60.060 -11.398 1.00 50.00 445 SER B C 1
ATOM 6952 O O . SER B 1 465 ? 42.614 -60.574 -12.256 1.00 49.45 445 SER B O 1
ATOM 6955 N N . GLY B 1 466 ? 44.642 -60.051 -11.493 1.00 46.22 446 GLY B N 1
ATOM 6956 C CA . GLY B 1 466 ? 45.338 -60.725 -12.579 1.00 45.67 446 GLY B CA 1
ATOM 6957 C C . GLY B 1 466 ? 45.423 -59.990 -13.898 1.00 42.62 446 GLY B C 1
ATOM 6958 O O . GLY B 1 466 ? 46.077 -60.464 -14.807 1.00 46.26 446 GLY B O 1
ATOM 6959 N N . LEU B 1 467 ? 44.842 -58.803 -13.997 1.00 42.08 447 LEU B N 1
ATOM 6960 C CA . LEU B 1 467 ? 44.829 -58.068 -15.266 1.00 42.25 447 LEU B CA 1
ATOM 6961 C C . LEU B 1 467 ? 45.004 -56.590 -15.054 1.00 39.18 447 LEU B C 1
ATOM 6962 O O . LEU B 1 467 ? 44.378 -55.995 -14.210 1.00 45.08 447 LEU B O 1
ATOM 6967 N N . GLY B 1 468 ? 45.903 -55.966 -15.785 1.00 42.45 448 GLY B N 1
ATOM 6968 C CA . GLY B 1 468 ? 46.115 -54.522 -15.666 1.00 41.32 448 GLY B CA 1
ATOM 6969 C C . GLY B 1 468 ? 46.899 -53.956 -16.837 1.00 42.71 448 GLY B C 1
ATOM 6970 O O . GLY B 1 468 ? 47.203 -54.639 -17.781 1.00 48.89 448 GLY B O 1
ATOM 6971 N N . SER B 1 469 ? 47.294 -52.703 -16.756 1.00 42.20 449 SER B N 1
ATOM 6972 C CA . SER B 1 469 ? 48.008 -52.085 -17.833 1.00 40.43 449 SER B CA 1
ATOM 6973 C C . SER B 1 469 ? 49.471 -51.917 -17.524 1.00 40.37 449 SER B C 1
ATOM 6974 O O . SER B 1 469 ? 49.884 -52.061 -16.395 1.00 41.20 449 SER B O 1
ATOM 6977 N N . LYS B 1 470 ? 50.208 -51.559 -18.579 1.00 41.31 450 LYS B N 1
ATOM 6978 C CA . LYS B 1 470 ? 51.618 -51.325 -18.565 1.00 40.10 450 LYS B CA 1
ATOM 6979 C C . LYS B 1 470 ? 51.926 -50.039 -19.256 1.00 40.01 450 LYS B C 1
ATOM 6980 O O . LYS B 1 470 ? 51.205 -49.622 -20.171 1.00 47.78 450 LYS B O 1
ATOM 6986 N N . MET B 1 471 ? 52.979 -49.398 -18.813 1.00 36.49 451 MET B N 1
ATOM 6987 C CA . MET B 1 471 ? 53.379 -48.136 -19.352 1.00 40.59 451 MET B CA 1
ATOM 6988 C C . MET B 1 471 ? 54.871 -48.192 -19.695 1.00 43.25 451 MET B C 1
ATOM 6989 O O . MET B 1 471 ? 55.680 -48.637 -18.864 1.00 38.54 451 MET B O 1
ATOM 6994 N N . GLY B 1 472 ? 55.229 -47.791 -20.920 1.00 39.54 452 GLY B N 1
ATOM 6995 C CA . GLY B 1 472 ? 56.621 -47.608 -21.283 1.00 37.06 452 GLY B CA 1
ATOM 6996 C C . GLY B 1 472 ? 56.871 -46.149 -21.575 1.00 36.44 452 GLY B C 1
ATOM 6997 O O . GLY B 1 472 ? 56.105 -45.535 -22.261 1.00 40.69 452 GLY B O 1
ATOM 6998 N N . LEU B 1 473 ? 57.979 -45.625 -21.102 1.00 36.81 453 LEU B N 1
ATOM 6999 C CA . LEU B 1 473 ? 58.390 -44.268 -21.363 1.00 39.52 453 LEU B CA 1
ATOM 7000 C C . LEU B 1 473 ? 59.581 -44.287 -22.299 1.00 40.79 453 LEU B C 1
ATOM 7001 O O . LEU B 1 473 ? 60.637 -44.807 -21.943 1.00 43.03 453 LEU B O 1
ATOM 7006 N N . ASP B 1 474 ? 59.395 -43.746 -23.506 1.00 40.99 454 ASP B N 1
ATOM 7007 C CA . ASP B 1 474 ? 60.472 -43.640 -24.449 1.00 40.95 454 ASP B CA 1
ATOM 7008 C C . ASP B 1 474 ? 61.196 -42.357 -24.208 1.00 41.81 454 ASP B C 1
ATOM 7009 O O . ASP B 1 474 ? 60.765 -41.334 -24.667 1.00 42.94 454 ASP B O 1
ATOM 7014 N N . ALA B 1 475 ? 62.301 -42.423 -23.485 1.00 42.17 455 ALA B N 1
ATOM 7015 C CA . ALA B 1 475 ? 62.998 -41.226 -23.129 1.00 42.26 455 ALA B CA 1
ATOM 7016 C C . ALA B 1 475 ? 64.288 -41.170 -23.871 1.00 42.18 455 ALA B C 1
ATOM 7017 O O . ALA B 1 475 ? 65.248 -40.611 -23.356 1.00 42.08 455 ALA B O 1
ATOM 7019 N N . THR B 1 476 ? 64.324 -41.759 -25.064 1.00 39.74 456 THR B N 1
ATOM 7020 C CA . THR B 1 476 ? 65.506 -41.669 -25.891 1.00 41.72 456 THR B CA 1
ATOM 7021 C C . THR B 1 476 ? 65.539 -40.399 -26.713 1.00 42.84 456 THR B C 1
ATOM 7022 O O . THR B 1 476 ? 64.539 -39.769 -26.878 1.00 45.60 456 THR B O 1
ATOM 7026 N N . ASN B 1 477 ? 66.711 -40.027 -27.227 1.00 45.89 457 ASN B N 1
ATOM 7027 C CA . ASN B 1 477 ? 66.801 -38.919 -28.146 1.00 44.01 457 ASN B CA 1
ATOM 7028 C C . ASN B 1 477 ? 66.012 -39.233 -29.351 1.00 43.59 457 ASN B C 1
ATOM 7029 O O . ASN B 1 477 ? 66.087 -40.331 -29.874 1.00 44.20 457 ASN B O 1
ATOM 7034 N N . LYS B 1 478 ? 65.251 -38.268 -29.810 1.00 44.52 458 LYS B N 1
ATOM 7035 C CA . LYS B 1 478 ? 64.356 -38.489 -30.933 1.00 47.97 458 LYS B CA 1
ATOM 7036 C C . LYS B 1 478 ? 65.014 -38.099 -32.232 1.00 47.34 458 LYS B C 1
ATOM 7037 O O . LYS B 1 478 ? 65.644 -37.055 -32.336 1.00 49.53 458 LYS B O 1
ATOM 7043 N N . TRP B 1 479 ? 64.870 -38.968 -33.215 1.00 46.98 459 TRP B N 1
ATOM 7044 C CA . TRP B 1 479 ? 65.585 -38.824 -34.468 1.00 55.02 459 TRP B CA 1
ATOM 7045 C C . TRP B 1 479 ? 64.674 -38.163 -35.466 1.00 55.51 459 TRP B C 1
ATOM 7046 O O . TRP B 1 479 ? 63.504 -38.040 -35.219 1.00 55.75 459 TRP B O 1
ATOM 7057 N N . PRO B 1 480 ? 65.210 -37.716 -36.606 1.00 61.75 460 PRO B N 1
ATOM 7058 C CA . PRO B 1 480 ? 64.323 -37.198 -37.674 1.00 56.68 460 PRO B CA 1
ATOM 7059 C C . PRO B 1 480 ? 63.266 -38.207 -38.062 1.00 56.01 460 PRO B C 1
ATOM 7060 O O . PRO B 1 480 ? 63.534 -39.407 -38.107 1.00 60.93 460 PRO B O 1
ATOM 7064 N N . GLY B 1 481 ? 62.044 -37.738 -38.205 1.00 56.83 461 GLY B N 1
ATOM 7065 C CA . GLY B 1 481 ? 60.905 -38.630 -38.309 1.00 56.93 461 GLY B CA 1
ATOM 7066 C C . GLY B 1 481 ? 60.104 -38.677 -37.013 1.00 53.89 461 GLY B C 1
ATOM 7067 O O . GLY B 1 481 ? 58.893 -38.652 -37.040 1.00 57.92 461 GLY B O 1
ATOM 7068 N N . GLU B 1 482 ? 60.791 -38.805 -35.885 1.00 52.89 462 GLU B N 1
ATOM 7069 C CA . GLU B 1 482 ? 60.156 -38.843 -34.561 1.00 51.53 462 GLU B CA 1
ATOM 7070 C C . GLU B 1 482 ? 59.877 -37.410 -34.056 1.00 49.19 462 GLU B C 1
ATOM 7071 O O . GLU B 1 482 ? 59.001 -37.178 -33.241 1.00 47.40 462 GLU B O 1
ATOM 7077 N N . THR B 1 483 ? 60.606 -36.452 -34.612 1.00 50.11 463 THR B N 1
ATOM 7078 C CA . THR B 1 483 ? 60.438 -35.046 -34.313 1.00 48.55 463 THR B CA 1
ATOM 7079 C C . THR B 1 483 ? 60.920 -34.275 -35.508 1.00 49.41 463 THR B C 1
ATOM 7080 O O . THR B 1 483 ? 61.759 -34.755 -36.236 1.00 55.20 463 THR B O 1
ATOM 7084 N N . GLN B 1 484 ? 60.368 -33.096 -35.697 1.00 54.24 464 GLN B N 1
ATOM 7085 C CA . GLN B 1 484 ? 60.75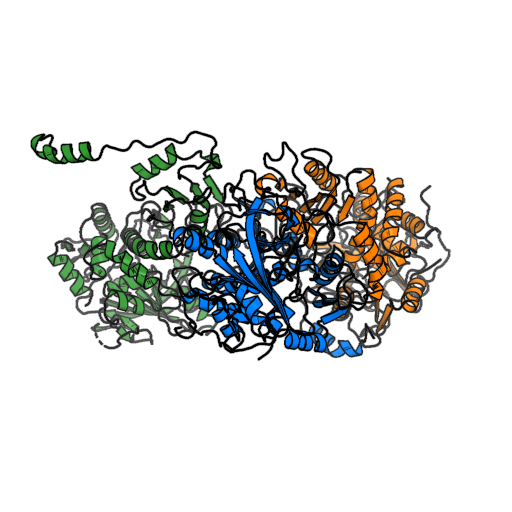0 -32.167 -36.750 1.00 57.49 464 GLN B CA 1
ATOM 7086 C C . GLN B 1 484 ? 61.541 -31.023 -36.150 1.00 56.13 464 GLN B C 1
ATOM 7087 O O . GLN B 1 484 ? 62.021 -30.189 -36.874 1.00 60.74 464 GLN B O 1
ATOM 7093 N N . ARG B 1 485 ? 61.770 -31.010 -34.840 1.00 53.26 465 ARG B N 1
ATOM 7094 C CA . ARG B 1 485 ? 62.610 -29.965 -34.226 1.00 51.25 465 ARG B CA 1
ATOM 7095 C C . ARG B 1 485 ? 64.115 -30.276 -34.283 1.00 51.75 465 ARG B C 1
ATOM 7096 O O . ARG B 1 485 ? 64.567 -31.379 -34.589 1.00 50.96 465 ARG B O 1
ATOM 7104 N N . GLU B 1 486 ? 64.890 -29.294 -33.888 1.00 60.49 466 GLU B N 1
ATOM 7105 C CA . GLU B 1 486 ? 66.323 -29.467 -33.753 1.00 66.87 466 GLU B CA 1
ATOM 7106 C C . GLU B 1 486 ? 66.542 -29.940 -32.343 1.00 57.79 466 GLU B C 1
ATOM 7107 O O . GLU B 1 486 ? 66.267 -29.240 -31.388 1.00 56.40 466 GLU B O 1
ATOM 7113 N N . TRP B 1 487 ? 67.040 -31.155 -32.246 1.00 52.89 467 TRP B N 1
ATOM 7114 C CA . TRP B 1 487 ? 67.218 -31.806 -30.984 1.00 48.56 467 TRP B CA 1
ATOM 7115 C C . TRP B 1 487 ? 68.471 -31.241 -30.313 1.00 48.65 467 TRP B C 1
ATOM 7116 O O . TRP B 1 487 ? 69.345 -30.767 -30.972 1.00 50.89 467 TRP B O 1
ATOM 7127 N N . GLY B 1 488 ? 68.524 -31.214 -29.002 1.00 50.30 468 GLY B N 1
ATOM 7128 C CA . GLY B 1 488 ? 69.648 -30.597 -28.313 1.00 49.22 468 GLY B CA 1
ATOM 7129 C C . GLY B 1 488 ? 70.878 -31.469 -28.375 1.00 49.94 468 GLY B C 1
ATOM 7130 O O . GLY B 1 488 ? 70.745 -32.681 -28.419 1.00 53.11 468 GLY B O 1
ATOM 7131 N N . ARG B 1 489 ? 72.059 -30.845 -28.335 1.00 48.55 469 ARG B N 1
ATOM 7132 C CA . ARG B 1 489 ? 73.345 -31.498 -28.231 1.00 48.79 469 ARG B CA 1
ATOM 7133 C C . ARG B 1 489 ? 73.733 -31.616 -26.754 1.00 49.26 469 ARG B C 1
ATOM 7134 O O . ARG B 1 489 ? 74.021 -30.623 -26.071 1.00 45.27 469 ARG B O 1
ATOM 7142 N N . PRO B 1 490 ? 73.781 -32.835 -26.245 1.00 49.33 470 PRO B N 1
ATOM 7143 C CA . PRO B 1 490 ? 74.007 -32.962 -24.814 1.00 49.75 470 PRO B CA 1
ATOM 7144 C C . PRO B 1 490 ? 75.430 -32.668 -24.418 1.00 50.65 470 PRO B C 1
ATOM 7145 O O . PRO B 1 490 ? 76.321 -32.798 -25.199 1.00 51.86 470 PRO B O 1
ATOM 7149 N N . ILE B 1 491 ? 75.628 -32.304 -23.175 1.00 52.24 471 ILE B N 1
ATOM 7150 C CA . ILE B 1 491 ? 76.961 -32.080 -22.607 1.00 50.41 471 ILE B CA 1
ATOM 7151 C C . ILE B 1 491 ? 77.624 -33.422 -22.310 1.00 51.63 471 ILE B C 1
ATOM 7152 O O . ILE B 1 491 ? 77.167 -34.120 -21.449 1.00 56.29 471 ILE B O 1
ATOM 7157 N N . LYS B 1 492 ? 78.702 -33.761 -23.004 1.00 58.84 472 LYS B N 1
ATOM 7158 C CA . LYS B 1 492 ? 79.532 -34.905 -22.655 1.00 57.12 472 LYS B CA 1
ATOM 7159 C C . LYS B 1 492 ? 80.771 -34.401 -21.936 1.00 54.42 472 LYS B C 1
ATOM 7160 O O . LYS B 1 492 ? 81.396 -33.436 -22.367 1.00 54.71 472 LYS B O 1
ATOM 7166 N N . LYS B 1 493 ? 81.133 -35.090 -20.859 1.00 56.51 473 LYS B N 1
ATOM 7167 C CA . LYS B 1 493 ? 82.415 -34.898 -20.163 1.00 55.33 473 LYS B CA 1
ATOM 7168 C C . LYS B 1 493 ? 83.635 -35.314 -20.970 1.00 56.16 473 LYS B C 1
ATOM 7169 O O . LYS B 1 493 ? 83.541 -36.189 -21.838 1.00 52.86 473 LYS B O 1
ATOM 7175 N N . ASP B 1 494 ? 84.773 -34.679 -20.686 1.00 60.06 474 ASP B N 1
ATOM 7176 C CA . ASP B 1 494 ? 86.059 -35.068 -21.259 1.00 65.40 474 ASP B CA 1
ATOM 7177 C C . ASP B 1 494 ? 86.545 -36.323 -20.517 1.00 66.54 474 ASP B C 1
ATOM 7178 O O . ASP B 1 494 ? 86.852 -36.247 -19.316 1.00 65.60 474 ASP B O 1
ATOM 7183 N N . PRO B 1 495 ? 86.638 -37.481 -21.213 1.00 63.02 475 PRO B N 1
ATOM 7184 C CA . PRO B 1 495 ? 87.161 -38.702 -20.510 1.00 67.54 475 PRO B CA 1
ATOM 7185 C C . PRO B 1 495 ? 88.575 -38.576 -19.875 1.00 63.81 475 PRO B C 1
ATOM 7186 O O . PRO B 1 495 ? 88.871 -39.242 -18.892 1.00 62.61 475 PRO B O 1
ATOM 7190 N N . ASP B 1 496 ? 89.428 -37.730 -20.436 1.00 64.86 476 ASP B N 1
ATOM 7191 C CA . ASP B 1 496 ? 90.773 -37.487 -19.852 1.00 72.07 476 ASP B CA 1
ATOM 7192 C C . ASP B 1 496 ? 90.740 -36.777 -18.492 1.00 66.49 476 ASP B C 1
ATOM 7193 O O . ASP B 1 496 ? 91.477 -37.124 -17.589 1.00 67.11 476 ASP B O 1
ATOM 7198 N N . VAL B 1 497 ? 89.846 -35.813 -18.367 1.00 60.17 477 VAL B N 1
ATOM 7199 C CA . VAL B 1 497 ? 89.597 -35.125 -17.128 1.00 57.38 477 VAL B CA 1
ATOM 7200 C C . VAL B 1 497 ? 88.965 -36.086 -16.107 1.00 61.05 477 VAL B C 1
ATOM 7201 O O . VAL B 1 497 ? 89.314 -36.074 -14.925 1.00 59.74 477 VAL B O 1
ATOM 7205 N N . VAL B 1 498 ? 88.035 -36.920 -16.565 1.00 61.67 478 VAL B N 1
ATOM 7206 C CA . VAL B 1 498 ? 87.393 -37.874 -15.677 1.00 61.70 478 VAL B CA 1
ATOM 7207 C C . VAL B 1 498 ? 88.459 -38.798 -15.102 1.00 63.98 478 VAL B C 1
ATOM 7208 O O . VAL B 1 498 ? 88.499 -39.007 -13.896 1.00 68.14 478 VAL B O 1
ATOM 7212 N N . ALA B 1 499 ? 89.304 -39.336 -15.969 1.00 63.46 479 ALA B N 1
ATOM 7213 C CA . ALA B 1 499 ? 90.335 -40.272 -15.551 1.00 67.42 479 ALA B CA 1
ATOM 7214 C C . ALA B 1 499 ? 91.362 -39.601 -14.649 1.00 66.90 479 ALA B C 1
ATOM 7215 O O . ALA B 1 499 ? 91.824 -40.191 -13.684 1.00 67.18 479 ALA B O 1
ATOM 7217 N N . HIS B 1 500 ? 91.722 -38.371 -14.959 1.00 64.33 480 HIS B N 1
ATOM 7218 C CA . HIS B 1 500 ? 92.672 -37.685 -14.113 1.00 68.56 480 HIS B CA 1
ATOM 7219 C C . HIS B 1 500 ? 92.110 -37.470 -12.688 1.00 68.58 480 HIS B C 1
ATOM 7220 O O . HIS B 1 500 ? 92.815 -37.617 -11.678 1.00 73.81 480 HIS B O 1
ATOM 7227 N N . ILE B 1 501 ? 90.840 -37.114 -12.607 1.00 64.37 481 ILE B N 1
ATOM 7228 C CA . ILE B 1 501 ? 90.233 -36.874 -11.322 1.00 62.61 481 ILE B CA 1
ATOM 7229 C C . ILE B 1 501 ? 90.030 -38.202 -10.596 1.00 65.67 481 ILE B C 1
ATOM 7230 O O . ILE B 1 501 ? 90.174 -38.261 -9.392 1.00 64.29 481 ILE B O 1
ATOM 7235 N N . ASP B 1 502 ? 89.720 -39.275 -11.316 1.00 71.98 482 ASP B N 1
ATOM 7236 C CA . ASP B 1 502 ? 89.737 -40.617 -10.689 1.00 76.38 482 ASP B CA 1
ATOM 7237 C C . ASP B 1 502 ? 91.089 -40.848 -10.017 1.00 71.13 482 ASP B C 1
ATOM 7238 O O . ASP B 1 502 ? 91.143 -41.373 -8.925 1.00 68.33 482 ASP B O 1
ATOM 7243 N N . ALA B 1 503 ? 92.168 -40.453 -10.683 1.00 66.11 483 ALA B N 1
ATOM 7244 C CA . ALA B 1 503 ? 93.497 -40.769 -10.200 1.00 70.10 483 ALA B CA 1
ATOM 7245 C C . ALA B 1 503 ? 93.814 -40.023 -8.923 1.00 72.19 483 ALA B C 1
ATOM 7246 O O . ALA B 1 503 ? 94.469 -40.571 -8.052 1.00 67.80 483 ALA B O 1
ATOM 7248 N N . ILE B 1 504 ? 93.374 -38.768 -8.805 1.00 71.70 484 ILE B N 1
ATOM 7249 C CA . ILE B 1 504 ? 93.698 -37.999 -7.602 1.00 71.12 484 ILE B CA 1
ATOM 7250 C C . ILE B 1 504 ? 92.576 -37.957 -6.577 1.00 70.45 484 ILE B C 1
ATOM 7251 O O . ILE B 1 504 ? 92.714 -37.302 -5.539 1.00 72.51 484 ILE B O 1
ATOM 7256 N N . TRP B 1 505 ? 91.491 -38.670 -6.840 1.00 70.03 485 TRP B N 1
ATOM 7257 C CA . TRP B 1 505 ? 90.313 -38.595 -5.981 1.00 73.43 485 TRP B CA 1
ATOM 7258 C C . TRP B 1 505 ? 90.606 -38.858 -4.495 1.00 79.31 485 TRP B C 1
ATOM 7259 O O . TRP B 1 505 ? 90.259 -38.037 -3.639 1.00 75.48 485 TRP B O 1
ATOM 7270 N N . ASP B 1 506 ? 91.245 -39.993 -4.201 1.00 87.67 486 ASP B N 1
ATOM 7271 C CA . ASP B 1 506 ? 91.564 -40.367 -2.819 1.00 90.60 486 ASP B CA 1
ATOM 7272 C C . ASP B 1 506 ? 92.482 -39.329 -2.153 1.00 85.79 486 ASP B C 1
ATOM 7273 O O . ASP B 1 506 ? 92.242 -38.924 -1.013 1.00 77.03 486 ASP B O 1
ATOM 7278 N N . GLU B 1 507 ? 93.504 -38.883 -2.889 1.00 85.72 487 GLU B N 1
ATOM 7279 C CA . GLU B 1 507 ? 94.432 -37.882 -2.382 1.00 84.92 487 GLU B CA 1
ATOM 7280 C C . GLU B 1 507 ? 93.750 -36.551 -2.071 1.00 80.43 487 GLU B C 1
ATOM 7281 O O . GLU B 1 507 ? 94.065 -35.920 -1.083 1.00 80.49 487 GLU B O 1
ATOM 7287 N N . LEU B 1 508 ? 92.826 -36.109 -2.920 1.00 79.43 488 LEU B N 1
ATOM 7288 C CA . LEU B 1 508 ? 92.029 -34.900 -2.648 1.00 68.94 488 LEU B CA 1
ATOM 7289 C C . LEU B 1 508 ? 91.318 -34.947 -1.318 1.00 76.56 488 LEU B C 1
ATOM 7290 O O . LEU B 1 508 ? 91.170 -33.921 -0.649 1.00 78.15 488 LEU B O 1
ATOM 7295 N N . ALA B 1 509 ? 90.828 -36.135 -0.957 1.00 85.11 489 ALA B N 1
ATOM 7296 C CA . ALA B 1 509 ? 90.345 -36.404 0.406 1.00 85.64 489 ALA B CA 1
ATOM 7297 C C . ALA B 1 509 ? 89.192 -35.502 0.825 1.00 81.66 489 ALA B C 1
ATOM 7298 O O . ALA B 1 509 ? 89.224 -34.910 1.901 1.00 83.29 489 ALA B O 1
ATOM 7300 N N . ILE B 1 510 ? 88.171 -35.408 -0.007 1.00 75.80 490 ILE B N 1
ATOM 7301 C CA . ILE B 1 510 ? 87.038 -34.534 0.315 1.00 76.57 490 ILE B CA 1
ATOM 7302 C C . ILE B 1 510 ? 86.106 -35.093 1.410 1.00 76.31 490 ILE B C 1
ATOM 7303 O O . ILE B 1 510 ? 85.424 -34.332 2.082 1.00 71.09 490 ILE B O 1
ATOM 7308 N N . PHE B 1 511 ? 86.119 -36.412 1.621 1.00 85.28 491 PHE B N 1
ATOM 7309 C CA . PHE B 1 511 ? 85.147 -37.062 2.529 1.00 92.66 491 PHE B CA 1
ATOM 7310 C C . PHE B 1 511 ? 85.668 -37.766 3.799 1.00 90.21 491 PHE B C 1
ATOM 7311 O O . PHE B 1 511 ? 86.841 -38.109 3.908 1.00 97.77 491 PHE B O 1
ATOM 7319 N N . ASN C 1 27 ? 15.699 -1.587 6.187 1.00 104.92 7 ASN C N 1
ATOM 7320 C CA . ASN C 1 27 ? 16.006 -2.163 7.549 1.00 111.90 7 ASN C CA 1
ATOM 7321 C C . ASN C 1 27 ? 15.629 -3.644 7.692 1.00 113.47 7 ASN C C 1
ATOM 7322 O O . ASN C 1 27 ? 16.550 -4.449 7.684 1.00 114.61 7 ASN C O 1
ATOM 7327 N N . ASP C 1 28 ? 14.329 -4.000 7.857 1.00 111.02 8 ASP C N 1
ATOM 7328 C CA . ASP C 1 28 ? 13.830 -5.422 7.827 1.00 106.82 8 ASP C CA 1
ATOM 7329 C C . ASP C 1 28 ? 13.146 -5.909 6.520 1.00 99.40 8 ASP C C 1
ATOM 7330 O O . ASP C 1 28 ? 13.075 -5.175 5.529 1.00 95.04 8 ASP C O 1
ATOM 7335 N N . LEU C 1 29 ? 12.635 -7.145 6.519 1.00 96.82 9 LEU C N 1
ATOM 7336 C CA . LEU C 1 29 ? 11.983 -7.699 5.320 1.00 96.19 9 LEU C CA 1
ATOM 7337 C C . LEU C 1 29 ? 10.738 -6.928 4.899 1.00 93.33 9 LEU C C 1
ATOM 7338 O O . LEU C 1 29 ? 10.500 -6.710 3.701 1.00 90.42 9 LEU C O 1
ATOM 7343 N N . ARG C 1 30 ? 9.929 -6.541 5.875 1.00 95.94 10 ARG C N 1
ATOM 7344 C CA . ARG C 1 30 ? 8.689 -5.826 5.572 1.00 105.12 10 ARG C CA 1
ATOM 7345 C C . ARG C 1 30 ? 8.981 -4.507 4.861 1.00 105.46 10 ARG C C 1
ATOM 7346 O O . ARG C 1 30 ? 8.266 -4.149 3.933 1.00 105.25 10 ARG C O 1
ATOM 7354 N N . ASP C 1 31 ? 10.057 -3.825 5.250 1.00 106.26 11 ASP C N 1
ATOM 7355 C CA . ASP C 1 31 ? 10.447 -2.571 4.584 1.00 106.42 11 ASP C CA 1
ATOM 7356 C C . ASP C 1 31 ? 10.808 -2.841 3.145 1.00 102.19 11 ASP C C 1
ATOM 7357 O O . ASP C 1 31 ? 10.476 -2.067 2.266 1.00 107.38 11 ASP C O 1
ATOM 7362 N N . PHE C 1 32 ? 11.441 -3.979 2.896 1.00 97.11 12 PHE C N 1
ATOM 7363 C CA . PHE C 1 32 ? 11.770 -4.389 1.535 1.00 91.10 12 PHE C CA 1
ATOM 7364 C C . PHE C 1 32 ? 10.499 -4.691 0.711 1.00 89.57 12 PHE C C 1
ATOM 7365 O O . PHE C 1 32 ? 10.376 -4.261 -0.437 1.00 86.89 12 PHE C O 1
ATOM 7373 N N . LEU C 1 33 ? 9.541 -5.405 1.294 1.00 89.06 13 LEU C N 1
ATOM 7374 C CA . LEU C 1 33 ? 8.300 -5.694 0.583 1.00 89.28 13 LEU C CA 1
ATOM 7375 C C . LEU C 1 33 ? 7.556 -4.420 0.198 1.00 92.50 13 LEU C C 1
ATOM 7376 O O . LEU C 1 33 ? 6.949 -4.359 -0.875 1.00 90.07 13 LEU C O 1
ATOM 7381 N N . THR C 1 34 ? 7.564 -3.435 1.103 1.00 96.64 14 THR C N 1
ATOM 7382 C CA . THR C 1 34 ? 6.883 -2.156 0.869 1.00 97.36 14 THR C CA 1
ATOM 7383 C C . THR C 1 34 ? 7.599 -1.427 -0.280 1.00 93.50 14 THR C C 1
ATOM 7384 O O . THR C 1 34 ? 6.946 -0.890 -1.170 1.00 93.46 14 THR C O 1
ATOM 7388 N N . LEU C 1 35 ? 8.930 -1.445 -0.295 1.00 93.67 15 LEU C N 1
ATOM 7389 C CA . LEU C 1 35 ? 9.696 -0.855 -1.410 1.00 99.91 15 LEU C CA 1
ATOM 7390 C C . LEU C 1 35 ? 9.318 -1.510 -2.736 1.00 101.23 15 LEU C C 1
ATOM 7391 O O . LEU C 1 35 ? 9.054 -0.837 -3.728 1.00 109.23 15 LEU C O 1
ATOM 7396 N N . LEU C 1 36 ? 9.301 -2.839 -2.752 1.00 96.53 16 LEU C N 1
ATOM 7397 C CA . LEU C 1 36 ? 8.924 -3.566 -3.947 1.00 85.56 16 LEU C CA 1
ATOM 7398 C C . LEU C 1 36 ? 7.506 -3.234 -4.368 1.00 88.38 16 LEU C C 1
ATOM 7399 O O . LEU C 1 36 ? 7.251 -3.017 -5.554 1.00 84.79 16 LEU C O 1
ATOM 7404 N N . GLU C 1 37 ? 6.575 -3.161 -3.421 1.00 87.66 17 GLU C N 1
ATOM 7405 C CA . GLU C 1 37 ? 5.201 -2.873 -3.807 1.00 95.03 17 GLU C CA 1
ATOM 7406 C C . GLU C 1 37 ? 5.074 -1.496 -4.468 1.00 100.83 17 GLU C C 1
ATOM 7407 O O . GLU C 1 37 ? 4.396 -1.354 -5.494 1.00 93.32 17 GLU C O 1
ATOM 7413 N N . GLN C 1 38 ? 5.750 -0.498 -3.894 1.00 112.72 18 GLN C N 1
ATOM 7414 C CA . GLN C 1 38 ? 5.790 0.851 -4.468 1.00 118.27 18 GLN C CA 1
ATOM 7415 C C . GLN C 1 38 ? 6.267 0.837 -5.911 1.00 110.28 18 GLN C C 1
ATOM 7416 O O . GLN C 1 38 ? 5.792 1.621 -6.711 1.00 111.66 18 GLN C O 1
ATOM 7422 N N . GLN C 1 39 ? 7.195 -0.052 -6.249 1.00 106.92 19 GLN C N 1
ATOM 7423 C CA . GLN C 1 39 ? 7.742 -0.106 -7.613 1.00 109.40 19 GLN C CA 1
ATOM 7424 C C . GLN C 1 39 ? 7.105 -1.112 -8.579 1.00 100.87 19 GLN C C 1
ATOM 7425 O O . GLN C 1 39 ? 7.689 -1.399 -9.617 1.00 97.62 19 GLN C O 1
ATOM 7431 N N . GLY C 1 40 ? 5.935 -1.646 -8.240 1.00 91.89 20 GLY C N 1
ATOM 7432 C CA . GLY C 1 40 ? 5.258 -2.634 -9.093 1.00 90.61 20 GLY C CA 1
ATOM 7433 C C . GLY C 1 40 ? 6.006 -3.959 -9.193 1.00 87.10 20 GLY C C 1
ATOM 7434 O O . GLY C 1 40 ? 5.911 -4.643 -10.189 1.00 88.31 20 GLY C O 1
ATOM 7435 N N . GLU C 1 41 ? 6.751 -4.308 -8.149 1.00 86.39 21 GLU C N 1
ATOM 7436 C CA . GLU C 1 41 ? 7.553 -5.525 -8.097 1.00 80.24 21 GLU C CA 1
ATOM 7437 C C . GLU C 1 41 ? 7.025 -6.537 -7.069 1.00 80.23 21 GLU C C 1
ATOM 7438 O O . GLU C 1 41 ? 7.676 -7.541 -6.776 1.00 81.94 21 GLU C O 1
ATOM 7444 N N . LEU C 1 42 ? 5.836 -6.285 -6.524 1.00 82.74 22 LEU C N 1
ATOM 7445 C CA . LEU C 1 42 ? 5.209 -7.202 -5.574 1.00 82.63 22 LEU C CA 1
ATOM 7446 C C . LEU C 1 42 ? 3.711 -7.199 -5.796 1.00 83.51 22 LEU C C 1
ATOM 7447 O O . LEU C 1 42 ? 3.092 -6.147 -5.785 1.00 95.20 22 LEU C O 1
ATOM 7452 N N . LYS C 1 43 ? 3.147 -8.378 -6.015 1.00 82.22 23 LYS C N 1
ATOM 7453 C CA . LYS C 1 43 ? 1.713 -8.550 -6.225 1.00 83.07 23 LYS C CA 1
ATOM 7454 C C . LYS C 1 43 ? 1.106 -9.328 -5.068 1.00 81.93 23 LYS C C 1
ATOM 7455 O O . LYS C 1 43 ? 1.636 -10.371 -4.683 1.00 79.68 23 LYS C O 1
ATOM 7461 N N . ARG C 1 44 ? 0.019 -8.805 -4.507 1.00 85.47 24 ARG C N 1
ATOM 7462 C CA . ARG C 1 44 ? -0.752 -9.497 -3.482 1.00 87.76 24 ARG C CA 1
ATOM 7463 C C . ARG C 1 44 ? -1.854 -10.300 -4.141 1.00 83.42 24 ARG C C 1
ATOM 7464 O O . ARG C 1 44 ? -2.676 -9.745 -4.842 1.00 84.04 24 ARG C O 1
ATOM 7472 N N . ILE C 1 45 ? -1.877 -11.601 -3.893 1.00 83.31 25 ILE C N 1
ATOM 7473 C CA . ILE C 1 45 ? -2.916 -12.478 -4.402 1.00 75.84 25 ILE C CA 1
ATOM 7474 C C . ILE C 1 45 ? -3.959 -12.737 -3.287 1.00 77.85 25 ILE C C 1
ATOM 7475 O O . ILE C 1 45 ? -3.654 -13.325 -2.231 1.00 72.88 25 ILE C O 1
ATOM 7480 N N . THR C 1 46 ? -5.199 -12.342 -3.539 1.00 78.09 26 THR C N 1
ATOM 7481 C CA . THR C 1 46 ? -6.273 -12.568 -2.570 1.00 78.30 26 THR C CA 1
ATOM 7482 C C . THR C 1 46 ? -7.091 -13.844 -2.822 1.00 79.43 26 THR C C 1
ATOM 7483 O O . THR C 1 46 ? -7.801 -14.325 -1.936 1.00 77.78 26 THR C O 1
ATOM 7487 N N . LEU C 1 47 ? -7.013 -14.400 -4.024 1.00 79.28 27 LEU C N 1
ATOM 7488 C CA . LEU C 1 47 ? -7.706 -15.661 -4.280 1.00 80.87 27 LEU C CA 1
ATOM 7489 C C . LEU C 1 47 ? -7.171 -16.796 -3.390 1.00 77.90 27 LEU C C 1
ATOM 7490 O O . LEU C 1 47 ? -6.009 -16.791 -2.998 1.00 71.75 27 LEU C O 1
ATOM 7495 N N . PRO C 1 48 ? -8.011 -17.791 -3.091 1.00 76.87 28 PRO C N 1
ATOM 7496 C CA . PRO C 1 48 ? -7.511 -18.929 -2.315 1.00 73.19 28 PRO C CA 1
ATOM 7497 C C . PRO C 1 48 ? -6.562 -19.790 -3.139 1.00 67.27 28 PRO C C 1
ATOM 7498 O O . PRO C 1 48 ? -6.885 -20.150 -4.260 1.00 60.87 28 PRO C O 1
ATOM 7502 N N . VAL C 1 49 ? -5.400 -20.111 -2.586 1.00 63.63 29 VAL C N 1
ATOM 7503 C CA . VAL C 1 49 ? -4.422 -20.917 -3.286 1.00 61.19 29 VAL C CA 1
ATOM 7504 C C . VAL C 1 49 ? -3.787 -21.933 -2.359 1.00 63.83 29 VAL C C 1
ATOM 7505 O O . VAL C 1 49 ? -3.375 -21.583 -1.271 1.00 63.57 29 VAL C O 1
ATOM 7509 N N . ASP C 1 50 ? -3.721 -23.191 -2.804 1.00 62.47 30 ASP C N 1
ATOM 7510 C CA . ASP C 1 50 ? -3.227 -24.269 -1.955 1.00 62.09 30 ASP C CA 1
ATOM 7511 C C . ASP C 1 50 ? -1.700 -24.231 -1.917 1.00 61.07 30 ASP C C 1
ATOM 7512 O O . ASP C 1 50 ? -1.067 -24.151 -2.953 1.00 58.74 30 ASP C O 1
ATOM 7517 N N . PRO C 1 51 ? -1.108 -24.318 -0.724 1.00 59.55 31 PRO C N 1
ATOM 7518 C CA . PRO C 1 51 ? 0.319 -24.498 -0.657 1.00 57.20 31 PRO C CA 1
ATOM 7519 C C . PRO C 1 51 ? 0.749 -25.856 -1.188 1.00 56.29 31 PRO C C 1
ATOM 7520 O O . PRO C 1 51 ? 1.920 -26.027 -1.554 1.00 58.98 31 PRO C O 1
ATOM 7524 N N . HIS C 1 52 ? -0.170 -26.810 -1.222 1.00 56.43 32 HIS C N 1
ATOM 7525 C CA . HIS C 1 52 ? 0.051 -28.105 -1.912 1.00 57.70 32 HIS C CA 1
ATOM 7526 C C . HIS C 1 52 ? -0.064 -27.920 -3.434 1.00 53.37 32 HIS C C 1
ATOM 7527 O O . HIS C 1 52 ? -1.153 -27.826 -3.966 1.00 54.89 32 HIS C O 1
ATOM 7534 N N . LEU C 1 53 ? 1.087 -27.769 -4.081 1.00 54.58 33 LEU C N 1
ATOM 7535 C CA . LEU C 1 53 ? 1.252 -27.688 -5.531 1.00 51.18 33 LEU C CA 1
ATOM 7536 C C . LEU C 1 53 ? 0.884 -26.405 -6.245 1.00 52.70 33 LEU C C 1
ATOM 7537 O O . LEU C 1 53 ? 1.490 -26.101 -7.263 1.00 55.36 33 LEU C O 1
ATOM 7542 N N . GLU C 1 54 ? -0.120 -25.677 -5.774 1.00 56.89 34 GLU C N 1
ATOM 7543 C CA . GLU C 1 54 ? -0.694 -24.627 -6.592 1.00 55.48 34 GLU C CA 1
ATOM 7544 C C . GLU C 1 54 ? 0.193 -23.428 -6.608 1.00 55.89 34 GLU C C 1
ATOM 7545 O O . GLU C 1 54 ? 0.366 -22.812 -7.653 1.00 57.03 34 GLU C O 1
ATOM 7551 N N . ILE C 1 55 ? 0.724 -23.073 -5.444 1.00 55.48 35 ILE C N 1
ATOM 7552 C CA . ILE C 1 55 ? 1.554 -21.909 -5.348 1.00 57.49 35 ILE C CA 1
ATOM 7553 C C . ILE C 1 55 ? 2.752 -22.068 -6.270 1.00 55.12 35 ILE C C 1
ATOM 7554 O O . ILE C 1 55 ? 3.119 -21.140 -6.984 1.00 52.92 35 ILE C O 1
ATOM 7559 N N . THR C 1 56 ? 3.356 -23.246 -6.249 1.00 53.71 36 THR C N 1
ATOM 7560 C CA . THR C 1 56 ? 4.488 -23.528 -7.114 1.00 52.62 36 THR C CA 1
ATOM 7561 C C . THR C 1 56 ? 4.158 -23.301 -8.580 1.00 49.66 36 THR C C 1
ATOM 7562 O O . THR C 1 56 ? 4.928 -22.672 -9.283 1.00 50.37 36 THR C O 1
ATOM 7566 N N . GLU C 1 57 ? 3.008 -23.772 -9.037 1.00 48.76 37 GLU C N 1
ATOM 7567 C CA . GLU C 1 57 ? 2.625 -23.534 -10.413 1.00 50.23 37 GLU C CA 1
ATOM 7568 C C . GLU C 1 57 ? 2.525 -22.056 -10.777 1.00 51.33 37 GLU C C 1
ATOM 7569 O O . GLU C 1 57 ? 3.065 -21.604 -11.791 1.00 54.01 37 GLU C O 1
ATOM 7575 N N . ILE C 1 58 ? 1.883 -21.290 -9.921 1.00 53.69 38 ILE C N 1
ATOM 7576 C CA . ILE C 1 58 ? 1.758 -19.853 -10.124 1.00 55.12 38 ILE C CA 1
ATOM 7577 C C . ILE C 1 58 ? 3.118 -19.154 -10.115 1.00 55.26 38 ILE C C 1
ATOM 7578 O O . ILE C 1 58 ? 3.404 -18.324 -10.977 1.00 59.63 38 ILE C O 1
ATOM 7583 N N . ALA C 1 59 ? 3.979 -19.528 -9.177 1.00 54.24 39 ALA C N 1
ATOM 7584 C CA . ALA C 1 59 ? 5.299 -18.904 -9.058 1.00 53.93 39 ALA C CA 1
ATOM 7585 C C . ALA C 1 59 ? 6.175 -19.219 -10.244 1.00 54.44 39 ALA C C 1
ATOM 7586 O O . ALA C 1 59 ? 6.871 -18.361 -10.754 1.00 54.04 39 ALA C O 1
ATOM 7588 N N . ASP C 1 60 ? 6.100 -20.461 -10.699 1.00 56.87 40 ASP C N 1
ATOM 7589 C CA . ASP C 1 60 ? 6.847 -20.897 -11.844 1.00 53.99 40 ASP C CA 1
ATOM 7590 C C . ASP C 1 60 ? 6.434 -20.128 -13.092 1.00 53.73 40 ASP C C 1
ATOM 7591 O O . ASP C 1 60 ? 7.260 -19.584 -13.780 1.00 51.45 40 ASP C O 1
ATOM 7596 N N . ARG C 1 61 ? 5.156 -20.022 -13.375 1.00 57.85 41 ARG C N 1
ATOM 7597 C CA . ARG C 1 61 ? 4.784 -19.201 -14.514 1.00 60.48 41 ARG C CA 1
ATOM 7598 C C . ARG C 1 61 ? 5.273 -17.758 -14.397 1.00 61.52 41 ARG C C 1
ATOM 7599 O O . ARG C 1 61 ? 5.699 -17.148 -15.401 1.00 64.13 41 ARG C O 1
ATOM 7607 N N . THR C 1 62 ? 5.181 -17.212 -13.181 1.00 59.31 42 THR C N 1
ATOM 7608 C CA . THR C 1 62 ? 5.488 -15.820 -12.950 1.00 57.28 42 THR C CA 1
ATOM 7609 C C . THR C 1 62 ? 6.971 -15.598 -13.171 1.00 57.57 42 THR C C 1
ATOM 7610 O O . THR C 1 62 ? 7.372 -14.639 -13.825 1.00 66.11 42 THR C O 1
ATOM 7614 N N . LEU C 1 63 ? 7.780 -16.499 -12.644 1.00 56.04 43 LEU C N 1
ATOM 7615 C CA . LEU C 1 63 ? 9.214 -16.369 -12.767 1.00 60.62 43 LEU C CA 1
ATOM 7616 C C . LEU C 1 63 ? 9.623 -16.453 -14.201 1.00 60.57 43 LEU C C 1
ATOM 7617 O O . LEU C 1 63 ? 10.487 -15.717 -14.637 1.00 61.94 43 LEU C O 1
ATOM 7622 N N . ARG C 1 64 ? 9.015 -17.381 -14.919 1.00 63.90 44 ARG C N 1
ATOM 7623 C CA . ARG C 1 64 ? 9.399 -17.646 -16.300 1.00 63.19 44 ARG C CA 1
ATOM 7624 C C . ARG C 1 64 ? 9.106 -16.469 -17.204 1.00 63.19 44 ARG C C 1
ATOM 7625 O O . ARG C 1 64 ? 9.688 -16.372 -18.276 1.00 60.70 44 ARG C O 1
ATOM 7633 N N . ALA C 1 65 ? 8.182 -15.612 -16.779 1.00 61.09 45 ALA C N 1
ATOM 7634 C CA . ALA C 1 65 ? 7.808 -14.409 -17.526 1.00 59.24 45 ALA C CA 1
ATOM 7635 C C . ALA C 1 65 ? 8.357 -13.125 -16.863 1.00 65.32 45 ALA C C 1
ATOM 7636 O O . ALA C 1 65 ? 7.887 -12.009 -17.137 1.00 64.91 45 ALA C O 1
ATOM 7638 N N . GLY C 1 66 ? 9.315 -13.281 -15.965 1.00 59.80 46 GLY C N 1
ATOM 7639 C CA . GLY C 1 66 ? 9.968 -12.124 -15.386 1.00 62.88 46 GLY C CA 1
ATOM 7640 C C . GLY C 1 66 ? 9.068 -11.252 -14.545 1.00 61.34 46 GLY C C 1
ATOM 7641 O O . GLY C 1 66 ? 9.289 -10.069 -14.437 1.00 65.13 46 GLY C O 1
ATOM 7642 N N . GLY C 1 67 ? 8.076 -11.844 -13.904 1.00 61.91 47 GLY C N 1
ATOM 7643 C CA . GLY C 1 67 ? 7.092 -11.070 -13.140 1.00 60.26 47 GLY C CA 1
ATOM 7644 C C . GLY C 1 67 ? 7.516 -10.741 -11.727 1.00 60.26 47 GLY C C 1
ATOM 7645 O O . GLY C 1 67 ? 8.647 -10.946 -11.347 1.00 61.81 47 GLY C O 1
ATOM 7646 N N . PRO C 1 68 ? 6.601 -10.199 -10.942 1.00 62.30 48 PRO C N 1
ATOM 7647 C CA . PRO C 1 68 ? 6.939 -9.712 -9.623 1.00 66.76 48 PRO C CA 1
ATOM 7648 C C . PRO C 1 68 ? 7.080 -10.803 -8.603 1.00 66.89 48 PRO C C 1
ATOM 7649 O O . PRO C 1 68 ? 6.823 -11.963 -8.884 1.00 70.94 48 PRO C O 1
ATOM 7653 N N . ALA C 1 69 ? 7.468 -10.404 -7.406 1.00 68.05 49 ALA C N 1
ATOM 7654 C CA . ALA C 1 69 ? 7.384 -11.277 -6.250 1.00 70.98 49 ALA C CA 1
ATOM 7655 C C . ALA C 1 69 ? 5.916 -11.404 -5.825 1.00 67.59 49 ALA C C 1
ATOM 7656 O O . ALA C 1 69 ? 5.080 -10.602 -6.228 1.00 68.19 49 ALA C O 1
ATOM 7658 N N . LEU C 1 70 ? 5.605 -12.417 -5.027 1.00 66.34 50 LEU C N 1
ATOM 7659 C CA . LEU C 1 70 ? 4.212 -12.818 -4.829 1.00 70.69 50 LEU C CA 1
ATOM 7660 C C . LEU C 1 70 ? 3.914 -13.012 -3.375 1.00 70.16 50 LEU C C 1
ATOM 7661 O O . LEU C 1 70 ? 4.675 -13.691 -2.684 1.00 72.92 50 LEU C O 1
ATOM 7666 N N . LEU C 1 71 ? 2.818 -12.414 -2.915 1.00 69.19 51 LEU C N 1
ATOM 7667 C CA . LEU C 1 71 ? 2.382 -12.559 -1.536 1.00 72.66 51 LEU C CA 1
ATOM 7668 C C . LEU C 1 71 ? 0.974 -13.097 -1.536 1.00 74.12 51 LEU C C 1
ATOM 7669 O O . LEU C 1 71 ? 0.019 -12.403 -1.947 1.00 72.88 51 LEU C O 1
ATOM 7674 N N . PHE C 1 72 ? 0.852 -14.341 -1.091 1.00 71.55 52 PHE C N 1
ATOM 7675 C CA . PHE C 1 72 ? -0.418 -15.031 -1.107 1.00 73.26 52 PHE C CA 1
ATOM 7676 C C . PHE C 1 72 ? -1.113 -14.791 0.225 1.00 76.94 52 PHE C C 1
ATOM 7677 O O . PHE C 1 72 ? -0.750 -15.398 1.226 1.00 76.91 52 PHE C O 1
ATOM 7685 N N . GLU C 1 73 ? -2.091 -13.895 0.224 1.00 80.87 53 GLU C N 1
ATOM 7686 C CA . GLU C 1 73 ? -2.753 -13.509 1.454 1.00 87.74 53 GLU C CA 1
ATOM 7687 C C . GLU C 1 73 ? -3.833 -14.512 1.892 1.00 88.54 53 GLU C C 1
ATOM 7688 O O . GLU C 1 73 ? -4.294 -14.438 3.022 1.00 95.92 53 GLU C O 1
ATOM 7694 N N . ASN C 1 74 ? -4.242 -15.438 1.023 1.00 84.37 54 ASN C N 1
ATOM 7695 C CA . ASN C 1 74 ? -5.338 -16.372 1.367 1.00 83.27 54 ASN C CA 1
ATOM 7696 C C . ASN C 1 74 ? -4.951 -17.821 1.028 1.00 79.23 54 ASN C C 1
ATOM 7697 O O . ASN C 1 74 ? -5.483 -18.452 0.141 1.00 76.34 54 ASN C O 1
ATOM 7702 N N . PRO C 1 75 ? -3.950 -18.348 1.724 1.00 77.70 55 PRO C N 1
ATOM 7703 C CA . PRO C 1 75 ? -3.565 -19.735 1.460 1.00 74.39 55 PRO C CA 1
ATOM 7704 C C . PRO C 1 75 ? -4.629 -20.684 1.974 1.00 73.06 55 PRO C C 1
ATOM 7705 O O . PRO C 1 75 ? -5.026 -20.582 3.101 1.00 70.26 55 PRO C O 1
ATOM 7709 N N . LYS C 1 76 ? -5.056 -21.621 1.150 1.00 77.82 56 LYS C N 1
ATOM 7710 C CA . LYS C 1 76 ? -6.125 -22.497 1.510 1.00 81.96 56 LYS C CA 1
ATOM 7711 C C . LYS C 1 76 ? -5.772 -23.357 2.758 1.00 82.48 56 LYS C C 1
ATOM 7712 O O . LYS C 1 76 ? -4.827 -24.120 2.757 1.00 76.28 56 LYS C O 1
ATOM 7718 N N . GLY C 1 77 ? -6.520 -23.154 3.848 1.00 87.11 57 GLY C N 1
ATOM 7719 C CA . GLY C 1 77 ? -6.307 -23.896 5.095 1.00 87.43 57 GLY C CA 1
ATOM 7720 C C . GLY C 1 77 ? -5.399 -23.270 6.148 1.00 87.71 57 GLY C C 1
ATOM 7721 O O . GLY C 1 77 ? -5.103 -23.906 7.153 1.00 92.41 57 GLY C O 1
ATOM 7722 N N . TYR C 1 78 ? -4.955 -22.031 5.932 1.00 87.15 58 TYR C N 1
ATOM 7723 C CA . TYR C 1 78 ? -4.012 -21.344 6.835 1.00 86.75 58 TYR C CA 1
ATOM 7724 C C . TYR C 1 78 ? -4.349 -19.858 6.903 1.00 87.94 58 TYR C C 1
ATOM 7725 O O . TYR C 1 78 ? -5.062 -19.347 6.053 1.00 83.85 58 TYR C O 1
ATOM 7734 N N . SER C 1 79 ? -3.822 -19.163 7.905 1.00 95.25 59 SER C N 1
ATOM 7735 C CA . SER C 1 79 ? -4.068 -17.722 8.054 1.00 101.78 59 SER C CA 1
ATOM 7736 C C . SER C 1 79 ? -2.816 -16.896 7.755 1.00 100.12 59 SER C C 1
ATOM 7737 O O . SER C 1 79 ? -2.889 -15.697 7.514 1.00 102.29 59 SER C O 1
ATOM 7740 N N . MET C 1 80 ? -1.667 -17.552 7.754 1.00 97.97 60 MET C N 1
ATOM 7741 C CA . MET C 1 80 ? -0.378 -16.895 7.615 1.00 95.40 60 MET C CA 1
ATOM 7742 C C . MET C 1 80 ? -0.054 -16.752 6.122 1.00 93.96 60 MET C C 1
ATOM 7743 O O . MET C 1 80 ? 0.064 -17.757 5.426 1.00 88.11 60 MET C O 1
ATOM 7748 N N . PRO C 1 81 ? 0.104 -15.508 5.622 1.00 90.93 61 PRO C N 1
ATOM 7749 C CA . PRO C 1 81 ? 0.396 -15.312 4.206 1.00 86.05 61 PRO C CA 1
ATOM 7750 C C . PRO C 1 81 ? 1.689 -15.953 3.768 1.00 81.77 61 PRO C C 1
ATOM 7751 O O . PRO C 1 81 ? 2.599 -16.069 4.578 1.00 83.51 61 PRO C O 1
ATOM 7755 N N . VAL C 1 82 ? 1.774 -16.315 2.482 1.00 76.09 62 VAL C N 1
ATOM 7756 C CA . VAL C 1 82 ? 2.929 -17.007 1.956 1.00 71.57 62 VAL C CA 1
ATOM 7757 C C . VAL C 1 82 ? 3.611 -16.124 0.940 1.00 73.57 62 VAL C C 1
ATOM 7758 O O . VAL C 1 82 ? 3.005 -15.705 -0.027 1.00 74.01 62 VAL C O 1
ATOM 7762 N N . LEU C 1 83 ? 4.890 -15.862 1.155 1.00 70.93 63 LEU C N 1
ATOM 7763 C CA . LEU C 1 83 ? 5.647 -15.015 0.251 1.00 71.77 63 LEU C CA 1
ATOM 7764 C C . LEU C 1 83 ? 6.584 -15.875 -0.569 1.00 66.86 63 LEU C C 1
ATOM 7765 O O . LEU C 1 83 ? 7.367 -16.658 -0.017 1.00 67.71 63 LEU C O 1
ATOM 7770 N N . CYS C 1 84 ? 6.536 -15.733 -1.879 1.00 62.66 64 CYS C N 1
ATOM 7771 C CA . CYS C 1 84 ? 7.542 -16.414 -2.661 1.00 63.77 64 CYS C CA 1
ATOM 7772 C C . CYS C 1 84 ? 7.905 -15.648 -3.935 1.00 62.82 64 CYS C C 1
ATOM 7773 O O . CYS C 1 84 ? 7.443 -14.532 -4.143 1.00 59.35 64 CYS C O 1
ATOM 7776 N N . ASN C 1 85 ? 8.796 -16.239 -4.734 1.00 62.26 65 ASN C N 1
ATOM 7777 C CA . ASN C 1 85 ? 9.417 -15.571 -5.859 1.00 61.81 65 ASN C CA 1
ATOM 7778 C C . ASN C 1 85 ? 10.031 -14.249 -5.428 1.00 62.90 65 ASN C C 1
ATOM 7779 O O . ASN C 1 85 ? 10.062 -13.304 -6.184 1.00 68.67 65 ASN C O 1
ATOM 7784 N N . LEU C 1 86 ? 10.549 -14.180 -4.217 1.00 64.34 66 LEU C N 1
ATOM 7785 C CA . LEU C 1 86 ? 11.104 -12.927 -3.754 1.00 65.22 66 LEU C CA 1
ATOM 7786 C C . LEU C 1 86 ? 12.227 -12.462 -4.661 1.00 64.14 66 LEU C C 1
ATOM 7787 O O . LEU C 1 86 ? 12.245 -11.319 -5.071 1.00 66.88 66 LEU C O 1
ATOM 7792 N N . PHE C 1 87 ? 13.156 -13.358 -4.972 1.00 63.39 67 PHE C N 1
ATOM 7793 C CA . PHE C 1 87 ? 14.328 -13.041 -5.783 1.00 64.60 67 PHE C CA 1
ATOM 7794 C C . PHE C 1 87 ? 14.242 -13.653 -7.166 1.00 65.80 67 PHE C C 1
ATOM 7795 O O . PHE C 1 87 ? 15.216 -14.188 -7.673 1.00 65.35 67 PHE C O 1
ATOM 7803 N N . GLY C 1 88 ? 13.081 -13.549 -7.791 1.00 68.42 68 GLY C N 1
ATOM 7804 C CA . GLY C 1 88 ? 12.872 -14.169 -9.086 1.00 69.90 68 GLY C CA 1
ATOM 7805 C C . GLY C 1 88 ? 13.441 -13.416 -10.263 1.00 69.31 68 GLY C C 1
ATOM 7806 O O . GLY C 1 88 ? 13.317 -13.850 -11.390 1.00 81.56 68 GLY C O 1
ATOM 7807 N N . THR C 1 89 ? 14.039 -12.280 -10.008 1.00 71.79 69 THR C N 1
ATOM 7808 C CA . THR C 1 89 ? 14.514 -11.415 -11.054 1.00 70.62 69 THR C CA 1
ATOM 7809 C C . THR C 1 89 ? 15.839 -10.844 -10.564 1.00 74.30 69 THR C C 1
ATOM 7810 O O . THR C 1 89 ? 16.017 -10.642 -9.358 1.00 74.12 69 THR C O 1
ATOM 7814 N N . PRO C 1 90 ? 16.810 -10.628 -11.469 1.00 79.19 70 PRO C N 1
ATOM 7815 C CA . PRO C 1 90 ? 18.124 -10.088 -11.080 1.00 80.35 70 PRO C CA 1
ATOM 7816 C C . PRO C 1 90 ? 18.023 -8.734 -10.383 1.00 80.65 70 PRO C C 1
ATOM 7817 O O . PRO C 1 90 ? 18.738 -8.462 -9.420 1.00 79.86 70 PRO C O 1
ATOM 7821 N N . LYS C 1 91 ? 17.128 -7.903 -10.890 1.00 81.69 71 LYS C N 1
ATOM 7822 C CA . LYS C 1 91 ? 16.850 -6.602 -10.321 1.00 89.69 71 LYS C CA 1
ATOM 7823 C C . LYS C 1 91 ? 16.576 -6.691 -8.823 1.00 90.86 71 LYS C C 1
ATOM 7824 O O . LYS C 1 91 ? 17.144 -5.944 -8.029 1.00 99.03 71 LYS C O 1
ATOM 7830 N N . ARG C 1 92 ? 15.681 -7.594 -8.454 1.00 85.30 72 ARG C N 1
ATOM 7831 C CA . ARG C 1 92 ? 15.241 -7.728 -7.079 1.00 80.61 72 ARG C CA 1
ATOM 7832 C C . ARG C 1 92 ? 16.357 -8.275 -6.227 1.00 78.75 72 ARG C C 1
ATOM 7833 O O . ARG C 1 92 ? 16.426 -7.996 -5.033 1.00 75.05 72 ARG C O 1
ATOM 7841 N N . VAL C 1 93 ? 17.236 -9.062 -6.812 1.00 76.79 73 VAL C N 1
ATOM 7842 C CA . VAL C 1 93 ? 18.416 -9.466 -6.053 1.00 85.53 73 VAL C CA 1
ATOM 7843 C C . VAL C 1 93 ? 19.281 -8.243 -5.737 1.00 91.34 73 VAL C C 1
ATOM 7844 O O . VAL C 1 93 ? 19.728 -8.066 -4.605 1.00 93.75 73 VAL C O 1
ATOM 7848 N N . ALA C 1 94 ? 19.512 -7.404 -6.744 1.00 95.90 74 ALA C N 1
ATOM 7849 C CA . ALA C 1 94 ? 20.289 -6.182 -6.556 1.00 98.76 74 ALA C CA 1
ATOM 7850 C C . ALA C 1 94 ? 19.604 -5.268 -5.528 1.00 100.89 74 ALA C C 1
ATOM 7851 O O . ALA C 1 94 ? 20.239 -4.826 -4.569 1.00 101.36 74 ALA C O 1
ATOM 7853 N N . MET C 1 95 ? 18.319 -4.979 -5.738 1.00 93.25 75 MET C N 1
ATOM 7854 C CA . MET C 1 95 ? 17.564 -4.186 -4.792 1.00 90.91 75 MET C CA 1
ATOM 7855 C C . MET C 1 95 ? 17.756 -4.724 -3.387 1.00 93.43 75 MET C C 1
ATOM 7856 O O . MET C 1 95 ? 17.866 -3.963 -2.448 1.00 101.33 75 MET C O 1
ATOM 7861 N N . GLY C 1 96 ? 17.814 -6.039 -3.239 1.00 94.87 76 GLY C N 1
ATOM 7862 C CA . GLY C 1 96 ? 17.981 -6.661 -1.929 1.00 97.90 76 GLY C CA 1
ATOM 7863 C C . GLY C 1 96 ? 19.292 -6.373 -1.234 1.00 104.20 76 GLY C C 1
ATOM 7864 O O . GLY C 1 96 ? 19.434 -6.658 -0.049 1.00 107.33 76 GLY C O 1
ATOM 7865 N N . MET C 1 97 ? 20.268 -5.859 -1.979 1.00 116.50 77 MET C N 1
ATOM 7866 C CA . MET C 1 97 ? 21.541 -5.391 -1.409 1.00 115.33 77 MET C CA 1
ATOM 7867 C C . MET C 1 97 ? 21.649 -3.868 -1.530 1.00 114.29 77 MET C C 1
ATOM 7868 O O . MET C 1 97 ? 22.748 -3.330 -1.629 1.00 110.56 77 MET C O 1
ATOM 7873 N N . GLY C 1 98 ? 20.505 -3.183 -1.526 1.00 122.62 78 GLY C N 1
ATOM 7874 C CA . GLY C 1 98 ? 20.442 -1.718 -1.541 1.00 129.78 78 GLY C CA 1
ATOM 7875 C C . GLY C 1 98 ? 20.786 -1.047 -2.856 1.00 134.33 78 GLY C C 1
ATOM 7876 O O . GLY C 1 98 ? 20.691 0.182 -2.935 1.00 123.70 78 GLY C O 1
ATOM 7877 N N . GLN C 1 99 ? 21.157 -1.822 -3.887 1.00 134.58 79 GLN C N 1
ATOM 7878 C CA . GLN C 1 99 ? 21.727 -1.231 -5.112 1.00 137.57 79 GLN C CA 1
ATOM 7879 C C . GLN C 1 99 ? 20.713 -1.126 -6.235 1.00 135.72 79 GLN C C 1
ATOM 7880 O O . GLN C 1 99 ? 19.686 -1.806 -6.247 1.00 132.28 79 GLN C O 1
ATOM 7886 N N . GLU C 1 100 ? 21.048 -0.260 -7.178 1.00 141.86 80 GLU C N 1
ATOM 7887 C CA . GLU C 1 100 ? 20.178 0.131 -8.268 1.00 151.42 80 GLU C CA 1
ATOM 7888 C C . GLU C 1 100 ? 20.353 -0.780 -9.480 1.00 142.80 80 GLU C C 1
ATOM 7889 O O . GLU C 1 100 ? 19.576 -0.682 -10.417 1.00 123.23 80 GLU C O 1
ATOM 7895 N N . ASP C 1 101 ? 21.347 -1.672 -9.456 1.00 145.91 81 ASP C N 1
ATOM 7896 C CA . ASP C 1 101 ? 21.761 -2.382 -10.670 1.00 149.34 81 ASP C CA 1
ATOM 7897 C C . ASP C 1 101 ? 22.444 -3.721 -10.390 1.00 135.14 81 ASP C C 1
ATOM 7898 O O . ASP C 1 101 ? 23.061 -3.904 -9.353 1.00 129.10 81 ASP C O 1
ATOM 7903 N N . VAL C 1 102 ? 22.364 -4.633 -11.350 1.00 123.16 82 VAL C N 1
ATOM 7904 C CA . VAL C 1 102 ? 22.986 -5.949 -11.214 1.00 119.30 82 VAL C CA 1
ATOM 7905 C C . VAL C 1 102 ? 24.535 -5.824 -11.312 1.00 122.34 82 VAL C C 1
ATOM 7906 O O . VAL C 1 102 ? 25.283 -6.629 -10.758 1.00 112.04 82 VAL C O 1
ATOM 7910 N N . SER C 1 103 ? 25.017 -4.806 -12.020 1.00 128.50 83 SER C N 1
ATOM 7911 C CA . SER C 1 103 ? 26.462 -4.594 -12.190 1.00 128.30 83 SER C CA 1
ATOM 7912 C C . SER C 1 103 ? 27.172 -3.990 -10.961 1.00 121.97 83 SER C C 1
ATOM 7913 O O . SER C 1 103 ? 28.394 -3.863 -10.962 1.00 126.19 83 SER C O 1
ATOM 7916 N N . ALA C 1 104 ? 26.427 -3.621 -9.922 1.00 112.27 84 ALA C N 1
ATOM 7917 C CA . ALA C 1 104 ? 27.045 -3.291 -8.632 1.00 110.39 84 ALA C CA 1
ATOM 7918 C C . ALA C 1 104 ? 27.582 -4.539 -7.913 1.00 108.74 84 ALA C C 1
ATOM 7919 O O . ALA C 1 104 ? 28.436 -4.445 -7.011 1.00 106.42 84 ALA C O 1
ATOM 7921 N N . LEU C 1 105 ? 27.090 -5.713 -8.306 1.00 103.54 85 LEU C N 1
ATOM 7922 C CA . LEU C 1 105 ? 27.551 -6.945 -7.684 1.00 101.05 85 LEU C CA 1
ATOM 7923 C C . LEU C 1 105 ? 29.053 -7.217 -7.919 1.00 100.26 85 LEU C C 1
ATOM 7924 O O . LEU C 1 105 ? 29.718 -7.853 -7.098 1.00 90.24 85 LEU C O 1
ATOM 7929 N N . ARG C 1 106 ? 29.593 -6.719 -9.024 1.00 99.64 86 ARG C N 1
ATOM 7930 C CA . ARG C 1 106 ? 31.034 -6.816 -9.239 1.00 102.68 86 ARG C CA 1
ATOM 7931 C C . ARG C 1 106 ? 31.810 -6.147 -8.111 1.00 94.07 86 ARG C C 1
ATOM 7932 O O . ARG C 1 106 ? 32.770 -6.724 -7.590 1.00 92.40 86 ARG C O 1
ATOM 7940 N N . GLU C 1 107 ? 31.374 -4.960 -7.688 1.00 96.23 87 GLU C N 1
ATOM 7941 C CA . GLU C 1 107 ? 32.064 -4.253 -6.583 1.00 96.46 87 GLU C CA 1
ATOM 7942 C C . GLU C 1 107 ? 32.039 -5.050 -5.275 1.00 85.34 87 GLU C C 1
ATOM 7943 O O . GLU C 1 107 ? 33.019 -5.106 -4.525 1.00 72.36 87 GLU C O 1
ATOM 7949 N N . VAL C 1 108 ? 30.940 -5.731 -5.036 1.00 84.33 88 VAL C N 1
ATOM 7950 C CA . VAL C 1 108 ? 30.903 -6.666 -3.921 1.00 93.34 88 VAL C CA 1
ATOM 7951 C C . VAL C 1 108 ? 31.939 -7.788 -4.029 1.00 97.28 88 VAL C C 1
ATOM 7952 O O . VAL C 1 108 ? 32.517 -8.228 -3.028 1.00 101.37 88 VAL C O 1
ATOM 7956 N N . GLY C 1 109 ? 32.113 -8.292 -5.242 1.00 96.43 89 GLY C N 1
ATOM 7957 C CA . GLY C 1 109 ? 33.120 -9.293 -5.510 1.00 95.93 89 GLY C CA 1
ATOM 7958 C C . GLY C 1 109 ? 34.514 -8.793 -5.168 1.00 96.25 89 GLY C C 1
ATOM 7959 O O . GLY C 1 109 ? 35.283 -9.521 -4.531 1.00 98.55 89 GLY C O 1
ATOM 7960 N N . LYS C 1 110 ? 34.828 -7.557 -5.564 1.00 91.86 90 LYS C N 1
ATOM 7961 C CA . LYS C 1 110 ? 36.122 -6.962 -5.229 1.00 96.82 90 LYS C CA 1
ATOM 7962 C C . LYS C 1 110 ? 36.313 -6.915 -3.721 1.00 103.00 90 LYS C C 1
ATOM 7963 O O . LYS C 1 110 ? 37.427 -7.104 -3.205 1.00 109.99 90 LYS C O 1
ATOM 7969 N N . LEU C 1 111 ? 35.226 -6.708 -2.993 1.00 111.57 91 LEU C N 1
ATOM 7970 C CA . LEU C 1 111 ? 35.345 -6.692 -1.537 1.00 125.60 91 LEU C CA 1
ATOM 7971 C C . LEU C 1 111 ? 35.542 -8.115 -0.995 1.00 117.34 91 LEU C C 1
ATOM 7972 O O . LEU C 1 111 ? 36.499 -8.363 -0.245 1.00 116.09 91 LEU C O 1
ATOM 7977 N N . LEU C 1 112 ? 34.695 -9.054 -1.425 1.00 104.77 92 LEU C N 1
ATOM 7978 C CA . LEU C 1 112 ? 34.838 -10.478 -1.050 1.00 106.55 92 LEU C CA 1
ATOM 7979 C C . LEU C 1 112 ? 36.219 -11.062 -1.327 1.00 109.69 92 LEU C C 1
ATOM 7980 O O . LEU C 1 112 ? 36.567 -12.092 -0.755 1.00 107.20 92 LEU C O 1
ATOM 7985 N N . ALA C 1 113 ? 36.972 -10.440 -2.237 1.00 109.48 93 ALA C N 1
ATOM 7986 C CA . ALA C 1 113 ? 38.362 -10.797 -2.469 1.00 109.96 93 ALA C CA 1
ATOM 7987 C C . ALA C 1 113 ? 39.236 -10.601 -1.217 1.00 115.12 93 ALA C C 1
ATOM 7988 O O . ALA C 1 113 ? 39.902 -11.542 -0.796 1.00 119.01 93 ALA C O 1
ATOM 7990 N N . PHE C 1 114 ? 39.246 -9.410 -0.614 1.00 113.21 94 PHE C N 1
ATOM 7991 C CA . PHE C 1 114 ? 40.233 -9.139 0.467 1.00 113.06 94 PHE C CA 1
ATOM 7992 C C . PHE C 1 114 ? 40.482 -10.400 1.357 1.00 117.98 94 PHE C C 1
ATOM 7993 O O . PHE C 1 114 ? 39.555 -10.834 2.057 1.00 107.84 94 PHE C O 1
ATOM 7995 N N . LEU C 1 115 ? 41.701 -11.003 1.259 1.00 125.21 95 LEU C N 1
ATOM 7996 C CA . LEU C 1 115 ? 42.034 -12.380 1.816 1.00 125.82 95 LEU C CA 1
ATOM 7997 C C . LEU C 1 115 ? 43.462 -12.744 2.380 1.00 124.18 95 LEU C C 1
ATOM 7998 O O . LEU C 1 115 ? 43.564 -13.691 3.161 1.00 124.67 95 LEU C O 1
ATOM 8000 N N . LYS C 1 116 ? 44.549 -12.053 2.021 1.00 127.21 96 LYS C N 1
ATOM 8001 C CA . LYS C 1 116 ? 45.926 -12.482 2.457 1.00 119.28 96 LYS C CA 1
ATOM 8002 C C . LYS C 1 116 ? 46.129 -12.202 3.977 1.00 122.17 96 LYS C C 1
ATOM 8003 O O . LYS C 1 116 ? 45.158 -12.331 4.716 1.00 116.58 96 LYS C O 1
ATOM 8005 N N . GLU C 1 117 ? 47.347 -11.864 4.455 1.00 122.13 97 GLU C N 1
ATOM 8006 C CA . GLU C 1 117 ? 47.565 -11.482 5.882 1.00 120.24 97 GLU C CA 1
ATOM 8007 C C . GLU C 1 117 ? 48.935 -10.746 6.181 1.00 121.37 97 GLU C C 1
ATOM 8008 O O . GLU C 1 117 ? 49.053 -9.534 5.986 1.00 118.91 97 GLU C O 1
ATOM 8010 N N . PRO C 1 118 ? 49.951 -11.461 6.671 1.00 117.07 98 PRO C N 1
ATOM 8011 C CA . PRO C 1 118 ? 51.266 -10.866 6.935 1.00 112.92 98 PRO C CA 1
ATOM 8012 C C . PRO C 1 118 ? 52.337 -11.931 7.124 1.00 108.21 98 PRO C C 1
ATOM 8013 O O . PRO C 1 118 ? 53.368 -11.690 7.755 1.00 106.89 98 PRO C O 1
ATOM 8015 N N . MET C 1 140 ? 33.683 -7.446 11.489 1.00 153.83 120 MET C N 1
ATOM 8016 C CA . MET C 1 140 ? 32.468 -6.721 11.850 1.00 162.99 120 MET C CA 1
ATOM 8017 C C . MET C 1 140 ? 31.386 -7.638 12.457 1.00 163.80 120 MET C C 1
ATOM 8018 O O . MET C 1 140 ? 30.727 -8.411 11.736 1.00 148.74 120 MET C O 1
ATOM 8023 N N . PRO C 1 141 ? 31.169 -7.529 13.783 1.00 160.81 121 PRO C N 1
ATOM 8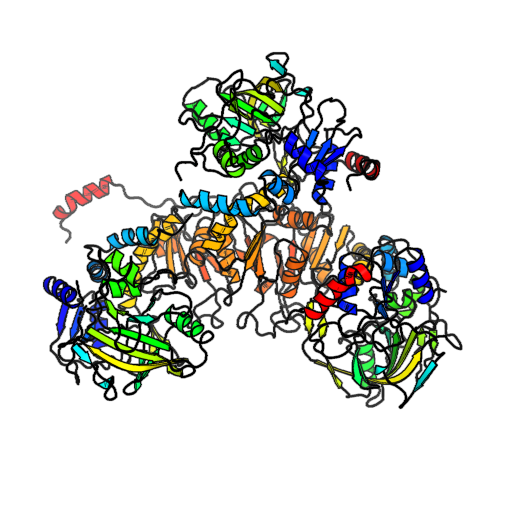024 C CA . PRO C 1 141 ? 30.256 -8.455 14.471 1.00 154.35 121 PRO C CA 1
ATOM 8025 C C . PRO C 1 141 ? 28.759 -8.145 14.312 1.00 147.40 121 PRO C C 1
ATOM 8026 O O . PRO C 1 141 ? 28.359 -7.256 13.554 1.00 149.31 121 PRO C O 1
ATOM 8030 N N . THR C 1 142 ? 27.939 -8.920 15.010 1.00 141.45 122 THR C N 1
ATOM 8031 C CA . THR C 1 142 ? 26.511 -8.668 15.087 1.00 140.18 122 THR C CA 1
ATOM 8032 C C . THR C 1 142 ? 26.228 -7.637 16.177 1.00 147.51 122 THR C C 1
ATOM 8033 O O . THR C 1 142 ? 27.004 -7.500 17.123 1.00 154.89 122 THR C O 1
ATOM 8037 N N . LYS C 1 143 ? 25.102 -6.938 16.048 1.00 145.83 123 LYS C N 1
ATOM 8038 C CA . LYS C 1 143 ? 24.589 -6.070 17.099 1.00 137.20 123 LYS C CA 1
ATOM 8039 C C . LYS C 1 143 ? 23.402 -6.752 17.762 1.00 132.56 123 LYS C C 1
ATOM 8040 O O . LYS C 1 143 ? 22.335 -6.920 17.153 1.00 124.38 123 LYS C O 1
ATOM 8046 N N . ARG C 1 144 ? 23.592 -7.139 19.017 1.00 132.82 124 ARG C N 1
ATOM 8047 C CA . ARG C 1 144 ? 22.596 -7.912 19.754 1.00 136.97 124 ARG C CA 1
ATOM 8048 C C . ARG C 1 144 ? 21.602 -7.058 20.557 1.00 140.41 124 ARG C C 1
ATOM 8049 O O . ARG C 1 144 ? 22.002 -6.367 21.474 1.00 146.62 124 ARG C O 1
ATOM 8057 N N . LEU C 1 145 ? 20.312 -7.146 20.215 1.00 142.88 125 LEU C N 1
ATOM 8058 C CA . LEU C 1 145 ? 19.231 -6.455 20.946 1.00 143.68 125 LEU C CA 1
ATOM 8059 C C . LEU C 1 145 ? 18.734 -7.297 22.129 1.00 138.36 125 LEU C C 1
ATOM 8060 O O . LEU C 1 145 ? 18.972 -8.509 22.153 1.00 127.85 125 LEU C O 1
ATOM 8065 N N . GLN C 1 151 ? 11.031 -7.096 16.567 1.00 109.77 131 GLN C N 1
ATOM 8066 C CA . GLN C 1 151 ? 11.289 -8.268 17.396 1.00 116.38 131 GLN C CA 1
ATOM 8067 C C . GLN C 1 151 ? 10.277 -9.368 17.031 1.00 124.32 131 GLN C C 1
ATOM 8068 O O . GLN C 1 151 ? 9.570 -9.283 16.004 1.00 122.70 131 GLN C O 1
ATOM 8070 N N . GLN C 1 152 ? 10.242 -10.431 17.831 1.00 131.72 132 GLN C N 1
ATOM 8071 C CA . GLN C 1 152 ? 9.316 -11.525 17.634 1.00 128.15 132 GLN C CA 1
ATOM 8072 C C . GLN C 1 152 ? 8.583 -11.762 18.942 1.00 133.78 132 GLN C C 1
ATOM 8073 O O . GLN C 1 152 ? 9.213 -11.965 19.970 1.00 129.55 132 GLN C O 1
ATOM 8079 N N . LYS C 1 153 ? 7.260 -11.825 18.877 1.00 132.51 133 LYS C N 1
ATOM 8080 C CA . LYS C 1 153 ? 6.446 -11.773 20.075 1.00 128.61 133 LYS C CA 1
ATOM 8081 C C . LYS C 1 153 ? 6.161 -13.203 20.564 1.00 128.53 133 LYS C C 1
ATOM 8082 O O . LYS C 1 153 ? 6.855 -13.677 21.470 1.00 123.96 133 LYS C O 1
ATOM 8088 N N . ILE C 1 154 ? 5.212 -13.916 19.935 1.00 124.19 134 ILE C N 1
ATOM 8089 C CA . ILE C 1 154 ? 4.611 -15.126 20.576 1.00 122.60 134 ILE C CA 1
ATOM 8090 C C . ILE C 1 154 ? 5.448 -16.426 20.324 1.00 112.91 134 ILE C C 1
ATOM 8091 O O . ILE C 1 154 ? 6.283 -16.471 19.438 1.00 112.02 134 ILE C O 1
ATOM 8096 N N . VAL C 1 155 ? 5.216 -17.464 21.133 1.00 113.13 135 VAL C N 1
ATOM 8097 C CA . VAL C 1 155 ? 6.190 -18.524 21.430 1.00 113.62 135 VAL C CA 1
ATOM 8098 C C . VAL C 1 155 ? 5.453 -19.862 21.720 1.00 115.90 135 VAL C C 1
ATOM 8099 O O . VAL C 1 155 ? 4.378 -19.809 22.276 1.00 123.48 135 VAL C O 1
ATOM 8103 N N . SER C 1 156 ? 6.012 -21.040 21.387 1.00 115.60 136 SER C N 1
ATOM 8104 C CA . SER C 1 156 ? 5.448 -22.356 21.862 1.00 113.54 136 SER C CA 1
ATOM 8105 C C . SER C 1 156 ? 6.414 -23.342 22.625 1.00 120.91 136 SER C C 1
ATOM 8106 O O . SER C 1 156 ? 7.586 -23.021 22.847 1.00 129.82 136 SER C O 1
ATOM 8109 N N . GLY C 1 157 ? 5.908 -24.516 23.038 1.00 118.21 137 GLY C N 1
ATOM 8110 C CA . GLY C 1 157 ? 6.613 -25.410 24.031 1.00 115.47 137 GLY C CA 1
ATOM 8111 C C . GLY C 1 157 ? 6.455 -26.920 23.769 1.00 111.13 137 GLY C C 1
ATOM 8112 O O . GLY C 1 157 ? 7.350 -27.590 23.298 1.00 103.00 137 GLY C O 1
ATOM 8113 N N . ASP C 1 158 ? 5.313 -27.447 24.183 1.00 121.77 138 ASP C N 1
ATOM 8114 C CA . ASP C 1 158 ? 4.798 -28.798 23.858 1.00 129.00 138 ASP C CA 1
ATOM 8115 C C . ASP C 1 158 ? 3.665 -28.752 22.824 1.00 120.84 138 ASP C C 1
ATOM 8116 O O . ASP C 1 158 ? 3.226 -29.806 22.370 1.00 111.38 138 ASP C O 1
ATOM 8121 N N . ASP C 1 159 ? 3.116 -27.556 22.574 1.00 117.64 139 ASP C N 1
ATOM 8122 C CA . ASP C 1 159 ? 2.066 -27.336 21.577 1.00 115.43 139 ASP C CA 1
ATOM 8123 C C . ASP C 1 159 ? 2.729 -26.776 20.318 1.00 116.06 139 ASP C C 1
ATOM 8124 O O . ASP C 1 159 ? 2.082 -26.084 19.544 1.00 118.44 139 ASP C O 1
ATOM 8129 N N . VAL C 1 160 ? 4.025 -27.058 20.137 1.00 115.67 140 VAL C N 1
ATOM 8130 C CA . VAL C 1 160 ? 4.711 -26.857 18.878 1.00 108.88 140 VAL C CA 1
ATOM 8131 C C . VAL C 1 160 ? 3.971 -27.704 17.886 1.00 100.82 140 VAL C C 1
ATOM 8132 O O . VAL C 1 160 ? 3.826 -28.920 18.088 1.00 92.20 140 VAL C O 1
ATOM 8136 N N . ASP C 1 161 ? 3.497 -27.050 16.828 1.00 99.06 141 ASP C N 1
ATOM 8137 C CA . ASP C 1 161 ? 2.787 -27.730 15.755 1.00 103.26 141 ASP C CA 1
ATOM 8138 C C . ASP C 1 161 ? 3.087 -27.071 14.406 1.00 98.45 141 ASP C C 1
ATOM 8139 O O . ASP C 1 161 ? 2.444 -26.103 14.001 1.00 94.19 141 ASP C O 1
ATOM 8144 N N . LEU C 1 162 ? 4.066 -27.632 13.714 1.00 94.00 142 LEU C N 1
ATOM 8145 C CA . LEU C 1 162 ? 4.472 -27.148 12.410 1.00 88.45 142 LEU C CA 1
ATOM 8146 C C . LEU C 1 162 ? 3.340 -27.211 11.360 1.00 84.43 142 LEU C C 1
ATOM 8147 O O . LEU C 1 162 ? 3.345 -26.428 10.430 1.00 76.63 142 LEU C O 1
ATOM 8152 N N . ASN C 1 163 ? 2.367 -28.105 11.544 1.00 84.00 143 ASN C N 1
ATOM 8153 C CA . ASN C 1 163 ? 1.196 -28.186 10.666 1.00 84.62 143 ASN C CA 1
ATOM 8154 C C . ASN C 1 163 ? 0.347 -26.913 10.575 1.00 85.64 143 ASN C C 1
ATOM 8155 O O . ASN C 1 163 ? -0.462 -26.778 9.640 1.00 84.32 143 ASN C O 1
ATOM 8160 N N . ARG C 1 164 ? 0.517 -25.989 11.520 1.00 89.95 144 ARG C N 1
ATOM 8161 C CA . ARG C 1 164 ? -0.190 -24.699 11.486 1.00 97.23 144 ARG C CA 1
ATOM 8162 C C . ARG C 1 164 ? 0.473 -23.753 10.468 1.00 91.92 144 ARG C C 1
ATOM 8163 O O . ARG C 1 164 ? -0.114 -22.757 10.083 1.00 91.47 144 ARG C O 1
ATOM 8171 N N . ILE C 1 165 ? 1.693 -24.060 10.031 1.00 82.87 145 ILE C N 1
ATOM 8172 C CA . ILE C 1 165 ? 2.406 -23.211 9.084 1.00 80.67 145 ILE C CA 1
ATOM 8173 C C . ILE C 1 165 ? 2.151 -23.713 7.657 1.00 75.96 145 ILE C C 1
ATOM 8174 O O . ILE C 1 165 ? 2.156 -24.934 7.418 1.00 73.53 145 ILE C O 1
ATOM 8179 N N . PRO C 1 166 ? 1.940 -22.781 6.706 1.00 72.21 146 PRO C N 1
ATOM 8180 C CA . PRO C 1 166 ? 1.644 -23.124 5.309 1.00 70.37 146 PRO C CA 1
ATOM 8181 C C . PRO C 1 166 ? 2.859 -23.581 4.509 1.00 67.98 146 PRO C C 1
ATOM 8182 O O . PRO C 1 166 ? 3.122 -23.065 3.418 1.00 65.90 146 PRO C O 1
ATOM 8186 N N . ILE C 1 167 ? 3.526 -24.609 5.014 1.00 66.30 147 ILE C N 1
ATOM 8187 C CA . ILE C 1 167 ? 4.655 -25.200 4.338 1.00 65.25 147 ILE C CA 1
ATOM 8188 C C . ILE C 1 167 ? 4.228 -25.739 2.963 1.00 64.80 147 ILE C C 1
ATOM 8189 O O . ILE C 1 167 ? 3.177 -26.332 2.825 1.00 71.42 147 ILE C O 1
ATOM 8194 N N . MET C 1 168 ? 5.024 -25.485 1.936 1.00 65.97 148 MET C N 1
ATOM 8195 C CA . MET C 1 168 ? 4.636 -25.828 0.577 1.00 63.05 148 MET C CA 1
ATOM 8196 C C . MET C 1 168 ? 5.025 -27.243 0.211 1.00 61.22 148 MET C C 1
ATOM 8197 O O . MET C 1 168 ? 6.029 -27.759 0.677 1.00 66.12 148 MET C O 1
ATOM 8202 N N . THR C 1 169 ? 4.202 -27.883 -0.607 1.00 61.81 149 THR C N 1
ATOM 8203 C CA . THR C 1 169 ? 4.590 -29.093 -1.291 1.00 60.47 149 THR C CA 1
ATOM 8204 C C . THR C 1 169 ? 4.744 -28.644 -2.744 1.00 62.75 149 THR C C 1
ATOM 8205 O O . THR C 1 169 ? 3.788 -28.108 -3.357 1.00 55.15 149 THR C O 1
ATOM 8209 N N . CYS C 1 170 ? 5.938 -28.880 -3.306 1.00 62.11 150 CYS C N 1
ATOM 8210 C CA . CYS C 1 170 ? 6.297 -28.277 -4.619 1.00 62.73 150 CYS C CA 1
ATOM 8211 C C . CYS C 1 170 ? 5.891 -29.113 -5.828 1.00 57.30 150 CYS C C 1
ATOM 8212 O O . CYS C 1 170 ? 5.304 -28.591 -6.751 1.00 60.62 150 CYS C O 1
ATOM 8215 N N . TRP C 1 171 ? 6.152 -30.413 -5.801 1.00 53.06 151 TRP C N 1
ATOM 8216 C CA . TRP C 1 171 ? 5.912 -31.222 -6.976 1.00 51.99 151 TRP C CA 1
ATOM 8217 C C . TRP C 1 171 ? 5.115 -32.488 -6.647 1.00 50.25 151 TRP C C 1
ATOM 8218 O O . TRP C 1 171 ? 5.171 -32.996 -5.548 1.00 53.48 151 TRP C O 1
ATOM 8229 N N . PRO C 1 172 ? 4.420 -33.037 -7.624 1.00 49.92 152 PRO C N 1
ATOM 8230 C CA . PRO C 1 172 ? 3.441 -34.095 -7.324 1.00 54.04 152 PRO C CA 1
ATOM 8231 C C . PRO C 1 172 ? 3.979 -35.339 -6.648 1.00 56.68 152 PRO C C 1
ATOM 8232 O O . PRO C 1 172 ? 3.238 -35.988 -5.944 1.00 62.03 152 PRO C O 1
ATOM 8236 N N . GLU C 1 173 ? 5.225 -35.715 -6.885 1.00 56.75 153 GLU C N 1
ATOM 8237 C CA . GLU C 1 173 ? 5.744 -36.914 -6.245 1.00 57.85 153 GLU C CA 1
ATOM 8238 C C . GLU C 1 173 ? 6.714 -36.599 -5.107 1.00 57.11 153 GLU C C 1
ATOM 8239 O O . GLU C 1 173 ? 7.415 -37.477 -4.614 1.00 62.57 153 GLU C O 1
ATOM 8245 N N . ASP C 1 174 ? 6.730 -35.349 -4.652 1.00 57.41 154 ASP C N 1
ATOM 8246 C CA . ASP C 1 174 ? 7.504 -34.975 -3.466 1.00 57.26 154 ASP C CA 1
ATOM 8247 C C . ASP C 1 174 ? 6.906 -35.719 -2.235 1.00 61.71 154 ASP C C 1
ATOM 8248 O O . ASP C 1 174 ? 5.698 -35.941 -2.163 1.00 58.77 154 ASP C O 1
ATOM 8253 N N . ALA C 1 175 ? 7.759 -36.124 -1.296 1.00 61.79 155 ALA C N 1
ATOM 8254 C CA . ALA C 1 175 ? 7.321 -36.976 -0.191 1.00 65.81 155 ALA C CA 1
ATOM 8255 C C . ALA C 1 175 ? 6.421 -36.287 0.829 1.00 67.65 155 ALA C C 1
ATOM 8256 O O . ALA C 1 175 ? 5.547 -36.920 1.403 1.00 68.67 155 ALA C O 1
ATOM 8258 N N . ALA C 1 176 ? 6.615 -34.991 1.042 1.00 69.18 156 ALA C N 1
ATOM 8259 C CA . ALA C 1 176 ? 5.918 -34.277 2.122 1.00 69.53 156 ALA C CA 1
ATOM 8260 C C . ALA C 1 176 ? 6.155 -32.782 1.957 1.00 66.61 156 ALA C C 1
ATOM 8261 O O . ALA C 1 176 ? 7.032 -32.386 1.193 1.00 63.22 156 ALA C O 1
ATOM 8263 N N . PRO C 1 177 ? 5.441 -31.949 2.725 1.00 64.80 157 PRO C N 1
ATOM 8264 C CA . PRO C 1 177 ? 5.768 -30.525 2.666 1.00 62.75 157 PRO C CA 1
ATOM 8265 C C . PRO C 1 177 ? 7.200 -30.248 3.056 1.00 61.94 157 PRO C C 1
ATOM 8266 O O . PRO C 1 177 ? 7.798 -30.986 3.856 1.00 60.42 157 PRO C O 1
ATOM 8270 N N . LEU C 1 178 ? 7.746 -29.189 2.474 1.00 58.86 158 LEU C N 1
ATOM 8271 C CA . LEU C 1 178 ? 9.158 -28.931 2.563 1.00 61.24 158 LEU C CA 1
ATOM 8272 C C . LEU C 1 178 ? 9.443 -27.479 2.875 1.00 61.11 158 LEU C C 1
ATOM 8273 O O . LEU C 1 178 ? 8.931 -26.597 2.204 1.00 61.28 158 LEU C O 1
ATOM 8278 N N . ILE C 1 179 ? 10.284 -27.233 3.878 1.00 60.93 159 ILE C N 1
ATOM 8279 C CA . ILE C 1 179 ? 10.707 -25.864 4.194 1.00 63.56 159 ILE C CA 1
ATOM 8280 C C . ILE C 1 179 ? 11.922 -25.527 3.375 1.00 64.50 159 ILE C C 1
ATOM 8281 O O . ILE C 1 179 ? 12.906 -26.247 3.447 1.00 70.58 159 ILE C O 1
ATOM 8286 N N . THR C 1 180 ? 11.869 -24.424 2.628 1.00 66.66 160 THR C N 1
ATOM 8287 C CA . THR C 1 180 ? 12.855 -24.125 1.573 1.00 65.61 160 THR C CA 1
ATOM 8288 C C . THR C 1 180 ? 13.614 -22.817 1.703 1.00 68.07 160 THR C C 1
ATOM 8289 O O . THR C 1 180 ? 14.596 -22.626 1.008 1.00 68.85 160 THR C O 1
ATOM 8293 N N . TRP C 1 181 ? 13.208 -21.930 2.601 1.00 70.83 161 TRP C N 1
ATOM 8294 C CA . TRP C 1 181 ? 13.955 -20.684 2.786 1.00 71.02 161 TRP C CA 1
ATOM 8295 C C . TRP C 1 181 ? 14.389 -20.473 4.216 1.00 74.82 161 TRP C C 1
ATOM 8296 O O . TRP C 1 181 ? 14.492 -19.322 4.679 1.00 76.56 161 TRP C O 1
ATOM 8307 N N . GLY C 1 182 ? 14.630 -21.566 4.935 1.00 78.22 162 GLY C N 1
ATOM 8308 C CA . GLY C 1 182 ? 15.115 -21.470 6.317 1.00 82.87 162 GLY C CA 1
ATOM 8309 C C . GLY C 1 182 ? 16.608 -21.181 6.351 1.00 85.64 162 GLY C C 1
ATOM 8310 O O . GLY C 1 182 ? 17.383 -21.900 5.690 1.00 76.65 162 GLY C O 1
ATOM 8311 N N . LEU C 1 183 ? 16.989 -20.107 7.067 1.00 85.44 163 LEU C N 1
ATOM 8312 C CA . LEU C 1 183 ? 18.400 -19.821 7.398 1.00 87.82 163 LEU C CA 1
ATOM 8313 C C . LEU C 1 183 ? 18.761 -20.627 8.606 1.00 82.41 163 LEU C C 1
ATOM 8314 O O . LEU C 1 183 ? 18.413 -20.260 9.714 1.00 82.83 163 LEU C O 1
ATOM 8319 N N . THR C 1 184 ? 19.458 -21.732 8.405 1.00 82.57 164 THR C N 1
ATOM 8320 C CA . THR C 1 184 ? 19.885 -22.566 9.529 1.00 81.89 164 THR C CA 1
ATOM 8321 C C . THR C 1 184 ? 21.134 -21.956 10.180 1.00 81.62 164 THR C C 1
ATOM 8322 O O . THR C 1 184 ? 22.106 -21.643 9.493 1.00 80.28 164 THR C O 1
ATOM 8326 N N . VAL C 1 185 ? 21.099 -21.794 11.500 1.00 85.25 165 VAL C N 1
ATOM 8327 C CA . VAL C 1 185 ? 22.210 -21.183 12.247 1.00 87.27 165 VAL C CA 1
ATOM 8328 C C . VAL C 1 185 ? 22.860 -22.234 13.111 1.00 89.10 165 VAL C C 1
ATOM 8329 O O . VAL C 1 185 ? 22.162 -22.933 13.847 1.00 85.78 165 VAL C O 1
ATOM 8333 N N . THR C 1 186 ? 24.186 -22.353 13.003 1.00 90.99 166 THR C N 1
ATOM 8334 C CA . THR C 1 186 ? 24.958 -23.322 13.792 1.00 95.76 166 THR C CA 1
ATOM 8335 C C . THR C 1 186 ? 26.287 -22.763 14.258 1.00 99.15 166 THR C C 1
ATOM 8336 O O . THR C 1 186 ? 26.852 -21.866 13.624 1.00 98.25 166 THR C O 1
ATOM 8340 N N . ARG C 1 187 ? 26.741 -23.295 15.393 1.00 104.56 167 ARG C N 1
ATOM 8341 C CA . ARG C 1 187 ? 28.110 -23.137 15.857 1.00 111.70 167 ARG C CA 1
ATOM 8342 C C . ARG C 1 187 ? 28.770 -24.498 15.923 1.00 110.21 167 ARG C C 1
ATOM 8343 O O . ARG C 1 187 ? 28.124 -25.488 16.260 1.00 108.99 167 ARG C O 1
ATOM 8351 N N . GLY C 1 188 ? 30.059 -24.541 15.612 1.00 112.26 168 GLY C N 1
ATOM 8352 C CA . GLY C 1 188 ? 30.862 -25.730 15.860 1.00 117.00 168 GLY C CA 1
ATOM 8353 C C . GLY C 1 188 ? 31.511 -25.622 17.227 1.00 121.78 168 GLY C C 1
ATOM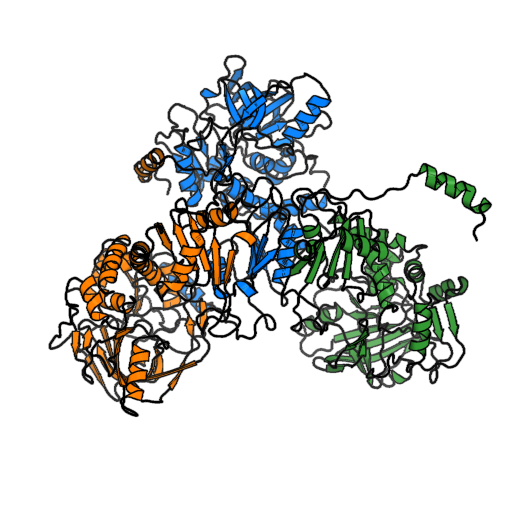 8354 O O . GLY C 1 188 ? 31.478 -24.565 17.846 1.00 111.38 168 GLY C O 1
ATOM 8355 N N . PRO C 1 189 ? 32.144 -26.704 17.692 1.00 132.79 169 PRO C N 1
ATOM 8356 C CA . PRO C 1 189 ? 32.790 -26.674 19.006 1.00 139.77 169 PRO C CA 1
ATOM 8357 C C . PRO C 1 189 ? 34.139 -25.912 19.061 1.00 137.31 169 PRO C C 1
ATOM 8358 O O . PRO C 1 189 ? 34.543 -25.468 20.133 1.00 136.39 169 PRO C O 1
ATOM 8362 N N . HIS C 1 190 ? 34.810 -25.744 17.924 1.00 137.78 170 HIS C N 1
ATOM 8363 C CA . HIS C 1 190 ? 36.199 -25.239 17.902 1.00 140.12 170 HIS C CA 1
ATOM 8364 C C . HIS C 1 190 ? 36.336 -23.736 17.634 1.00 138.39 170 HIS C C 1
ATOM 8365 O O . HIS C 1 190 ? 37.250 -23.112 18.154 1.00 148.17 170 HIS C O 1
ATOM 8372 N N . LYS C 1 191 ? 35.438 -23.153 16.847 1.00 133.28 171 LYS C N 1
ATOM 8373 C CA . LYS C 1 191 ? 35.434 -21.699 16.664 1.00 127.05 171 LYS C CA 1
ATOM 8374 C C . LYS C 1 191 ? 34.090 -21.106 17.049 1.00 125.41 171 LYS C C 1
ATOM 8375 O O . LYS C 1 191 ? 33.112 -21.829 17.265 1.00 115.47 171 LYS C O 1
ATOM 8381 N N . GLU C 1 192 ? 34.063 -19.781 17.153 1.00 128.50 172 GLU C N 1
ATOM 8382 C CA . GLU C 1 192 ? 32.884 -19.069 17.638 1.00 131.07 172 GLU C CA 1
ATOM 8383 C C . GLU C 1 192 ? 31.961 -18.671 16.478 1.00 120.94 172 GLU C C 1
ATOM 8384 O O . GLU C 1 192 ? 30.735 -18.535 16.682 1.00 119.43 172 GLU C O 1
ATOM 8390 N N . ARG C 1 193 ? 32.544 -18.539 15.278 1.00 110.50 173 ARG C N 1
ATOM 8391 C CA . ARG C 1 193 ? 31.811 -18.248 14.047 1.00 100.38 173 ARG C CA 1
ATOM 8392 C C . ARG C 1 193 ? 30.439 -18.941 14.006 1.00 100.78 173 ARG C C 1
ATOM 8393 O O . ARG C 1 193 ? 30.334 -20.162 14.239 1.00 94.96 173 ARG C O 1
ATOM 8401 N N . GLN C 1 194 ? 29.392 -18.158 13.715 1.00 102.26 174 GLN C N 1
ATOM 8402 C CA . GLN C 1 194 ? 28.043 -18.690 13.424 1.00 99.51 174 GLN C CA 1
ATOM 8403 C C . GLN C 1 194 ? 27.812 -18.810 11.940 1.00 96.65 174 GLN C C 1
ATOM 8404 O O . GLN C 1 194 ? 27.830 -17.789 11.251 1.00 91.34 174 GLN C O 1
ATOM 8410 N N . ASN C 1 195 ? 27.576 -20.033 11.453 1.00 99.29 175 ASN C N 1
ATOM 8411 C CA . ASN C 1 195 ? 27.309 -20.251 10.015 1.00 103.71 175 ASN C CA 1
ATOM 8412 C C . ASN C 1 195 ? 25.824 -20.136 9.748 1.00 103.54 175 ASN C C 1
ATOM 8413 O O . ASN C 1 195 ? 25.004 -20.499 10.583 1.00 109.20 175 ASN C O 1
ATOM 8418 N N . LEU C 1 196 ? 25.497 -19.582 8.591 1.00 100.78 176 LEU C N 1
ATOM 8419 C CA . LEU C 1 196 ? 24.138 -19.565 8.076 1.00 96.39 176 LEU C CA 1
ATOM 8420 C C . LEU C 1 196 ? 24.114 -20.275 6.718 1.00 93.71 176 LEU C C 1
ATOM 8421 O O . LEU C 1 196 ? 24.921 -19.971 5.834 1.00 90.99 176 LEU C O 1
ATOM 8426 N N . GLY C 1 197 ? 23.216 -21.242 6.568 1.00 87.71 177 GLY C N 1
ATOM 8427 C CA . GLY C 1 197 ? 23.028 -21.946 5.307 1.00 83.16 177 GLY C CA 1
ATOM 8428 C C . GLY C 1 197 ? 21.573 -22.278 5.060 1.00 82.14 177 GLY C C 1
ATOM 8429 O O . GLY C 1 197 ? 20.748 -22.271 5.998 1.00 87.37 177 GLY C O 1
ATOM 8430 N N . ILE C 1 198 ? 21.244 -22.537 3.802 1.00 75.72 178 ILE C N 1
ATOM 8431 C CA . ILE C 1 198 ? 19.891 -22.905 3.439 1.00 76.53 178 ILE C CA 1
ATOM 8432 C C . ILE C 1 198 ? 19.864 -24.370 3.124 1.00 71.43 178 ILE C C 1
ATOM 8433 O O . ILE C 1 198 ? 20.503 -24.811 2.173 1.00 71.10 178 ILE C O 1
ATOM 8438 N N . TYR C 1 199 ? 19.192 -25.119 3.985 1.00 72.18 179 TYR C N 1
ATOM 8439 C CA . TYR C 1 199 ? 19.119 -26.560 3.872 1.00 69.14 179 TYR C CA 1
ATOM 8440 C C . TYR C 1 199 ? 17.663 -26.950 3.921 1.00 69.37 179 TYR C C 1
ATOM 8441 O O . TYR C 1 199 ? 16.907 -26.582 4.832 1.00 76.35 179 TYR C O 1
ATOM 8450 N N . ARG C 1 200 ? 17.255 -27.658 2.903 1.00 64.50 180 ARG C N 1
ATOM 8451 C CA . ARG C 1 200 ? 15.887 -28.082 2.765 1.00 64.67 180 ARG C CA 1
ATOM 8452 C C . ARG C 1 200 ? 15.481 -29.018 3.900 1.00 67.94 180 ARG C C 1
ATOM 8453 O O . ARG C 1 200 ? 16.280 -29.783 4.402 1.00 74.84 180 ARG C O 1
ATOM 8461 N N . GLN C 1 201 ? 14.243 -28.878 4.358 1.00 71.42 181 GLN C N 1
ATOM 8462 C CA . GLN C 1 201 ? 13.776 -29.466 5.600 1.00 70.21 181 GLN C CA 1
ATOM 8463 C C . GLN C 1 201 ? 12.383 -30.064 5.458 1.00 70.60 181 GLN C C 1
ATOM 8464 O O . GLN C 1 201 ? 11.362 -29.368 5.320 1.00 70.94 181 GLN C O 1
ATOM 8470 N N . GLN C 1 202 ? 12.345 -31.386 5.443 1.00 72.45 182 GLN C N 1
ATOM 8471 C CA . GLN C 1 202 ? 11.105 -32.143 5.207 1.00 68.58 182 GLN C CA 1
ATOM 8472 C C . GLN C 1 202 ? 10.297 -32.221 6.475 1.00 71.18 182 GLN C C 1
ATOM 8473 O O . GLN C 1 202 ? 10.860 -32.455 7.521 1.00 72.65 182 GLN C O 1
ATOM 8479 N N . LEU C 1 203 ? 8.982 -32.067 6.381 1.00 75.60 183 LEU C N 1
ATOM 8480 C CA . LEU C 1 203 ? 8.086 -32.225 7.545 1.00 77.50 183 LEU C CA 1
ATOM 8481 C C . LEU C 1 203 ? 7.805 -33.704 7.824 1.00 79.50 183 LEU C C 1
ATOM 8482 O O . LEU C 1 203 ? 7.324 -34.442 6.958 1.00 80.23 183 LEU C O 1
ATOM 8487 N N . ILE C 1 204 ? 8.166 -34.159 9.011 1.00 86.43 184 ILE C N 1
ATOM 8488 C CA . ILE C 1 204 ? 7.879 -35.538 9.377 1.00 90.62 184 ILE C CA 1
ATOM 8489 C C . ILE C 1 204 ? 7.031 -35.678 10.634 1.00 93.78 184 ILE C C 1
ATOM 8490 O O . ILE C 1 204 ? 6.746 -36.788 11.019 1.00 98.73 184 ILE C O 1
ATOM 8495 N N . GLY C 1 205 ? 6.655 -34.572 11.282 1.00 94.07 185 GLY C N 1
ATOM 8496 C CA . GLY C 1 205 ? 5.865 -34.622 12.512 1.00 94.51 185 GLY C CA 1
ATOM 8497 C C . GLY C 1 205 ? 5.524 -33.245 13.062 1.00 97.72 185 GLY C C 1
ATOM 8498 O O . GLY C 1 205 ? 6.070 -32.241 12.610 1.00 102.17 185 GLY C O 1
ATOM 8499 N N . LYS C 1 206 ? 4.604 -33.192 14.026 1.00 99.80 186 LYS C N 1
ATOM 8500 C CA . LYS C 1 206 ? 4.252 -31.939 14.688 1.00 100.26 186 LYS C CA 1
ATOM 8501 C C . LYS C 1 206 ? 5.488 -31.089 15.014 1.00 94.97 186 LYS C C 1
ATOM 8502 O O . LYS C 1 206 ? 5.451 -29.860 14.979 1.00 86.79 186 LYS C O 1
ATOM 8508 N N . ASN C 1 207 ? 6.566 -31.758 15.400 1.00 94.19 187 ASN C N 1
ATOM 8509 C CA . ASN C 1 207 ? 7.743 -31.062 15.875 1.00 98.81 187 ASN C CA 1
ATOM 8510 C C . ASN C 1 207 ? 9.058 -31.618 15.347 1.00 97.99 187 ASN C C 1
ATOM 8511 O O . ASN C 1 207 ? 10.105 -31.461 15.987 1.00 106.84 187 ASN C O 1
ATOM 8516 N N . LYS C 1 208 ? 9.026 -32.239 14.179 1.00 91.96 188 LYS C N 1
ATOM 8517 C CA . LYS C 1 208 ? 10.230 -32.869 13.642 1.00 91.04 188 LYS C CA 1
ATOM 8518 C C . LYS C 1 208 ? 10.413 -32.531 12.172 1.00 84.96 188 LYS C C 1
ATOM 8519 O O . LYS C 1 208 ? 9.487 -32.664 11.383 1.00 82.01 188 LYS C O 1
ATOM 8525 N N . LEU C 1 209 ? 11.619 -32.103 11.833 1.00 79.87 189 LEU C N 1
ATOM 8526 C CA . LEU C 1 209 ? 12.005 -31.825 10.491 1.00 74.73 189 LEU C CA 1
ATOM 8527 C C . LEU C 1 209 ? 13.273 -32.610 10.188 1.00 78.40 189 LEU C C 1
ATOM 8528 O O . LEU C 1 209 ? 14.019 -32.931 11.098 1.00 80.04 189 LEU C O 1
ATOM 8533 N N . ILE C 1 210 ? 13.506 -32.969 8.926 1.00 71.20 190 ILE C N 1
ATOM 8534 C CA . ILE C 1 210 ? 14.761 -33.584 8.551 1.00 69.16 190 ILE C CA 1
ATOM 8535 C C . ILE C 1 210 ? 15.651 -32.467 8.103 1.00 72.00 190 ILE C C 1
ATOM 8536 O O . ILE C 1 210 ? 15.195 -31.570 7.427 1.00 76.08 190 ILE C O 1
ATOM 8541 N N . MET C 1 211 ? 16.924 -32.514 8.476 1.00 79.62 191 MET C N 1
ATOM 8542 C CA . MET C 1 211 ? 17.875 -31.444 8.167 1.00 77.69 191 MET C CA 1
ATOM 8543 C C . MET C 1 211 ? 18.781 -31.908 7.030 1.00 78.87 191 MET C C 1
ATOM 8544 O O . MET C 1 211 ? 19.745 -32.628 7.256 1.00 72.03 191 MET C O 1
ATOM 8549 N N . ARG C 1 212 ? 18.469 -31.500 5.802 1.00 75.86 192 ARG C N 1
ATOM 8550 C CA . ARG C 1 212 ? 19.250 -31.949 4.696 1.00 76.39 192 ARG C CA 1
ATOM 8551 C C . ARG C 1 212 ? 20.364 -31.002 4.308 1.00 74.88 192 ARG C C 1
ATOM 8552 O O . ARG C 1 212 ? 20.342 -30.394 3.233 1.00 76.89 192 ARG C O 1
ATOM 8560 N N . TRP C 1 213 ? 21.387 -30.964 5.136 1.00 77.33 193 TRP C N 1
ATOM 8561 C CA . TRP C 1 213 ? 22.642 -30.373 4.723 1.00 79.20 193 TRP C CA 1
ATOM 8562 C C . TRP C 1 213 ? 23.543 -31.430 4.028 1.00 82.74 193 TRP C C 1
ATOM 8563 O O . TRP C 1 213 ? 23.746 -32.537 4.528 1.00 79.47 193 TRP C O 1
ATOM 8574 N N . LEU C 1 214 ? 24.068 -31.082 2.856 1.00 84.28 194 LEU C N 1
ATOM 8575 C CA . LEU C 1 214 ? 25.051 -31.934 2.210 1.00 88.05 194 LEU C CA 1
ATOM 8576 C C . LEU C 1 214 ? 26.347 -31.819 3.000 1.00 89.43 194 LEU C C 1
ATOM 8577 O O . LEU C 1 214 ? 26.505 -30.883 3.797 1.00 91.93 194 LEU C O 1
ATOM 8582 N N . SER C 1 215 ? 27.268 -32.760 2.802 1.00 94.74 195 SER C N 1
ATOM 8583 C CA . SER C 1 215 ? 28.352 -32.998 3.803 1.00 101.85 195 SER C CA 1
ATOM 8584 C C . SER C 1 215 ? 29.486 -31.956 3.879 1.00 96.97 195 SER C C 1
ATOM 8585 O O . SER C 1 215 ? 30.258 -31.944 4.839 1.00 98.40 195 SER C O 1
ATOM 8588 N N . HIS C 1 216 ? 29.545 -31.066 2.897 1.00 98.33 196 HIS C N 1
ATOM 8589 C CA . HIS C 1 216 ? 30.587 -30.036 2.829 1.00 109.91 196 HIS C CA 1
ATOM 8590 C C . HIS C 1 216 ? 30.097 -28.686 3.398 1.00 105.34 196 HIS C C 1
ATOM 8591 O O . HIS C 1 216 ? 30.867 -27.740 3.548 1.00 106.96 196 HIS C O 1
ATOM 8598 N N . ARG C 1 217 ? 28.824 -28.629 3.772 1.00 96.99 197 ARG C N 1
ATOM 8599 C CA . ARG C 1 217 ? 28.218 -27.420 4.340 1.00 94.82 197 ARG C CA 1
ATOM 8600 C C . ARG C 1 217 ? 28.704 -27.108 5.749 1.00 100.02 197 ARG C C 1
ATOM 8601 O O . ARG C 1 217 ? 29.069 -28.003 6.512 1.00 92.22 197 ARG C O 1
ATOM 8609 N N . GLY C 1 218 ? 28.648 -25.827 6.101 1.00 103.80 198 GLY C N 1
ATOM 8610 C CA . GLY C 1 218 ? 29.014 -25.356 7.431 1.00 99.95 198 GLY C CA 1
ATOM 8611 C C . GLY C 1 218 ? 28.242 -26.093 8.504 1.00 96.47 198 GLY C C 1
ATOM 8612 O O . GLY C 1 218 ? 28.830 -26.646 9.422 1.00 97.67 198 GLY C O 1
ATOM 8613 N N . GLY C 1 219 ? 26.925 -26.123 8.374 1.00 93.25 199 GLY C N 1
ATOM 8614 C CA . GLY C 1 219 ? 26.086 -26.810 9.349 1.00 95.74 199 GLY C CA 1
ATOM 8615 C C . GLY C 1 219 ? 26.491 -28.261 9.545 1.00 99.01 199 GLY C C 1
ATOM 8616 O O . GLY C 1 219 ? 26.627 -28.725 10.659 1.00 97.04 199 GLY C O 1
ATOM 8617 N N . ALA C 1 220 ? 26.704 -28.978 8.451 1.00 107.99 200 ALA C N 1
ATOM 8618 C CA . ALA C 1 220 ? 27.016 -30.410 8.523 1.00 110.07 200 ALA C CA 1
ATOM 8619 C C . ALA C 1 220 ? 28.347 -30.676 9.204 1.00 109.79 200 ALA C C 1
ATOM 8620 O O . ALA C 1 220 ? 28.494 -31.662 9.938 1.00 108.91 200 ALA C O 1
ATOM 8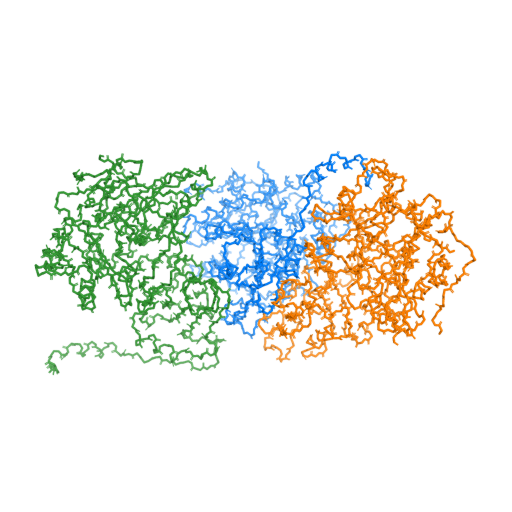622 N N . LEU C 1 221 ? 29.322 -29.808 8.924 1.00 111.41 201 LEU C N 1
ATOM 8623 C CA . LEU C 1 221 ? 30.669 -29.923 9.485 1.00 108.98 201 LEU C CA 1
ATOM 8624 C C . LEU C 1 221 ? 30.640 -29.595 10.960 1.00 105.90 201 LEU C C 1
ATOM 8625 O O . LEU C 1 221 ? 31.325 -30.235 11.757 1.00 110.49 201 LEU C O 1
ATOM 8630 N N . ASP C 1 222 ? 29.845 -28.598 11.323 1.00 100.35 202 ASP C N 1
ATOM 8631 C CA . ASP C 1 222 ? 29.670 -28.266 12.726 1.00 100.93 202 ASP C CA 1
ATOM 8632 C C . ASP C 1 222 ? 29.084 -29.445 13.490 1.00 99.23 202 ASP C C 1
ATOM 8633 O O . ASP C 1 222 ? 29.609 -29.824 14.533 1.00 107.87 202 ASP C O 1
ATOM 8638 N N . TYR C 1 223 ? 28.004 -30.027 12.982 1.00 99.27 203 TYR C N 1
ATOM 8639 C CA . TYR C 1 223 ? 27.381 -31.183 13.628 1.00 101.60 203 TYR C CA 1
ATOM 8640 C C . TYR C 1 223 ? 28.346 -32.346 13.749 1.00 110.63 203 TYR C C 1
ATOM 8641 O O . TYR C 1 223 ? 28.433 -32.976 14.795 1.00 113.18 203 TYR C O 1
ATOM 8650 N N . GLN C 1 224 ? 29.093 -32.612 12.682 1.00 119.60 204 GLN C N 1
ATOM 8651 C CA . GLN C 1 224 ? 30.054 -33.723 12.646 1.00 121.71 204 GLN C CA 1
ATOM 8652 C C . GLN C 1 224 ? 31.152 -33.565 13.711 1.00 127.00 204 GLN C C 1
ATOM 8653 O O . GLN C 1 224 ? 31.515 -34.524 14.399 1.00 122.55 204 GLN C O 1
ATOM 8659 N N . GLU C 1 225 ? 31.652 -32.341 13.851 1.00 124.64 205 GLU C N 1
ATOM 8660 C CA . GLU C 1 225 ? 32.639 -32.011 14.876 1.00 124.65 205 GLU C CA 1
ATOM 8661 C C . GLU C 1 225 ? 32.058 -32.033 16.288 1.00 124.37 205 GLU C C 1
ATOM 8662 O O . GLU C 1 225 ? 32.723 -32.491 17.223 1.00 132.65 205 GLU C O 1
ATOM 8668 N N . TRP C 1 226 ? 30.830 -31.542 16.443 1.00 117.63 206 TRP C N 1
ATOM 8669 C CA . TRP C 1 226 ? 30.135 -31.600 17.733 1.00 120.66 206 TRP C CA 1
ATOM 8670 C C . TRP C 1 226 ? 30.018 -33.040 18.211 1.00 123.80 206 TRP C C 1
ATOM 8671 O O . TRP C 1 226 ? 30.348 -33.342 19.346 1.00 115.88 206 TRP C O 1
ATOM 8682 N N . CYS C 1 227 ? 29.548 -33.914 17.321 1.00 132.15 207 CYS C N 1
ATOM 8683 C CA . CYS C 1 227 ? 29.561 -35.341 17.543 1.00 138.43 207 CYS C CA 1
ATOM 8684 C C . CYS C 1 227 ? 31.050 -35.546 17.471 1.00 144.08 207 CYS C C 1
ATOM 8685 O O . CYS C 1 227 ? 31.653 -34.977 16.583 1.00 155.55 207 CYS C O 1
ATOM 8688 N N . ALA C 1 228 ? 31.658 -36.339 18.332 1.00 142.56 208 ALA C N 1
ATOM 8689 C CA . ALA C 1 228 ? 33.112 -36.517 18.335 1.00 139.91 208 ALA C CA 1
ATOM 8690 C C . ALA C 1 228 ? 33.706 -35.675 19.454 1.00 145.46 208 ALA C C 1
ATOM 8691 O O . ALA C 1 228 ? 34.359 -36.251 20.294 1.00 141.05 208 ALA C O 1
ATOM 8693 N N . ALA C 1 229 ? 33.452 -34.356 19.517 1.00 145.29 209 ALA C N 1
ATOM 8694 C CA . ALA C 1 229 ? 33.907 -33.563 20.675 1.00 143.68 209 ALA C CA 1
ATOM 8695 C C . ALA C 1 229 ? 32.989 -33.686 21.921 1.00 147.91 209 ALA C C 1
ATOM 8696 O O . ALA C 1 229 ? 33.439 -33.419 23.033 1.00 153.73 209 ALA C O 1
ATOM 8698 N N . HIS C 1 230 ? 31.731 -34.104 21.736 1.00 147.17 210 HIS C N 1
ATOM 8699 C CA . HIS C 1 230 ? 30.763 -34.252 22.841 1.00 145.62 210 HIS C CA 1
ATOM 8700 C C . HIS C 1 230 ? 29.833 -35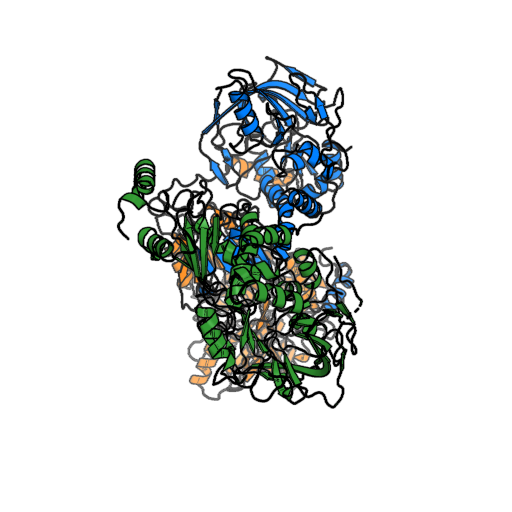.450 22.600 1.00 144.90 210 HIS C C 1
ATOM 8701 O O . HIS C 1 230 ? 28.647 -35.269 22.359 1.00 144.86 210 HIS C O 1
ATOM 8708 N N . PRO C 1 231 ? 30.362 -36.681 22.657 1.00 148.48 211 PRO C N 1
ATOM 8709 C CA . PRO C 1 231 ? 29.519 -37.836 22.301 1.00 143.51 211 PRO C CA 1
ATOM 8710 C C . PRO C 1 231 ? 28.171 -37.850 23.027 1.00 136.93 211 PRO C C 1
ATOM 8711 O O . PRO C 1 231 ? 28.119 -37.601 24.224 1.00 138.97 211 PRO C O 1
ATOM 8715 N N . GLY C 1 232 ? 27.091 -38.092 22.286 1.00 128.68 212 GLY C N 1
ATOM 8716 C CA . GLY C 1 232 ? 25.754 -38.251 22.870 1.00 125.67 212 GLY C CA 1
ATOM 8717 C C . GLY C 1 232 ? 25.043 -37.002 23.373 1.00 125.51 212 GLY C C 1
ATOM 8718 O O . GLY C 1 232 ? 23.918 -37.096 23.861 1.00 118.03 212 GLY C O 1
ATOM 8719 N N . GLU C 1 233 ? 25.662 -35.828 23.229 1.00 129.89 213 GLU C N 1
ATOM 8720 C CA . GLU C 1 233 ? 24.998 -34.578 23.608 1.00 132.67 213 GLU C CA 1
ATOM 8721 C C . GLU C 1 233 ? 24.245 -33.983 22.410 1.00 127.21 213 GLU C C 1
ATOM 8722 O O . GLU C 1 233 ? 24.706 -34.031 21.263 1.00 113.19 213 GLU C O 1
ATOM 8728 N N . ARG C 1 234 ? 23.092 -33.406 22.715 1.00 116.22 214 ARG C N 1
ATOM 8729 C CA . ARG C 1 234 ? 22.272 -32.753 21.740 1.00 108.93 214 ARG C CA 1
ATOM 8730 C C . ARG C 1 234 ? 22.930 -31.548 21.118 1.00 110.32 214 ARG C C 1
ATOM 8731 O O . ARG C 1 234 ? 23.566 -30.752 21.811 1.00 105.63 214 ARG C O 1
ATOM 8739 N N . PHE C 1 235 ? 22.740 -31.407 19.803 1.00 114.14 215 PHE C N 1
ATOM 8740 C CA . PHE C 1 235 ? 23.339 -30.314 19.034 1.00 114.70 215 PHE C CA 1
ATOM 8741 C C . PHE C 1 235 ? 22.323 -29.202 18.839 1.00 114.04 215 PHE C C 1
ATOM 8742 O O . PHE C 1 235 ? 21.360 -29.380 18.105 1.00 111.36 215 PHE C O 1
ATOM 8750 N N . PRO C 1 236 ? 22.520 -28.054 19.513 1.00 121.17 216 PRO C N 1
ATOM 8751 C CA . PRO C 1 236 ? 21.530 -27.005 19.337 1.00 119.30 216 PRO C CA 1
ATOM 8752 C C . PRO C 1 236 ? 21.601 -26.424 17.934 1.00 111.36 216 PRO C C 1
ATOM 8753 O O . PRO C 1 236 ? 22.692 -26.287 17.370 1.00 106.16 216 PRO C O 1
ATOM 8757 N N . VAL C 1 237 ? 20.423 -26.113 17.400 1.00 107.34 217 VAL C N 1
ATOM 8758 C CA . VAL C 1 237 ? 20.270 -25.513 16.086 1.00 101.74 217 VAL C CA 1
ATOM 8759 C C . VAL C 1 237 ? 19.065 -24.579 16.099 1.00 98.15 217 VAL C C 1
ATOM 8760 O O . VAL C 1 237 ? 18.096 -24.808 16.841 1.00 93.71 217 VAL C O 1
ATOM 8764 N N . SER C 1 238 ? 19.127 -23.553 15.256 1.00 95.92 218 SER C N 1
ATOM 8765 C CA . SER C 1 238 ? 18.010 -22.656 15.052 1.00 101.42 218 SER C CA 1
ATOM 8766 C C . SER C 1 238 ? 17.840 -22.309 13.576 1.00 103.13 218 SER C C 1
ATOM 8767 O O . SER C 1 238 ? 18.843 -22.172 12.855 1.00 107.44 218 SER C O 1
ATOM 8770 N N . VAL C 1 239 ? 16.583 -22.120 13.150 1.00 96.29 219 VAL C N 1
ATOM 8771 C CA . VAL C 1 239 ? 16.275 -21.756 11.762 1.00 93.32 219 VAL C CA 1
ATOM 8772 C C . VAL C 1 239 ? 15.385 -20.515 11.729 1.00 87.77 219 VAL C C 1
ATOM 8773 O O . VAL C 1 239 ? 14.317 -20.464 12.345 1.00 87.03 219 VAL C O 1
ATOM 8777 N N . ALA C 1 240 ? 15.860 -19.499 11.024 1.00 86.54 220 ALA C N 1
ATOM 8778 C CA . ALA C 1 240 ? 15.130 -18.256 10.868 1.00 89.81 220 ALA C CA 1
ATOM 8779 C C . ALA C 1 240 ? 14.462 -18.171 9.484 1.00 86.21 220 ALA C C 1
ATOM 8780 O O . ALA C 1 240 ? 15.127 -18.359 8.466 1.00 87.47 220 ALA C O 1
ATOM 8782 N N . LEU C 1 241 ? 13.157 -17.870 9.468 1.00 83.68 221 LEU C N 1
ATOM 8783 C CA . LEU C 1 241 ? 12.403 -17.659 8.234 1.00 80.73 221 LEU C CA 1
ATOM 8784 C C . LEU C 1 241 ? 11.993 -16.205 8.061 1.00 83.87 221 LEU C C 1
ATOM 8785 O O . LEU C 1 241 ? 11.439 -15.587 8.970 1.00 93.63 221 LEU C O 1
ATOM 8790 N N . GLY C 1 242 ? 12.303 -15.646 6.904 1.00 82.93 222 GLY C N 1
ATOM 8791 C CA . GLY C 1 242 ? 11.953 -14.264 6.604 1.00 85.56 222 GLY C CA 1
ATOM 8792 C C . GLY C 1 242 ? 12.832 -13.206 7.271 1.00 89.65 222 GLY C C 1
ATOM 8793 O O . GLY C 1 242 ? 12.335 -12.169 7.737 1.00 99.52 222 GLY C O 1
ATOM 8794 N N . ALA C 1 243 ? 14.136 -13.433 7.302 1.00 86.97 223 ALA C N 1
ATOM 8795 C CA . ALA C 1 243 ? 15.045 -12.382 7.734 1.00 93.99 223 ALA C CA 1
ATOM 8796 C C . ALA C 1 243 ? 15.145 -11.266 6.677 1.00 92.70 223 ALA C C 1
ATOM 8797 O O . ALA C 1 243 ? 14.510 -11.337 5.640 1.00 86.51 223 ALA C O 1
ATOM 8799 N N . ASP C 1 244 ? 15.897 -10.207 6.978 1.00 96.01 224 ASP C N 1
ATOM 8800 C CA . ASP C 1 244 ? 16.115 -9.114 6.019 1.00 93.85 224 ASP C CA 1
ATOM 8801 C C . ASP C 1 244 ? 16.921 -9.608 4.818 1.00 92.74 224 ASP C C 1
ATOM 8802 O O . ASP C 1 244 ? 17.739 -10.512 4.949 1.00 98.95 224 ASP C O 1
ATOM 8807 N N . PRO C 1 245 ? 16.720 -9.000 3.641 1.00 92.42 225 PRO C N 1
ATOM 8808 C CA . PRO C 1 245 ? 17.337 -9.526 2.422 1.00 87.71 225 PRO C CA 1
ATOM 8809 C C . PRO C 1 245 ? 18.868 -9.652 2.451 1.00 83.92 225 PRO C C 1
ATOM 8810 O O . PRO C 1 245 ? 19.406 -10.633 1.958 1.00 81.29 225 PRO C O 1
ATOM 8814 N N . ALA C 1 246 ? 19.561 -8.701 3.049 1.00 82.47 226 ALA C N 1
ATOM 8815 C CA . ALA C 1 246 ? 21.009 -8.795 3.129 1.00 80.67 226 ALA C CA 1
ATOM 8816 C C . ALA C 1 246 ? 21.438 -10.052 3.872 1.00 78.42 226 ALA C C 1
ATOM 8817 O O . ALA C 1 246 ? 22.381 -10.718 3.465 1.00 79.25 226 ALA C O 1
ATOM 8819 N N . THR C 1 247 ? 20.772 -10.377 4.968 1.00 77.00 227 THR C N 1
ATOM 8820 C CA . THR C 1 247 ? 21.118 -11.573 5.710 1.00 80.78 227 THR C CA 1
ATOM 8821 C C . THR C 1 247 ? 20.869 -12.798 4.834 1.00 83.39 227 THR C C 1
ATOM 8822 O O . THR C 1 247 ? 21.659 -13.731 4.811 1.00 86.43 227 THR C O 1
ATOM 8826 N N . ILE C 1 248 ? 19.742 -12.807 4.140 1.00 83.89 228 ILE C N 1
ATOM 8827 C CA . ILE C 1 248 ? 19.400 -13.938 3.310 1.00 89.51 228 ILE C CA 1
ATOM 8828 C C . ILE C 1 248 ? 20.445 -14.123 2.234 1.00 86.43 228 ILE C C 1
ATOM 8829 O O . ILE C 1 248 ? 20.893 -15.231 1.999 1.00 83.11 228 ILE C O 1
ATOM 8834 N N . LEU C 1 249 ? 20.808 -13.034 1.581 1.00 84.06 229 LEU C N 1
ATOM 8835 C CA . LEU C 1 249 ? 21.748 -13.108 0.494 1.00 84.74 229 LEU C CA 1
ATOM 8836 C C . LEU C 1 249 ? 23.092 -13.475 1.057 1.00 83.79 229 LEU C C 1
ATOM 8837 O O . LEU C 1 249 ? 23.788 -14.304 0.493 1.00 87.47 229 LEU C O 1
ATOM 8842 N N . GLY C 1 250 ? 23.455 -12.879 2.180 1.00 86.02 230 GLY C N 1
ATOM 8843 C CA . GLY C 1 250 ? 24.687 -13.262 2.842 1.00 91.94 230 GLY C CA 1
ATOM 8844 C C . GLY C 1 250 ? 24.762 -14.767 3.095 1.00 90.73 230 GLY C C 1
ATOM 8845 O O . GLY C 1 250 ? 25.840 -15.362 3.026 1.00 93.68 230 GLY C O 1
ATOM 8846 N N . ALA C 1 251 ? 23.635 -15.378 3.437 1.00 85.70 231 ALA C N 1
ATOM 8847 C CA . ALA C 1 251 ? 23.634 -16.787 3.807 1.00 86.66 231 ALA C CA 1
ATOM 8848 C C . ALA C 1 251 ? 23.984 -17.668 2.637 1.00 83.24 231 ALA C C 1
ATOM 8849 O O . ALA C 1 251 ? 24.673 -18.667 2.802 1.00 90.49 231 ALA C O 1
ATOM 8851 N N . VAL C 1 252 ? 23.546 -17.283 1.448 1.00 82.03 232 VAL C N 1
ATOM 8852 C CA . VAL C 1 252 ? 23.749 -18.126 0.275 1.00 82.56 232 VAL C CA 1
ATOM 8853 C C . VAL C 1 252 ? 25.048 -17.824 -0.421 1.00 83.34 232 VAL C C 1
ATOM 8854 O O . VAL C 1 252 ? 25.483 -18.612 -1.221 1.00 86.52 232 VAL C O 1
ATOM 8858 N N . THR C 1 253 ? 25.650 -16.670 -0.156 1.00 91.91 233 THR C N 1
ATOM 8859 C CA . THR C 1 253 ? 26.945 -16.342 -0.731 1.00 93.69 233 THR C CA 1
ATOM 8860 C C . THR C 1 253 ? 28.005 -17.284 -0.133 1.00 98.74 233 THR C C 1
ATOM 8861 O O . THR C 1 253 ? 28.072 -17.465 1.074 1.00 87.34 233 THR C O 1
ATOM 8865 N N . PRO C 1 254 ? 28.820 -17.921 -0.989 1.00 107.63 234 PRO C N 1
ATOM 8866 C CA . PRO C 1 254 ? 29.814 -18.835 -0.430 1.00 109.58 234 PRO C CA 1
ATOM 8867 C C . PRO C 1 254 ? 31.003 -18.065 0.120 1.00 104.62 234 PRO C C 1
ATOM 8868 O O . PRO C 1 254 ? 31.973 -17.822 -0.574 1.00 102.58 234 PRO C O 1
ATOM 8872 N N . VAL C 1 255 ? 30.894 -17.655 1.368 1.00 106.78 235 VAL C N 1
ATOM 8873 C CA . VAL C 1 255 ? 31.993 -17.010 2.067 1.00 114.11 235 VAL C CA 1
ATOM 8874 C C . VAL C 1 255 ? 32.798 -18.135 2.696 1.00 115.27 235 VAL C C 1
ATOM 8875 O O . VAL C 1 255 ? 32.276 -19.230 2.882 1.00 114.19 235 VAL C O 1
ATOM 8879 N N . PRO C 1 256 ? 34.073 -17.884 3.025 1.00 118.00 236 PRO C N 1
ATOM 8880 C CA . PRO C 1 256 ? 34.804 -19.020 3.600 1.00 115.54 236 PRO C CA 1
ATOM 8881 C C . PRO C 1 256 ? 34.224 -19.493 4.959 1.00 110.21 236 PRO C C 1
ATOM 8882 O O . PRO C 1 256 ? 33.712 -18.671 5.732 1.00 110.35 236 PRO C O 1
ATOM 8886 N N . ASP C 1 257 ? 34.314 -20.801 5.229 1.00 104.48 237 ASP C N 1
ATOM 8887 C CA . ASP C 1 257 ? 33.870 -21.409 6.505 1.00 110.54 237 ASP C CA 1
ATOM 8888 C C . ASP C 1 257 ? 34.357 -20.651 7.755 1.00 120.09 237 ASP C C 1
ATOM 8889 O O . ASP C 1 257 ? 33.696 -20.656 8.786 1.00 125.43 237 ASP C O 1
ATOM 8894 N N . THR C 1 258 ? 35.516 -20.014 7.650 1.00 120.82 238 THR C N 1
ATOM 8895 C CA . THR C 1 258 ? 36.096 -19.223 8.739 1.00 122.86 238 THR C CA 1
ATOM 8896 C C . THR C 1 258 ? 35.287 -17.983 9.187 1.00 126.97 238 THR C C 1
ATOM 8897 O O . THR C 1 258 ? 35.447 -17.484 10.305 1.00 118.98 238 THR C O 1
ATOM 8901 N N . LEU C 1 259 ? 34.424 -17.499 8.301 1.00 123.81 239 LEU C N 1
ATOM 8902 C CA . LEU C 1 259 ? 33.755 -16.222 8.467 1.00 121.86 239 LEU C CA 1
ATOM 8903 C C . LEU C 1 259 ? 32.245 -16.415 8.656 1.00 124.97 239 LEU C C 1
ATOM 8904 O O . LEU C 1 259 ? 31.617 -17.205 7.919 1.00 124.49 239 LEU C O 1
ATOM 8909 N N . SER C 1 260 ? 31.668 -15.721 9.650 1.00 123.30 240 SER C N 1
ATOM 8910 C CA . SER C 1 260 ? 30.206 -15.711 9.805 1.00 121.51 240 SER C CA 1
ATOM 8911 C C . SER C 1 260 ? 29.545 -14.980 8.649 1.00 117.11 240 SER C C 1
ATOM 8912 O O . SER C 1 260 ? 29.924 -13.869 8.281 1.00 113.00 240 SER C O 1
ATOM 8915 N N . GLU C 1 261 ? 28.531 -15.631 8.095 1.00 116.58 241 GLU C N 1
ATOM 8916 C CA . GLU C 1 261 ? 27.710 -15.070 7.047 1.00 105.98 241 GLU C CA 1
ATOM 8917 C C . GLU C 1 261 ? 27.007 -13.755 7.570 1.00 103.11 241 GLU C C 1
ATOM 8918 O O . GLU C 1 261 ? 26.679 -12.858 6.793 1.00 95.10 241 GLU C O 1
ATOM 8924 N N . TYR C 1 262 ? 26.915 -13.583 8.896 1.00 101.60 242 TYR C N 1
ATOM 8925 C CA . TYR C 1 262 ? 26.404 -12.321 9.486 1.00 101.28 242 TYR C CA 1
ATOM 8926 C C . TYR C 1 262 ? 27.305 -11.117 9.237 1.00 101.82 242 TYR C C 1
ATOM 8927 O O . TYR C 1 262 ? 26.825 -9.992 9.106 1.00 104.89 242 TYR C O 1
ATOM 8936 N N . ALA C 1 263 ? 28.605 -11.368 9.192 1.00 98.46 243 ALA C N 1
ATOM 8937 C CA . ALA C 1 263 ? 29.571 -10.326 8.948 1.00 101.58 243 ALA C CA 1
ATOM 8938 C C . ALA C 1 263 ? 29.441 -9.820 7.515 1.00 99.60 243 ALA C C 1
ATOM 8939 O O . ALA C 1 263 ? 29.471 -8.612 7.259 1.00 97.59 243 ALA C O 1
ATOM 8941 N N . PHE C 1 264 ? 29.320 -10.750 6.575 1.00 94.15 244 PHE C N 1
ATOM 8942 C CA . PHE C 1 264 ? 29.181 -10.383 5.191 1.00 95.60 244 PHE C CA 1
ATOM 8943 C C . PHE C 1 264 ? 27.898 -9.615 4.923 1.00 96.74 244 PHE C C 1
ATOM 8944 O O . PHE C 1 264 ? 27.894 -8.681 4.127 1.00 104.03 244 PHE C O 1
ATOM 8952 N N . ALA C 1 265 ? 26.795 -10.048 5.529 1.00 94.09 245 ALA C N 1
ATOM 8953 C CA . ALA C 1 265 ? 25.535 -9.340 5.381 1.00 93.68 245 ALA C CA 1
ATOM 8954 C C . ALA C 1 265 ? 25.709 -7.894 5.854 1.00 97.60 245 ALA C C 1
ATOM 8955 O O . ALA C 1 265 ? 25.171 -6.974 5.254 1.00 96.45 245 ALA C O 1
ATOM 8957 N N . GLY C 1 266 ? 26.475 -7.706 6.922 1.00 104.42 246 GLY C N 1
ATOM 8958 C CA . GLY C 1 266 ? 26.822 -6.365 7.394 1.00 113.58 246 GLY C CA 1
ATOM 8959 C C . GLY C 1 266 ? 27.473 -5.481 6.338 1.00 116.57 246 GLY C C 1
ATOM 8960 O O . GLY C 1 266 ? 27.161 -4.288 6.239 1.00 115.83 246 GLY C O 1
ATOM 8961 N N . LEU C 1 267 ? 28.371 -6.058 5.541 1.00 113.04 247 LEU C N 1
ATOM 8962 C CA . LEU C 1 267 ? 29.059 -5.291 4.506 1.00 116.14 247 LEU C CA 1
ATOM 8963 C C . LEU C 1 267 ? 28.129 -4.920 3.378 1.00 112.40 247 LEU C C 1
ATOM 8964 O O . LEU C 1 267 ? 28.172 -3.813 2.879 1.00 110.63 247 LEU C O 1
ATOM 8969 N N . LEU C 1 268 ? 27.277 -5.854 2.983 1.00 116.36 248 LEU C N 1
ATOM 8970 C CA . LEU C 1 268 ? 26.252 -5.585 1.976 1.00 108.99 248 LEU C CA 1
ATOM 8971 C C . LEU C 1 268 ? 25.286 -4.505 2.422 1.00 107.33 248 LEU C C 1
ATOM 8972 O O . LEU C 1 268 ? 24.871 -3.668 1.631 1.00 107.46 248 LEU C O 1
ATOM 8977 N N . ARG C 1 269 ? 24.921 -4.535 3.693 1.00 111.43 249 ARG C N 1
ATOM 8978 C CA . ARG C 1 269 ? 23.906 -3.615 4.217 1.00 122.02 249 ARG C CA 1
ATOM 8979 C C . ARG C 1 269 ? 24.475 -2.212 4.446 1.00 126.32 249 ARG C C 1
ATOM 8980 O O . ARG C 1 269 ? 23.790 -1.237 4.181 1.00 122.31 249 ARG C O 1
ATOM 8988 N N . GLY C 1 270 ? 25.730 -2.132 4.913 1.00 126.40 250 GLY C N 1
ATOM 8989 C CA . GLY C 1 270 ? 26.358 -0.877 5.333 1.00 118.59 250 GLY C CA 1
ATOM 8990 C C . GLY C 1 270 ? 26.351 -0.739 6.844 1.00 120.39 250 GLY C C 1
ATOM 8991 O O . GLY C 1 270 ? 26.912 0.205 7.384 1.00 117.53 250 GLY C O 1
ATOM 8992 N N . THR C 1 271 ? 25.708 -1.682 7.531 1.00 121.92 251 THR C N 1
ATOM 8993 C CA . THR C 1 271 ? 25.551 -1.631 8.985 1.00 122.78 251 THR C CA 1
ATOM 8994 C C . THR C 1 271 ? 25.523 -3.031 9.576 1.00 118.29 251 THR C C 1
ATOM 8995 O O . THR C 1 271 ? 25.090 -3.974 8.915 1.00 123.53 251 THR C O 1
ATOM 8999 N N . LYS C 1 272 ? 25.937 -3.140 10.836 1.00 115.43 252 LYS C N 1
ATOM 9000 C CA . LYS C 1 272 ? 25.917 -4.402 11.584 1.00 118.06 252 LYS C CA 1
ATOM 9001 C C . LYS C 1 272 ? 24.538 -5.067 11.555 1.00 122.97 252 LYS C C 1
ATOM 9002 O O . LYS C 1 272 ? 23.487 -4.403 11.614 1.00 121.27 252 LYS C O 1
ATOM 9008 N N . THR C 1 273 ? 24.561 -6.393 11.469 1.00 123.10 253 THR C N 1
ATOM 9009 C CA . THR C 1 273 ? 23.344 -7.184 11.435 1.00 115.50 253 THR C CA 1
ATOM 9010 C C . THR C 1 273 ? 22.702 -7.217 12.817 1.00 112.88 253 THR C C 1
ATOM 9011 O O . THR C 1 273 ? 23.343 -7.596 13.808 1.00 108.05 253 THR C O 1
ATOM 9015 N N . GLU C 1 274 ? 21.434 -6.839 12.869 1.00 110.94 254 GLU C N 1
ATOM 9016 C CA . GLU C 1 274 ? 20.714 -6.825 14.126 1.00 121.74 254 GLU C CA 1
ATOM 9017 C C . GLU C 1 274 ? 20.198 -8.226 14.442 1.00 117.40 254 GLU C C 1
ATOM 9018 O O . GLU C 1 274 ? 19.478 -8.846 13.640 1.00 120.45 254 GLU C O 1
ATOM 9024 N N . VAL C 1 275 ? 20.562 -8.718 15.621 1.00 113.31 255 VAL C N 1
ATOM 9025 C CA . VAL C 1 275 ? 20.276 -10.090 15.998 1.00 110.12 255 VAL C CA 1
ATOM 9026 C C . VAL C 1 275 ? 19.739 -10.163 17.451 1.00 112.72 255 VAL C C 1
ATOM 9027 O O . VAL C 1 275 ? 19.692 -9.141 18.145 1.00 111.03 255 VAL C O 1
ATOM 9031 N N . VAL C 1 276 ? 19.262 -11.341 17.867 1.00 112.14 256 VAL C N 1
ATOM 9032 C CA . VAL C 1 276 ? 18.719 -11.572 19.217 1.00 109.50 256 VAL C CA 1
ATOM 9033 C C . VAL C 1 276 ? 19.131 -12.976 19.658 1.00 108.45 256 VAL C C 1
ATOM 9034 O O . VAL C 1 276 ? 19.194 -13.880 18.840 1.00 112.46 256 VAL C O 1
ATOM 9038 N N . LYS C 1 277 ? 19.420 -13.169 20.930 1.00 112.54 257 LYS C N 1
ATOM 9039 C CA . LYS C 1 277 ? 19.746 -14.494 21.463 1.00 115.75 257 LYS C CA 1
ATOM 9040 C C . LYS C 1 277 ? 18.483 -15.355 21.359 1.00 121.27 257 LYS C C 1
ATOM 9041 O O . LYS C 1 277 ? 17.364 -14.870 21.574 1.00 122.38 257 LYS C O 1
ATOM 9043 N N . CYS C 1 278 ? 18.652 -16.627 21.013 1.00 123.65 258 CYS C N 1
ATOM 9044 C CA . CYS C 1 278 ? 17.527 -17.557 21.017 1.00 124.33 258 CYS C CA 1
ATOM 9045 C C . CYS C 1 278 ? 17.131 -17.866 22.441 1.00 122.56 258 CYS C C 1
ATOM 9046 O O . CYS C 1 278 ? 17.919 -17.701 23.364 1.00 125.50 258 CYS C O 1
ATOM 9049 N N . ILE C 1 279 ? 15.902 -18.324 22.602 1.00 120.87 259 ILE C N 1
ATOM 9050 C CA . ILE C 1 279 ? 15.331 -18.613 23.899 1.00 125.02 259 ILE C CA 1
ATOM 9051 C C . ILE C 1 279 ? 15.980 -19.851 24.540 1.00 125.39 259 ILE C C 1
ATOM 9052 O O . ILE C 1 279 ? 16.256 -19.836 25.719 1.00 132.38 259 ILE C O 1
ATOM 9057 N N . SER C 1 280 ? 16.237 -20.902 23.770 1.00 123.59 260 SER C N 1
ATOM 9058 C CA . SER C 1 280 ? 16.678 -22.194 24.316 1.00 123.79 260 SER C CA 1
ATOM 9059 C C . SER C 1 280 ? 18.124 -22.532 23.979 1.00 122.06 260 SER C C 1
ATOM 9060 O O . SER C 1 280 ? 18.553 -23.652 24.227 1.00 125.28 260 SER C O 1
ATOM 9063 N N . ASN C 1 281 ? 18.869 -21.601 23.397 1.00 116.34 261 ASN C N 1
ATOM 9064 C CA . ASN C 1 281 ? 20.297 -21.831 23.181 1.00 117.85 261 ASN C CA 1
ATOM 9065 C C . ASN C 1 281 ? 21.050 -20.512 23.050 1.00 116.03 261 ASN C C 1
ATOM 9066 O O . ASN C 1 281 ? 20.438 -19.444 23.151 1.00 117.21 261 ASN C O 1
ATOM 9071 N N . ASP C 1 282 ? 22.360 -20.588 22.818 1.00 111.88 262 ASP C N 1
ATOM 9072 C CA . ASP C 1 282 ? 23.193 -19.383 22.732 1.00 115.44 262 ASP C CA 1
ATOM 9073 C C . ASP C 1 282 ? 23.425 -18.887 21.301 1.00 114.27 262 ASP C C 1
ATOM 9074 O O . ASP C 1 282 ? 24.250 -17.995 21.071 1.00 115.59 262 ASP C O 1
ATOM 9079 N N . LEU C 1 283 ? 22.687 -19.442 20.340 1.00 113.40 263 LEU C N 1
ATOM 9080 C CA . LEU C 1 283 ? 22.745 -18.958 18.964 1.00 108.75 263 LEU C CA 1
ATOM 9081 C C . LEU C 1 283 ? 21.954 -17.660 18.834 1.00 105.50 263 LEU C C 1
ATOM 9082 O O . LEU C 1 283 ? 21.013 -17.417 19.554 1.00 106.01 263 LEU C O 1
ATOM 9087 N N . GLU C 1 284 ? 22.353 -16.811 17.912 1.00 106.89 264 GLU C N 1
ATOM 9088 C CA . GLU C 1 284 ? 21.610 -15.596 17.670 1.00 109.99 264 GLU C CA 1
ATOM 9089 C C . GLU C 1 284 ? 20.972 -15.648 16.263 1.00 107.50 264 GLU C C 1
ATOM 9090 O O . GLU C 1 284 ? 21.546 -16.152 15.286 1.00 108.53 264 GLU C O 1
ATOM 9096 N N . VAL C 1 285 ? 19.732 -15.182 16.203 1.00 105.78 265 VAL C N 1
ATOM 9097 C CA . VAL C 1 285 ? 18.984 -15.111 14.968 1.00 101.76 265 VAL C CA 1
ATOM 9098 C C . VAL C 1 285 ? 18.602 -13.663 14.675 1.00 101.37 265 VAL C C 1
ATOM 9099 O O . VAL C 1 285 ? 18.598 -12.832 15.581 1.00 100.74 265 VAL C O 1
ATOM 9103 N N . PRO C 1 286 ? 18.315 -13.340 13.405 1.00 102.40 266 PRO C N 1
ATOM 9104 C CA . PRO C 1 286 ? 18.008 -11.954 13.033 1.00 104.61 266 PRO C CA 1
ATOM 9105 C C . PRO C 1 286 ? 16.797 -11.453 13.759 1.00 105.43 266 PRO C C 1
ATOM 9106 O O . PRO C 1 286 ? 15.823 -12.192 13.899 1.00 109.95 266 PRO C O 1
ATOM 9110 N N . ALA C 1 287 ? 16.857 -10.209 14.212 1.00 109.36 267 ALA C N 1
ATOM 9111 C CA . ALA C 1 287 ? 15.831 -9.664 15.112 1.00 114.34 267 ALA C CA 1
ATOM 9112 C C . ALA C 1 287 ? 14.503 -9.452 14.400 1.00 111.94 267 ALA C C 1
ATOM 9113 O O . ALA C 1 287 ? 13.436 -9.605 14.993 1.00 117.62 267 ALA C O 1
ATOM 9115 N N . SER C 1 288 ? 14.592 -9.101 13.126 1.00 112.53 268 SER C N 1
ATOM 9116 C CA . SER C 1 288 ? 13.427 -8.853 12.296 1.00 117.24 268 SER C CA 1
ATOM 9117 C C . SER C 1 288 ? 12.787 -10.118 11.656 1.00 115.31 268 SER C C 1
ATOM 9118 O O . SER C 1 288 ? 11.781 -10.007 10.954 1.00 120.88 268 SER C O 1
ATOM 9121 N N . ALA C 1 289 ? 13.349 -11.305 11.901 1.00 110.21 269 ALA C N 1
ATOM 9122 C CA . ALA C 1 289 ? 12.797 -12.556 11.345 1.00 105.67 269 ALA C CA 1
ATOM 9123 C C . ALA C 1 289 ? 11.302 -12.698 11.607 1.00 102.23 269 ALA C C 1
ATOM 9124 O O . ALA C 1 289 ? 10.800 -12.275 12.645 1.00 106.49 269 ALA C O 1
ATOM 9126 N N . GLU C 1 290 ? 10.598 -13.307 10.669 1.00 92.00 270 GLU C N 1
ATOM 9127 C CA . GLU C 1 290 ? 9.159 -13.479 10.801 1.00 93.04 270 GLU C CA 1
ATOM 9128 C C . GLU C 1 290 ? 8.857 -14.679 11.687 1.00 89.83 270 GLU C C 1
ATOM 9129 O O . GLU C 1 290 ? 7.964 -14.628 12.522 1.00 90.94 270 GLU C O 1
ATOM 9135 N N . ILE C 1 291 ? 9.597 -15.763 11.490 1.00 86.52 271 ILE C N 1
ATOM 9136 C CA . ILE C 1 291 ? 9.416 -16.978 12.275 1.00 89.15 271 ILE C CA 1
ATOM 9137 C C . ILE C 1 291 ? 10.792 -17.531 12.611 1.00 88.80 271 ILE C C 1
ATOM 9138 O O . ILE C 1 291 ? 11.699 -17.483 11.775 1.00 86.39 271 ILE C O 1
ATOM 9143 N N . VAL C 1 292 ? 10.935 -18.062 13.824 1.00 85.88 272 VAL C N 1
ATOM 9144 C CA . VAL C 1 292 ? 12.143 -18.764 14.204 1.00 86.35 272 VAL C CA 1
ATOM 9145 C C . VAL C 1 292 ? 11.803 -20.109 14.802 1.00 88.63 272 VAL C C 1
ATOM 9146 O O . VAL C 1 292 ? 10.931 -20.220 15.627 1.00 90.31 272 VAL C O 1
ATOM 9150 N N . LEU C 1 293 ? 12.491 -21.139 14.343 1.00 96.12 273 LEU C N 1
ATOM 9151 C CA . LEU C 1 293 ? 12.354 -22.472 14.902 1.00 97.70 273 LEU C CA 1
ATOM 9152 C C . LEU C 1 293 ? 13.609 -22.746 15.690 1.00 97.42 273 LEU C C 1
ATOM 9153 O O . LEU C 1 293 ? 14.702 -22.585 15.146 1.00 97.54 273 LEU C O 1
ATOM 9158 N N . GLU C 1 294 ? 13.464 -23.152 16.953 1.00 103.03 274 GLU C N 1
ATOM 9159 C CA . GLU C 1 294 ? 14.609 -23.544 17.795 1.00 102.41 274 GLU C CA 1
ATOM 9160 C C . GLU C 1 294 ? 14.470 -24.988 18.224 1.00 99.81 274 GLU C C 1
ATOM 9161 O O . GLU C 1 294 ? 13.353 -25.506 18.395 1.00 93.37 274 GLU C O 1
ATOM 9167 N N . GLY C 1 295 ? 15.616 -25.629 18.418 1.00 95.22 275 GLY C N 1
ATOM 9168 C CA . GLY C 1 295 ? 15.619 -27.024 18.783 1.00 94.96 275 GLY C CA 1
ATOM 9169 C C . GLY C 1 295 ? 17.004 -27.607 18.726 1.00 96.71 275 GLY C C 1
ATOM 9170 O O . GLY C 1 295 ? 18.009 -26.935 18.989 1.00 102.91 275 GLY C O 1
ATOM 9171 N N . TYR C 1 296 ? 17.060 -28.885 18.412 1.00 97.59 276 TYR C N 1
ATOM 9172 C CA . TYR C 1 296 ? 18.315 -29.598 18.491 1.00 100.09 276 TYR C CA 1
ATOM 9173 C C . TYR C 1 296 ? 18.249 -30.836 17.632 1.00 92.72 276 TYR C C 1
ATOM 9174 O O . TYR C 1 296 ? 17.168 -31.271 17.227 1.00 86.59 276 TYR C O 1
ATOM 9183 N N . ILE C 1 297 ? 19.423 -31.402 17.394 1.00 93.44 277 ILE C N 1
ATOM 9184 C CA . ILE C 1 297 ? 19.564 -32.694 16.753 1.00 95.79 277 ILE C CA 1
ATOM 9185 C C . ILE C 1 297 ? 20.004 -33.726 17.773 1.00 101.08 277 ILE C C 1
ATOM 9186 O O . ILE C 1 297 ? 21.054 -33.570 18.426 1.00 102.39 277 ILE C O 1
ATOM 9191 N N . GLU C 1 298 ? 19.166 -34.747 17.946 1.00 100.22 278 GLU C N 1
ATOM 9192 C CA . GLU C 1 298 ? 19.520 -35.884 18.769 1.00 104.45 278 GLU C CA 1
ATOM 9193 C C . GLU C 1 298 ? 20.575 -36.689 17.985 1.00 104.17 278 GLU C C 1
ATOM 9194 O O . GLU C 1 298 ? 20.347 -37.042 16.830 1.00 100.01 278 GLU C O 1
ATOM 9200 N N . GLN C 1 299 ? 21.720 -36.980 18.603 1.00 103.70 279 GLN C N 1
ATOM 9201 C CA . GLN C 1 299 ? 22.764 -37.741 17.918 1.00 106.20 279 GLN C CA 1
ATOM 9202 C C . GLN C 1 299 ? 22.300 -39.138 17.531 1.00 106.26 279 GLN C C 1
ATOM 9203 O O . GLN C 1 299 ? 21.657 -39.841 18.333 1.00 105.88 279 GLN C O 1
ATOM 9209 N N . GLY C 1 300 ? 22.630 -39.529 16.299 1.00 100.27 280 GLY C N 1
ATOM 9210 C CA . GLY C 1 300 ? 22.188 -40.803 15.753 1.00 104.13 280 GLY C CA 1
ATOM 9211 C C . GLY C 1 300 ? 20.752 -40.854 15.213 1.00 106.79 280 GLY C C 1
ATOM 9212 O O . GLY C 1 300 ? 20.416 -41.812 14.522 1.00 110.32 280 GLY C O 1
ATOM 9213 N N . GLU C 1 301 ? 19.889 -39.873 15.529 1.00 102.02 281 GLU C N 1
ATOM 9214 C CA . GLU C 1 301 ? 18.528 -39.858 14.988 1.00 94.23 281 GLU C CA 1
ATOM 9215 C C . GLU C 1 301 ? 18.604 -39.382 13.532 1.00 98.50 281 GLU C C 1
ATOM 9216 O O . GLU C 1 301 ? 19.075 -38.277 13.227 1.00 91.33 281 GLU C O 1
ATOM 9222 N N . THR C 1 302 ? 18.128 -40.246 12.646 1.00 97.96 282 THR C N 1
ATOM 9223 C CA . THR C 1 302 ? 18.069 -39.969 11.239 1.00 97.04 282 THR C CA 1
ATOM 9224 C C . THR C 1 302 ? 16.712 -40.431 10.671 1.00 93.18 282 THR C C 1
ATOM 9225 O O . THR C 1 302 ? 16.005 -41.247 11.272 1.00 87.80 282 THR C O 1
ATOM 9229 N N . ALA C 1 303 ? 16.359 -39.907 9.504 1.00 86.23 283 ALA C N 1
ATOM 9230 C CA . ALA C 1 303 ? 15.152 -40.353 8.815 1.00 83.94 283 ALA C CA 1
ATOM 9231 C C . ALA C 1 303 ? 15.364 -40.386 7.306 1.00 82.08 283 ALA C C 1
ATOM 9232 O O . ALA C 1 303 ? 16.205 -39.646 6.777 1.00 75.42 283 ALA C O 1
ATOM 9234 N N . PRO C 1 304 ? 14.630 -41.278 6.619 1.00 83.08 284 PRO C N 1
ATOM 9235 C CA . PRO C 1 304 ? 14.602 -41.261 5.163 1.00 81.48 284 PRO C CA 1
ATOM 9236 C C . PRO C 1 304 ? 14.041 -39.934 4.651 1.00 79.03 284 PRO C C 1
ATOM 9237 O O . PRO C 1 304 ? 12.949 -39.550 5.033 1.00 80.05 284 PRO C O 1
ATOM 9241 N N . GLU C 1 305 ? 14.797 -39.258 3.791 1.00 79.95 285 GLU C N 1
ATOM 9242 C CA . GLU C 1 305 ? 14.426 -37.953 3.270 1.00 78.44 285 GLU C CA 1
ATOM 9243 C C . GLU C 1 305 ? 14.074 -38.075 1.805 1.00 71.08 285 GLU C C 1
ATOM 9244 O O . GLU C 1 305 ? 14.808 -38.668 1.039 1.00 71.13 285 GLU C O 1
ATOM 9250 N N . GLY C 1 306 ? 12.965 -37.487 1.412 1.00 65.82 286 GLY C N 1
ATOM 9251 C CA . GLY C 1 306 ? 12.553 -37.492 0.020 1.00 60.92 286 GLY C CA 1
ATOM 9252 C C . GLY C 1 306 ? 11.751 -38.722 -0.385 1.00 63.44 286 GLY C C 1
ATOM 9253 O O . GLY C 1 306 ? 11.216 -39.461 0.455 1.00 65.65 286 GLY C O 1
ATOM 9254 N N . PRO C 1 307 ? 11.602 -38.933 -1.700 1.00 66.21 287 PRO C N 1
ATOM 9255 C CA . PRO C 1 307 ? 12.170 -38.123 -2.782 1.00 62.96 287 PRO C CA 1
ATOM 9256 C C . PRO C 1 307 ? 11.649 -36.683 -2.877 1.00 62.31 287 PRO C C 1
ATOM 9257 O O . PRO C 1 307 ? 10.541 -36.385 -2.412 1.00 57.97 287 PRO C O 1
ATOM 9261 N N . TYR C 1 308 ? 12.479 -35.820 -3.475 1.00 59.99 288 TYR C N 1
ATOM 9262 C CA . TYR C 1 308 ? 12.143 -34.432 -3.732 1.00 59.71 288 TYR C CA 1
ATOM 9263 C C . TYR C 1 308 ? 12.703 -34.017 -5.051 1.00 61.58 288 TYR C C 1
ATOM 9264 O O . TYR C 1 308 ? 13.789 -34.437 -5.415 1.00 70.57 288 TYR C O 1
ATOM 9273 N N . GLY C 1 309 ? 11.928 -33.238 -5.797 1.00 59.48 289 GLY C N 1
ATOM 9274 C CA . GLY C 1 309 ? 12.411 -32.603 -6.993 1.00 56.96 289 GLY C CA 1
ATOM 9275 C C . GLY C 1 309 ? 13.462 -31.582 -6.607 1.00 56.66 289 GLY C C 1
ATOM 9276 O O . GLY C 1 309 ? 13.302 -30.895 -5.627 1.00 59.11 289 GLY C O 1
ATOM 9277 N N . ASP C 1 310 ? 14.485 -31.482 -7.451 1.00 54.34 290 ASP C N 1
ATOM 9278 C CA . ASP C 1 310 ? 15.724 -30.720 -7.308 1.00 58.97 290 ASP C CA 1
ATOM 9279 C C . ASP C 1 310 ? 15.881 -29.636 -8.374 1.00 58.00 290 ASP C C 1
ATOM 9280 O O . ASP C 1 310 ? 15.190 -29.625 -9.402 1.00 52.13 290 ASP C O 1
ATOM 9285 N N . HIS C 1 311 ? 16.888 -28.805 -8.171 1.00 54.69 291 HIS C N 1
ATOM 9286 C CA . HIS C 1 311 ? 17.252 -27.769 -9.100 1.00 54.70 291 HIS C CA 1
ATOM 9287 C C . HIS C 1 311 ? 17.725 -28.361 -10.431 1.00 55.62 291 HIS C C 1
ATOM 9288 O O . HIS C 1 311 ? 17.782 -27.649 -11.423 1.00 58.55 291 HIS C O 1
ATOM 9295 N N . THR C 1 312 ? 18.009 -29.658 -10.480 1.00 51.58 292 THR C N 1
ATOM 9296 C CA . THR C 1 312 ? 18.378 -30.310 -11.724 1.00 47.05 292 THR C CA 1
ATOM 9297 C C . THR C 1 312 ? 17.195 -30.672 -12.589 1.00 48.38 292 THR C C 1
ATOM 9298 O O . THR C 1 312 ? 17.389 -31.158 -13.701 1.00 49.23 292 THR C O 1
ATOM 9302 N N . GLY C 1 313 ? 15.977 -30.530 -12.075 1.00 47.91 293 GLY C N 1
ATOM 9303 C CA . GLY C 1 313 ? 14.778 -30.999 -12.797 1.00 44.93 293 GLY C CA 1
ATOM 9304 C C . GLY C 1 313 ? 14.438 -32.481 -12.647 1.00 43.40 293 GLY C C 1
ATOM 9305 O O . GLY C 1 313 ? 13.602 -33.013 -13.373 1.00 43.97 293 GLY C O 1
ATOM 9306 N N . TYR C 1 314 ? 15.070 -33.155 -11.712 1.00 42.01 294 TYR C N 1
ATOM 9307 C CA . TYR C 1 314 ? 14.785 -34.555 -11.459 1.00 44.80 294 TYR C CA 1
ATOM 9308 C C . TYR C 1 314 ? 14.526 -34.768 -10.006 1.00 47.17 294 TYR C C 1
ATOM 9309 O O . TYR C 1 314 ? 14.828 -33.899 -9.190 1.00 50.72 294 TYR C O 1
ATOM 9318 N N . TYR C 1 315 ? 13.934 -35.907 -9.679 1.00 48.00 295 TYR C N 1
ATOM 9319 C CA . TYR C 1 315 ? 13.716 -36.254 -8.291 1.00 49.85 295 TYR C CA 1
ATOM 9320 C C . TYR C 1 315 ? 14.994 -36.857 -7.750 1.00 50.93 295 TYR C C 1
ATOM 9321 O O . TYR C 1 315 ? 15.566 -37.715 -8.385 1.00 50.83 295 TYR C O 1
ATOM 9330 N N . ASN C 1 316 ? 15.440 -36.405 -6.586 1.00 58.41 296 ASN C N 1
ATOM 9331 C CA . ASN C 1 316 ? 16.454 -37.121 -5.783 1.00 57.77 296 ASN C CA 1
ATOM 9332 C C . ASN C 1 316 ? 15.824 -38.357 -5.170 1.00 60.86 296 ASN C C 1
ATOM 9333 O O . ASN C 1 316 ? 14.753 -38.264 -4.593 1.00 62.64 296 ASN C O 1
ATOM 9338 N N . GLU C 1 317 ? 16.513 -39.480 -5.210 1.00 65.13 297 GLU C N 1
ATOM 9339 C CA . GLU C 1 317 ? 16.029 -40.661 -4.527 1.00 67.03 297 GLU C CA 1
ATOM 9340 C C . GLU C 1 317 ? 16.197 -40.509 -3.005 1.00 70.09 297 GLU C C 1
ATOM 9341 O O . GLU C 1 317 ? 16.965 -39.658 -2.520 1.00 67.48 297 GLU C O 1
ATOM 9347 N N . VAL C 1 318 ? 15.446 -41.341 -2.270 1.00 74.50 298 VAL C N 1
ATOM 9348 C CA . VAL C 1 318 ? 15.423 -41.336 -0.813 1.00 76.95 298 VAL C CA 1
ATOM 9349 C C . VAL C 1 318 ? 16.813 -41.551 -0.239 1.00 76.37 298 VAL C C 1
ATOM 9350 O O . VAL C 1 318 ? 17.632 -42.297 -0.800 1.00 80.32 298 VAL C O 1
ATOM 9354 N N . ASP C 1 319 ? 17.099 -40.862 0.847 1.00 75.54 299 ASP C N 1
ATOM 9355 C CA . ASP C 1 319 ? 18.421 -40.917 1.477 1.00 80.53 299 ASP C CA 1
ATOM 9356 C C . ASP C 1 319 ? 18.282 -40.458 2.916 1.00 79.67 299 ASP C C 1
ATOM 9357 O O . ASP C 1 319 ? 17.325 -39.766 3.239 1.00 86.25 299 ASP C O 1
ATOM 9362 N N . SER C 1 320 ? 19.211 -40.855 3.778 1.00 85.19 300 SER C N 1
ATOM 9363 C CA . SER C 1 320 ? 19.104 -40.581 5.234 1.00 87.36 300 SER C CA 1
ATOM 9364 C C . SER C 1 320 ? 19.802 -39.302 5.720 1.00 84.12 300 SER C C 1
ATOM 9365 O O . SER C 1 320 ? 20.945 -39.035 5.368 1.00 73.75 300 SER C O 1
ATOM 9368 N N . PHE C 1 321 ? 19.088 -38.504 6.513 1.00 83.80 301 PHE C N 1
ATOM 9369 C CA . PHE C 1 321 ? 19.655 -37.289 7.091 1.00 82.80 301 PHE C CA 1
ATOM 9370 C C . PHE C 1 321 ? 19.189 -37.093 8.514 1.00 82.64 301 PHE C C 1
ATOM 9371 O O . PHE C 1 321 ? 18.216 -37.698 8.946 1.00 88.80 301 PHE C O 1
ATOM 9379 N N . PRO C 1 322 ? 19.904 -36.265 9.266 1.00 83.97 302 PRO C N 1
ATOM 9380 C CA . PRO C 1 322 ? 19.559 -36.065 10.663 1.00 81.35 302 PRO C CA 1
ATOM 9381 C C . PRO C 1 322 ? 18.174 -35.482 10.870 1.00 83.11 302 PRO C C 1
ATOM 9382 O O . PRO C 1 322 ? 17.672 -34.742 10.029 1.00 84.36 302 PRO C O 1
ATOM 9386 N N . VAL C 1 323 ? 17.587 -35.783 12.018 1.00 83.67 303 VAL C N 1
ATOM 9387 C CA . VAL C 1 323 ? 16.323 -35.220 12.420 1.00 82.51 303 VAL C CA 1
ATOM 9388 C C . VAL C 1 323 ? 16.534 -34.033 13.334 1.00 82.12 303 VAL C C 1
ATOM 9389 O O . VAL C 1 323 ? 17.218 -34.127 14.314 1.00 89.48 303 VAL C O 1
ATOM 9393 N N . PHE C 1 324 ? 15.882 -32.930 12.998 1.00 87.21 304 PHE C N 1
ATOM 9394 C CA . PHE C 1 324 ? 15.867 -31.700 13.770 1.00 84.74 304 PHE C CA 1
ATOM 9395 C C . PHE C 1 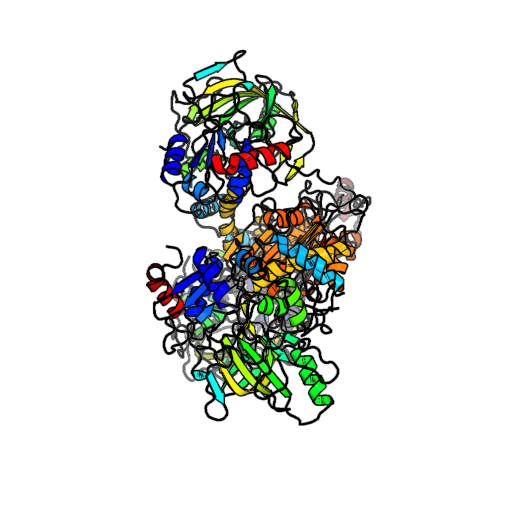324 ? 14.596 -31.700 14.578 1.00 83.36 304 PHE C C 1
ATOM 9396 O O . PHE C 1 324 ? 13.493 -31.669 14.014 1.00 86.20 304 PHE C O 1
ATOM 9404 N N . THR C 1 325 ? 14.737 -31.751 15.897 1.00 87.70 305 THR C N 1
ATOM 9405 C CA . THR C 1 325 ? 13.572 -31.718 16.801 1.00 90.09 305 THR C CA 1
ATOM 9406 C C . THR C 1 325 ? 13.292 -30.269 17.218 1.00 93.23 305 THR C C 1
ATOM 9407 O O . THR C 1 325 ? 14.171 -29.613 17.788 1.00 100.48 305 THR C O 1
ATOM 9411 N N . VAL C 1 326 ? 12.079 -29.778 16.952 1.00 91.86 306 VAL C N 1
ATOM 9412 C CA . VAL C 1 326 ? 11.731 -28.374 17.226 1.00 97.56 306 VAL C CA 1
ATOM 9413 C C . VAL C 1 326 ? 11.065 -28.199 18.609 1.00 101.52 306 VAL C C 1
ATOM 9414 O O . VAL C 1 326 ? 9.980 -28.701 18.875 1.00 96.24 306 VAL C O 1
ATOM 9418 N N . THR C 1 327 ? 11.749 -27.491 19.500 1.00 107.95 307 THR C N 1
ATOM 9419 C CA . THR C 1 327 ? 11.256 -27.305 20.859 1.00 110.66 307 THR C CA 1
ATOM 9420 C C . THR C 1 327 ? 10.528 -25.983 21.005 1.00 111.76 307 THR C C 1
ATOM 9421 O O . THR C 1 327 ? 9.703 -25.837 21.913 1.00 116.21 307 THR C O 1
ATOM 9425 N N . HIS C 1 328 ? 10.849 -25.021 20.140 1.00 108.27 308 HIS C N 1
ATOM 9426 C CA . HIS C 1 328 ? 10.242 -23.698 20.197 1.00 109.83 308 HIS C CA 1
ATOM 9427 C C . HIS C 1 328 ? 9.961 -23.148 18.828 1.00 102.07 308 HIS C C 1
ATOM 9428 O O . HIS C 1 328 ? 10.722 -23.389 17.896 1.00 106.39 308 HIS C O 1
ATOM 9435 N N . ILE C 1 329 ? 8.874 -22.395 18.719 1.00 97.79 309 ILE C N 1
ATOM 9436 C CA . ILE C 1 329 ? 8.590 -21.618 17.523 1.00 96.21 309 ILE C CA 1
ATOM 9437 C C . ILE C 1 329 ? 8.235 -20.233 17.984 1.00 95.51 309 ILE C C 1
ATOM 9438 O O . ILE C 1 329 ? 7.289 -20.053 18.767 1.00 97.43 309 ILE C O 1
ATOM 9443 N N . THR C 1 330 ? 8.942 -19.265 17.444 1.00 93.30 310 THR C N 1
ATOM 9444 C CA . THR C 1 330 ? 8.784 -17.879 17.784 1.00 100.81 310 THR C CA 1
ATOM 9445 C C . THR C 1 330 ? 8.356 -17.172 16.552 1.00 98.59 310 THR C C 1
ATOM 9446 O O . THR C 1 330 ? 8.891 -17.488 15.507 1.00 101.83 310 THR C O 1
ATOM 9450 N N . GLN C 1 331 ? 7.464 -16.194 16.654 1.00 97.12 311 GLN C N 1
ATOM 9451 C CA . GLN C 1 331 ? 7.091 -15.409 15.479 1.00 98.98 311 GLN C CA 1
ATOM 9452 C C . GLN C 1 331 ? 6.614 -13.996 15.765 1.00 100.18 311 GLN C C 1
ATOM 9453 O O . GLN C 1 331 ? 6.244 -13.667 16.870 1.00 108.27 311 GLN C O 1
ATOM 9459 N N . ARG C 1 332 ? 6.610 -13.172 14.731 1.00 100.23 312 ARG C N 1
ATOM 9460 C CA . ARG C 1 332 ? 5.946 -11.875 14.758 1.00 106.00 312 ARG C CA 1
ATOM 9461 C C . ARG C 1 332 ? 4.436 -11.977 14.748 1.00 110.62 312 ARG C C 1
ATOM 9462 O O . ARG C 1 332 ? 3.862 -13.002 14.414 1.00 104.21 312 ARG C O 1
ATOM 9470 N N . GLU C 1 333 ? 3.788 -10.902 15.166 1.00 125.89 313 GLU C N 1
ATOM 9471 C CA . GLU C 1 333 ? 2.325 -10.911 15.272 1.00 132.40 313 GLU C CA 1
ATOM 9472 C C . GLU C 1 333 ? 1.534 -11.296 14.025 1.00 129.26 313 GLU C C 1
ATOM 9473 O O . GLU C 1 333 ? 0.529 -12.000 14.138 1.00 140.25 313 GLU C O 1
ATOM 9479 N N . ASP C 1 334 ? 1.925 -10.777 12.870 1.00 117.39 314 ASP C N 1
ATOM 9480 C CA . ASP C 1 334 ? 1.136 -10.958 11.652 1.00 118.19 314 ASP C CA 1
ATOM 9481 C C . ASP C 1 334 ? 2.123 -11.542 10.669 1.00 112.75 314 ASP C C 1
ATOM 9482 O O . ASP C 1 334 ? 2.292 -11.082 9.539 1.00 102.38 314 ASP C O 1
ATOM 9487 N N . ALA C 1 335 ? 2.789 -12.575 11.181 1.00 107.89 315 ALA C N 1
ATOM 9488 C CA . ALA C 1 335 ? 3.863 -13.271 10.517 1.00 100.53 315 ALA C CA 1
ATOM 9489 C C . ALA C 1 335 ? 3.546 -13.706 9.094 1.00 96.70 315 ALA C C 1
ATOM 9490 O O . ALA C 1 335 ? 2.420 -14.078 8.772 1.00 109.31 315 ALA C O 1
ATOM 9492 N N . ILE C 1 336 ? 4.581 -13.658 8.273 1.00 89.83 316 ILE C N 1
ATOM 9493 C CA . ILE C 1 336 ? 4.549 -13.958 6.865 1.00 87.66 316 ILE C CA 1
ATOM 9494 C C . ILE C 1 336 ? 5.492 -15.129 6.658 1.00 81.29 316 ILE C C 1
ATOM 9495 O O . ILE C 1 336 ? 6.570 -15.168 7.228 1.00 82.16 316 ILE C O 1
ATOM 9500 N N . TYR C 1 337 ? 5.086 -16.101 5.862 1.00 76.94 317 TYR C N 1
ATOM 9501 C CA . TYR C 1 337 ? 5.925 -17.292 5.655 1.00 73.37 317 TYR C CA 1
ATOM 9502 C C . TYR C 1 337 ? 6.615 -17.222 4.330 1.00 67.40 317 TYR C C 1
ATOM 9503 O O . TYR C 1 337 ? 5.968 -17.096 3.310 1.00 73.16 317 TYR C O 1
ATOM 9512 N N . HIS C 1 338 ? 7.932 -17.284 4.357 1.00 69.50 318 HIS C N 1
ATOM 9513 C CA . HIS C 1 338 ? 8.764 -17.130 3.166 1.00 68.72 318 HIS C CA 1
ATOM 9514 C C . HIS C 1 338 ? 9.156 -18.520 2.653 1.00 69.99 318 HIS C C 1
ATOM 9515 O O . HIS C 1 338 ? 9.749 -19.329 3.370 1.00 69.68 318 HIS C O 1
ATOM 9522 N N . SER C 1 339 ? 8.807 -18.770 1.406 1.00 68.48 319 SER C N 1
ATOM 9523 C CA . SER C 1 339 ? 9.053 -20.055 0.779 1.00 68.73 319 SER C CA 1
ATOM 9524 C C . SER C 1 339 ? 9.477 -19.900 -0.652 1.00 64.56 319 SER C C 1
ATOM 9525 O O . SER C 1 339 ? 9.475 -18.801 -1.226 1.00 62.75 319 SER C O 1
ATOM 9528 N N . THR C 1 340 ? 9.946 -21.014 -1.185 1.00 64.03 320 THR C N 1
ATOM 9529 C CA . THR C 1 340 ? 10.280 -21.109 -2.585 1.00 62.84 320 THR C CA 1
ATOM 9530 C C . THR C 1 340 ? 10.203 -22.564 -3.055 1.00 66.21 320 THR C C 1
ATOM 9531 O O . THR C 1 340 ? 9.695 -23.438 -2.356 1.00 66.06 320 THR C O 1
ATOM 9535 N N . TYR C 1 341 ? 10.705 -22.812 -4.254 1.00 64.12 321 TYR C N 1
ATOM 9536 C CA . TYR C 1 341 ? 10.707 -24.140 -4.786 1.00 59.74 321 TYR C CA 1
ATOM 9537 C C . TYR C 1 341 ? 11.934 -24.187 -5.648 1.00 56.16 321 TYR C C 1
ATOM 9538 O O . TYR C 1 341 ? 12.426 -23.137 -6.090 1.00 53.48 321 TYR C O 1
ATOM 9547 N N . THR C 1 342 ? 12.453 -25.389 -5.840 1.00 56.54 322 THR C N 1
ATOM 9548 C CA . THR C 1 342 ? 13.426 -25.670 -6.906 1.00 64.23 322 THR C CA 1
ATOM 9549 C C . THR C 1 342 ? 12.865 -26.688 -7.870 1.00 57.69 322 THR C C 1
ATOM 9550 O O . THR C 1 342 ? 12.157 -27.572 -7.474 1.00 55.00 322 THR C O 1
ATOM 9554 N N . GLY C 1 343 ? 13.276 -26.598 -9.116 1.00 56.25 323 GLY C N 1
ATOM 9555 C CA . GLY C 1 343 ? 12.876 -27.553 -10.104 1.00 54.63 323 GLY C CA 1
ATOM 9556 C C . GLY C 1 343 ? 13.695 -27.365 -11.347 1.00 54.08 323 GLY C C 1
ATOM 9557 O O . GLY C 1 343 ? 14.773 -26.835 -11.342 1.00 47.79 323 GLY C O 1
ATOM 9558 N N . ARG C 1 344 ? 13.152 -27.811 -12.443 1.00 61.76 324 ARG C N 1
ATOM 9559 C CA . ARG C 1 344 ? 13.755 -27.591 -13.697 1.00 62.53 324 ARG C CA 1
ATOM 9560 C C . ARG C 1 344 ? 14.066 -26.109 -13.801 1.00 56.91 324 ARG C C 1
ATOM 9561 O O . ARG C 1 344 ? 13.230 -25.275 -13.536 1.00 57.90 324 ARG C O 1
ATOM 9569 N N . PRO C 1 345 ? 15.262 -25.761 -14.216 1.00 59.53 325 PRO C N 1
ATOM 9570 C CA . PRO C 1 345 ? 15.532 -24.311 -14.310 1.00 58.55 325 PRO C CA 1
ATOM 9571 C C . PRO C 1 345 ? 14.921 -23.641 -15.546 1.00 52.01 325 PRO C C 1
ATOM 9572 O O . PRO C 1 345 ? 14.667 -24.297 -16.523 1.00 48.97 325 PRO C O 1
ATOM 9576 N N . PRO C 1 346 ? 14.686 -22.334 -15.490 1.00 52.12 326 PRO C N 1
ATOM 9577 C CA . PRO C 1 346 ? 15.073 -21.514 -14.361 1.00 55.43 326 PRO C CA 1
ATOM 9578 C C . PRO C 1 346 ? 14.079 -21.530 -13.188 1.00 54.08 326 PRO C C 1
ATOM 9579 O O . PRO C 1 346 ? 12.915 -21.655 -13.379 1.00 55.14 326 PRO C O 1
ATOM 9583 N N . ASP C 1 347 ? 14.598 -21.404 -11.977 1.00 59.78 327 ASP C N 1
ATOM 9584 C CA . ASP C 1 347 ? 13.831 -21.169 -10.771 1.00 59.91 327 ASP C CA 1
ATOM 9585 C C . ASP C 1 347 ? 14.515 -20.069 -9.949 1.00 63.78 327 ASP C C 1
ATOM 9586 O O . ASP C 1 347 ? 15.586 -19.590 -10.321 1.00 68.00 327 ASP C O 1
ATOM 9591 N N . GLU C 1 348 ? 13.924 -19.677 -8.835 1.00 61.72 328 GLU C N 1
ATOM 9592 C CA . GLU C 1 348 ? 14.493 -18.596 -8.041 1.00 67.45 328 GLU C CA 1
ATOM 9593 C C . GLU C 1 348 ? 15.948 -18.848 -7.609 1.00 65.41 328 GLU C C 1
ATOM 9594 O O . GLU C 1 348 ? 16.784 -17.983 -7.701 1.00 64.43 328 GLU C O 1
ATOM 9600 N N . PRO C 1 349 ? 16.264 -20.033 -7.129 1.00 68.15 329 PRO C N 1
ATOM 9601 C CA . PRO C 1 349 ? 17.675 -20.295 -6.811 1.00 64.75 329 PRO C CA 1
ATOM 9602 C C . PRO C 1 349 ? 18.651 -20.089 -7.961 1.00 64.86 329 PRO C C 1
ATOM 9603 O O . PRO C 1 349 ? 19.781 -19.677 -7.768 1.00 67.26 329 PRO C O 1
ATOM 9607 N N . ALA C 1 350 ? 18.212 -20.387 -9.161 1.00 62.66 330 ALA C N 1
ATOM 9608 C CA . ALA C 1 350 ? 19.054 -20.230 -10.312 1.00 58.39 330 ALA C CA 1
ATOM 9609 C C . ALA C 1 350 ? 19.217 -18.773 -10.683 1.00 58.44 330 ALA C C 1
ATOM 9610 O O . ALA C 1 350 ? 20.278 -18.362 -11.131 1.00 68.20 330 ALA C O 1
ATOM 9612 N N . VAL C 1 351 ? 18.186 -17.973 -10.492 1.00 62.19 331 VAL C N 1
ATOM 9613 C CA . VAL C 1 351 ? 18.335 -16.534 -10.690 1.00 63.69 331 VAL C CA 1
ATOM 9614 C C . VAL C 1 351 ? 19.294 -15.945 -9.642 1.00 64.44 331 VAL C C 1
ATOM 9615 O O . VAL C 1 351 ? 20.149 -15.119 -9.944 1.00 60.13 331 VAL C O 1
ATOM 9619 N N . LEU C 1 352 ? 19.154 -16.398 -8.415 1.00 67.62 332 LEU C N 1
ATOM 9620 C CA . LEU C 1 352 ? 20.110 -16.076 -7.382 1.00 75.00 332 LEU C CA 1
ATOM 9621 C C . LEU C 1 352 ? 21.491 -16.437 -7.833 1.00 70.50 332 LEU C C 1
ATOM 9622 O O . LEU C 1 352 ? 22.365 -15.619 -7.786 1.00 69.51 332 LEU C O 1
ATOM 9627 N N . GLY C 1 353 ? 21.675 -17.672 -8.252 1.00 67.72 333 GLY C N 1
ATOM 9628 C CA . GLY C 1 353 ? 22.985 -18.140 -8.683 1.00 66.44 333 GLY C CA 1
ATOM 9629 C C . GLY C 1 353 ? 23.590 -17.379 -9.846 1.00 64.69 333 GLY C C 1
ATOM 9630 O O . GLY C 1 353 ? 24.792 -17.354 -9.989 1.00 73.91 333 GLY C O 1
ATOM 9631 N N . VAL C 1 354 ? 22.780 -16.763 -10.691 1.00 62.36 334 VAL C N 1
ATOM 9632 C CA . VAL C 1 354 ? 23.310 -15.977 -11.775 1.00 62.25 334 VAL C CA 1
ATOM 9633 C C . VAL C 1 354 ? 23.837 -14.675 -11.258 1.00 60.32 334 VAL C C 1
ATOM 9634 O O . VAL C 1 354 ? 24.936 -14.291 -11.590 1.00 67.59 334 VAL C O 1
ATOM 9638 N N . ALA C 1 355 ? 23.060 -13.991 -10.443 1.00 60.35 335 ALA C N 1
ATOM 9639 C CA . ALA C 1 355 ? 23.516 -12.752 -9.815 1.00 59.43 335 ALA C CA 1
ATOM 9640 C C . ALA C 1 355 ? 24.780 -12.985 -8.980 1.00 58.90 335 ALA C C 1
ATOM 9641 O O . ALA C 1 355 ? 25.686 -12.215 -9.040 1.00 58.02 335 ALA C O 1
ATOM 9643 N N . LEU C 1 356 ? 24.880 -14.086 -8.270 1.00 66.55 336 LEU C N 1
ATOM 9644 C CA . LEU C 1 356 ? 26.073 -14.340 -7.485 1.00 79.94 336 LEU C CA 1
ATOM 9645 C C . LEU C 1 356 ? 27.266 -14.733 -8.311 1.00 79.38 336 LEU C C 1
ATOM 9646 O O . LEU C 1 356 ? 28.352 -14.756 -7.795 1.00 95.85 336 LEU C O 1
ATOM 9651 N N . ASN C 1 357 ? 27.090 -15.087 -9.567 1.00 85.11 337 ASN C N 1
ATOM 9652 C CA . ASN C 1 357 ? 28.244 -15.248 -10.417 1.00 93.46 337 ASN C CA 1
ATOM 9653 C C . ASN C 1 357 ? 28.917 -13.924 -10.700 1.00 87.38 337 ASN C C 1
ATOM 9654 O O . ASN C 1 357 ? 30.126 -13.879 -10.786 1.00 93.91 337 ASN C O 1
ATOM 9659 N N . GLU C 1 358 ? 28.153 -12.851 -10.816 1.00 80.91 338 GLU C N 1
ATOM 9660 C CA . GLU C 1 358 ? 28.754 -11.551 -11.059 1.00 77.85 338 GLU C CA 1
ATOM 9661 C C . GLU C 1 358 ? 29.705 -11.205 -9.941 1.00 72.54 338 GLU C C 1
ATOM 9662 O O . GLU C 1 358 ? 30.737 -10.603 -10.158 1.00 67.52 338 GLU C O 1
ATOM 9668 N N . VAL C 1 359 ? 29.375 -11.640 -8.745 1.00 72.42 339 VAL C N 1
ATOM 9669 C CA . VAL C 1 359 ? 30.278 -11.520 -7.643 1.00 72.82 339 VAL C CA 1
ATOM 9670 C C . VAL C 1 359 ? 31.588 -12.237 -7.895 1.00 74.82 339 VAL C C 1
ATOM 9671 O O . VAL C 1 359 ? 32.606 -11.762 -7.432 1.00 78.02 339 VAL C O 1
ATOM 9675 N N . PHE C 1 360 ? 31.582 -13.388 -8.570 1.00 75.37 340 PHE C N 1
ATOM 9676 C CA . PHE C 1 360 ? 32.834 -14.171 -8.703 1.00 81.75 340 PHE C CA 1
ATOM 9677 C C . PHE C 1 360 ? 33.736 -13.688 -9.820 1.00 71.97 340 PHE C C 1
ATOM 9678 O O . PHE C 1 360 ? 34.931 -13.881 -9.747 1.00 77.94 340 PHE C O 1
ATOM 9686 N N . VAL C 1 361 ? 33.170 -13.091 -10.861 1.00 67.11 341 VAL C N 1
ATOM 9687 C CA . VAL C 1 361 ? 33.974 -12.669 -11.997 1.00 64.27 341 VAL C CA 1
ATOM 9688 C C . VAL C 1 361 ? 35.254 -11.897 -11.580 1.00 63.73 341 VAL C C 1
ATOM 9689 O O . VAL C 1 361 ? 36.323 -12.251 -11.991 1.00 60.85 341 VAL C O 1
ATOM 9693 N N . PRO C 1 362 ? 35.136 -10.835 -10.761 1.00 63.11 342 PRO C N 1
ATOM 9694 C CA . PRO C 1 362 ? 36.340 -10.156 -10.278 1.00 61.22 342 PRO C CA 1
ATOM 9695 C C . PRO C 1 362 ? 37.332 -11.019 -9.555 1.00 59.28 342 PRO C C 1
ATOM 9696 O O . PRO C 1 362 ? 38.513 -10.712 -9.591 1.00 53.19 342 PRO C O 1
ATOM 9700 N N . ILE C 1 363 ? 36.863 -12.037 -8.821 1.00 62.49 343 ILE C N 1
ATOM 9701 C CA . ILE C 1 363 ? 37.794 -12.900 -8.058 1.00 62.15 343 ILE C CA 1
ATOM 9702 C C . ILE C 1 363 ? 38.541 -13.811 -9.015 1.00 60.60 343 ILE C C 1
ATOM 9703 O O . ILE C 1 363 ? 39.724 -14.099 -8.810 1.00 58.41 343 ILE C O 1
ATOM 9708 N N . LEU C 1 364 ? 37.844 -14.249 -10.061 1.00 53.84 344 LEU C N 1
ATOM 9709 C CA . LEU C 1 364 ? 38.491 -14.970 -11.126 1.00 55.42 344 LEU C CA 1
ATOM 9710 C C . LEU C 1 364 ? 39.454 -14.098 -11.919 1.00 53.90 344 LEU C C 1
ATOM 9711 O O . LEU C 1 364 ? 40.554 -14.546 -12.264 1.00 53.53 344 LEU C O 1
ATOM 9716 N N . GLN C 1 365 ? 39.062 -12.849 -12.173 1.00 52.70 345 GLN C N 1
ATOM 9717 C CA . GLN C 1 365 ? 39.930 -11.935 -12.905 1.00 51.38 345 GLN C CA 1
ATOM 9718 C C . GLN C 1 365 ? 41.172 -11.531 -12.155 1.00 51.18 345 GLN C C 1
ATOM 9719 O O . GLN C 1 365 ? 42.190 -11.300 -12.766 1.00 54.86 345 GLN C O 1
ATOM 9725 N N . LYS C 1 366 ? 41.102 -11.421 -10.844 1.00 53.34 346 LYS C N 1
ATOM 9726 C CA . LYS C 1 366 ? 42.276 -11.095 -10.077 1.00 57.64 346 LYS C CA 1
ATOM 9727 C C . LYS C 1 366 ? 43.293 -12.193 -10.324 1.00 57.55 346 LYS C C 1
ATOM 9728 O O . LYS C 1 366 ? 44.483 -11.934 -10.491 1.00 52.90 346 LYS C O 1
ATOM 9734 N N . GLN C 1 367 ? 42.822 -13.432 -10.374 1.00 57.48 347 GLN C N 1
ATOM 9735 C CA . GLN C 1 367 ? 43.724 -14.563 -10.492 1.00 57.75 347 GLN C CA 1
ATOM 9736 C C . GLN C 1 367 ? 44.122 -14.821 -11.928 1.00 52.62 347 GLN C C 1
ATOM 9737 O O . GLN C 1 367 ? 45.256 -15.156 -12.197 1.00 51.82 347 GLN C O 1
ATOM 9743 N N . PHE C 1 368 ? 43.168 -14.691 -12.843 1.00 49.57 348 PHE C N 1
ATOM 9744 C CA . PHE C 1 368 ? 43.401 -14.846 -14.270 1.00 49.69 348 PHE C CA 1
ATOM 9745 C C . PHE C 1 368 ? 43.005 -13.554 -15.003 1.00 50.94 348 PHE C C 1
ATOM 9746 O O . PHE C 1 368 ? 41.902 -13.413 -15.524 1.00 51.96 348 PHE C O 1
ATOM 9754 N N . PRO C 1 369 ? 43.929 -12.596 -15.065 1.00 53.12 349 PRO C N 1
ATOM 9755 C CA . PRO C 1 369 ? 43.535 -11.306 -15.658 1.00 52.57 349 PRO C CA 1
ATOM 9756 C C . PRO C 1 369 ? 43.273 -11.351 -17.161 1.00 49.49 349 PRO C C 1
ATOM 9757 O O . PRO C 1 369 ? 42.797 -10.394 -17.730 1.00 48.55 349 PRO C O 1
ATOM 9761 N N . GLU C 1 370 ? 43.532 -12.495 -17.771 1.00 49.09 350 GLU C N 1
ATOM 9762 C CA . GLU C 1 370 ? 43.171 -12.714 -19.146 1.00 46.95 350 GLU C CA 1
ATOM 9763 C C . GLU C 1 370 ? 41.685 -12.960 -19.388 1.00 43.60 350 GLU C C 1
ATOM 9764 O O . GLU C 1 370 ? 41.228 -12.839 -20.516 1.00 45.70 350 GLU C O 1
ATOM 9770 N N . ILE C 1 371 ? 40.932 -13.238 -18.342 1.00 42.87 351 ILE C N 1
ATOM 9771 C CA . ILE C 1 371 ? 39.520 -13.508 -18.444 1.00 42.48 351 ILE C CA 1
ATOM 9772 C C . ILE C 1 371 ? 38.746 -12.239 -18.571 1.00 48.00 351 ILE C C 1
ATOM 9773 O O . ILE C 1 371 ? 38.726 -11.432 -17.676 1.00 51.99 351 ILE C O 1
ATOM 9778 N N . VAL C 1 372 ? 38.000 -12.111 -19.653 1.00 53.75 352 VAL C N 1
ATOM 9779 C CA . VAL C 1 372 ? 37.119 -10.964 -19.882 1.00 50.79 352 VAL C CA 1
ATOM 9780 C C . VAL C 1 372 ? 35.731 -11.191 -19.304 1.00 51.14 352 VAL C C 1
ATOM 9781 O O . VAL C 1 372 ? 35.159 -10.302 -18.701 1.00 56.62 352 VAL C O 1
ATOM 9785 N N . ASP C 1 373 ? 35.163 -12.357 -19.529 1.00 49.50 353 ASP C N 1
ATOM 9786 C CA . ASP C 1 373 ? 33.861 -12.718 -18.937 1.00 47.48 353 ASP C CA 1
ATOM 9787 C C . ASP C 1 373 ? 33.793 -14.195 -18.563 1.00 45.06 353 ASP C C 1
ATOM 9788 O O . ASP C 1 373 ? 34.498 -15.006 -19.113 1.00 44.54 353 ASP C O 1
ATOM 9793 N N . PHE C 1 374 ? 32.907 -14.529 -17.647 1.00 47.19 354 PHE C N 1
ATOM 9794 C CA . PHE C 1 374 ? 32.773 -15.859 -17.099 1.00 48.89 354 PHE C CA 1
ATOM 9795 C C . PHE C 1 374 ? 31.314 -16.059 -16.726 1.00 51.58 354 PHE C C 1
ATOM 9796 O O . PHE C 1 374 ? 30.805 -15.363 -15.869 1.00 56.59 354 PHE C O 1
ATOM 9804 N N . TYR C 1 375 ? 30.636 -17.006 -17.370 1.00 54.12 355 TYR C N 1
ATOM 9805 C CA . TYR C 1 375 ? 29.177 -17.127 -17.291 1.00 50.49 355 TYR C CA 1
ATOM 9806 C C . TYR C 1 375 ? 28.782 -18.556 -17.112 1.00 49.28 355 TYR C C 1
ATOM 9807 O O . TYR C 1 375 ? 29.257 -19.427 -17.818 1.00 49.05 355 TYR C O 1
ATOM 9816 N N . LEU C 1 376 ? 27.919 -18.802 -16.142 1.00 54.68 356 LEU C N 1
ATOM 9817 C CA . LEU C 1 376 ? 27.295 -20.107 -15.934 1.00 54.97 356 LEU C CA 1
ATOM 9818 C C . LEU C 1 376 ? 25.807 -20.039 -16.231 1.00 54.83 356 LEU C C 1
ATOM 9819 O O . LEU C 1 376 ? 24.998 -19.612 -15.410 1.00 54.58 356 LEU C O 1
ATOM 9824 N N . PRO C 1 377 ? 25.435 -20.475 -17.420 1.00 54.89 357 PRO C N 1
ATOM 9825 C CA . PRO C 1 377 ? 24.039 -20.466 -17.823 1.00 52.71 357 PRO C CA 1
ATOM 9826 C C . PRO C 1 377 ? 23.123 -21.165 -16.829 1.00 51.23 357 PRO C C 1
ATOM 9827 O O . PRO C 1 377 ? 23.436 -22.260 -16.378 1.00 52.52 357 PRO C O 1
ATOM 9831 N N . PRO C 1 378 ? 22.019 -20.529 -16.459 1.00 53.09 358 PRO C N 1
ATOM 9832 C CA . PRO C 1 378 ? 21.022 -21.177 -15.584 1.00 55.58 358 PRO C CA 1
ATOM 9833 C C . PRO C 1 378 ? 20.558 -22.531 -16.141 1.00 57.51 358 PRO C C 1
ATOM 9834 O O . PRO C 1 378 ? 20.412 -23.495 -15.384 1.00 56.41 358 PRO C O 1
ATOM 9838 N N . GLU C 1 379 ? 20.380 -22.601 -17.455 1.00 57.42 359 GLU C N 1
ATOM 9839 C CA . GLU C 1 379 ? 19.944 -23.838 -18.123 1.00 61.99 359 GLU C CA 1
ATOM 9840 C C . GLU C 1 379 ? 20.914 -25.012 -17.913 1.00 64.36 359 GLU C C 1
ATOM 9841 O O . GLU C 1 379 ? 20.511 -26.185 -18.033 1.00 63.33 359 GLU C O 1
ATOM 9847 N N . GLY C 1 380 ? 22.167 -24.730 -17.516 1.00 65.58 360 GLY C N 1
ATOM 9848 C CA . GLY C 1 380 ? 23.114 -25.824 -17.176 1.00 64.80 360 GLY C CA 1
ATOM 9849 C C . GLY C 1 380 ? 23.049 -26.300 -15.724 1.00 67.68 360 GLY C C 1
ATOM 9850 O O . GLY C 1 380 ? 24.061 -26.681 -15.154 1.00 71.11 360 GLY C O 1
ATOM 9851 N N . CYS C 1 381 ? 21.872 -26.231 -15.115 1.00 68.29 361 CYS C N 1
ATOM 9852 C CA . CYS C 1 381 ? 21.716 -26.427 -13.676 1.00 72.43 361 CYS C CA 1
ATOM 9853 C C . CYS C 1 381 ? 22.658 -25.565 -12.875 1.00 74.57 361 CYS C C 1
ATOM 9854 O O . CYS C 1 381 ? 23.129 -25.959 -11.812 1.00 75.37 361 CYS C O 1
ATOM 9857 N N . SER C 1 382 ? 22.884 -24.353 -13.380 1.00 80.43 362 SER C N 1
ATOM 9858 C CA . SER C 1 382 ? 23.555 -23.291 -12.639 1.00 79.88 362 SER C CA 1
ATOM 9859 C C . SER C 1 382 ? 25.062 -23.451 -12.440 1.00 77.58 362 SER C C 1
ATOM 9860 O O . SER C 1 382 ? 25.732 -22.431 -12.301 1.00 83.44 362 SER C O 1
ATOM 9863 N N . TYR C 1 383 ? 25.583 -24.686 -12.393 1.00 67.23 363 TYR C N 1
ATOM 9864 C CA . TYR C 1 383 ? 27.004 -24.909 -12.120 1.00 65.42 363 TYR C CA 1
ATOM 9865 C C . TYR C 1 383 ? 27.697 -25.917 -13.093 1.00 57.22 363 TYR C C 1
ATOM 9866 O O . TYR C 1 383 ? 28.898 -26.092 -13.041 1.00 49.95 363 TYR C O 1
ATOM 9875 N N . ARG C 1 384 ? 26.957 -26.553 -13.985 1.00 48.01 364 ARG C N 1
ATOM 9876 C CA . ARG C 1 384 ? 27.526 -27.659 -14.693 1.00 45.48 364 ARG C CA 1
ATOM 9877 C C . ARG C 1 384 ? 28.198 -27.274 -15.998 1.00 44.13 364 ARG C C 1
ATOM 9878 O O . ARG C 1 384 ? 28.972 -28.048 -16.527 1.00 42.87 364 ARG C O 1
ATOM 9886 N N . LEU C 1 385 ? 27.909 -26.086 -16.500 1.00 44.23 365 LEU C N 1
ATOM 9887 C CA . LEU C 1 385 ? 28.499 -25.622 -17.712 1.00 45.13 365 LEU C CA 1
ATOM 9888 C C . LEU C 1 385 ? 28.970 -24.180 -17.545 1.00 46.42 365 LEU C C 1
ATOM 9889 O O . LEU C 1 385 ? 28.221 -23.355 -17.041 1.00 44.92 365 LEU C O 1
ATOM 9894 N N . ALA C 1 386 ? 30.193 -23.877 -17.976 1.00 41.85 366 ALA C N 1
ATOM 9895 C CA . ALA C 1 386 ? 30.695 -22.524 -17.892 1.00 41.71 366 ALA C CA 1
ATOM 9896 C C . ALA C 1 386 ? 31.161 -22.062 -19.245 1.00 43.65 366 ALA C C 1
ATOM 9897 O O . ALA C 1 386 ? 31.805 -22.824 -19.961 1.00 43.84 366 ALA C O 1
ATOM 9899 N N . VAL C 1 387 ? 30.891 -20.809 -19.579 1.00 43.18 367 VAL C N 1
ATOM 9900 C CA . VAL C 1 387 ? 31.482 -20.205 -20.753 1.00 44.08 367 VAL C CA 1
ATOM 9901 C C . VAL C 1 387 ? 32.439 -19.125 -20.293 1.00 45.56 367 VAL C C 1
ATOM 9902 O O . VAL C 1 387 ? 32.040 -18.236 -19.552 1.00 50.26 367 VAL C O 1
ATOM 9906 N N . VAL C 1 388 ? 33.658 -19.163 -20.807 1.00 42.96 368 VAL C N 1
ATOM 9907 C CA . VAL C 1 388 ? 34.692 -18.235 -20.408 1.00 42.19 368 VAL C CA 1
ATOM 9908 C C . VAL C 1 388 ? 35.265 -17.586 -21.639 1.00 42.00 368 VAL C C 1
ATOM 9909 O O . VAL C 1 388 ? 35.629 -18.298 -22.576 1.00 36.72 368 VAL C O 1
ATOM 9913 N N . THR C 1 389 ? 35.400 -16.255 -21.634 1.00 42.21 369 THR C N 1
ATOM 9914 C CA . THR C 1 389 ? 36.021 -15.554 -22.752 1.00 42.65 369 THR C CA 1
ATOM 9915 C C . THR C 1 389 ? 37.333 -14.928 -22.297 1.00 42.83 369 THR C C 1
ATOM 9916 O O . THR C 1 389 ? 37.397 -14.343 -21.247 1.00 45.35 369 THR C O 1
ATOM 9920 N N . ILE C 1 390 ? 38.357 -15.007 -23.124 1.00 41.61 370 ILE C N 1
ATOM 9921 C CA . ILE C 1 390 ? 39.659 -14.539 -22.759 1.00 42.40 370 ILE C CA 1
ATOM 9922 C C . ILE C 1 390 ? 40.279 -13.718 -23.838 1.00 44.73 370 ILE C C 1
ATOM 9923 O O . ILE C 1 390 ? 39.822 -13.711 -24.974 1.00 45.21 370 ILE C O 1
ATOM 9928 N N . LYS C 1 391 ? 41.278 -12.955 -23.438 1.00 51.56 371 LYS C N 1
ATOM 9929 C CA . LYS C 1 391 ? 42.155 -12.305 -24.357 1.00 58.40 371 LYS C CA 1
ATOM 9930 C C . LYS C 1 391 ? 43.367 -13.214 -24.442 1.00 52.17 371 LYS C C 1
ATOM 9931 O O . LYS C 1 391 ? 44.227 -13.206 -23.563 1.00 56.18 371 LYS C O 1
ATOM 9937 N N . LYS C 1 392 ? 43.418 -14.004 -25.495 1.00 48.14 372 LYS C N 1
ATOM 9938 C CA . LYS C 1 392 ? 44.405 -15.048 -25.626 1.00 48.21 372 LYS C CA 1
ATOM 9939 C C . LYS C 1 392 ? 45.728 -14.391 -25.943 1.00 52.10 372 LYS C C 1
ATOM 9940 O O . LYS C 1 392 ? 45.780 -13.484 -26.766 1.00 57.24 372 LYS C O 1
ATOM 9946 N N . GLN C 1 393 ? 46.783 -14.858 -25.276 1.00 52.30 373 GLN C N 1
ATOM 9947 C CA . GLN C 1 393 ? 48.123 -14.290 -25.324 1.00 51.40 373 GLN C CA 1
ATOM 9948 C C . GLN C 1 393 ? 49.175 -15.267 -25.846 1.00 48.69 373 GLN C C 1
ATOM 9949 O O . GLN C 1 393 ? 50.260 -14.859 -26.147 1.00 49.63 373 GLN C O 1
ATOM 9955 N N . TYR C 1 394 ? 48.885 -16.560 -25.897 1.00 47.74 374 TYR C N 1
ATOM 9956 C CA . TYR C 1 394 ? 49.823 -17.544 -26.413 1.00 46.08 374 TYR C CA 1
ATOM 9957 C C . TYR C 1 394 ? 49.137 -18.837 -26.793 1.00 47.25 374 TYR C C 1
ATOM 9958 O O . TYR C 1 394 ? 48.054 -19.169 -26.305 1.00 44.78 374 TYR C O 1
ATOM 9967 N N . ALA C 1 395 ? 49.829 -19.612 -27.610 1.00 46.99 375 ALA C N 1
ATOM 9968 C CA . ALA C 1 395 ? 49.337 -20.921 -27.992 1.00 44.71 375 ALA C CA 1
ATOM 9969 C C . ALA C 1 395 ? 49.098 -21.794 -26.769 1.00 42.74 375 ALA C C 1
ATOM 9970 O O . ALA C 1 395 ? 49.887 -21.802 -25.840 1.00 46.53 375 ALA C O 1
ATOM 9972 N N . GLY C 1 396 ? 47.963 -22.474 -26.781 1.00 40.90 376 GLY C N 1
ATOM 9973 C CA . GLY C 1 396 ? 47.543 -23.335 -25.687 1.00 41.21 376 GLY C CA 1
ATOM 9974 C C . GLY C 1 396 ? 46.910 -22.625 -24.506 1.00 41.48 376 GLY C C 1
ATOM 9975 O O . GLY C 1 396 ? 46.557 -23.264 -23.526 1.00 41.83 376 GLY C O 1
ATOM 9976 N N . HIS C 1 397 ? 46.792 -21.303 -24.560 1.00 40.37 377 HIS C N 1
ATOM 9977 C CA . HIS C 1 397 ? 46.222 -20.570 -23.429 1.00 42.92 377 HIS C CA 1
ATOM 9978 C C . HIS C 1 397 ? 44.879 -21.116 -22.908 1.00 39.28 377 HIS C C 1
ATOM 9979 O O . HIS C 1 397 ? 44.609 -21.156 -21.738 1.00 39.80 377 HIS C O 1
ATOM 9986 N N . ALA C 1 398 ? 44.017 -21.520 -23.790 1.00 39.58 378 ALA C N 1
ATOM 9987 C CA . ALA C 1 398 ? 42.703 -21.956 -23.333 1.00 40.58 378 ALA C CA 1
ATOM 9988 C C . ALA C 1 398 ? 42.816 -23.066 -22.322 1.00 38.21 378 ALA C C 1
ATOM 9989 O O . ALA C 1 398 ? 41.987 -23.202 -21.478 1.00 41.37 378 ALA C O 1
ATOM 9991 N N . LYS C 1 399 ? 43.831 -23.895 -22.425 1.00 40.65 379 LYS C N 1
ATOM 9992 C CA . LYS C 1 399 ? 43.917 -25.050 -21.552 1.00 40.75 379 LYS C CA 1
ATOM 9993 C C . LYS C 1 399 ? 44.209 -24.646 -20.139 1.00 40.59 379 LYS C C 1
ATOM 9994 O O . LYS C 1 399 ? 43.748 -25.285 -19.187 1.00 38.27 379 LYS C O 1
ATOM 10000 N N . ARG C 1 400 ? 45.006 -23.605 -19.988 1.00 42.19 380 ARG C N 1
ATOM 10001 C CA . ARG C 1 400 ? 45.324 -23.137 -18.654 1.00 46.22 380 ARG C CA 1
ATOM 10002 C C . ARG C 1 400 ? 44.069 -22.616 -17.994 1.00 45.53 380 ARG C C 1
ATOM 10003 O O . ARG C 1 400 ? 43.813 -22.880 -16.825 1.00 45.78 380 ARG C O 1
ATOM 10011 N N . VAL C 1 401 ? 43.271 -21.898 -18.755 1.00 45.65 381 VAL C N 1
ATOM 10012 C CA . VAL C 1 401 ? 42.036 -21.339 -18.232 1.00 44.36 381 VAL C CA 1
ATOM 10013 C C . VAL C 1 401 ? 41.050 -22.431 -17.847 1.00 45.60 381 VAL C C 1
ATOM 10014 O O . VAL C 1 401 ? 40.444 -22.355 -16.778 1.00 47.55 381 VAL C O 1
ATOM 10018 N N . MET C 1 402 ? 40.913 -23.476 -18.668 1.00 43.90 382 MET C N 1
ATOM 10019 C CA . MET C 1 402 ? 40.031 -24.592 -18.286 1.00 44.70 382 MET C CA 1
ATOM 10020 C C . MET C 1 402 ? 40.473 -25.192 -16.964 1.00 44.38 382 MET C C 1
ATOM 10021 O O . MET C 1 402 ? 39.663 -25.404 -16.065 1.00 50.33 382 MET C O 1
ATOM 10026 N N . MET C 1 403 ? 41.759 -25.469 -16.836 1.00 42.52 383 MET C N 1
ATOM 10027 C CA . MET C 1 403 ? 42.269 -26.038 -15.595 1.00 44.31 383 MET C CA 1
ATOM 10028 C C . MET C 1 403 ? 42.115 -25.115 -14.418 1.00 42.22 383 MET C C 1
ATOM 10029 O O . MET C 1 403 ? 41.852 -25.565 -13.305 1.00 43.48 383 MET C O 1
ATOM 10034 N N . GLY C 1 404 ? 42.207 -23.822 -14.670 1.00 38.62 384 GLY C N 1
ATOM 10035 C CA . GLY C 1 404 ? 41.926 -22.862 -13.634 1.00 42.61 384 GLY C CA 1
ATOM 10036 C C . GLY C 1 404 ? 40.500 -22.901 -13.154 1.00 44.13 384 GLY C C 1
ATOM 10037 O O . GLY C 1 404 ? 40.260 -22.797 -11.970 1.00 52.48 384 GLY C O 1
ATOM 10038 N N . VAL C 1 405 ? 39.546 -23.001 -14.061 1.00 43.04 385 VAL C N 1
ATOM 10039 C CA . VAL C 1 405 ? 38.162 -23.057 -13.654 1.00 45.93 385 VAL C CA 1
ATOM 10040 C C . VAL C 1 405 ? 37.970 -24.326 -12.805 1.00 46.61 385 VAL C C 1
ATOM 10041 O O . VAL C 1 405 ? 37.319 -24.328 -11.778 1.00 46.61 385 VAL C O 1
ATOM 10045 N N . TRP C 1 406 ? 38.488 -25.440 -13.277 1.00 46.81 386 TRP C N 1
ATOM 10046 C CA . TRP C 1 406 ? 38.271 -26.664 -12.567 1.00 47.77 386 TRP C CA 1
ATOM 10047 C C . TRP C 1 406 ? 39.025 -26.753 -11.219 1.00 51.86 386 TRP C C 1
ATOM 10048 O O . TRP C 1 406 ? 38.821 -27.720 -10.486 1.00 53.02 386 TRP C O 1
ATOM 10059 N N . SER C 1 407 ? 39.918 -25.809 -10.910 1.00 47.70 387 SER C N 1
ATOM 10060 C CA . SER C 1 407 ? 40.742 -25.948 -9.712 1.00 45.69 387 SER C CA 1
ATOM 10061 C C . SER C 1 407 ? 40.742 -24.767 -8.761 1.00 47.63 387 SER C C 1
ATOM 10062 O O . SER C 1 407 ? 41.110 -24.942 -7.654 1.00 48.35 387 SER C O 1
ATOM 10065 N N . PHE C 1 408 ? 40.377 -23.572 -9.204 1.00 52.58 388 PHE C N 1
ATOM 10066 C CA . PHE C 1 408 ? 40.604 -22.384 -8.407 1.00 57.57 388 PHE C CA 1
ATOM 10067 C C . PHE C 1 408 ? 39.561 -22.254 -7.308 1.00 58.36 388 PHE C C 1
ATOM 10068 O O . PHE C 1 408 ? 39.921 -22.291 -6.177 1.00 65.57 388 PHE C O 1
ATOM 10076 N N . LEU C 1 409 ? 38.291 -22.143 -7.631 1.00 56.82 389 LEU C N 1
ATOM 10077 C CA . LEU C 1 409 ? 37.256 -22.030 -6.625 1.00 55.73 389 LEU C CA 1
ATOM 10078 C C . LEU C 1 409 ? 36.423 -23.291 -6.507 1.00 61.37 389 LEU C C 1
ATOM 10079 O O . LEU C 1 409 ? 36.092 -23.910 -7.513 1.00 59.87 389 LEU C O 1
ATOM 10084 N N . ARG C 1 410 ? 36.064 -23.644 -5.277 1.00 63.32 390 ARG C N 1
ATOM 10085 C CA . ARG C 1 410 ? 35.352 -24.876 -5.011 1.00 66.45 390 ARG C CA 1
ATOM 10086 C C . ARG C 1 410 ? 33.999 -24.914 -5.643 1.00 63.05 390 ARG C C 1
ATOM 10087 O O . ARG C 1 410 ? 33.555 -26.004 -6.018 1.00 56.08 390 ARG C O 1
ATOM 10095 N N . GLN C 1 411 ? 33.361 -23.764 -5.840 1.00 62.72 391 GLN C N 1
ATOM 10096 C CA . GLN C 1 411 ? 32.017 -23.808 -6.450 1.00 67.87 391 GLN C CA 1
ATOM 10097 C C . GLN C 1 411 ? 32.081 -24.327 -7.864 1.00 65.92 391 GLN C C 1
ATOM 10098 O O . GLN C 1 411 ? 31.088 -24.847 -8.309 1.00 60.91 391 GLN C O 1
ATOM 10104 N N . PHE C 1 412 ? 33.239 -24.231 -8.546 1.00 60.40 392 PHE C N 1
ATOM 10105 C CA . PHE C 1 412 ? 33.382 -24.771 -9.909 1.00 52.55 392 PHE C CA 1
ATOM 10106 C C . PHE C 1 412 ? 34.086 -26.099 -10.043 1.00 54.12 392 PHE C C 1
ATOM 10107 O O . PHE C 1 412 ? 34.308 -26.565 -11.143 1.00 53.43 392 PHE C O 1
ATOM 10115 N N . MET C 1 413 ? 34.351 -26.759 -8.926 1.00 56.85 393 MET C N 1
ATOM 10116 C CA . MET C 1 413 ? 35.033 -28.064 -8.940 1.00 59.16 393 MET C CA 1
ATOM 10117 C C . MET C 1 413 ? 34.295 -29.176 -9.670 1.00 54.91 393 MET C C 1
ATOM 10118 O O . MET C 1 413 ? 34.923 -30.105 -10.128 1.00 58.22 393 MET C O 1
ATOM 10123 N N . TYR C 1 414 ? 32.984 -29.082 -9.767 1.00 56.96 394 TYR C N 1
ATOM 10124 C CA . TYR C 1 414 ? 32.170 -30.113 -10.382 1.00 59.39 394 TYR C CA 1
ATOM 10125 C C . TYR C 1 414 ? 31.643 -29.719 -11.788 1.00 55.90 394 TYR C C 1
ATOM 10126 O O . TYR C 1 414 ? 30.741 -30.372 -12.334 1.00 60.67 394 TYR C O 1
ATOM 10135 N N . THR C 1 415 ? 32.123 -28.601 -12.320 1.00 54.09 395 THR C N 1
ATOM 10136 C CA . THR C 1 415 ? 31.672 -28.077 -13.613 1.00 50.39 395 THR C CA 1
ATOM 10137 C C . THR C 1 415 ? 32.132 -29.035 -14.701 1.00 50.54 395 THR C C 1
ATOM 10138 O O . THR C 1 415 ? 33.351 -29.192 -14.888 1.00 46.17 395 THR C O 1
ATOM 10142 N N . LYS C 1 416 ? 31.195 -29.718 -15.367 1.00 43.99 396 LYS C N 1
ATOM 10143 C CA . LYS C 1 416 ? 31.610 -30.760 -16.291 1.00 45.93 396 LYS C CA 1
ATOM 10144 C C . LYS C 1 416 ? 31.909 -30.296 -17.700 1.00 45.13 396 LYS C C 1
ATOM 10145 O O . LYS C 1 416 ? 32.714 -30.937 -18.346 1.00 45.99 396 LYS C O 1
ATOM 10151 N N . PHE C 1 417 ? 31.356 -29.170 -18.131 1.00 40.33 397 PHE C N 1
ATOM 10152 C CA . PHE C 1 417 ? 31.712 -28.598 -19.407 1.00 40.42 397 PHE C CA 1
ATOM 10153 C C . PHE C 1 417 ? 32.213 -27.205 -19.256 1.00 40.02 397 PHE C C 1
ATOM 10154 O O . PHE C 1 417 ? 31.616 -26.390 -18.544 1.00 48.24 397 PHE C O 1
ATOM 10162 N N . VAL C 1 418 ? 33.291 -26.897 -19.951 1.00 38.20 398 VAL C N 1
ATOM 10163 C CA . VAL C 1 418 ? 33.830 -25.544 -19.965 1.00 37.96 398 VAL C CA 1
ATOM 10164 C C . VAL C 1 418 ? 34.118 -25.196 -21.402 1.00 38.21 398 VAL C C 1
ATOM 10165 O O . VAL C 1 418 ? 34.901 -25.873 -22.037 1.00 36.20 398 VAL C O 1
ATOM 10169 N N . ILE C 1 419 ? 33.516 -24.124 -21.884 1.00 38.03 399 ILE C N 1
ATOM 10170 C CA . ILE C 1 419 ? 33.778 -23.648 -23.231 1.00 39.37 399 ILE C CA 1
ATOM 10171 C C . ILE C 1 419 ? 34.636 -22.390 -23.136 1.00 41.98 399 ILE C C 1
ATOM 10172 O O . ILE C 1 419 ? 34.244 -21.443 -22.459 1.00 43.45 399 ILE C O 1
ATOM 10177 N N . VAL C 1 420 ? 35.793 -22.364 -23.807 1.00 41.17 400 VAL C N 1
ATOM 10178 C CA . VAL C 1 420 ? 36.611 -21.186 -23.832 1.00 39.88 400 VAL C CA 1
ATOM 10179 C C . VAL C 1 420 ? 36.624 -20.520 -25.201 1.00 40.75 400 VAL C C 1
ATOM 10180 O O . VAL C 1 420 ? 36.867 -21.166 -26.195 1.00 40.61 400 VAL C O 1
ATOM 10184 N N . CYS C 1 421 ? 36.461 -19.202 -25.215 1.00 42.72 401 CYS C N 1
ATOM 10185 C CA . CYS C 1 421 ? 36.376 -18.424 -26.433 1.00 43.00 401 CYS C CA 1
ATOM 10186 C C . CYS C 1 421 ? 37.181 -17.153 -26.313 1.00 45.30 401 CYS C C 1
ATOM 10187 O O . CYS C 1 421 ? 37.570 -16.762 -25.225 1.00 45.90 401 CYS C O 1
ATOM 10190 N N . ASP C 1 422 ? 37.352 -16.474 -27.442 1.00 47.80 402 ASP C N 1
ATOM 10191 C CA . ASP C 1 422 ? 37.996 -15.182 -27.496 1.00 49.60 402 ASP C CA 1
ATOM 10192 C C . ASP C 1 422 ? 37.006 -14.071 -27.051 1.00 55.96 402 ASP C C 1
ATOM 10193 O O . ASP C 1 422 ? 35.798 -14.305 -26.871 1.00 51.23 402 ASP C O 1
ATOM 10198 N N . ASP C 1 423 ? 37.548 -12.873 -26.868 1.00 57.00 403 ASP C N 1
ATOM 10199 C CA . ASP C 1 423 ? 36.793 -11.733 -26.365 1.00 58.77 403 ASP C CA 1
ATOM 10200 C C . ASP C 1 423 ? 35.844 -11.076 -27.373 1.00 55.59 403 ASP C C 1
ATOM 10201 O O . ASP C 1 423 ? 35.041 -10.249 -26.990 1.00 53.70 403 ASP C O 1
ATOM 10206 N N . ASP C 1 424 ? 35.888 -11.444 -28.638 1.00 53.57 404 ASP C N 1
ATOM 10207 C CA . ASP C 1 424 ? 34.836 -10.970 -29.570 1.00 54.30 404 ASP C CA 1
ATOM 10208 C C . ASP C 1 424 ? 33.520 -11.720 -29.430 1.00 51.45 404 ASP C C 1
ATOM 10209 O O . ASP C 1 424 ? 32.644 -11.556 -30.248 1.00 57.27 404 ASP C O 1
ATOM 10214 N N . VAL C 1 425 ? 33.425 -12.616 -28.461 1.00 51.88 405 VAL C N 1
ATOM 10215 C CA . VAL C 1 425 ? 32.241 -13.435 -28.220 1.00 51.85 405 VAL C CA 1
ATOM 10216 C C . VAL C 1 425 ? 31.567 -12.968 -26.964 1.00 53.53 405 VAL C C 1
ATOM 10217 O O . VAL C 1 425 ? 32.196 -12.722 -25.960 1.00 57.52 405 VAL C O 1
ATOM 10221 N N . ASN C 1 426 ? 30.255 -12.854 -27.034 1.00 59.69 406 ASN C N 1
ATOM 10222 C CA . ASN C 1 426 ? 29.488 -12.576 -25.864 1.00 59.04 406 ASN C CA 1
ATOM 10223 C C . ASN C 1 426 ? 29.109 -13.888 -25.248 1.00 56.49 406 ASN C C 1
ATOM 10224 O O . ASN C 1 426 ? 28.297 -14.639 -25.790 1.00 56.07 406 ASN C O 1
ATOM 10229 N N . ALA C 1 427 ? 29.676 -14.171 -24.088 1.00 57.63 407 ALA C N 1
ATOM 10230 C CA . ALA C 1 427 ? 29.482 -15.478 -23.444 1.00 52.88 407 ALA C CA 1
ATOM 10231 C C . ALA C 1 427 ? 28.055 -15.756 -23.092 1.00 53.31 407 ALA C C 1
ATOM 10232 O O . ALA C 1 427 ? 27.723 -16.886 -22.774 1.00 51.58 407 ALA C O 1
ATOM 10234 N N . ARG C 1 428 ? 27.214 -14.723 -23.116 1.00 58.86 408 ARG C N 1
ATOM 10235 C CA . ARG C 1 428 ? 25.827 -14.839 -22.648 1.00 60.19 408 ARG C CA 1
ATOM 10236 C C . ARG C 1 428 ? 24.817 -15.053 -23.753 1.00 59.27 408 ARG C C 1
ATOM 10237 O O . ARG C 1 428 ? 23.633 -15.118 -23.486 1.00 56.16 408 ARG C O 1
ATOM 10245 N N . ASP C 1 429 ? 25.305 -15.216 -24.982 1.00 61.66 409 ASP C N 1
ATOM 10246 C CA . ASP C 1 429 ? 24.481 -15.345 -26.160 1.00 59.84 409 ASP C CA 1
ATOM 10247 C C . ASP C 1 429 ? 24.901 -16.628 -26.858 1.00 58.12 409 ASP C C 1
ATOM 10248 O O . ASP C 1 429 ? 25.978 -16.713 -27.455 1.00 58.35 409 ASP C O 1
ATOM 10253 N N . TRP C 1 430 ? 24.032 -17.607 -26.851 1.00 55.71 410 TRP C N 1
ATOM 10254 C CA . TRP C 1 430 ? 24.330 -18.831 -27.550 1.00 61.86 410 TRP C CA 1
ATOM 10255 C C . TRP C 1 430 ? 24.620 -18.662 -29.026 1.00 57.21 410 TRP C C 1
ATOM 10256 O O . TRP C 1 430 ? 25.339 -19.456 -29.596 1.00 61.91 410 TRP C O 1
ATOM 10267 N N . ASN C 1 431 ? 24.061 -17.648 -29.662 1.00 60.01 411 ASN C N 1
ATOM 10268 C CA . ASN C 1 431 ? 24.406 -17.377 -31.056 1.00 57.81 411 ASN C CA 1
ATOM 10269 C C . ASN C 1 431 ? 25.879 -17.124 -31.252 1.00 54.17 411 ASN C C 1
ATOM 10270 O O . ASN C 1 431 ? 26.422 -17.518 -32.254 1.00 64.93 411 ASN C O 1
ATOM 10275 N N . ASP C 1 432 ? 26.548 -16.472 -30.317 1.00 54.67 412 ASP C N 1
ATOM 10276 C CA . ASP C 1 432 ? 27.971 -16.207 -30.491 1.00 53.45 412 ASP C CA 1
ATOM 10277 C C . ASP C 1 432 ? 28.780 -17.454 -30.110 1.00 53.44 412 ASP C C 1
ATOM 10278 O O . ASP C 1 432 ? 29.768 -17.808 -30.753 1.00 54.00 412 ASP C O 1
ATOM 10283 N N . VAL C 1 433 ? 28.354 -18.107 -29.052 1.00 46.87 413 VAL C N 1
ATOM 10284 C CA . VAL C 1 433 ? 29.093 -19.192 -28.541 1.00 44.70 413 VAL C CA 1
ATOM 10285 C C . VAL C 1 433 ? 29.054 -20.333 -29.540 1.00 45.67 413 VAL C C 1
ATOM 10286 O O . VAL C 1 433 ? 30.071 -20.983 -29.784 1.00 46.42 413 VAL C O 1
ATOM 10290 N N . ILE C 1 434 ? 27.883 -20.636 -30.080 1.00 47.21 414 ILE C N 1
ATOM 10291 C CA . ILE C 1 434 ? 27.793 -21.746 -31.036 1.00 46.49 414 ILE C CA 1
ATOM 10292 C C . ILE C 1 434 ? 28.564 -21.365 -32.286 1.00 44.40 414 ILE C C 1
ATOM 10293 O O . ILE C 1 434 ? 29.211 -22.192 -32.891 1.00 44.51 414 ILE C O 1
ATOM 10298 N N . TRP C 1 435 ? 28.519 -20.097 -32.655 1.00 46.37 415 TRP C N 1
ATOM 10299 C CA . TRP C 1 435 ? 29.241 -19.643 -33.851 1.00 44.22 415 TRP C CA 1
ATOM 10300 C C . TRP C 1 435 ? 30.731 -19.884 -33.653 1.00 43.75 415 TRP C C 1
ATOM 10301 O O . TRP C 1 435 ? 31.424 -20.429 -34.545 1.00 42.46 415 TRP C O 1
ATOM 10312 N N . ALA C 1 436 ? 31.210 -19.569 -32.460 1.00 40.69 416 ALA C N 1
ATOM 10313 C CA . ALA C 1 436 ? 32.608 -19.814 -32.146 1.00 44.11 416 ALA C CA 1
ATOM 10314 C C . ALA C 1 436 ? 32.981 -21.304 -32.137 1.00 42.66 416 ALA C C 1
ATOM 10315 O O . ALA C 1 436 ? 33.985 -21.721 -32.699 1.00 41.11 416 ALA C O 1
ATOM 10317 N N . ILE C 1 437 ? 32.180 -22.100 -31.454 1.00 41.98 417 ILE C N 1
ATOM 10318 C CA . ILE C 1 437 ? 32.387 -23.533 -31.460 1.00 41.98 417 ILE C CA 1
ATOM 10319 C C . ILE C 1 437 ? 32.447 -24.111 -32.876 1.00 41.55 417 ILE C C 1
ATOM 10320 O O . ILE C 1 437 ? 33.316 -24.889 -33.187 1.00 39.88 417 ILE C O 1
ATOM 10325 N N . THR C 1 438 ? 31.505 -23.732 -33.728 1.00 42.59 418 THR C N 1
ATOM 10326 C CA . THR C 1 438 ? 31.408 -24.356 -35.019 1.00 39.73 418 THR C CA 1
ATOM 10327 C C . THR C 1 438 ? 32.312 -23.745 -36.066 1.00 41.33 418 THR C C 1
ATOM 10328 O O . THR C 1 438 ? 32.373 -24.286 -37.154 1.00 41.92 418 THR C O 1
ATOM 10332 N N . THR C 1 439 ? 32.942 -22.603 -35.805 1.00 39.63 419 THR C N 1
ATOM 10333 C CA . THR C 1 439 ? 33.880 -22.047 -36.769 1.00 40.20 419 THR C CA 1
ATOM 10334 C C . THR C 1 439 ? 35.326 -22.049 -36.260 1.00 40.02 419 THR C C 1
ATOM 10335 O O . THR C 1 439 ? 36.241 -21.919 -37.063 1.00 40.75 419 THR C O 1
ATOM 10339 N N . ARG C 1 440 ? 35.553 -22.264 -34.970 1.00 41.18 420 ARG C N 1
ATOM 10340 C CA . ARG C 1 440 ? 36.924 -22.265 -34.451 1.00 41.57 420 ARG C CA 1
ATOM 10341 C C . ARG C 1 440 ? 37.447 -23.555 -33.888 1.00 39.54 420 ARG C C 1
ATOM 10342 O O . ARG C 1 440 ? 38.576 -23.578 -33.464 1.00 41.43 420 ARG C O 1
ATOM 10350 N N . MET C 1 441 ? 36.648 -24.620 -33.905 1.00 40.50 421 MET C N 1
ATOM 10351 C CA . MET C 1 441 ? 37.074 -25.923 -33.403 1.00 44.86 421 MET C CA 1
ATOM 10352 C C . MET C 1 441 ? 37.153 -27.019 -34.447 1.00 46.29 421 MET C C 1
ATOM 10353 O O . MET C 1 441 ? 36.261 -27.134 -35.297 1.00 45.53 421 MET C O 1
ATOM 10358 N N . ASP C 1 442 ? 38.217 -27.820 -34.354 1.00 48.94 422 ASP C N 1
ATOM 10359 C CA . ASP C 1 442 ? 38.207 -29.232 -34.823 1.00 49.82 422 ASP C CA 1
ATOM 10360 C C . ASP C 1 442 ? 37.972 -30.068 -33.610 1.00 46.67 422 ASP C C 1
ATOM 10361 O O . ASP C 1 442 ? 38.804 -30.106 -32.720 1.00 49.85 422 ASP C O 1
ATOM 10366 N N . PRO C 1 443 ? 36.827 -30.734 -33.549 1.00 47.94 423 PRO C N 1
ATOM 10367 C CA . PRO C 1 443 ? 36.429 -31.417 -32.328 1.00 41.11 423 PRO C CA 1
ATOM 10368 C C . PRO C 1 443 ? 37.513 -32.271 -31.718 1.00 43.34 423 PRO C C 1
ATOM 10369 O O . PRO C 1 443 ? 37.779 -32.141 -30.555 1.00 40.97 423 PRO C O 1
ATOM 10373 N N . ALA C 1 444 ? 38.172 -33.142 -32.473 1.00 45.77 424 ALA C N 1
ATOM 10374 C CA . ALA C 1 444 ? 39.139 -34.053 -31.828 1.00 47.44 424 ALA C CA 1
ATOM 10375 C C . ALA C 1 444 ? 40.378 -33.327 -31.371 1.00 46.48 424 ALA C C 1
ATOM 10376 O O . ALA C 1 444 ? 40.909 -33.648 -30.344 1.00 52.95 424 ALA C O 1
ATOM 10378 N N . ARG C 1 445 ? 40.864 -32.383 -32.157 1.00 45.85 425 ARG C N 1
ATOM 10379 C CA . ARG C 1 445 ? 42.011 -31.572 -31.746 1.00 41.28 425 ARG C CA 1
ATOM 10380 C C . ARG C 1 445 ? 41.761 -30.677 -30.525 1.00 40.37 425 ARG C C 1
ATOM 10381 O O . ARG C 1 445 ? 42.662 -30.481 -29.740 1.00 41.95 425 ARG C O 1
ATOM 10389 N N . ASP C 1 446 ? 40.559 -30.132 -30.378 1.00 41.06 426 ASP C N 1
ATOM 10390 C CA . ASP C 1 446 ? 40.309 -28.971 -29.503 1.00 38.87 426 ASP C CA 1
ATOM 10391 C C . ASP C 1 446 ? 39.400 -29.246 -28.338 1.00 38.69 426 ASP C C 1
ATOM 10392 O O . ASP C 1 446 ? 39.029 -28.333 -27.598 1.00 41.00 426 ASP C O 1
ATOM 10397 N N . THR C 1 447 ? 39.110 -30.519 -28.109 1.00 39.96 427 THR C N 1
ATOM 10398 C CA . THR C 1 447 ? 38.297 -30.978 -26.999 1.00 38.54 427 THR C CA 1
ATOM 10399 C C . THR C 1 447 ? 39.220 -31.678 -26.038 1.00 38.41 427 THR C C 1
ATOM 10400 O O . THR C 1 447 ? 39.999 -32.542 -26.416 1.00 41.17 427 THR C O 1
ATOM 10404 N N . VAL C 1 448 ? 39.178 -31.281 -24.789 1.00 42.64 428 VAL C N 1
ATOM 10405 C CA . VAL C 1 448 ? 39.970 -31.892 -23.746 1.00 41.50 428 VAL C CA 1
ATOM 10406 C C . VAL C 1 448 ? 39.045 -32.683 -22.833 1.00 43.76 428 VAL C C 1
ATOM 10407 O O . VAL C 1 448 ? 38.026 -32.168 -22.382 1.00 47.37 428 VAL C O 1
ATOM 10411 N N . LEU C 1 449 ? 39.371 -33.948 -22.608 1.00 45.13 429 LEU C N 1
ATOM 10412 C CA . LEU C 1 449 ? 38.602 -34.845 -21.754 1.00 43.71 429 LEU C CA 1
ATOM 10413 C C . LEU C 1 449 ? 39.481 -35.301 -20.600 1.00 46.15 429 LEU C C 1
ATOM 10414 O O . LEU C 1 449 ? 40.610 -35.701 -20.820 1.00 43.22 429 LEU C O 1
ATOM 10419 N N . VAL C 1 450 ? 38.991 -35.178 -19.373 1.00 44.50 430 VAL C N 1
ATOM 10420 C CA . VAL C 1 450 ? 39.690 -35.684 -18.264 1.00 41.58 430 VAL C CA 1
ATOM 10421 C C . VAL C 1 450 ? 38.826 -36.619 -17.520 1.00 39.23 430 VAL C C 1
ATOM 10422 O O . VAL C 1 450 ? 37.726 -36.269 -17.178 1.00 45.89 430 VAL C O 1
ATOM 10426 N N . GLU C 1 451 ? 39.311 -37.828 -17.300 1.00 38.98 431 GLU C N 1
ATOM 10427 C CA . GLU C 1 451 ? 38.567 -38.883 -16.621 1.00 41.30 431 GLU C CA 1
ATOM 10428 C C . GLU C 1 451 ? 38.841 -38.919 -15.140 1.00 41.05 431 GLU C C 1
ATOM 10429 O O . GLU C 1 451 ? 39.843 -38.431 -14.687 1.00 39.92 431 GLU C O 1
ATOM 10435 N N . ASN C 1 452 ? 37.910 -39.503 -14.394 1.00 44.14 432 ASN C N 1
ATOM 10436 C CA . ASN C 1 452 ? 38.092 -39.787 -12.993 1.00 44.86 432 ASN C CA 1
ATOM 10437 C C . ASN C 1 452 ? 38.362 -38.566 -12.154 1.00 43.83 432 ASN C C 1
ATOM 10438 O O . ASN C 1 452 ? 39.340 -38.506 -11.398 1.00 46.08 432 ASN C O 1
ATOM 10443 N N . THR C 1 453 ? 37.455 -37.614 -12.270 1.00 42.46 433 THR C N 1
ATOM 10444 C CA . THR C 1 453 ? 37.514 -36.378 -11.515 1.00 44.14 433 THR C CA 1
ATOM 10445 C C . THR C 1 453 ? 36.328 -36.302 -10.579 1.00 44.82 433 THR C C 1
ATOM 10446 O O . THR C 1 453 ? 35.325 -37.003 -10.760 1.00 37.35 433 THR C O 1
ATOM 10450 N N . PRO C 1 454 ? 36.441 -35.464 -9.562 1.00 44.18 434 PRO C N 1
ATOM 10451 C CA . PRO C 1 454 ? 35.339 -35.354 -8.637 1.00 45.97 434 PRO C CA 1
ATOM 10452 C C . PRO C 1 454 ? 34.075 -34.865 -9.275 1.00 44.61 434 PRO C C 1
ATOM 10453 O O . PRO C 1 454 ? 34.108 -33.977 -10.096 1.00 44.79 434 PRO C O 1
ATOM 10457 N N . ILE C 1 455 ? 32.959 -35.476 -8.904 1.00 50.82 435 ILE C N 1
ATOM 10458 C CA . ILE C 1 455 ? 31.642 -35.118 -9.418 1.00 51.30 435 ILE C CA 1
ATOM 10459 C C . ILE C 1 455 ? 30.671 -35.265 -8.251 1.00 53.89 435 ILE C C 1
ATOM 10460 O O . ILE C 1 455 ? 30.860 -36.074 -7.333 1.00 53.11 435 ILE C O 1
ATOM 10465 N N . ASP C 1 456 ? 29.629 -34.453 -8.305 1.00 59.88 436 ASP C N 1
ATOM 10466 C CA . ASP C 1 456 ? 28.541 -34.463 -7.354 1.00 58.39 436 ASP C CA 1
ATOM 10467 C C . ASP C 1 456 ? 27.991 -35.889 -7.245 1.00 52.80 436 ASP C C 1
ATOM 10468 O O . ASP C 1 456 ? 27.701 -36.528 -8.251 1.00 52.14 436 ASP C O 1
ATOM 10473 N N . TYR C 1 457 ? 27.864 -36.417 -6.052 1.00 48.87 437 TYR C N 1
ATOM 10474 C CA . TYR C 1 457 ? 27.389 -37.791 -5.914 1.00 57.20 437 TYR C CA 1
ATOM 10475 C C . TYR C 1 457 ? 25.937 -37.976 -6.397 1.00 54.95 437 TYR C C 1
ATOM 10476 O O . TYR C 1 457 ? 25.581 -39.047 -6.798 1.00 59.62 437 TYR C O 1
ATOM 10485 N N . LEU C 1 458 ? 25.147 -36.924 -6.410 1.00 56.55 438 LEU C N 1
ATOM 10486 C CA . LEU C 1 458 ? 23.797 -36.964 -6.947 1.00 59.55 438 LEU C CA 1
ATOM 10487 C C . LEU C 1 458 ? 23.705 -36.885 -8.437 1.00 59.20 438 LEU C C 1
ATOM 10488 O O . LEU C 1 458 ? 22.616 -37.008 -8.991 1.00 61.40 438 LEU C O 1
ATOM 10493 N N . ASP C 1 459 ? 24.802 -36.613 -9.119 1.00 54.58 439 ASP C N 1
ATOM 10494 C CA . ASP C 1 459 ? 24.743 -36.581 -10.562 1.00 50.99 439 ASP C CA 1
ATOM 10495 C C . ASP C 1 459 ? 24.789 -38.012 -11.093 1.00 47.12 439 ASP C C 1
ATOM 10496 O O . ASP C 1 459 ? 25.838 -38.625 -11.177 1.00 47.59 439 ASP C O 1
ATOM 10501 N N . PHE C 1 460 ? 23.614 -38.519 -11.440 1.00 44.63 440 PHE C N 1
ATOM 10502 C CA . PHE C 1 460 ? 23.408 -39.901 -11.821 1.00 44.05 440 PHE C CA 1
ATOM 10503 C C . PHE C 1 460 ? 23.931 -40.215 -13.214 1.00 44.75 440 PHE C C 1
ATOM 10504 O O . PHE C 1 460 ? 23.911 -41.366 -13.645 1.00 44.61 440 PHE C O 1
ATOM 10512 N N . ALA C 1 461 ? 24.396 -39.199 -13.926 1.00 44.29 441 ALA C N 1
ATOM 10513 C CA . ALA C 1 461 ? 24.935 -39.414 -15.256 1.00 42.21 441 ALA C CA 1
ATOM 10514 C C . ALA C 1 461 ? 26.370 -39.896 -15.263 1.00 39.34 441 ALA C C 1
ATOM 10515 O O . ALA C 1 461 ? 26.833 -40.404 -16.276 1.00 37.37 441 ALA C O 1
ATOM 10517 N N . SER C 1 462 ? 27.087 -39.702 -14.173 1.00 39.10 442 SER C N 1
ATOM 10518 C CA . SER C 1 462 ? 28.478 -40.142 -14.111 1.00 42.60 442 SER C CA 1
ATOM 10519 C C . SER C 1 462 ? 28.483 -41.634 -13.911 1.00 41.66 442 SER C C 1
ATOM 10520 O O . SER C 1 462 ? 27.532 -42.182 -13.369 1.00 47.01 442 SER C O 1
ATOM 10523 N N . PRO C 1 463 ? 29.527 -42.299 -14.360 1.00 45.78 443 PRO C N 1
ATOM 10524 C CA . PRO C 1 463 ? 29.523 -43.789 -14.342 1.00 48.21 443 PRO C CA 1
ATOM 10525 C C . PRO C 1 463 ? 29.556 -44.375 -12.954 1.00 48.12 443 PRO C C 1
ATOM 10526 O O . PRO C 1 463 ? 29.077 -45.438 -12.750 1.00 52.27 443 PRO C O 1
ATOM 10530 N N . VAL C 1 464 ? 30.131 -43.657 -12.009 1.00 54.53 444 VAL C N 1
ATOM 10531 C CA . VAL C 1 464 ? 30.182 -44.109 -10.642 1.00 53.87 444 VAL C CA 1
ATOM 10532 C C . VAL C 1 464 ? 29.884 -42.941 -9.744 1.00 52.28 444 VAL C C 1
ATOM 10533 O O . VAL C 1 464 ? 30.288 -41.818 -10.022 1.00 50.05 444 VAL C O 1
ATOM 10537 N N . SER C 1 465 ? 29.213 -43.208 -8.645 1.00 49.37 445 SER C N 1
ATOM 10538 C CA . SER C 1 465 ? 28.905 -42.169 -7.732 1.00 51.69 445 SER C CA 1
ATOM 10539 C C . SER C 1 465 ? 30.160 -41.408 -7.268 1.00 48.52 445 SER C C 1
ATOM 10540 O O . SER C 1 465 ? 31.122 -41.995 -6.812 1.00 47.00 445 SER C O 1
ATOM 10543 N N . GLY C 1 466 ? 30.134 -40.099 -7.400 1.00 46.99 446 GLY C N 1
ATOM 10544 C CA . GLY C 1 466 ? 31.237 -39.254 -6.972 1.00 49.73 446 GLY C CA 1
ATOM 10545 C C . GLY C 1 466 ? 32.429 -39.101 -7.914 1.00 50.02 446 GLY C C 1
ATOM 10546 O O . GLY C 1 466 ? 33.367 -38.396 -7.580 1.00 49.99 446 GLY C O 1
ATOM 10547 N N . LEU C 1 467 ? 32.393 -39.770 -9.052 1.00 46.97 447 LEU C N 1
ATOM 10548 C CA . LEU C 1 467 ? 33.527 -39.817 -9.954 1.00 51.63 447 LEU C CA 1
ATOM 10549 C C . LEU C 1 467 ? 33.084 -39.799 -11.431 1.00 46.71 447 LEU C C 1
ATOM 10550 O O . LEU C 1 467 ? 32.188 -40.522 -11.814 1.00 52.52 447 LEU C O 1
ATOM 10555 N N . GLY C 1 468 ? 33.647 -38.911 -12.227 1.00 41.55 448 GLY C N 1
ATOM 10556 C CA . GLY C 1 468 ? 33.252 -38.801 -13.604 1.00 41.92 448 GLY C CA 1
ATOM 10557 C C . GLY C 1 468 ? 34.162 -37.906 -14.411 1.00 41.95 448 GLY C C 1
ATOM 10558 O O . GLY C 1 468 ? 35.187 -37.507 -13.946 1.00 51.10 448 GLY C O 1
ATOM 10559 N N . SER C 1 469 ? 33.810 -37.633 -15.654 1.00 42.00 449 SER C N 1
ATOM 10560 C CA . SER C 1 469 ? 34.715 -36.947 -16.515 1.00 43.22 449 SER C CA 1
ATOM 10561 C C . SER C 1 469 ? 34.271 -35.548 -16.750 1.00 41.73 449 SER C C 1
ATOM 10562 O O . SER C 1 469 ? 33.156 -35.189 -16.426 1.00 39.94 449 SER C O 1
ATOM 10565 N N . LYS C 1 470 ? 35.192 -34.783 -17.333 1.00 41.73 450 LYS C N 1
ATOM 10566 C CA . LYS C 1 470 ? 34.999 -33.391 -17.642 1.00 44.69 450 LYS C CA 1
ATOM 10567 C C . LYS C 1 470 ? 35.459 -33.120 -19.048 1.00 43.03 450 LYS C C 1
ATOM 10568 O O . LYS C 1 470 ? 36.343 -33.818 -19.546 1.00 45.61 450 LYS C O 1
ATOM 10574 N N . MET C 1 471 ? 34.863 -32.117 -19.670 1.00 37.79 451 MET C N 1
ATOM 10575 C CA . MET C 1 471 ? 35.149 -31.791 -21.048 1.00 42.01 451 MET C CA 1
ATOM 10576 C C . MET C 1 471 ? 35.364 -30.311 -21.175 1.00 40.90 451 MET C C 1
ATOM 10577 O O . MET C 1 471 ? 34.570 -29.540 -20.670 1.00 39.67 451 MET C O 1
ATOM 10582 N N . GLY C 1 472 ? 36.462 -29.915 -21.824 1.00 42.29 452 GLY C N 1
ATOM 10583 C CA . GLY C 1 472 ? 36.686 -28.511 -22.153 1.00 39.38 452 GLY C CA 1
ATOM 10584 C C . GLY C 1 472 ? 36.777 -28.336 -23.621 1.00 38.23 452 GLY C C 1
ATOM 10585 O O . GLY C 1 472 ? 37.356 -29.146 -24.281 1.00 43.92 452 GLY C O 1
ATOM 10586 N N . LEU C 1 473 ? 36.085 -27.347 -24.150 1.00 40.66 453 LEU C N 1
ATOM 10587 C CA . LEU C 1 473 ? 36.070 -27.068 -25.571 1.00 40.61 453 LEU C CA 1
ATOM 10588 C C . LEU C 1 473 ? 36.922 -25.802 -25.757 1.00 40.64 453 LEU C C 1
ATOM 10589 O O . LEU C 1 473 ? 36.551 -24.706 -25.303 1.00 38.95 453 LEU C O 1
ATOM 10594 N N . ASP C 1 474 ? 38.030 -25.949 -26.454 1.00 38.37 454 ASP C N 1
ATOM 10595 C CA . ASP C 1 474 ? 38.844 -24.813 -26.808 1.00 36.28 454 ASP C CA 1
ATOM 10596 C C . ASP C 1 474 ? 38.290 -24.277 -28.089 1.00 35.88 454 ASP C C 1
ATOM 10597 O O . ASP C 1 474 ? 38.623 -24.746 -29.159 1.00 35.70 454 ASP C O 1
ATOM 10602 N N . ALA C 1 475 ? 37.508 -23.216 -27.996 1.00 38.74 455 ALA C N 1
ATOM 10603 C CA . ALA C 1 475 ? 36.928 -22.607 -29.191 1.00 40.40 455 ALA C CA 1
ATOM 10604 C C . ALA C 1 475 ? 37.561 -21.268 -29.488 1.00 41.93 455 ALA C C 1
ATOM 10605 O O . ALA C 1 475 ? 36.884 -20.379 -30.010 1.00 45.96 455 ALA C O 1
ATOM 10607 N N . THR C 1 476 ? 38.825 -21.098 -29.111 1.00 40.50 456 THR C N 1
ATOM 10608 C CA . THR C 1 476 ? 39.524 -19.872 -29.406 1.00 38.60 456 THR C CA 1
ATOM 10609 C C . THR C 1 476 ? 40.073 -19.906 -30.808 1.00 41.30 456 THR C C 1
ATOM 10610 O O . THR C 1 476 ? 40.243 -20.951 -31.379 1.00 43.45 456 THR C O 1
ATOM 10614 N N . ASN C 1 477 ? 40.429 -18.753 -31.345 1.00 45.94 457 ASN C N 1
ATOM 10615 C CA . ASN C 1 477 ? 41.173 -18.702 -32.588 1.00 44.33 457 ASN C CA 1
ATOM 10616 C C . ASN C 1 477 ? 42.510 -19.364 -32.427 1.00 43.89 457 ASN C C 1
ATOM 10617 O O . ASN C 1 477 ? 43.179 -19.160 -31.423 1.00 41.51 457 ASN C O 1
ATOM 10622 N N . LYS C 1 478 ? 42.878 -20.178 -33.421 1.00 46.14 458 LYS C N 1
ATOM 10623 C CA . LYS C 1 478 ? 44.068 -20.991 -33.304 1.00 45.68 458 LYS C CA 1
ATOM 10624 C C . LYS C 1 478 ? 45.250 -20.285 -33.941 1.00 45.83 458 LYS C C 1
ATOM 10625 O O . LYS C 1 478 ? 45.147 -19.728 -35.002 1.00 48.20 458 LYS C O 1
ATOM 10631 N N . TRP C 1 479 ? 46.357 -20.283 -33.226 1.00 48.10 459 TRP C N 1
ATOM 10632 C CA . TRP C 1 479 ? 47.516 -19.489 -33.582 1.00 51.90 459 TRP C CA 1
ATOM 10633 C C . TRP C 1 479 ? 48.484 -20.393 -34.292 1.00 53.14 459 TRP C C 1
ATOM 10634 O O . TRP C 1 479 ? 48.277 -21.589 -34.322 1.00 55.31 459 TRP C O 1
ATOM 10645 N N . PRO C 1 480 ? 49.524 -19.825 -34.901 1.00 59.54 460 PRO C N 1
ATOM 10646 C CA . PRO C 1 480 ? 50.499 -20.706 -35.545 1.00 62.94 460 PRO C CA 1
ATOM 10647 C C . PRO C 1 480 ? 51.051 -21.671 -34.506 1.00 59.26 460 PRO C C 1
ATOM 10648 O O . PRO C 1 480 ? 51.303 -21.259 -33.380 1.00 61.37 460 PRO C O 1
ATOM 10652 N N . GLY C 1 481 ? 51.226 -22.936 -34.878 1.00 54.44 461 GLY C N 1
ATOM 10653 C CA . GLY C 1 481 ? 51.612 -23.943 -33.905 1.00 52.79 461 GLY C CA 1
ATOM 10654 C C . GLY C 1 481 ? 50.454 -24.791 -33.542 1.00 50.41 461 GLY C C 1
ATOM 10655 O O . GLY C 1 481 ? 50.589 -25.984 -33.412 1.00 62.22 461 GLY C O 1
ATOM 10656 N N . GLU C 1 482 ? 49.290 -24.181 -33.385 1.00 50.69 462 GLU C N 1
ATOM 10657 C CA . GLU C 1 482 ? 48.033 -24.917 -33.138 1.00 46.65 462 GLU C CA 1
ATOM 10658 C C . GLU C 1 482 ? 47.411 -25.388 -34.454 1.00 47.75 462 GLU C C 1
ATOM 10659 O O . GLU C 1 482 ? 46.654 -26.351 -34.487 1.00 47.66 462 GLU C O 1
ATOM 10665 N N . THR C 1 483 ? 47.716 -24.678 -35.529 1.00 47.25 463 THR C N 1
ATOM 10666 C CA . THR C 1 483 ? 47.216 -24.996 -36.835 1.00 47.76 463 THR C CA 1
ATOM 10667 C C . THR C 1 483 ? 48.256 -24.576 -37.783 1.00 49.10 463 THR C C 1
ATOM 10668 O O . THR C 1 483 ? 48.958 -23.628 -37.517 1.00 55.37 463 THR C O 1
ATOM 10672 N N . GLN C 1 484 ? 48.290 -25.241 -38.922 1.00 57.58 464 GLN C N 1
ATOM 10673 C CA . GLN C 1 484 ? 49.132 -24.872 -40.063 1.00 60.04 464 GLN C CA 1
ATOM 10674 C C . GLN C 1 484 ? 48.319 -24.152 -41.148 1.00 58.10 464 GLN C C 1
ATOM 10675 O O . GLN C 1 484 ? 48.875 -23.725 -42.128 1.00 61.89 464 GLN C O 1
ATOM 10681 N N . ARG C 1 485 ? 47.021 -23.977 -40.967 1.00 55.60 465 ARG C N 1
ATOM 10682 C CA . ARG C 1 485 ? 46.190 -23.298 -41.959 1.00 56.57 465 ARG C CA 1
ATOM 10683 C C . ARG C 1 485 ? 46.146 -21.773 -41.819 1.00 54.70 465 ARG C C 1
ATOM 10684 O O . ARG C 1 485 ? 46.576 -21.189 -40.834 1.00 57.33 465 ARG C O 1
ATOM 10692 N N . GLU C 1 486 ? 45.552 -21.162 -42.821 1.00 52.80 466 GLU C N 1
ATOM 10693 C CA . GLU C 1 486 ? 45.369 -19.757 -42.884 1.00 57.82 466 GLU C CA 1
ATOM 10694 C C . GLU C 1 486 ? 44.039 -19.533 -42.172 1.00 54.17 466 GLU C C 1
ATOM 10695 O O . GLU C 1 486 ? 42.993 -19.934 -42.639 1.00 59.40 466 GLU C O 1
ATOM 10701 N N . TRP C 1 487 ? 44.094 -18.903 -41.012 1.00 50.45 467 TRP C N 1
ATOM 10702 C CA . TRP C 1 487 ? 42.933 -18.737 -40.172 1.00 47.68 467 TRP C CA 1
ATOM 10703 C C . TRP C 1 487 ? 42.046 -17.658 -40.736 1.00 48.26 467 TRP C C 1
ATOM 10704 O O . TRP C 1 487 ? 42.527 -16.789 -41.386 1.00 47.56 467 TRP C O 1
ATOM 10715 N N . GLY C 1 488 ? 40.745 -17.723 -40.485 1.00 48.38 468 GLY C N 1
ATOM 10716 C CA . GLY C 1 488 ? 39.822 -16.813 -41.088 1.00 47.54 468 GLY C CA 1
ATOM 10717 C C . GLY C 1 488 ? 39.872 -15.467 -40.425 1.00 51.02 468 GLY C C 1
ATOM 10718 O O . GLY C 1 488 ? 40.087 -15.364 -39.229 1.00 52.51 468 GLY C O 1
ATOM 10719 N N . ARG C 1 489 ? 39.739 -14.435 -41.256 1.00 56.11 469 ARG C N 1
ATOM 10720 C CA . ARG C 1 489 ? 39.570 -13.051 -40.830 1.00 51.67 469 ARG C CA 1
ATOM 10721 C C . ARG C 1 489 ? 38.048 -12.788 -40.718 1.00 50.39 469 ARG C C 1
ATOM 10722 O O . ARG C 1 489 ? 37.283 -12.939 -41.660 1.00 45.51 469 ARG C O 1
ATOM 10730 N N . PRO C 1 490 ? 37.593 -12.403 -39.550 1.00 53.39 470 PRO C N 1
ATOM 10731 C CA . PRO C 1 490 ? 36.158 -12.228 -39.409 1.00 52.76 470 PRO C CA 1
ATOM 10732 C C . PRO C 1 490 ? 35.707 -10.987 -40.126 1.00 52.68 470 PRO C C 1
ATOM 10733 O O . PRO C 1 490 ? 36.504 -10.065 -40.281 1.00 57.08 470 PRO C O 1
ATOM 10737 N N . ILE C 1 491 ? 34.438 -10.966 -40.524 1.00 56.68 471 ILE C N 1
ATOM 10738 C CA . ILE C 1 491 ? 33.845 -9.844 -41.186 1.00 55.25 471 ILE C CA 1
ATOM 10739 C C . ILE C 1 491 ? 33.563 -8.737 -40.178 1.00 53.79 471 ILE C C 1
ATOM 10740 O O . ILE C 1 491 ? 32.748 -8.943 -39.305 1.00 50.62 471 ILE C O 1
ATOM 10745 N N . LYS C 1 492 ? 34.207 -7.576 -40.310 1.00 55.16 472 LYS C N 1
ATOM 10746 C CA . LYS C 1 492 ? 33.903 -6.393 -39.468 1.00 58.16 472 LYS C CA 1
ATOM 10747 C C . LYS C 1 492 ? 33.156 -5.387 -40.300 1.00 57.47 472 LYS C C 1
ATOM 10748 O O . LYS C 1 492 ? 33.545 -5.118 -41.441 1.00 56.97 472 LYS C O 1
ATOM 10754 N N . LYS C 1 493 ? 32.089 -4.843 -39.730 1.00 54.02 473 LYS C N 1
ATOM 10755 C CA . LYS C 1 493 ? 31.367 -3.733 -40.309 1.00 54.31 473 LYS C CA 1
ATOM 10756 C C . LYS C 1 493 ? 32.154 -2.441 -40.339 1.00 57.53 473 LYS C C 1
ATOM 10757 O O . LYS C 1 493 ? 33.032 -2.228 -39.502 1.00 58.81 473 LYS C O 1
ATOM 10763 N N . ASP C 1 494 ? 31.827 -1.570 -41.307 1.00 58.49 474 ASP C N 1
ATOM 10764 C CA . ASP C 1 494 ? 32.372 -0.219 -41.373 1.00 55.49 474 ASP C CA 1
ATOM 10765 C C . ASP C 1 494 ? 31.615 0.665 -40.382 1.00 54.76 474 ASP C C 1
ATOM 10766 O O . ASP C 1 494 ? 30.408 0.895 -40.546 1.00 54.60 474 ASP C O 1
ATOM 10771 N N . PRO C 1 495 ? 32.302 1.194 -39.342 1.00 54.35 475 PRO C N 1
ATOM 10772 C CA . PRO C 1 495 ? 31.585 2.048 -38.347 1.00 53.24 475 PRO C CA 1
ATOM 10773 C C . PRO C 1 495 ? 30.972 3.319 -38.948 1.00 52.86 475 PRO C C 1
ATOM 10774 O O . PRO C 1 495 ? 29.943 3.772 -38.434 1.00 53.61 475 PRO C O 1
ATOM 10778 N N . ASP C 1 496 ? 31.543 3.861 -40.029 1.00 52.45 476 ASP C N 1
ATOM 10779 C CA . ASP C 1 496 ? 30.883 4.990 -40.738 1.00 54.67 476 ASP C CA 1
ATOM 10780 C C . ASP C 1 496 ? 29.489 4.673 -41.337 1.00 55.62 476 ASP C C 1
ATOM 10781 O O . ASP C 1 496 ? 28.559 5.486 -41.256 1.00 57.03 476 ASP C O 1
ATOM 10786 N N . VAL C 1 497 ? 29.359 3.480 -41.922 1.00 54.01 477 VAL C N 1
ATOM 10787 C CA . VAL C 1 497 ? 28.123 3.011 -42.493 1.00 52.17 477 VAL C CA 1
ATOM 10788 C C . VAL C 1 497 ? 27.146 2.733 -41.385 1.00 51.44 477 VAL C C 1
ATOM 10789 O O . VAL C 1 497 ? 25.942 3.049 -41.484 1.00 52.32 477 VAL C O 1
ATOM 10793 N N . VAL C 1 498 ? 27.635 2.099 -40.322 1.00 49.45 478 VAL C N 1
ATOM 10794 C CA . VAL C 1 498 ? 26.770 1.821 -39.166 1.00 48.01 478 VAL C CA 1
ATOM 10795 C C . VAL C 1 498 ? 26.175 3.116 -38.626 1.00 48.60 478 VAL C C 1
ATOM 10796 O O . VAL C 1 498 ? 24.960 3.204 -38.434 1.00 49.58 478 VAL C O 1
ATOM 10800 N N . ALA C 1 499 ? 27.025 4.123 -38.421 1.00 49.43 479 ALA C N 1
ATOM 10801 C CA . ALA C 1 499 ? 26.575 5.374 -37.866 1.00 52.14 479 ALA C CA 1
ATOM 10802 C C . ALA C 1 499 ? 25.632 6.111 -38.820 1.00 56.12 479 ALA C C 1
ATOM 10803 O O . ALA C 1 499 ? 24.680 6.746 -38.383 1.00 59.33 479 ALA C O 1
ATOM 10805 N N . HIS C 1 500 ? 25.929 6.089 -40.127 1.00 59.23 480 HIS C N 1
ATOM 10806 C CA . HIS C 1 500 ? 25.068 6.752 -41.111 1.00 59.46 480 HIS C CA 1
ATOM 10807 C C . HIS C 1 500 ? 23.662 6.117 -41.114 1.00 56.53 480 HIS C C 1
ATOM 10808 O O . HIS C 1 500 ? 22.638 6.811 -41.149 1.00 55.95 480 HIS C O 1
ATOM 10815 N N . ILE C 1 501 ? 23.610 4.811 -41.018 1.00 53.36 481 ILE C N 1
ATOM 10816 C CA . ILE C 1 501 ? 22.316 4.160 -40.971 1.00 55.31 481 ILE C CA 1
ATOM 10817 C C . ILE C 1 501 ? 21.606 4.416 -39.641 1.00 57.61 481 ILE C C 1
ATOM 10818 O O . ILE C 1 501 ? 20.394 4.555 -39.612 1.00 58.71 481 ILE C O 1
ATOM 10823 N N . ASP C 1 502 ? 22.345 4.466 -38.524 1.00 59.25 482 ASP C N 1
ATOM 10824 C CA . ASP C 1 502 ? 21.739 4.901 -37.256 1.00 58.11 482 ASP C CA 1
ATOM 10825 C C . ASP C 1 502 ? 21.088 6.248 -37.464 1.00 55.48 482 ASP C C 1
ATOM 10826 O O . ASP C 1 502 ? 19.998 6.478 -36.985 1.00 58.07 482 ASP C O 1
ATOM 10831 N N . ALA C 1 503 ? 21.739 7.139 -38.191 1.00 54.22 483 ALA C N 1
ATOM 10832 C CA . ALA C 1 503 ? 21.211 8.495 -38.361 1.00 55.98 483 ALA C CA 1
ATOM 10833 C C . ALA C 1 503 ? 19.907 8.565 -39.160 1.00 57.84 483 ALA C C 1
ATOM 10834 O O . ALA C 1 503 ? 19.050 9.353 -38.847 1.00 59.81 483 ALA C O 1
ATOM 10836 N N . ILE C 1 504 ? 19.750 7.739 -40.187 1.00 59.76 484 ILE C N 1
ATOM 10837 C CA . ILE C 1 504 ? 18.531 7.781 -40.999 1.00 61.93 484 ILE C CA 1
ATOM 10838 C C . ILE C 1 504 ? 17.547 6.710 -40.646 1.00 61.67 484 ILE C C 1
ATOM 10839 O O . ILE C 1 504 ? 16.501 6.596 -41.299 1.00 63.63 484 ILE C O 1
ATOM 10844 N N . TRP C 1 505 ? 17.850 5.925 -39.622 1.00 60.08 485 TRP C N 1
ATOM 10845 C CA . TRP C 1 505 ? 16.983 4.826 -39.279 1.00 60.90 485 TRP C CA 1
ATOM 10846 C C . TRP C 1 505 ? 15.509 5.213 -39.119 1.00 63.90 485 TRP C C 1
ATOM 10847 O O . TRP C 1 505 ? 14.638 4.581 -39.705 1.00 71.16 485 TRP C O 1
ATOM 10858 N N . ASP C 1 506 ? 15.224 6.222 -38.305 1.00 70.01 486 ASP C N 1
ATOM 10859 C CA . ASP C 1 506 ? 13.851 6.634 -38.014 1.00 71.22 486 ASP C CA 1
ATOM 10860 C C . ASP C 1 506 ? 13.152 7.095 -39.299 1.00 74.83 486 ASP C C 1
ATOM 10861 O O . ASP C 1 506 ? 12.002 6.733 -39.549 1.00 72.71 486 ASP C O 1
ATOM 10866 N N . GLU C 1 507 ? 13.855 7.884 -40.109 1.00 76.08 487 GLU C N 1
ATOM 10867 C CA . GLU C 1 507 ? 13.315 8.398 -41.357 1.00 76.21 487 GLU C CA 1
ATOM 10868 C C . GLU C 1 507 ? 13.000 7.280 -42.346 1.00 80.15 487 GLU C C 1
ATOM 10869 O O . GLU C 1 507 ? 11.984 7.333 -43.025 1.00 81.15 487 GLU C O 1
ATOM 10875 N N . LEU C 1 508 ? 13.844 6.250 -42.410 1.00 78.89 488 LEU C N 1
ATOM 10876 C CA . LEU C 1 508 ? 13.551 5.063 -43.214 1.00 76.63 488 LEU C CA 1
ATOM 10877 C C . LEU C 1 508 ? 12.228 4.405 -42.882 1.00 79.44 488 LEU C C 1
ATOM 10878 O O . LEU C 1 508 ? 11.541 3.893 -43.768 1.00 82.98 488 LEU C O 1
ATOM 10883 N N . ALA C 1 509 ? 11.910 4.368 -41.595 1.00 79.53 489 ALA C N 1
ATOM 10884 C CA . ALA C 1 509 ? 10.560 4.019 -41.131 1.00 80.19 489 ALA C CA 1
ATOM 10885 C C . ALA C 1 509 ? 10.143 2.631 -41.518 1.00 80.61 489 ALA C C 1
ATOM 10886 O O . ALA C 1 509 ? 9.048 2.416 -42.012 1.00 86.99 489 ALA C O 1
ATOM 10888 N N . ILE C 1 510 ? 10.994 1.664 -41.263 1.00 81.86 490 ILE C N 1
ATOM 10889 C CA . ILE C 1 510 ? 10.670 0.280 -41.638 1.00 77.43 490 ILE C CA 1
ATOM 10890 C C . ILE C 1 510 ? 9.652 -0.367 -40.676 1.00 81.87 490 ILE C C 1
ATOM 10891 O O . ILE C 1 510 ? 8.983 -1.337 -41.039 1.00 85.88 490 ILE C O 1
ATOM 10896 N N . PHE C 1 511 ? 9.520 0.172 -39.463 1.00 85.10 491 PHE C N 1
ATOM 10897 C CA . PHE C 1 511 ? 8.643 -0.407 -38.456 1.00 91.42 491 PHE C CA 1
ATOM 10898 C C . PHE C 1 511 ? 7.705 0.678 -37.882 1.00 98.96 491 PHE C C 1
ATOM 10899 O O . PHE C 1 511 ? 6.527 0.794 -38.253 1.00 102.33 491 PHE C O 1
#

Radius of gyration: 38.17 Å; Cα contacts (8 Å, |Δi|>4): 3285; chains: 3; bounding box: 106×100×69 Å

Organism: Escherichia coli O6:H1 (strain CFT073 / ATCC 700928 / UPEC) (NCBI:txid199310)

CATH classification: 3.40.1670.10

Nearest PDB structures (foldseek):
  5m1d-assembly1_A  TM=1.001E+00  e=0.000E+00  Escherichia coli
  5m1d-assembly1_B  TM=9.398E-01  e=4.455E-103  Escherichia coli
  5m1d-assembly1_C  TM=9.259E-01  e=9.330E-100  Escherichia coli
  5m1b-assembly1_B  TM=9.296E-01  e=8.168E-95  Escherichia coli CFT073
  2idb-assembly1_A-2  TM=9.275E-01  e=1.227E-93  Escherichia coli K-12

Sequence (1393 aa):
YNDLRDFLTLLEQQGELKRITLPVDPHLEITEIADRTLRAGGPALLFENPKGYSMPVLCNLFGTPKRVAMGMGQEDVSALREVGKLLAFLKKQVLNMPTKRLRGAPCQQKIVSGDDVDLNRIPIMTCWPEDAAPLITWGLTVTRGPHKERQNLGIYRQQLIGKNKLIMRWLSHRGGALDYQEWCAAHPGERFPVSVALGADPATILGAVTPVPDTLSEYAFAGLLRGTKTEVVKCISNDLEVPASAEIVLEGYIEQGETAPEGPYGDHTGYYNEVDSFPVFTVTHITQREDAIYHSTYTGRPPDEPAVLGVALNEVFVPILQKQFPEIVDFYLPPEGCSYRLAVVTIKKQYAGHAKRVMMGVWSFLRQFMYTKFVIVCDDDVNARDWNDVIWAITTRMDPARDTVLVENTPIDYLDFASPVSGLGSKMGLDATNKWPGETQREWGRPIKKDPDVVAHIDAIWDELAIFNYNDLRDFLTLLEQQGELKRITLPVDPHLEITEIADRTLRAGGPALLFENPKGYSMPVLCNLFGTPKRVAMGMGQEDVSALREVGKLLAFLKLNMPTKRLRGAPCQQKIVSGDDVDLNRIPIMTCWPEDAAPLITWGLTVTRGPHKERQNLGIYRQQLIGKNKLIMRWLSHRGGALDYQEWCAAHPGERFPVSVALGADPATILGAVTPVPDTLSEYAFAGLLRGTKTEVVKCISNDLEVPASAEIVLEGYIEQGETAPEGPYGDHTGYYNEVDSFPVFTVTHITQREDAIYHSTYTGRPPDEPAVLGVALNEVFVPILQKQFPEIVDFYLPPEGCSYRLAVVTIKKQYAGHAKRVMMGVWSFLRQFMYTKFVIVCDDDVNARDWNDVIWAITTRMDPARDTVLVENTPIDYLDFASPVSGLGSKMGLDATNKWPGETQREWGRPIKKDPDVVAHIDAIWDELAIFNDLRDFLTLLEQQGELKRITLPVDPHLEITEIADRTLRAGGPALLFENPKGYSMPVLCNLFGTPKRVAMGMGQEDVSALREVGKLLAFLKEPMPTKRLQQKIVSGDDVDLNRIPIMTCWPEDAAPLITWGLTVTRGPHKERQNLGIYRQQLIGKNKLIMRWLSHRGGALDYQEWCAAHPGERFPVSVALGADPATILGAVTPVPDTLSEYAFAGLLRGTKTEVVKCISNDLEVPASAEIVLEGYIEQGETAPEGPYGDHTGYYNEVDSFPVFTVTHITQREDAIYHSTYTGRPPDEPAVLGVALNEVFVPILQKQFPEIVDFYLPPEGCSYRLAVVTIKKQYAGHAKRVMMGVWSFLRQFMYTKFVIVCDDDVNARDWNDVIWAITTRMDPARDTVLVENTPIDYLDFASPVSGLGSKMGLDATNKWPGETQREWGRPIKKDPDVVAHIDAIWDELAIF

Secondary structure (P-SEA, 3-state):
cccaaaaaaaaaaaccbbbbcccccccaaaaaaaaaaaaacccbbbbcccccccbbbbccccccaaaaaaaacccccaaaaaaaaaaaaacccccccccccccccccccccccccccccccccccccccccccccccccccccccccccbbbbbbbbbbbccccbbbbbcccccaaaaaaaaaaaacccbbbbbbbbccccaaaaaaaaccccccccaaaaaaaaacccbbbbbcccccccccccccbbbbbbbccccccccccccccccccccbbbbbbbbbcbbbbccbbbbbbccccccccaaaaaaaaaccccaaaaaaacccccbbbbbcccccccbbbbbccccccaaaaaaaaaaaccccccccccbbbbbccccccccaaaaaaaaaccccccccbbbbcccccccccccccccccbbbbbbcccccccccccccccccccccaaaaaaaaaacccccccc/cccaaaaaaaaaaaccbbbbcccccccaaaaaaaaaaaaacccbbbccccccccbbbbccccccaaaaaaaaccccccaaaaaaaaaaaaccccccccccccccccccccccccccccccccccccccccccccccccccccccccbbbbbbbbbbbccccbbbbbcccccaaaaaaaaaaaacccbbbbbbbbccccaaaaaaaaccccccccaaaaaaaaacccbbbbbcccccccccccccbbbbbbbccccccccccccccccccccbbbbbbbbbcbbbbccbbbbbcccccccccaaaaaaaaaaaaaaaaaaaacccccbbbbbcccccccbbbbbccccccaaaaaaaaaaaccccccccccbbbbbccccccccaaaaaaaaaccccccccbbbbcccccccccccccccccbbbbbbcccccccccccccccccccccaaaaaaaaaaccccccc/ccaaaaaaaaaaaccbbbbccccccccaaaaaaaaaaaacccbbbbcccccccbbbbccccccaaaaaaaaccccccaaaaaaaaaacccccccccccccccccccccccccccccccccccccccccccccccccccccbbbbbbbbbbbccccbbbbbcccccaaaaaaaaaaaacccbbbbbbbbccccaaaaaaaaccccccccaaaaaaaaacccbbbbbcccccccccccccbbbbbbbccccccccccccccccccccbbbbbbbbbcbbbbccbbbbbbccccccccaaaaaaaaaaaaaaaaaaaacccccbbbbbcccccccbbbbbccccccaaaaaaaaaaaccccccccccbbbbbccccccccaaaaaaaaaccccccccbbbbcccccccccccccccccbbbbbbcccccccccccccccccccccaaaaaaaaaaccccccc

Solvent-accessible surface area: 54462 Å² total; per-residue (Å²): 106,103,23,1,64,69,8,11,73,76,0,69,138,115,66,26,12,65,105,3,98,42,62,0,44,2,100,14,19,0,1,8,0,0,5,54,0,11,77,66,53,6,15,0,0,6,0,66,61,2,91,79,75,112,21,28,0,0,0,2,0,0,5,18,68,107,0,0,0,23,5,8,76,73,163,82,34,53,30,1,62,104,16,0,84,49,19,36,59,96,208,96,166,120,20,87,38,79,29,102,83,52,192,49,17,47,0,34,100,96,88,46,47,43,131,90,1,30,0,85,138,6,0,9,0,10,4,13,52,101,16,50,18,42,5,0,16,9,1,0,1,0,1,73,10,42,136,67,143,16,10,9,2,8,52,12,24,0,13,21,72,26,107,45,58,0,0,0,50,11,62,89,124,94,8,1,12,54,1,28,115,55,46,36,86,47,67,110,58,90,128,1,45,0,0,0,0,0,1,0,1,10,5,0,2,2,0,8,54,3,71,15,47,55,91,42,23,12,3,9,4,0,0,71,26,54,58,71,88,0,35,0,4,69,1,74,54,16,102,6,18,1,0,3,11,0,0,0,1,0,1,5,39,0,54,42,68,56,80,12,92,3,9,35,0,3,24,72,21,1,6,8,38,98,87,82,68,30,17,4,0,11,1,37,32,10,1,34,27,87,117,5,19,0,0,0,7,5,26,0,42,1,12,0,0,48,4,14,5,25,18,2,16,27,19,4,33,1,15,42,0,46,89,43,2,105,14,4,59,25,4,32,4,1,12,11,0,1,31,51,6,5,0,0,0,1,0,112,21,111,59,16,0,1,0,6,14,1,1,6,0,2,1,0,15,32,121,92,2,2,62,1,4,4,0,8,0,0,13,71,66,8,75,5,96,50,33,69,19,0,6,9,0,10,0,0,1,0,7,0,27,48,3,18,15,57,4,106,42,0,4,6,36,150,150,1,25,0,2,55,58,59,5,8,5,3,1,1,0,15,0,0,0,42,7,90,121,21,17,9,153,51,127,43,12,86,55,26,135,84,45,100,113,20,41,58,64,0,83,84,25,59,132,121,6,43,11,118,79,101,104,23,1,65,67,10,11,75,73,0,71,136,92,66,28,13,59,104,2,98,40,60,0,44,4,102,16,20,0,0,9,0,0,6,54,0,11,123,66,51,5,16,0,0,6,0,66,59,2,91,80,78,109,20,27,0,0,0,3,0,0,5,17,54,92,0,0,0,19,4,5,76,56,147,69,49,76,20,0,70,117,13,0,118,71,17,20,90,43,180,155,91,43,86,29,102,127,53,242,47,17,47,0,40,98,103,87,45,48,44,132,87,1,29,0,80,137,7,0,9,0,9,5,14,52,102,16,51,20,42,8,0,17,9,1,1,1,0,1,59,8,41,137,79,143,21,11,7,1,7,50,12,31,0,14,23,72,27,105,46,58,0,0,0,27,10,30,87,112,95,8,0,11,56,1,28,114,59,39,34,87,46,67,112,58,89,124,1,45,0,0,0,0,0,2,0,2,11,6,0,1,0,0,7,46,2,51,14,29,61,90,14,19,13,2,2,2,0,0,65,15,52,65,62,84,0,38,0,3,74,2,72,57,15,96,6,16,1,0,3,11,0,0,0,0,0,1,4,39,0,55,43,70,55,79,13,92,3,10,31,0,5,12,55,10,1,3,8,14,57,82,63,68,22,18,3,0,11,1,36,30,9,1,29,27,96,120,4,18,0,0,0,8,5,37,0,65,5,42,1,1,44,5,17,7,31,27,1,12,5,26,2,18,0,12,23,0,52,116,83,13,96,14,3,56,20,0,34,7,1,25,20,0,1,34,43,4,6,0,0,0,1,0,108,21,110,93,54,30,1,0,64,114,1,1,114,6,2,33,88,80,30,207,68,9,69,62,0,5,5,0,8,0,0,13,77,51,8,75,4,91,43,34,32,13,1,7,0,0,10,0,0,0,0,6,0,27,73,3,18,40,63,64,113,108,17,66,7,22,94,51,1,21,0,2,52,88,64,28,74,5,3,6,2,0,15,0,0,0,29,7,91,124,70,37,9,157,54,160,46,16,86,29,13,144,84,43,105,111,20,43,59,63,0,83,82,25,61,131,123,7,49,14,148,173,27,1,86,70,12,14,70,79,0,68,149,96,65,24,13,117,107,34,84,128,100,8,36,2,99,54,89,0,1,76,60,0,24,164,24,12,124,86,52,17,39,0,6,8,0,53,76,4,132,74,79,103,15,28,0,0,0,2,0,0,5,17,54,106,1,0,1,27,4,7,78,60,162,67,48,61,22,0,113,103,9,0,121,125,38,15,95,93,82,99,112,106,96,30,96,147,115,91,31,109,129,76,29,49,133,112,4,52,0,80,153,6,0,9,0,7,5,56,103,129,16,51,20,42,7,0,18,7,0,1,1,0,1,59,8,42,139,77,140,21,11,7,2,7,50,10,30,0,13,26,72,23,108,52,58,0,0,0,27,11,28,84,104,96,9,0,12,57,1,28,114,62,45,27,88,48,68,110,59,91,130,2,43,0,0,0,0,0,0,0,8,14,5,0,0,0,0,7,43,3,52,13,69,52,99,70,21,12,4,12,11,0,0,94,20,70,59,79,86,0,88,0,44,32,10,108,54,21,120,6,15,2,1,8,20,0,0,0,2,0,1,5,38,0,56,44,70,56,79,12,93,2,9,47,0,10,12,55,18,32,124,71,14,137,86,62,69,22,18,3,0,10,2,38,39,12,5,22,39,135,103,5,9,0,0,0,7,5,37,4,173,16,45,1,1,45,5,18,8,22,29,0,13,14,27,2,12,5,12,22,1,48,142,42,2,108,5,4,76,30,0,32,3,2,25,103,18,18,32,40,38,32,0,0,0,1,0,130,18,91,25,18,0,0,0,7,8,1,1,8,0,1,4,1,20,30,157,64,4,20,57,0,34,79,0,8,0,0,13,72,69,8,74,4,94,52,92,119,40,0,83,111,0,33,93,78,12,30,66,93,96,86,2,36,18,105,2,120,39,2,6,7,22,98,49,5,139,73,19,122,56,79,17,10,6,59,5,59,0,26,0,0,0,42,8,90,125,33,18,16,194,196,173,79,60,225,77,169,164,167,78,103,109,87,64,58,105,66,101,84,54,115,131,150,87,75,112,221

Foldseek 3Di:
DDKLVNLQVVCVVVQQEDEAADEAELEAGVLVVLVVQLVVVGHWYWYCHYPPARFIETEPQQSAQCSLQVLLVHRGLLVLQVVLVVLVVVCPVCLLPAADADAAFQLFPDKDFDPRQFCVNPRQHDHDDQKPAGKFFQWFKWFDAPPDPAIATATFMWGDDGRFKTFGHDDCVDLRNVRVVRCCVVPPQDWGKMKIFFRTRSLLSLLNPQPHDSVHHSQSRSCVSRVHHFYWYADDPDRTTDGRSTFKMFIFTWGPPAKDWHIQDAAQCADTDDTDIGTMTGTGMMTGHDSGHGYGFGHHQDDGSVLSSLFSNCSSCPVVLCVVVVQWPDKGDHSNCVNAQEIETEGADDDAPVQVVVVVCQCPVDPSHVQHAEYEYEYPVADSHDVVRSVVLLVQQDDPVLFKDKDFFGAHDQPPPVAPHRGTHMHIYGYSYHGDPVSDPDDHDDDDDDDVVVVVVCVVCVVVVDPDD/DDKLVNLQVVCVVVQQEDEAADEAELEAGVLVVLVVQLVVVGHWYWYCHYDPARFIETEPQQSAQQSLQVLLVHRGQLCLQVLLVVLVVLCVLDAADADPAFQQFPDKDFDPRQFCVNPRQHDHDDFKDAGKFFQKFKWFDAPPDDAIATATFIWGDDGRFKIFGHDDCVDLRNVRVVRCCVVPPQDWGKMKIFFRTRSLLSLLNHQCRPSVHHSQSSSCVSHVHHFYWYADDPDRTTDGRSTFKMFIFTWGPPAKDWHIQDAAQCQDTFHTDIGTMTGTGMMTGHDSGHGYGFGHHQDDGSVLNSLQSSVSSCQVVLCVVVVQWPDKGQDSNCSSAQEMETEGADDDAPVQVVVVVCQCPVDPSNVAHAEYEYEYPVADRVDVVRRVVLLVQQDDVVLFKDKDFFGAHDQRPPVAPHRGTHMHIYGHSYHHDVVSDPDDHDDDDDDDVVVVVVCVVCVVVVPPD/DKLVVLQVVCVVVQQEDEAADEAELEAGVLVVLVVQLVVVGHWYWYCHYPPARFIETEPQQSALQSLQVLLVHRDLLCLQVLLVVLQPDDDCAAADADAFDDKDFVQQFCVNPRAHDHDDQKPAGKFFQWFKWFDAPPDPAIATATFIWGDDGRFKTFGHDDCVDLRNVRVVRCCVVPPQDWGKMKIFFRTRSLLSLLNHQCRPSVHHSQRSSCVSRVHHFYWYADDPDRTIDGNNTFKMWIFTWGPPAKDWHIQDAALCQDTFDTDIGTMTGTRMMTGHDSGHGYGFGHHQDDGSVLSSLQSSVSSCQVVLCVVVVQWPDKGQDSNCSSAQEIETEGADDDAPVQVVVVVCQCPPDPSNVAHAEYEYEYPVADSVDVVRRVVLLVQQDDPVLFKDKDFFGAHDQRPPPAPHRGTHMHIYGHSYHGDPVSDPDDHDDDDDDDVVVVVVCVVCVVVVPPD

InterPro domains:
  IPR002830 UbiD decarboxylyase family [PTHR30108] (4-489)
  IPR002830 UbiD decarboxylyase family [TIGR00148] (9-458)
  IPR023677 UbiD decarboxylyase, bacteria [MF_01636] (4-490)
  IPR048304 3-octaprenyl-4-hydroxybenzoate carboxy-lyase-like, Rift-related domain [PF01977] (127-325)
  IPR049381 3-octaprenyl-4-hydroxybenzoate carboxy-lyase-like, C-terminal domain [PF20696] (331-455)
  IPR049383 3-octaprenyl-4-hydroxybenzoate carboxy-lyase-like, N-terminal domain [PF20695] (13-92)

B-factor: mean 68.5, std 24.25, range [32.97, 172.62]